Protein 8XHQ (pdb70)

Foldseek 3Di:
DAFDDFWEWEDDPLAIGTPDDCPPVVNLLVQKHKYFDPPPQDCVLLVLLLQAADDCLPDDDPVSNLSYDNVPPPVFWADFPFAQKTKGKAWLVRCVVRHDVSVNVNLVSQLSVQLSSQVNVCVVQVADPVCVCVQQLNLNVPDATKMKMKIFGHQVDQHFHFFWAFAAFAKKWKAWDQWFKWWQDPNDTHTHGHDPRITMMGTGPLQQQQQVAEPRRGDRITMGGGRDHDDPPDDTTMMMMIGRHGAQQAFHWHQHHVNDIDGDGGNVVVVQVRCCVGRVDPPSCVPHD/DFAFDDFWEWEADPRAIGTPDDVPPLRCQLVQKHWYFDPPVQDCVLLVLLLQAADDCLPPDDPVSNLSYDNVPPPVFWADFDFAQKTKGKDWLVRCVVRHDVSVNVNLVSQLSVQLNVLVVVCVVLPADPVCVCPQQQNLNVPDATKMKMKIFGHQVDPHFRFFWAFAAFFKKWKAFDQWFKWWQDPNDTHTHGHDPRITMMGTGPLQQQAQVLEPRGGDRTGMTGGRDHDDVVDDTTMMMMIGRHHAQQGFRWYQDHVGDTDGDGHSVVVLLVRCCVTRVDDPSCVPHD/DDDFWEWEADPLATGTPDDCPPLVRLLVQKHWYFDPPPADCVLQVLLLVAADDCLDDDDPVSNLSYDNVPPPFFWADFDFAQKTKGKDWLVRCVVRHDVSVNVNLVSQLSVQLSNQVVVCVVLVADPVCVCVQQQNLNVPDATKMKMKIFGHQPDPHFRFFWAFAAFFKKWKAFDQWFKWWQDPRDTHTDGHDPRITMMGTGPLQQQAQVPEPRGGDRITMTGGRDHDDPPDDTTMMMMIGRHGAQQGFRWYQPNVSDTDRDGHNVVVVQVRCCVTRVDPPSCPPHGD/DDDFWEWEDDPLATGTPDDCPPLVCLQVQKHWYFAPPVQDCVLLVLLLVAADACLDDDDPVSNLSYHNVPPPPFWADADQAQKTKGKDWLVRCVVRHDVSVNVNLVSQLSVQLSSQVNVCVVLVADPVCVCVQQQNLNVPDATKMKMKIFGHLVDPHFHFFWAFAAFAKKWKAFDQWFKWWQDPNDTHTDHHDPRITMMGTGPLQQQAQVQGPRGGDRITMGGGRDHDDDPDDTTMMMMIGRHGAQQAFRWYQDNVGDIDGDGGNVVVVQVRCCVGRVDDVSCVVHD

Structure (mmCIF, N/CA/C/O backbone):
data_8XHQ
#
_entry.id   8XHQ
#
_cell.length_a   51.193
_cell.length_b   142.985
_cell.length_c   85.441
_cell.angle_alpha   90.000
_cell.angle_beta   92.904
_cell.angle_gamma   90.000
#
_symmetry.space_group_name_H-M   'P 1 21 1'
#
loop_
_entity.id
_entity.type
_entity.pdbx_description
1 polymer 'Fe/2OG dependent dioxigenase'
2 non-polymer 'FE (II) ION'
3 non-polymer '2-OXOGLUTARIC ACID'
4 non-polymer (3S,6S)-3-(2-methylpropyl)-6-[(2S)-4-oxidanylbutan-2-yl]piperazine-2,5-dione
5 non-polymer 'CHLORIDE ION'
6 water water
#
loop_
_atom_site.group_PDB
_atom_site.id
_atom_site.type_symbol
_atom_site.label_atom_id
_atom_site.label_alt_id
_atom_site.label_comp_id
_atom_site.label_asym_id
_atom_site.label_entity_id
_atom_site.label_seq_id
_atom_site.pdbx_PDB_ins_code
_atom_site.Cartn_x
_atom_site.Cartn_y
_atom_site.Cartn_z
_atom_site.occupancy
_atom_site.B_iso_or_equiv
_atom_site.auth_seq_id
_atom_site.auth_comp_id
_atom_site.auth_asym_id
_atom_site.auth_atom_id
_atom_site.pdbx_PDB_model_num
ATOM 1 N N . THR A 1 4 ? 83.99567 -5.91539 23.85394 1.000 43.23176 3 THR B N 1
ATOM 2 C CA . THR A 1 4 ? 84.82890 -5.63485 22.69096 1.000 49.93624 3 THR B CA 1
ATOM 3 C C . THR A 1 4 ? 85.06138 -4.12957 22.54446 1.000 48.19691 3 THR B C 1
ATOM 4 O O . THR A 1 4 ? 84.13246 -3.32980 22.66737 1.000 52.66929 3 THR B O 1
ATOM 8 N N . LYS A 1 5 ? 86.31544 -3.75412 22.30300 1.000 40.37745 4 LYS B N 1
ATOM 9 C CA . LYS A 1 5 ? 86.68065 -2.35616 22.14461 1.000 39.82377 4 LYS B CA 1
ATOM 10 C C . LYS A 1 5 ? 86.35588 -1.88383 20.73058 1.000 32.88175 4 LYS B C 1
ATOM 11 O O . LYS A 1 5 ? 86.41782 -2.65398 19.76858 1.000 30.37062 4 LYS B O 1
ATOM 17 N N . GLU A 1 6 ? 86.02245 -0.60142 20.60772 1.000 35.58058 5 GLU B N 1
ATOM 18 C CA . GLU A 1 6 ? 85.64896 -0.06346 19.31031 1.000 30.53902 5 GLU B CA 1
ATOM 19 C C . GLU A 1 6 ? 86.88030 0.06860 18.40818 1.000 34.05261 5 GLU B C 1
ATOM 20 O O . GLU A 1 6 ? 88.02883 0.00876 18.85647 1.000 30.17698 5 GLU B O 1
ATOM 26 N N . MET A 1 7 ? 86.62292 0.23464 17.11096 1.000 34.32840 6 MET B N 1
ATOM 27 C CA . MET A 1 7 ? 87.69042 0.42066 16.13778 1.000 32.92524 6 MET B CA 1
ATOM 28 C C . MET A 1 7 ? 88.44785 1.71291 16.40012 1.000 29.47924 6 MET B C 1
ATOM 29 O O . MET A 1 7 ? 87.86865 2.72152 16.80967 1.000 29.32332 6 MET B O 1
ATOM 34 N N . THR A 1 8 ? 89.74730 1.69054 16.12125 1.000 31.48141 7 THR B N 1
ATOM 35 C CA . THR A 1 8 ? 90.58227 2.88942 16.19867 1.000 30.48623 7 THR B CA 1
ATOM 36 C C . THR A 1 8 ? 90.78473 3.38789 14.77311 1.000 29.71274 7 THR B C 1
ATOM 37 O O . THR A 1 8 ? 91.59346 2.83652 14.01977 1.000 32.72683 7 THR B O 1
ATOM 41 N N . LEU A 1 9 ? 90.04519 4.42337 14.39442 1.000 19.91072 8 LEU B N 1
ATOM 42 C CA . LEU A 1 9 ? 90.00544 4.84639 13.00065 1.000 15.42128 8 LEU B CA 1
ATOM 43 C C . LEU A 1 9 ? 90.82201 6.11336 12.78301 1.000 17.46990 8 LEU B C 1
ATOM 44 O O . LEU A 1 9 ? 91.11640 6.86405 13.71752 1.000 15.15512 8 LEU B O 1
ATOM 49 N N . GLN A 1 10 ? 91.17325 6.35690 11.52150 1.000 15.19717 9 GLN B N 1
ATOM 50 C CA . GLN A 1 10 ? 91.77643 7.63380 11.17930 1.000 14.56521 9 GLN B CA 1
ATOM 51 C C . GLN A 1 10 ? 90.76501 8.76597 11.33738 1.000 15.26965 9 GLN B C 1
ATOM 52 O O . GLN A 1 10 ? 89.54228 8.56728 11.30429 1.000 13.78386 9 GLN B O 1
ATOM 58 N N . ARG A 1 11 ? 91.29691 9.97403 11.50285 1.000 14.45667 10 ARG B N 1
ATOM 59 C CA . ARG A 1 11 ? 90.49097 11.18198 11.59988 1.000 16.25297 10 ARG B CA 1
ATOM 60 C C . ARG A 1 11 ? 90.99939 12.20449 10.59761 1.000 18.47911 10 ARG B C 1
ATOM 61 O O . ARG A 1 11 ? 92.20090 12.49367 10.55348 1.000 18.39920 10 ARG B O 1
ATOM 69 N N . ALA A 1 12 ? 90.08723 12.75389 9.80378 1.000 15.97229 11 ALA B N 1
ATOM 70 C CA . ALA A 1 12 ? 90.42534 13.78228 8.83356 1.000 18.17807 11 ALA B CA 1
ATOM 71 C C . ALA A 1 12 ? 89.55678 15.01231 9.06887 1.000 14.51836 11 ALA B C 1
ATOM 72 O O . ALA A 1 12 ? 88.55905 14.97981 9.79260 1.000 13.97271 11 ALA B O 1
ATOM 74 N N . ARG A 1 13 ? 89.97446 16.10997 8.44562 1.000 17.77881 12 ARG B N 1
ATOM 75 C CA . ARG A 1 13 ? 89.23902 17.36575 8.40280 1.000 18.85799 12 ARG B CA 1
ATOM 76 C C . ARG A 1 13 ? 89.38883 17.92940 7.00008 1.000 20.24574 12 ARG B C 1
ATOM 77 O O . ARG A 1 13 ? 90.33957 17.60196 6.29314 1.000 20.19681 12 ARG B O 1
ATOM 85 N N . THR A 1 14 ? 88.44829 18.76049 6.57802 1.000 20.67420 13 THR B N 1
ATOM 86 C CA A THR A 1 14 ? 88.56603 19.43420 5.29160 0.280 26.63806 13 THR B CA 1
ATOM 87 C CA B THR A 1 14 ? 88.57695 19.42747 5.28760 0.720 26.73976 13 THR B CA 1
ATOM 88 C C . THR A 1 14 ? 89.23857 20.78555 5.48572 1.000 26.32170 13 THR B C 1
ATOM 89 O O . THR A 1 14 ? 88.87555 21.53590 6.39226 1.000 29.75768 13 THR B O 1
ATOM 96 N N . ALA A 1 15 ? 90.22259 21.08213 4.63698 1.000 33.07031 14 ALA B N 1
ATOM 97 C CA . ALA A 1 15 ? 90.91970 22.36597 4.63414 1.000 31.17381 14 ALA B CA 1
ATOM 98 C C . ALA A 1 15 ? 91.03139 22.82462 3.18681 1.000 27.17827 14 ALA B C 1
ATOM 99 O O . ALA A 1 15 ? 91.76662 22.21769 2.40613 1.000 26.10336 14 ALA B O 1
ATOM 101 N N . SER A 1 16 ? 90.27901 23.86772 2.81989 1.000 31.77559 15 SER B N 1
ATOM 102 C CA . SER A 1 16 ? 90.27084 24.40839 1.45164 1.000 28.26131 15 SER B CA 1
ATOM 103 C C . SER A 1 16 ? 90.00848 23.30829 0.41706 1.000 37.49427 15 SER B C 1
ATOM 104 O O . SER A 1 16 ? 90.74335 23.14150 -0.56362 1.000 33.85166 15 SER B O 1
ATOM 107 N N . GLY A 1 17 ? 88.94574 22.53719 0.65354 1.000 28.06396 16 GLY B N 1
ATOM 108 C CA . GLY A 1 17 ? 88.51331 21.56765 -0.32622 1.000 26.02053 16 GLY B CA 1
ATOM 109 C C . GLY A 1 17 ? 89.46559 20.41644 -0.52614 1.000 33.86321 16 GLY B C 1
ATOM 110 O O . GLY A 1 17 ? 89.38324 19.71610 -1.53872 1.000 33.40913 16 GLY B O 1
ATOM 111 N N . GLU A 1 18 ? 90.39555 20.21567 0.39388 0.848 25.67761 17 GLU B N 1
ATOM 112 C CA . GLU A 1 18 ? 91.26764 19.06285 0.34276 0.848 32.25857 17 GLU B CA 1
ATOM 113 C C . GLU A 1 18 ? 91.08378 18.28957 1.63652 0.848 23.92611 17 GLU B C 1
ATOM 114 O O . GLU A 1 18 ? 90.78367 18.86257 2.68541 0.848 22.98322 17 GLU B O 1
ATOM 120 N N . LEU A 1 19 ? 91.24462 16.98290 1.53855 1.000 33.06837 18 LEU B N 1
ATOM 121 C CA . LEU A 1 19 ? 91.11725 16.11086 2.68931 1.000 25.68894 18 LEU B CA 1
ATOM 122 C C . LEU A 1 19 ? 92.44852 16.09164 3.42735 1.000 26.77292 18 LEU B C 1
ATOM 123 O O . LEU A 1 19 ? 93.46934 15.71660 2.84656 1.000 25.99086 18 LEU B O 1
ATOM 128 N N . VAL A 1 20 ? 92.45641 16.50343 4.69536 1.000 19.08022 19 VAL B N 1
ATOM 129 C CA . VAL A 1 20 ? 93.68339 16.54800 5.48483 1.000 21.11353 19 VAL B CA 1
ATOM 130 C C . VAL A 1 20 ? 93.50917 15.63596 6.68466 1.000 18.50379 19 VAL B C 1
ATOM 131 O O . VAL A 1 20 ? 92.51760 15.75452 7.41269 1.000 19.30213 19 VAL B O 1
ATOM 135 N N . PHE A 1 21 ? 94.47727 14.75929 6.91877 1.000 20.11078 20 PHE B N 1
ATOM 136 C CA . PHE A 1 21 ? 94.33147 13.75763 7.96857 1.000 19.40960 20 PHE B CA 1
ATOM 137 C C . PHE A 1 21 ? 95.07396 14.17867 9.22511 1.000 28.41287 20 PHE B C 1
ATOM 138 O O . PHE A 1 21 ? 96.23437 14.59556 9.16050 1.000 31.42080 20 PHE B O 1
ATOM 146 N N . GLU A 1 22 ? 94.38870 14.07165 10.36413 1.000 24.15939 21 GLU B N 1
ATOM 147 C CA . GLU A 1 22 ? 94.94611 14.49111 11.64073 1.000 31.24969 21 GLU B CA 1
ATOM 148 C C . GLU A 1 22 ? 95.76182 13.38541 12.27121 1.000 27.30286 21 GLU B C 1
ATOM 149 O O . GLU A 1 22 ? 96.68310 13.65692 13.04676 1.000 29.11992 21 GLU B O 1
ATOM 155 N N . THR A 1 23 ? 95.41771 12.14452 11.97320 1.000 21.09762 22 THR B N 1
ATOM 156 C CA . THR A 1 23 ? 96.09583 10.98344 12.51125 1.000 20.39461 22 THR B CA 1
ATOM 157 C C . THR A 1 23 ? 97.14303 10.52049 11.50821 1.000 22.86575 22 THR B C 1
ATOM 158 O O . THR A 1 23 ? 97.06989 10.83622 10.31686 1.000 20.64732 22 THR B O 1
ATOM 162 N N . GLY A 1 24 ? 98.12732 9.77168 12.01194 1.000 23.04786 23 GLY B N 1
ATOM 163 C CA . GLY A 1 24 ? 99.32497 9.49607 11.23573 1.000 26.17637 23 GLY B CA 1
ATOM 164 C C . GLY A 1 24 ? 99.14091 8.51509 10.09138 1.000 24.82646 23 GLY B C 1
ATOM 165 O O . GLY A 1 24 ? 99.89499 8.55855 9.11563 1.000 26.01164 23 GLY B O 1
ATOM 166 N N . GLY A 1 25 ? 98.15533 7.61584 10.18835 1.000 22.80312 24 GLY B N 1
ATOM 167 C CA . GLY A 1 25 ? 97.96822 6.62439 9.13415 1.000 21.78393 24 GLY B CA 1
ATOM 168 C C . GLY A 1 25 ? 97.58100 7.22289 7.79240 1.000 23.24558 24 GLY B C 1
ATOM 169 O O . GLY A 1 25 ? 97.88811 6.65180 6.74048 1.000 21.27365 24 GLY B O 1
ATOM 170 N N . GLY A 1 26 ? 96.90332 8.36944 7.80856 1.000 22.33942 25 GLY B N 1
ATOM 171 C CA . GLY A 1 26 ? 96.52915 9.10422 6.61559 1.000 22.35692 25 GLY B CA 1
ATOM 172 C C . GLY A 1 26 ? 95.52388 8.36034 5.74424 1.000 23.24159 25 GLY B C 1
ATOM 173 O O . GLY A 1 26 ? 94.89784 7.36886 6.14081 1.000 19.05906 25 GLY B O 1
ATOM 174 N N . LEU A 1 27 ? 95.38133 8.87247 4.52082 1.000 17.84869 26 LEU B N 1
ATOM 175 C CA . LEU A 1 27 ? 94.41337 8.30547 3.58424 1.000 21.73567 26 LEU B CA 1
ATOM 176 C C . LEU A 1 27 ? 94.72685 6.85238 3.26772 1.000 24.40242 26 LEU B C 1
ATOM 177 O O . LEU A 1 27 ? 93.80800 6.04869 3.09229 1.000 19.64981 26 LEU B O 1
ATOM 182 N N . SER A 1 28 ? 96.01473 6.49490 3.22640 1.000 20.76225 27 SER B N 1
ATOM 183 C CA . SER A 1 28 ? 96.41610 5.10828 3.01286 1.000 24.20922 27 SER B CA 1
ATOM 184 C C . SER A 1 28 ? 95.78902 4.16465 4.03926 1.000 23.02798 27 SER B C 1
ATOM 185 O O . SER A 1 28 ? 95.20402 3.13368 3.67958 1.000 21.03547 27 SER B O 1
ATOM 188 N N . GLN A 1 29 ? 95.92914 4.47880 5.32945 1.000 22.29231 28 GLN B N 1
ATOM 189 C CA . GLN A 1 29 ? 95.37855 3.60137 6.35535 1.000 19.65420 28 GLN B CA 1
ATOM 190 C C . GLN A 1 29 ? 93.85383 3.60701 6.32518 1.000 21.43851 28 GLN B C 1
ATOM 191 O O . GLN A 1 29 ? 93.22216 2.56114 6.52316 1.000 22.76683 28 GLN B O 1
ATOM 197 N N . ALA A 1 30 ? 93.25114 4.77757 6.08727 1.000 20.59794 29 ALA B N 1
ATOM 198 C CA . ALA A 1 30 ? 91.79227 4.87995 6.05393 1.000 21.66116 29 ALA B CA 1
ATOM 199 C C . ALA A 1 30 ? 91.19968 4.01219 4.94951 1.000 20.58176 29 ALA B C 1
ATOM 200 O O . ALA A 1 30 ? 90.17481 3.34827 5.15346 1.000 19.96003 29 ALA B O 1
ATOM 202 N N . LEU A 1 31 ? 91.83688 3.99693 3.77492 1.000 15.69562 30 LEU B N 1
ATOM 203 C CA . LEU A 1 31 ? 91.36300 3.16306 2.67763 1.000 20.38886 30 LEU B CA 1
ATOM 204 C C . LEU A 1 31 ? 91.53220 1.68681 2.99963 1.000 22.62104 30 LEU B C 1
ATOM 205 O O . LEU A 1 31 ? 90.68152 0.86608 2.63054 1.000 22.37450 30 LEU B O 1
ATOM 210 N N . GLN A 1 32 ? 92.60964 1.33035 3.69990 1.000 20.23604 31 GLN B N 1
ATOM 211 C CA . GLN A 1 32 ? 92.77114 -0.04936 4.14127 1.000 25.06063 31 GLN B CA 1
ATOM 212 C C . GLN A 1 32 ? 91.71724 -0.43481 5.17969 1.000 23.64592 31 GLN B C 1
ATOM 213 O O . GLN A 1 32 ? 91.21858 -1.56520 5.16786 1.000 21.41435 31 GLN B O 1
ATOM 219 N N . ASP A 1 33 ? 91.36075 0.49174 6.07874 1.000 17.52377 32 ASP B N 1
ATOM 220 C CA . ASP A 1 33 ? 90.31288 0.21854 7.06425 1.000 20.90268 32 ASP B CA 1
ATOM 221 C C . ASP A 1 33 ? 88.92411 0.20893 6.42991 1.000 17.49317 32 ASP B C 1
ATOM 222 O O . ASP A 1 33 ? 88.01915 -0.46659 6.93171 1.000 22.32009 32 ASP B O 1
ATOM 227 N N . GLY A 1 34 ? 88.72741 0.97742 5.36172 1.000 15.29655 33 GLY B N 1
ATOM 228 C CA . GLY A 1 34 ? 87.43662 1.12392 4.71866 1.000 17.37750 33 GLY B CA 1
ATOM 229 C C . GLY A 1 34 ? 86.50456 2.12393 5.37557 1.000 16.01391 33 GLY B C 1
ATOM 230 O O . GLY A 1 34 ? 85.32853 2.19683 4.99731 1.000 15.10275 33 GLY B O 1
ATOM 231 N N . CYS A 1 35 ? 86.98107 2.87736 6.35605 1.000 14.62896 34 CYS B N 1
ATOM 232 C CA . CYS A 1 35 ? 86.14345 3.84187 7.05249 1.000 16.03250 34 CYS B CA 1
ATOM 233 C C . CYS A 1 35 ? 87.05148 4.74667 7.86608 1.000 17.08020 34 CYS B C 1
ATOM 234 O O . CYS A 1 35 ? 88.16022 4.36486 8.25598 1.000 15.50982 34 CYS B O 1
ATOM 237 N N . PHE A 1 36 ? 86.57788 5.96465 8.09223 1.000 13.02346 35 PHE B N 1
ATOM 238 C CA . PHE A 1 36 ? 87.32675 6.91606 8.89642 1.000 13.49551 35 PHE B CA 1
ATOM 239 C C . PHE A 1 36 ? 86.35436 7.99577 9.32919 1.000 10.62455 35 PHE B C 1
ATOM 240 O O . PHE A 1 36 ? 85.21921 8.05752 8.85208 1.000 13.20124 35 PHE B O 1
ATOM 248 N N . TYR A 1 37 ? 86.80372 8.82644 10.26492 1.000 10.88770 36 TYR B N 1
ATOM 249 C CA . TYR A 1 37 ? 86.00968 9.94336 10.75477 1.000 12.26108 36 TYR B CA 1
ATOM 250 C C . TYR A 1 37 ? 86.39764 11.21838 10.02022 1.000 12.40743 36 TYR B C 1
ATOM 251 O O . TYR A 1 37 ? 87.58595 11.47879 9.80431 1.000 12.51445 36 TYR B O 1
ATOM 260 N N . LEU A 1 38 ? 85.39651 12.03343 9.68892 1.000 12.26795 37 LEU B N 1
ATOM 261 C CA . LEU A 1 38 ? 85.59420 13.30537 8.99434 1.000 12.99356 37 LEU B CA 1
ATOM 262 C C . LEU A 1 38 ? 84.96186 14.43404 9.79906 1.000 13.24398 37 LEU B C 1
ATOM 263 O O . LEU A 1 38 ? 83.74318 14.44121 10.01938 1.000 13.21132 37 LEU B O 1
ATOM 268 N N . ALA A 1 39 ? 85.78093 15.40128 10.20524 1.000 13.29863 38 ALA B N 1
ATOM 269 C CA . ALA A 1 39 ? 85.28448 16.51021 11.01262 1.000 13.77810 38 ALA B CA 1
ATOM 270 C C . ALA A 1 39 ? 84.13416 17.22644 10.31493 1.000 17.06365 38 ALA B C 1
ATOM 271 O O . ALA A 1 39 ? 84.16837 17.47011 9.10494 1.000 13.45329 38 ALA B O 1
ATOM 273 N N . ILE A 1 40 ? 83.10137 17.55644 11.08273 1.000 12.18279 39 ILE B N 1
ATOM 274 C CA . ILE A 1 40 ? 81.96355 18.25867 10.50126 1.000 12.50713 39 ILE B CA 1
ATOM 275 C C . ILE A 1 40 ? 82.36099 19.72583 10.36542 1.000 13.77463 39 ILE B C 1
ATOM 276 O O . ILE A 1 40 ? 82.72332 20.36523 11.37347 1.000 11.59534 39 ILE B O 1
ATOM 281 N N . PRO A 1 41 ? 82.36097 20.27717 9.15029 1.000 11.43981 40 PRO B N 1
ATOM 282 C CA . PRO A 1 41 ? 82.63547 21.71096 8.98216 1.000 14.86710 40 PRO B CA 1
ATOM 283 C C . PRO A 1 41 ? 81.85240 22.54765 9.97684 1.000 17.56855 40 PRO B C 1
ATOM 284 O O . PRO A 1 41 ? 80.63984 22.37053 10.16523 1.000 14.81482 40 PRO B O 1
ATOM 288 N N . GLU A 1 42 ? 82.57157 23.47427 10.61447 1.000 16.94632 41 GLU B N 1
ATOM 289 C CA . GLU A 1 42 ? 82.08637 24.15843 11.80353 1.000 18.86016 41 GLU B CA 1
ATOM 290 C C . GLU A 1 42 ? 80.82414 24.96885 11.53345 1.000 18.32050 41 GLU B C 1
ATOM 291 O O . GLU A 1 42 ? 80.03575 25.21167 12.45464 1.000 21.57082 41 GLU B O 1
ATOM 297 N N . ASP A 1 43 ? 80.59123 25.36788 10.28888 1.000 14.11253 42 ASP B N 1
ATOM 298 C CA . ASP A 1 43 ? 79.44256 26.21101 10.00912 1.000 17.35629 42 ASP B CA 1
ATOM 299 C C . ASP A 1 43 ? 78.15990 25.42942 9.75561 1.000 20.06168 42 ASP B C 1
ATOM 300 O O . ASP A 1 43 ? 77.08733 26.03544 9.69562 1.000 22.16095 42 ASP B O 1
ATOM 305 N N . ILE A 1 44 ? 78.21941 24.10107 9.65919 1.000 18.51214 43 ILE B N 1
ATOM 306 C CA . ILE A 1 44 ? 77.02149 23.33014 9.35467 1.000 15.45743 43 ILE B CA 1
ATOM 307 C C . ILE A 1 44 ? 76.09474 23.29943 10.56191 1.000 18.02192 43 ILE B C 1
ATOM 308 O O . ILE A 1 44 ? 76.52496 23.03289 11.69045 1.000 18.16626 43 ILE B O 1
ATOM 313 N N . ASP A 1 45 ? 74.81131 23.55826 10.32393 1.000 16.56272 44 ASP B N 1
ATOM 314 C CA . ASP A 1 45 ? 73.76274 23.32522 11.31065 1.000 19.57732 44 ASP B CA 1
ATOM 315 C C . ASP A 1 45 ? 73.21207 21.92157 11.08199 1.000 19.65595 44 ASP B C 1
ATOM 316 O O . ASP A 1 45 ? 72.58283 21.65714 10.05138 1.000 20.43707 44 ASP B O 1
ATOM 321 N N . LEU A 1 46 ? 73.45819 21.02258 12.03639 1.000 15.10427 45 LEU B N 1
ATOM 322 C CA . LEU A 1 46 ? 72.93662 19.66369 11.97305 1.000 15.92588 45 LEU B CA 1
ATOM 323 C C . LEU A 1 46 ? 71.50076 19.55319 12.46213 1.000 18.59219 45 LEU B C 1
ATOM 324 O O . LEU A 1 46 ? 70.85587 18.53100 12.21404 1.000 13.65041 45 LEU B O 1
ATOM 329 N N . GLU A 1 47 ? 70.99623 20.56229 13.16867 1.000 16.40994 46 GLU B N 1
ATOM 330 C CA . GLU A 1 47 ? 69.70334 20.41785 13.82819 1.000 20.97313 46 GLU B CA 1
ATOM 331 C C . GLU A 1 47 ? 68.55070 20.08967 12.88200 1.000 15.74704 46 GLU B C 1
ATOM 332 O O . GLU A 1 47 ? 67.67349 19.31563 13.29504 1.000 16.22419 46 GLU B O 1
ATOM 338 N N . PRO A 1 48 ? 68.48089 20.59340 11.64074 1.000 15.77021 47 PRO B N 1
ATOM 339 C CA . PRO A 1 48 ? 67.38451 20.13912 10.76427 1.000 17.34792 47 PRO B CA 1
ATOM 340 C C . PRO A 1 48 ? 67.38535 18.63708 10.51687 1.000 16.17211 47 PRO B C 1
ATOM 341 O O . PRO A 1 48 ? 66.31083 18.03194 10.44644 1.000 16.01424 47 PRO B O 1
ATOM 345 N N . GLY A 1 49 ? 68.55937 18.01817 10.37520 1.000 16.60806 48 GLY B N 1
ATOM 346 C CA . GLY A 1 49 ? 68.60120 16.57166 10.21808 1.000 13.60386 48 GLY B CA 1
ATOM 347 C C . GLY A 1 49 ? 68.18313 15.83201 11.47555 1.000 13.98912 48 GLY B C 1
ATOM 348 O O . GLY A 1 49 ? 67.42608 14.85642 11.41856 1.000 11.99395 48 GLY B O 1
ATOM 349 N N . LYS A 1 50 ? 68.67993 16.26983 12.63010 1.000 15.06823 49 LYS B N 1
ATOM 350 C CA . LYS A 1 50 ? 68.26361 15.64031 13.87234 1.000 12.59930 49 LYS B CA 1
ATOM 351 C C . LYS A 1 50 ? 66.77861 15.83811 14.10135 1.000 14.61331 49 LYS B C 1
ATOM 352 O O . LYS A 1 50 ? 66.09315 14.93841 14.60188 1.000 14.42221 49 LYS B O 1
ATOM 358 N N . LEU A 1 51 ? 66.26341 17.01166 13.73926 1.000 16.55110 50 LEU B N 1
ATOM 359 C CA . LEU A 1 51 ? 64.83779 17.26760 13.91129 1.000 16.35223 50 LEU B CA 1
ATOM 360 C C . LEU A 1 51 ? 64.00971 16.30895 13.06703 1.000 14.61327 50 LEU B C 1
ATOM 361 O O . LEU A 1 51 ? 63.06331 15.68738 13.56248 1.000 16.82118 50 LEU B O 1
ATOM 366 N N . LEU A 1 52 ? 64.38013 16.13746 11.79733 1.000 16.66089 51 LEU B N 1
ATOM 367 C CA . LEU A 1 52 ? 63.66375 15.18785 10.95384 1.000 15.82265 51 LEU B CA 1
ATOM 368 C C . LEU A 1 52 ? 63.75025 13.76738 11.51601 1.000 13.81908 51 LEU B C 1
ATOM 369 O O . LEU A 1 52 ? 62.74774 13.04542 11.55073 1.000 14.10972 51 LEU B O 1
ATOM 374 N N . CYS A 1 53 ? 64.92672 13.34903 11.99149 1.000 13.57829 52 CYS B N 1
ATOM 375 C CA . CYS A 1 53 ? 65.04693 12.00887 12.55913 1.000 13.59173 52 CYS B CA 1
ATOM 376 C C . CYS A 1 53 ? 64.20154 11.81647 13.80159 1.000 17.16849 52 CYS B C 1
ATOM 377 O O . CYS A 1 53 ? 63.86103 10.67570 14.12962 1.000 15.70759 52 CYS B O 1
ATOM 380 N N . ARG A 1 54 ? 63.90679 12.89451 14.52342 1.000 14.80842 53 ARG B N 1
ATOM 381 C CA . ARG A 1 54 ? 63.10349 12.81484 15.73515 1.000 16.39170 53 ARG B CA 1
ATOM 382 C C . ARG A 1 54 ? 61.60475 12.90993 15.45618 1.000 15.58898 53 ARG B C 1
ATOM 383 O O . ARG A 1 54 ? 60.80127 12.58297 16.33896 1.000 18.99681 53 ARG B O 1
ATOM 391 N N . GLN A 1 55 ? 61.21062 13.31034 14.24715 1.000 16.01388 54 GLN B N 1
ATOM 392 C CA . GLN A 1 55 ? 59.82384 13.68291 13.97262 1.000 17.47816 54 GLN B CA 1
ATOM 393 C C . GLN A 1 55 ? 59.17401 12.97345 12.78993 1.000 21.57650 54 GLN B C 1
ATOM 394 O O . GLN A 1 55 ? 57.93422 12.91297 12.74689 1.000 16.44111 54 GLN B O 1
ATOM 400 N N . PHE A 1 56 ? 59.94581 12.44230 11.82956 1.000 18.42716 55 PHE B N 1
ATOM 401 C CA . PHE A 1 56 ? 59.35617 12.04708 10.54820 1.000 17.52414 55 PHE B CA 1
ATOM 402 C C . PHE A 1 56 ? 58.30786 10.95060 10.69575 1.000 16.89123 55 PHE B C 1
ATOM 403 O O . PHE A 1 56 ? 57.38179 10.86898 9.87994 1.000 19.11213 55 PHE B O 1
ATOM 411 N N . TYR A 1 57 ? 58.41879 10.12178 11.72323 1.000 15.82685 56 TYR B N 1
ATOM 412 C CA . TYR A 1 57 ? 57.51765 8.99843 11.94004 1.000 19.14129 56 TYR B CA 1
ATOM 413 C C . TYR A 1 57 ? 56.32935 9.34597 12.82665 1.000 18.71994 56 TYR B C 1
ATOM 414 O O . TYR A 1 57 ? 55.51220 8.46624 13.11039 1.000 19.37788 56 TYR B O 1
ATOM 423 N N . ARG A 1 58 ? 56.22679 10.58269 13.27153 1.000 22.60640 57 ARG B N 1
ATOM 424 C CA . ARG A 1 58 ? 55.11529 11.05128 14.08973 1.000 25.67358 57 ARG B CA 1
ATOM 425 C C . ARG A 1 58 ? 54.01183 11.62497 13.21201 1.000 23.18899 57 ARG B C 1
ATOM 426 O O . ARG A 1 58 ? 54.27113 12.11220 12.10991 1.000 19.56054 57 ARG B O 1
ATOM 434 N N . PRO A 1 59 ? 52.76173 11.57468 13.67738 1.000 25.28356 58 PRO B N 1
ATOM 435 C CA . PRO A 1 59 ? 51.65801 12.13973 12.89532 1.000 29.25622 58 PRO B CA 1
ATOM 436 C C . PRO A 1 59 ? 51.81630 13.63710 12.72233 1.000 26.67918 58 PRO B C 1
ATOM 437 O O . PRO A 1 59 ? 52.39339 14.32596 13.56840 1.000 31.35648 58 PRO B O 1
ATOM 441 N N . ALA A 1 60 ? 51.27807 14.14637 11.61250 1.000 27.65937 59 ALA B N 1
ATOM 442 C CA . ALA A 1 60 ? 51.33516 15.58681 11.37460 1.000 34.31906 59 ALA B CA 1
ATOM 443 C C . ALA A 1 60 ? 50.57709 16.36517 12.44504 1.000 40.36337 59 ALA B C 1
ATOM 444 O O . ALA A 1 60 ? 50.95680 17.49355 12.78224 1.000 42.09002 59 ALA B O 1
ATOM 446 N N . HIS A 1 61 ? 49.51173 15.78213 12.98937 1.000 37.85293 60 HIS B N 1
ATOM 447 C CA . HIS A 1 61 ? 48.67205 16.39261 14.00700 1.000 41.37411 60 HIS B CA 1
ATOM 448 C C . HIS A 1 61 ? 48.47298 15.39869 15.14420 1.000 39.03662 60 HIS B C 1
ATOM 449 O O . HIS A 1 61 ? 48.31058 14.19680 14.89591 1.000 38.13819 60 HIS B O 1
ATOM 456 N N . PRO A 1 62 ? 48.47218 15.85952 16.40513 1.000 43.77359 61 PRO B N 1
ATOM 457 C CA . PRO A 1 62 ? 48.56190 17.26202 16.82875 1.000 45.43724 61 PRO B CA 1
ATOM 458 C C . PRO A 1 62 ? 49.99696 17.78899 16.92238 1.000 47.28548 61 PRO B C 1
ATOM 459 O O . PRO A 1 62 ? 50.92767 16.99834 17.10979 1.000 51.71933 61 PRO B O 1
ATOM 463 N N . GLY A 1 63 ? 50.17172 19.09721 16.80195 1.000 41.23849 62 GLY B N 1
ATOM 464 C CA . GLY A 1 63 ? 51.48944 19.68284 16.94972 1.000 36.28605 62 GLY B CA 1
ATOM 465 C C . GLY A 1 63 ? 51.59243 21.01377 16.24230 1.000 46.05153 62 GLY B C 1
ATOM 466 O O . GLY A 1 63 ? 50.72819 21.40760 15.45442 1.000 43.84482 62 GLY B O 1
ATOM 467 N N . SER A 1 64 ? 52.69249 21.70398 16.53113 1.000 40.79356 63 SER B N 1
ATOM 468 C CA . SER A 1 64 ? 52.86298 23.06232 16.05238 1.000 39.64878 63 SER B CA 1
ATOM 469 C C . SER A 1 64 ? 52.96310 23.07837 14.52906 1.000 38.61180 63 SER B C 1
ATOM 470 O O . SER A 1 64 ? 53.44230 22.11971 13.91796 1.000 43.63651 63 SER B O 1
ATOM 473 N N . PRO A 1 65 ? 52.49415 24.14709 13.88639 1.000 43.26915 64 PRO B N 1
ATOM 474 C CA . PRO A 1 65 ? 52.65574 24.24610 12.42830 1.000 46.21281 64 PRO B CA 1
ATOM 475 C C . PRO A 1 65 ? 54.10677 24.33238 11.99781 1.000 44.49200 64 PRO B C 1
ATOM 476 O O . PRO A 1 65 ? 54.40881 24.06542 10.82559 1.000 43.90959 64 PRO B O 1
ATOM 480 N N . GLU A 1 66 ? 55.01250 24.68745 12.91429 1.000 40.37469 65 GLU B N 1
ATOM 481 C CA . GLU A 1 66 ? 56.43416 24.73207 12.58691 1.000 46.70126 65 GLU B CA 1
ATOM 482 C C . GLU A 1 66 ? 57.00127 23.32841 12.38094 1.000 34.46557 65 GLU B C 1
ATOM 483 O O . GLU A 1 66 ? 57.77993 23.10522 11.44933 1.000 36.87908 65 GLU B O 1
ATOM 489 N N . LEU A 1 67 ? 56.62618 22.37058 13.23428 1.000 37.14206 66 LEU B N 1
ATOM 490 C CA . LEU A 1 67 ? 57.10231 20.99412 13.09768 1.000 32.81172 66 LEU B CA 1
ATOM 491 C C . LEU A 1 67 ? 56.36553 20.20324 12.02492 1.000 33.19271 66 LEU B C 1
ATOM 492 O O . LEU A 1 67 ? 56.80001 19.09128 11.69346 1.000 27.92262 66 LEU B O 1
ATOM 497 N N . ARG A 1 68 ? 55.26636 20.73759 11.49588 1.000 32.73047 67 ARG B N 1
ATOM 498 C CA . ARG A 1 68 ? 54.45733 20.03843 10.49654 1.000 31.62266 67 ARG B CA 1
ATOM 499 C C . ARG A 1 68 ? 55.26023 19.53271 9.29350 1.000 25.85226 67 ARG B C 1
ATOM 500 O O . ARG A 1 68 ? 55.10337 18.35514 8.92967 1.000 23.92252 67 ARG B O 1
ATOM 508 N N . PRO A 1 69 ? 56.12522 20.32581 8.64454 1.000 29.86642 68 PRO B N 1
ATOM 509 C CA . PRO A 1 69 ? 56.88467 19.78792 7.49911 1.000 22.86911 68 PRO B CA 1
ATOM 510 C C . PRO A 1 69 ? 57.92382 18.73961 7.87229 1.000 23.78361 68 PRO B C 1
ATOM 511 O O . PRO A 1 69 ? 58.52368 18.14691 6.96386 1.000 22.76742 68 PRO B O 1
ATOM 515 N N . TYR A 1 70 ? 58.16699 18.50533 9.16100 1.000 18.32310 69 TYR B N 1
ATOM 516 C CA . TYR A 1 70 ? 59.08863 17.47732 9.62030 1.000 23.26633 69 TYR B CA 1
ATOM 517 C C . TYR A 1 70 ? 58.38266 16.18699 10.00847 1.000 19.69715 69 TYR B C 1
ATOM 518 O O . TYR A 1 70 ? 59.04908 15.22445 10.39497 1.000 20.01637 69 TYR B O 1
ATOM 527 N N . ARG A 1 71 ? 57.06017 16.13196 9.88707 1.000 20.84999 70 ARG B N 1
ATOM 528 C CA . ARG A 1 71 ? 56.26927 15.01171 10.37798 1.000 19.68328 70 ARG B CA 1
ATOM 529 C C . ARG A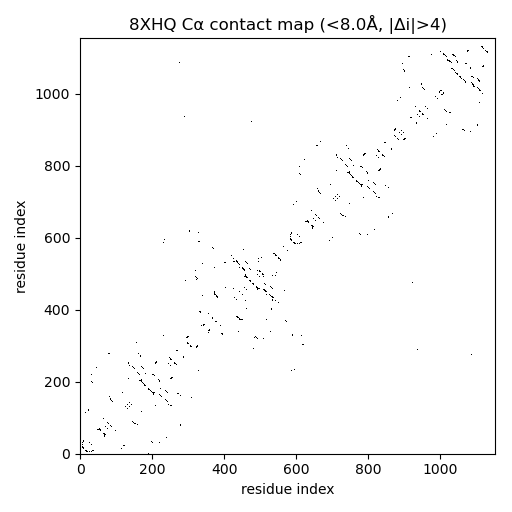 1 71 ? 55.40148 14.45086 9.26149 1.000 19.96028 70 ARG B C 1
ATOM 530 O O . ARG A 1 71 ? 55.28611 15.03407 8.18091 1.000 20.96883 70 ARG B O 1
ATOM 538 N N . GLY A 1 72 ? 54.77095 13.31277 9.55540 1.000 19.39332 71 GLY B N 1
ATOM 539 C CA . GLY A 1 72 ? 53.76777 12.73507 8.68463 1.000 21.11126 71 GLY B CA 1
ATOM 540 C C . GLY A 1 72 ? 54.30509 11.87937 7.56295 1.000 24.52723 71 GLY B C 1
ATOM 541 O O . GLY A 1 72 ? 53.54630 11.51018 6.65888 1.000 20.71524 71 GLY B O 1
ATOM 542 N N . PHE A 1 73 ? 55.59133 11.53970 7.59405 1.000 18.60736 72 PHE B N 1
ATOM 543 C CA . PHE A 1 73 ? 56.20563 10.86826 6.46002 1.000 19.96019 72 PHE B CA 1
ATOM 544 C C . PHE A 1 73 ? 55.85547 9.39285 6.36083 1.000 20.02855 72 PHE B C 1
ATOM 545 O O . PHE A 1 73 ? 56.07586 8.80904 5.29616 1.000 22.98191 72 PHE B O 1
ATOM 553 N N . ARG A 1 74 ? 55.28807 8.78236 7.40839 1.000 17.77273 73 ARG B N 1
ATOM 554 C CA . ARG A 1 74 ? 54.83570 7.40340 7.25907 1.000 20.81454 73 ARG B CA 1
ATOM 555 C C . ARG A 1 74 ? 53.75698 7.27626 6.17744 1.000 24.10006 73 ARG B C 1
ATOM 556 O O . ARG A 1 74 ? 53.49218 6.16202 5.72621 1.000 25.09525 73 ARG B O 1
ATOM 564 N N . ARG A 1 75 ? 53.16604 8.39307 5.74478 1.000 22.47256 74 ARG B N 1
ATOM 565 C CA . ARG A 1 75 ? 52.19683 8.39898 4.65843 1.000 26.55182 74 ARG B CA 1
ATOM 566 C C . ARG A 1 75 ? 52.80706 8.41808 3.25941 1.000 28.51738 74 ARG B C 1
ATOM 567 O O . ARG A 1 75 ? 52.05911 8.26489 2.29327 1.000 28.91952 74 ARG B O 1
ATOM 575 N N . ASN A 1 76 ? 54.09542 8.70767 3.12416 1.000 23.25557 75 ASN B N 1
ATOM 576 C CA . ASN A 1 76 ? 54.69637 8.90390 1.80800 1.000 25.58579 75 ASN B CA 1
ATOM 577 C C . ASN A 1 76 ? 55.24070 7.56129 1.33184 1.000 27.20833 75 ASN B C 1
ATOM 578 O O . ASN A 1 76 ? 56.35271 7.16709 1.69484 1.000 21.99389 75 ASN B O 1
ATOM 583 N N . ASP A 1 77 ? 54.46063 6.86186 0.50543 1.000 25.91797 76 ASP B N 1
ATOM 584 C CA . ASP A 1 77 ? 54.89113 5.55967 0.00521 1.000 25.04257 76 ASP B CA 1
ATOM 585 C C . ASP A 1 77 ? 56.15079 5.64581 -0.85255 1.000 24.89960 76 ASP B C 1
ATOM 586 O O . ASP A 1 77 ? 56.86043 4.64011 -0.98596 1.000 27.20220 76 ASP B O 1
ATOM 591 N N . GLY A 1 78 ? 56.46014 6.82171 -1.40780 1.000 22.41790 77 GLY B N 1
ATOM 592 C CA . GLY A 1 78 ? 57.62218 6.94926 -2.27974 1.000 20.33300 77 GLY B CA 1
ATOM 593 C C . GLY A 1 78 ? 58.96600 6.94292 -1.57338 1.000 21.38642 77 GLY B C 1
ATOM 594 O O . GLY A 1 78 ? 59.96552 6.48587 -2.15072 1.000 17.79451 77 GLY B O 1
ATOM 595 N N . ILE A 1 79 ? 59.02345 7.43933 -0.33049 1.000 15.10538 78 ILE B N 1
ATOM 596 C CA . ILE A 1 79 ? 60.29143 7.65059 0.36313 1.000 15.07183 78 ILE B CA 1
ATOM 597 C C . ILE A 1 79 ? 60.32498 7.09049 1.77985 1.000 17.44779 78 ILE B C 1
ATOM 598 O O . ILE A 1 79 ? 61.38261 7.12295 2.41069 1.000 15.27235 78 ILE B O 1
ATOM 603 N N . TYR A 1 80 ? 59.21767 6.57406 2.31826 1.000 13.44087 79 TYR B N 1
ATOM 604 C CA . TYR A 1 80 ? 59.22603 6.01460 3.66570 1.000 15.77073 79 TYR B CA 1
ATOM 605 C C . TYR A 1 80 ? 59.16756 4.49047 3.60968 1.000 20.97802 79 TYR B C 1
ATOM 606 O O . TYR A 1 80 ? 58.39524 3.91361 2.83414 1.000 19.43568 79 TYR B O 1
ATOM 615 N N . PHE A 1 81 ? 59.97081 3.83765 4.44633 1.000 14.53528 80 PHE B N 1
ATOM 616 C CA . PHE A 1 81 ? 60.11518 2.38657 4.39863 1.000 16.82991 80 PHE B CA 1
ATOM 617 C C . PHE A 1 81 ? 60.03092 1.80000 5.80305 1.000 17.44169 80 PHE B C 1
ATOM 618 O O . PHE A 1 81 ? 60.97594 1.89698 6.59131 1.000 15.15356 80 PHE B O 1
ATOM 626 N N . ASP A 1 82 ? 58.88876 1.19569 6.10993 1.000 14.60596 81 ASP B N 1
ATOM 627 C CA . ASP A 1 82 ? 58.69154 0.46328 7.35475 1.000 16.01168 81 ASP B CA 1
ATOM 628 C C . ASP A 1 82 ? 59.24706 -0.94882 7.17395 1.000 19.12373 81 ASP B C 1
ATOM 629 O O . ASP A 1 82 ? 58.65613 -1.76000 6.45692 1.000 18.88650 81 ASP B O 1
ATOM 634 N N . ARG A 1 83 ? 60.36881 -1.26000 7.83088 1.000 18.39509 82 ARG B N 1
ATOM 635 C CA . ARG A 1 83 ? 61.01040 -2.55965 7.63223 1.000 17.30481 82 ARG B CA 1
ATOM 636 C C . ARG A 1 83 ? 60.35695 -3.64135 8.48947 1.000 20.91675 82 ARG B C 1
ATOM 637 O O . ARG A 1 83 ? 60.25038 -3.50317 9.70794 1.000 18.10515 82 ARG B O 1
ATOM 645 N N . GLU A 1 84 ? 59.93191 -4.73155 7.84644 1.000 23.43648 83 GLU B N 1
ATOM 646 C CA . GLU A 1 84 ? 59.17397 -5.75270 8.56493 1.000 25.03140 83 GLU B CA 1
ATOM 647 C C . GLU A 1 84 ? 60.03341 -6.47172 9.59910 1.000 18.31088 83 GLU B C 1
ATOM 648 O O . GLU A 1 84 ? 59.55004 -6.78913 10.69140 1.000 23.66666 83 GLU B O 1
ATOM 654 N N . TYR A 1 85 ? 61.31833 -6.69336 9.29976 1.000 20.98967 84 TYR B N 1
ATOM 655 C CA . TYR A 1 85 ? 62.16989 -7.56442 10.10663 1.000 21.02803 84 TYR B CA 1
ATOM 656 C C . TYR A 1 85 ? 63.16436 -6.83641 11.00610 1.000 21.30048 84 TYR B C 1
ATOM 657 O O . TYR A 1 85 ? 63.95633 -7.50340 11.68472 1.000 15.50395 84 TYR B O 1
ATOM 666 N N . TYR A 1 86 ? 63.16080 -5.50344 11.04180 1.000 17.75034 85 TYR B N 1
ATOM 667 C CA . TYR A 1 86 ? 64.17817 -4.78144 11.79364 1.000 16.84000 85 TYR B CA 1
ATOM 668 C C . TYR A 1 86 ? 63.55717 -3.60812 12.53348 1.000 14.17521 85 TYR B C 1
ATOM 669 O O . TYR A 1 86 ? 62.46432 -3.14905 12.20429 1.000 17.02883 85 TYR B O 1
ATOM 678 N N . GLN A 1 87 ? 64.26139 -3.13853 13.56376 1.000 14.81872 86 GLN B N 1
ATOM 679 C CA . GLN A 1 87 ? 63.76864 -1.97831 14.29678 1.000 14.96910 86 GLN B CA 1
ATOM 680 C C . GLN A 1 87 ? 63.71907 -0.73407 13.41425 1.000 14.32546 86 GLN B C 1
ATOM 681 O O . GLN A 1 87 ? 62.89905 0.16524 13.65468 1.000 13.32863 86 GLN B O 1
ATOM 687 N N . THR A 1 88 ? 64.57889 -0.65910 12.39934 1.000 13.24403 87 THR B N 1
ATOM 688 C CA . THR A 1 88 ? 64.69986 0.57717 11.63675 1.000 11.24630 87 THR B CA 1
ATOM 689 C C . THR A 1 88 ? 63.45493 0.81518 10.78252 1.000 15.49322 87 THR B C 1
ATOM 690 O O . THR A 1 88 ? 62.91095 -0.10869 10.15791 1.000 12.05729 87 THR B O 1
ATOM 694 N N . GLU A 1 89 ? 62.98398 2.05958 10.79866 1.000 14.05754 88 GLU B N 1
ATOM 695 C CA . GLU A 1 89 ? 62.14804 2.62749 9.75105 1.000 11.60818 88 GLU B CA 1
ATOM 696 C C . GLU A 1 89 ? 62.91714 3.82982 9.21766 1.000 14.11620 88 GLU B C 1
ATOM 697 O O . GLU A 1 89 ? 63.66261 4.46863 9.96805 1.000 14.85539 88 GLU B O 1
ATOM 703 N N . HIS A 1 90 ? 62.80434 4.10881 7.92131 1.000 12.11015 89 HIS B N 1
ATOM 704 C CA . HIS A 1 90 ? 63.66896 5.14791 7.39096 1.000 13.16112 89 HIS B CA 1
ATOM 705 C C . HIS A 1 90 ? 63.07078 5.80630 6.15988 1.000 13.70705 89 HIS B C 1
ATOM 706 O O . HIS A 1 90 ? 62.37569 5.17615 5.35759 1.000 13.44644 89 HIS B O 1
ATOM 713 N N . ILE A 1 91 ? 63.35254 7.09002 6.04006 1.000 9.96493 90 ILE B N 1
ATOM 714 C CA . ILE A 1 91 ? 63.24101 7.80477 4.77783 1.000 11.29363 90 ILE B CA 1
ATOM 715 C C . ILE A 1 91 ? 64.44464 7.46339 3.91803 1.000 13.19022 90 ILE B C 1
ATOM 716 O O . ILE A 1 91 ? 65.57469 7.40725 4.41062 1.000 13.59994 90 ILE B O 1
ATOM 721 N N . LEU A 1 92 ? 64.20638 7.23821 2.62978 1.000 11.61417 91 LEU B N 1
ATOM 722 C CA . LEU A 1 92 ? 65.26387 7.18890 1.63297 1.000 11.19172 91 LEU B CA 1
ATOM 723 C C . LEU A 1 92 ? 64.78409 8.00851 0.45286 1.000 12.63728 91 LEU B C 1
ATOM 724 O O . LEU A 1 92 ? 63.75726 7.68324 -0.15201 1.000 14.18269 91 LEU B O 1
ATOM 729 N N . ALA A 1 93 ? 65.50727 9.07686 0.14474 1.000 10.88476 92 ALA B N 1
ATOM 730 C CA . ALA A 1 93 ? 65.05604 10.05146 -0.84071 1.000 13.89707 92 ALA B CA 1
ATOM 731 C C . ALA A 1 93 ? 66.23060 10.48197 -1.68699 1.000 12.38596 92 ALA B C 1
ATOM 732 O O . ALA A 1 93 ? 67.28911 10.80735 -1.14152 1.000 12.31585 92 ALA B O 1
ATOM 734 N N . ASP A 1 94 ? 66.04731 10.47222 -3.00938 1.000 14.43963 93 ASP B N 1
ATOM 735 C CA . ASP A 1 94 ? 67.07261 11.01014 -3.88617 1.000 12.40910 93 ASP B CA 1
ATOM 736 C C . ASP A 1 94 ? 66.95129 12.53547 -3.95182 1.000 16.21923 93 ASP B C 1
ATOM 737 O O . ASP A 1 94 ? 66.14746 13.15375 -3.24609 1.000 16.03054 93 ASP B O 1
ATOM 742 N N . GLY A 1 95 ? 67.78184 13.14381 -4.79263 1.000 13.96464 94 GLY B N 1
ATOM 743 C CA . GLY A 1 95 ? 67.84909 14.58542 -4.90865 1.000 19.79666 94 GLY B CA 1
ATOM 744 C C . GLY A 1 95 ? 66.49718 15.22385 -5.16720 1.000 17.37373 94 GLY B C 1
ATOM 745 O O . GLY A 1 95 ? 66.02783 16.05855 -4.39157 1.000 21.63034 94 GLY B O 1
ATOM 746 N N . PRO A 1 96 ? 65.84020 14.83000 -6.26671 1.000 17.03215 95 PRO B N 1
ATOM 747 C CA . PRO A 1 96 ? 64.50147 15.37983 -6.55586 1.000 21.43867 95 PRO B CA 1
ATOM 748 C C . PRO A 1 96 ? 63.48831 15.15358 -5.44818 1.000 22.79677 95 PRO B C 1
ATOM 749 O O . PRO A 1 96 ? 62.66690 16.04017 -5.17072 1.000 23.63904 95 PRO B O 1
ATOM 753 N N . ALA A 1 97 ? 63.49714 13.96753 -4.83624 1.000 22.58592 96 ALA B N 1
ATOM 754 C CA . ALA A 1 97 ? 62.54102 13.67039 -3.78054 1.000 18.63926 96 ALA B CA 1
ATOM 755 C C . ALA A 1 97 ? 62.77935 14.54512 -2.55780 1.000 18.16698 96 ALA B C 1
ATOM 756 O O . ALA A 1 97 ? 61.81996 14.96830 -1.89631 1.000 22.25111 96 ALA B O 1
ATOM 758 N N . ARG A 1 98 ? 64.04680 14.80792 -2.22203 1.000 15.63723 97 ARG B N 1
ATOM 759 C CA . ARG A 1 98 ? 64.33611 15.71832 -1.11357 1.000 16.80429 97 ARG B CA 1
ATOM 760 C C . ARG A 1 98 ? 63.76757 17.10478 -1.38340 1.000 20.35428 97 ARG B C 1
ATOM 761 O O . ARG A 1 98 ? 63.13058 17.71186 -0.51434 1.000 17.49186 97 ARG B O 1
ATOM 769 N N . GLU A 1 99 ? 64.01694 17.63560 -2.57984 1.000 20.21265 98 GLU B N 1
ATOM 770 C CA . GLU A 1 99 ? 63.52361 18.97093 -2.89228 1.000 22.43452 98 GLU B CA 1
ATOM 771 C C . GLU A 1 99 ? 61.99833 19.00881 -2.95566 1.000 26.19585 98 GLU B C 1
ATOM 772 O O . GLU A 1 99 ? 61.39115 20.02540 -2.60913 1.000 28.22232 98 GLU B O 1
ATOM 778 N N . LYS A 1 100 ? 61.36357 17.90471 -3.33883 1.000 22.62181 99 LYS B N 1
ATOM 779 C CA . LYS A 1 100 ? 59.91118 17.87919 -3.41935 1.000 22.81204 99 LYS B CA 1
ATOM 780 C C . LYS A 1 100 ? 59.24536 17.69232 -2.06198 1.000 27.12017 99 LYS B C 1
ATOM 781 O O . LYS A 1 100 ? 58.15431 18.23143 -1.84013 1.000 25.19745 99 LYS B O 1
ATOM 787 N N . TYR A 1 101 ? 59.86375 16.93589 -1.14715 1.000 22.41526 100 TYR B N 1
ATOM 788 C CA . TYR A 1 101 ? 59.18440 16.49267 0.06208 1.000 22.39957 100 TYR B CA 1
ATOM 789 C C . TYR A 1 101 ? 59.81739 16.95251 1.36612 1.000 18.56024 100 TYR B C 1
ATOM 790 O O . TYR A 1 101 ? 59.10813 17.00872 2.37226 1.000 19.21982 100 TYR B O 1
ATOM 799 N N . LEU A 1 102 ? 61.11404 17.29349 1.38901 1.000 21.42308 101 LEU B N 1
ATOM 800 C CA . LEU A 1 102 ? 61.72783 17.61030 2.67410 1.000 20.03140 101 LEU B CA 1
ATOM 801 C C . LEU A 1 102 ? 61.87532 19.11807 2.87403 1.000 21.80551 101 LEU B C 1
ATOM 802 O O . LEU A 1 102 ? 61.95347 19.88778 1.91309 1.000 19.06349 101 LEU B O 1
ATOM 807 N N . PRO A 1 103 ? 61.92861 19.56638 4.12613 1.000 22.83983 102 PRO B N 1
ATOM 808 C CA . PRO A 1 103 ? 62.05954 21.00121 4.38642 1.000 24.08104 102 PRO B CA 1
ATOM 809 C C . PRO A 1 103 ? 63.33972 21.54394 3.77714 1.000 24.05992 102 PRO B C 1
ATOM 810 O O . PRO A 1 103 ? 64.35581 20.83120 3.69382 1.000 19.72100 102 PRO B O 1
ATOM 814 N N . PRO A 1 104 ? 63.32403 22.79849 3.31769 1.000 21.91359 103 PRO B N 1
ATOM 815 C CA . PRO A 1 104 ? 64.51582 23.34077 2.64882 1.000 22.14482 103 PRO B CA 1
ATOM 816 C C . PRO A 1 104 ? 65.74925 23.37743 3.52926 1.000 19.28434 103 PRO B C 1
ATOM 817 O O . PRO A 1 104 ? 66.86112 23.27612 2.99559 1.000 19.78418 103 PRO B O 1
ATOM 821 N N . ASP A 1 105 ? 65.61469 23.51437 4.85592 1.000 19.37012 104 ASP B N 1
ATOM 822 C CA A ASP A 1 105 ? 66.83399 23.49276 5.65091 0.439 20.81110 104 ASP B CA 1
ATOM 823 C CA B ASP A 1 105 ? 66.79543 23.48310 5.71618 0.561 20.80988 104 ASP B CA 1
ATOM 824 C C . ASP A 1 105 ? 67.39991 22.08454 5.77568 1.000 19.55701 104 ASP B C 1
ATOM 825 O O . ASP A 1 105 ? 68.61218 21.93672 5.95891 1.000 17.94792 104 ASP B O 1
ATOM 834 N N . VAL A 1 106 ? 66.57148 21.05015 5.62712 1.000 16.90480 105 VAL B N 1
ATOM 835 C CA . VAL A 1 106 ? 67.11286 19.69662 5.49853 1.000 17.11499 105 VAL B CA 1
ATOM 836 C C . VAL A 1 106 ? 67.79678 19.52214 4.14610 1.000 17.54307 105 VAL B C 1
ATOM 837 O O . VAL A 1 106 ? 68.90007 18.96637 4.05682 1.000 17.34103 105 VAL B O 1
ATOM 841 N N . VAL A 1 107 ? 67.16632 20.00489 3.07350 1.000 16.80201 106 VAL B N 1
ATOM 842 C CA . VAL A 1 107 ? 67.80201 19.93196 1.76375 1.000 16.63890 106 VAL B CA 1
ATOM 843 C C . VAL A 1 107 ? 69.15777 20.62388 1.80486 1.000 22.60155 106 VAL B C 1
ATOM 844 O O . VAL A 1 107 ? 70.14111 20.12597 1.24197 1.000 16.63257 106 VAL B O 1
ATOM 848 N N . ALA A 1 108 ? 69.24490 21.76324 2.51054 1.000 20.39018 107 ALA B N 1
ATOM 849 C CA . ALA A 1 108 ? 70.51682 22.47911 2.58159 1.000 20.05322 107 ALA B CA 1
ATOM 850 C C . ALA A 1 108 ? 71.57646 21.64843 3.29464 1.000 15.93084 107 ALA B C 1
ATOM 851 O O . ALA A 1 108 ? 72.74164 21.61110 2.87673 1.000 17.08552 107 ALA B O 1
ATOM 853 N N . LEU A 1 109 ? 71.19019 20.98116 4.38195 1.000 15.65602 108 LEU B N 1
ATOM 854 C CA . LEU A 1 109 ? 72.13669 20.14207 5.09901 1.000 17.98237 108 LEU B CA 1
ATOM 855 C C . LEU A 1 109 ? 72.61560 18.98434 4.22636 1.000 14.80506 108 LEU B C 1
ATOM 856 O O . LEU A 1 109 ? 73.80991 18.66457 4.21267 1.000 12.10613 108 LEU B O 1
ATOM 861 N N . CYS A 1 110 ? 71.70185 18.36024 3.47361 1.000 15.14973 109 CYS B N 1
ATOM 862 C CA . CYS A 1 110 ? 72.09817 17.25925 2.59338 1.000 15.58367 109 CYS B CA 1
ATOM 863 C C . CYS A 1 110 ? 73.09269 17.71918 1.53386 1.000 15.53911 109 CYS B C 1
ATOM 864 O O . CYS A 1 110 ? 74.05907 17.00809 1.22378 1.000 10.91305 109 CYS B O 1
ATOM 867 N N . GLU A 1 111 ? 72.88371 18.91381 0.97171 1.000 12.32786 110 GLU B N 1
ATOM 868 C CA . GLU A 1 111 ? 73.80117 19.38246 -0.05367 1.000 17.32517 110 GLU B CA 1
ATOM 869 C C . GLU A 1 111 ? 75.21621 19.52603 0.49039 1.000 14.21360 110 GLU B C 1
ATOM 870 O O . GLU A 1 111 ? 76.17570 19.21508 -0.21221 1.000 13.00275 110 GLU B O 1
ATOM 876 N N . ARG A 1 112 ? 75.36425 19.98430 1.74443 1.000 15.38492 111 ARG B N 1
ATOM 877 C CA . ARG A 1 112 ? 76.69404 20.10499 2.34543 1.000 15.27319 111 ARG B CA 1
ATOM 878 C C . ARG A 1 112 ? 77.32168 18.73319 2.57121 1.000 13.82694 111 ARG B C 1
ATOM 879 O O . ARG A 1 112 ? 78.52548 18.53910 2.34768 1.000 11.45377 111 ARG B O 1
ATOM 887 N N . MET A 1 113 ? 76.52717 17.78237 3.05837 1.000 11.00234 112 MET B N 1
ATOM 888 C CA . MET A 1 113 ? 77.04723 16.43903 3.27742 1.000 11.43755 112 MET B CA 1
ATOM 889 C C . MET A 1 113 ? 77.43503 15.78378 1.96013 1.000 10.65365 112 MET B C 1
ATOM 890 O O . MET A 1 113 ? 78.47948 15.12915 1.86942 1.000 13.60481 112 MET B O 1
ATOM 895 N N . THR A 1 114 ? 76.63010 15.99472 0.91942 1.000 12.83097 113 THR B N 1
ATOM 896 C CA . THR A 1 114 ? 76.95352 15.45945 -0.39498 1.000 12.85581 113 THR B CA 1
ATOM 897 C C . THR A 1 114 ? 78.28404 16.00375 -0.91380 1.000 14.49785 113 THR B C 1
ATOM 898 O O . THR A 1 114 ? 79.09621 15.24977 -1.46032 1.000 12.36084 113 THR B O 1
ATOM 902 N N . SER A 1 115 ? 78.54593 17.30417 -0.72858 1.000 16.19904 114 SER B N 1
ATOM 903 C CA . SER A 1 115 ? 79.82967 17.83932 -1.17652 1.000 15.25410 114 SER B CA 1
ATOM 904 C C . SER A 1 115 ? 80.98911 17.16695 -0.46398 1.000 14.12880 114 SER B C 1
ATOM 905 O O . SER A 1 115 ? 82.03034 16.91366 -1.07514 1.000 12.67455 114 SER B O 1
ATOM 908 N N . LEU A 1 116 ? 80.82338 16.83974 0.82548 1.000 13.14276 115 LEU B N 1
ATOM 909 C CA . LEU A 1 116 ? 81.87752 16.11240 1.52047 1.000 12.70111 115 LEU B CA 1
ATOM 910 C C . LEU A 1 116 ? 82.04715 14.70150 0.96142 1.000 14.85465 115 LEU B C 1
ATOM 911 O O . LEU A 1 116 ? 83.17584 14.20816 0.82691 1.000 13.42213 115 LEU B O 1
ATOM 916 N N . ALA A 1 117 ? 80.94567 14.02879 0.62870 1.000 11.59952 116 ALA B N 1
ATOM 917 C CA . ALA A 1 117 ? 81.07123 12.70258 0.03220 1.000 10.89043 116 ALA B CA 1
ATOM 918 C C . ALA A 1 117 ? 81.79566 12.76276 -1.30631 1.000 13.45605 116 ALA B C 1
ATOM 919 O O . ALA A 1 117 ? 82.61037 11.89322 -1.61999 1.000 14.20840 116 ALA B O 1
ATOM 921 N N . LEU A 1 118 ? 81.51988 13.78908 -2.10816 1.000 15.16703 117 LEU B N 1
ATOM 922 C CA . LEU A 1 118 ? 82.21400 13.88907 -3.38346 1.000 10.81077 117 LEU B CA 1
ATOM 923 C C . LEU A 1 118 ? 83.69084 14.19213 -3.17105 1.000 17.80902 117 LEU B C 1
ATOM 924 O O . LEU A 1 118 ? 84.54171 13.63788 -3.87194 1.000 18.47138 117 LEU B O 1
ATOM 929 N N . LEU A 1 119 ? 84.01324 15.02897 -2.17466 1.000 22.54108 118 LEU B N 1
ATOM 930 C CA . LEU A 1 119 ? 85.41528 15.30212 -1.85849 1.000 22.17475 118 LEU B CA 1
ATOM 931 C C . LEU A 1 119 ? 86.16559 14.02730 -1.49511 1.000 21.06493 118 LEU B C 1
ATOM 932 O O . LEU A 1 119 ? 87.30130 13.81748 -1.94547 1.000 19.97606 118 LEU B O 1
ATOM 937 N N . VAL A 1 120 ? 85.54319 13.15433 -0.68735 1.000 15.78926 119 VAL B N 1
ATOM 938 C CA . VAL A 1 120 ? 86.17521 11.88766 -0.33738 1.000 16.75595 119 VAL B CA 1
ATOM 939 C C . VAL A 1 120 ? 86.34948 11.02605 -1.58040 1.000 17.28931 119 VAL B C 1
ATOM 940 O O . VAL A 1 120 ? 87.37859 10.36668 -1.75846 1.000 18.46545 119 VAL B O 1
ATOM 944 N N . LEU A 1 121 ? 85.34242 11.01647 -2.45685 1.000 17.82904 120 LEU B N 1
ATOM 945 C CA . LEU A 1 121 ? 85.40688 10.20634 -3.67303 1.000 17.53909 120 LEU B CA 1
ATOM 946 C C . LEU A 1 121 ? 86.58381 10.61452 -4.56663 1.000 15.20329 120 LEU B C 1
ATOM 947 O O . LEU A 1 121 ? 87.36518 9.76088 -5.00280 1.000 17.83495 120 LEU B O 1
ATOM 952 N N . THR A 1 122 ? 86.70810 11.91191 -4.86691 1.000 19.33751 121 THR B N 1
ATOM 953 C CA . THR A 1 122 ? 87.79619 12.36931 -5.73235 1.000 20.17884 121 THR B CA 1
ATOM 954 C C . THR A 1 122 ? 89.15132 12.17351 -5.06810 1.000 19.09897 121 THR B C 1
ATOM 955 O O . THR A 1 122 ? 90.13128 11.83161 -5.74285 1.000 21.42360 121 THR B O 1
ATOM 959 N N . SER A 1 123 ? 89.23063 12.38638 -3.74693 1.000 19.77633 122 SER B N 1
ATOM 960 C CA . SER A 1 123 ? 90.48122 12.13367 -3.03642 1.000 19.96251 122 SER B CA 1
ATOM 961 C C . SER A 1 123 ? 90.89680 10.67613 -3.16730 1.000 21.15151 122 SER B C 1
ATOM 962 O O . SER A 1 123 ? 92.07530 10.37716 -3.38843 1.000 21.22637 122 SER B O 1
ATOM 965 N N . THR A 1 124 ? 89.93150 9.75356 -3.05777 1.000 19.97274 123 THR B N 1
ATOM 966 C CA . THR A 1 124 ? 90.22687 8.32407 -3.10520 1.000 18.42375 123 THR B CA 1
ATOM 967 C C . THR A 1 124 ? 90.63907 7.88992 -4.50642 1.000 22.00944 123 THR B C 1
ATOM 968 O O . THR A 1 124 ? 91.58092 7.10088 -4.66581 1.000 21.18866 123 THR B O 1
ATOM 972 N N . LEU A 1 125 ? 89.92577 8.37362 -5.52874 1.000 19.58283 124 LEU B N 1
ATOM 973 C CA . LEU A 1 125 ? 90.27673 8.03570 -6.90763 1.000 20.91673 124 LEU B CA 1
ATOM 974 C C . LEU A 1 125 ? 91.67882 8.52894 -7.24048 1.000 23.30154 124 LEU B C 1
ATOM 975 O O . LEU A 1 125 ? 92.46468 7.81888 -7.88544 1.000 23.79607 124 LEU B O 1
ATOM 980 N N . THR A 1 126 ? 91.99794 9.75295 -6.81652 1.000 21.57050 125 THR B N 1
ATOM 981 C CA . THR A 1 126 ? 93.35036 10.27831 -6.97216 1.000 26.56880 125 THR B CA 1
ATOM 982 C C . THR A 1 126 ? 94.35856 9.44697 -6.20028 1.000 26.58442 125 THR B C 1
ATOM 983 O O . THR A 1 126 ? 95.44265 9.13225 -6.70903 1.000 25.54517 125 THR B O 1
ATOM 987 N N . GLY A 1 127 ? 94.02253 9.08755 -4.96317 1.000 22.35524 126 GLY B N 1
ATOM 988 C CA . GLY A 1 127 ? 94.93191 8.28772 -4.16556 1.000 26.70239 126 GLY B CA 1
ATOM 989 C C . GLY A 1 127 ? 95.20851 6.92897 -4.77072 1.000 27.60041 126 GLY B C 1
ATOM 990 O O . GLY A 1 127 ? 96.28684 6.36903 -4.57189 1.000 31.81538 126 GLY B O 1
ATOM 991 N N . LEU A 1 128 ? 94.24286 6.37719 -5.50457 1.000 22.23528 127 LEU B N 1
ATOM 992 C CA . LEU A 1 128 ? 94.40416 5.09442 -6.17264 1.000 24.80321 127 LEU B CA 1
ATOM 993 C C . LEU A 1 128 ? 95.02260 5.21977 -7.55926 1.000 27.30537 127 LEU B C 1
ATOM 994 O O . LEU A 1 128 ? 95.19592 4.20038 -8.23464 1.000 29.35108 127 LEU B O 1
ATOM 999 N N . GLY A 1 129 ? 95.35045 6.43130 -7.99497 1.000 25.89450 128 GLY B N 1
ATOM 1000 C CA . GLY A 1 129 ? 95.96990 6.61433 -9.29251 1.000 24.95595 128 GLY B CA 1
ATOM 1001 C C . GLY A 1 129 ? 95.06313 6.33386 -10.46646 1.000 32.05165 128 GLY B C 1
ATOM 1002 O O . GLY A 1 129 ? 95.54590 5.93012 -11.53024 1.000 32.04604 128 GLY B O 1
ATOM 1003 N N . ILE A 1 130 ? 93.75691 6.52295 -10.30481 1.000 27.88033 129 ILE B N 1
ATOM 1004 C CA . ILE A 1 130 ? 92.81605 6.30065 -11.39869 1.000 25.66679 129 ILE B CA 1
ATOM 1005 C C . ILE A 1 130 ? 92.73052 7.57272 -12.23563 1.000 26.38864 129 ILE B C 1
ATOM 1006 O O . ILE A 1 130 ? 92.54999 8.67291 -11.70133 1.000 26.82151 129 ILE B O 1
ATOM 1011 N N . ASP A 1 131 ? 92.87534 7.42458 -13.55192 1.000 27.95819 130 ASP B N 1
ATOM 1012 C CA . ASP A 1 131 ? 92.90197 8.56952 -14.45854 1.000 26.03826 130 ASP B CA 1
ATOM 1013 C C . ASP A 1 131 ? 91.61279 9.37337 -14.36795 1.000 30.35342 130 ASP B C 1
ATOM 1014 O O . ASP A 1 131 ? 90.51149 8.81752 -14.42962 1.000 32.68240 130 ASP B O 1
ATOM 1019 N N . GLU A 1 132 ? 91.75764 10.69285 -14.21649 1.000 23.55879 131 GLU B N 1
ATOM 1020 C CA . GLU A 1 132 ? 90.59533 11.56916 -14.12649 1.000 26.58860 131 GLU B CA 1
ATOM 1021 C C . GLU A 1 132 ? 89.69160 11.44555 -15.33756 1.000 33.20266 131 GLU B C 1
ATOM 1022 O O . GLU A 1 132 ? 88.48441 11.69356 -15.23196 1.000 31.61549 131 GLU B O 1
ATOM 1028 N N . ALA A 1 133 ? 90.25070 11.07729 -16.49616 1.000 28.86995 132 ALA B N 1
ATOM 1029 C CA . ALA A 1 133 ? 89.45698 11.03849 -17.71368 1.000 31.63513 132 ALA B CA 1
ATOM 1030 C C . ALA A 1 133 ? 88.33941 10.00953 -17.64275 1.000 29.27864 132 ALA B C 1
ATOM 1031 O O . ALA A 1 133 ? 87.36447 10.12663 -18.38850 1.000 35.52440 132 ALA B O 1
ATOM 1033 N N . VAL A 1 134 ? 88.44290 9.02060 -16.75662 1.000 29.42618 133 VAL B N 1
ATOM 1034 C CA . VAL A 1 134 ? 87.44379 7.96680 -16.65656 1.000 27.62210 133 VAL B CA 1
ATOM 1035 C C . VAL A 1 134 ? 86.55221 8.11698 -15.42798 1.000 26.83465 133 VAL B C 1
ATOM 1036 O O . VAL A 1 134 ? 85.65312 7.28843 -15.23213 1.000 19.99456 133 VAL B O 1
ATOM 1040 N N . TRP A 1 135 ? 86.74435 9.16669 -14.61814 1.000 27.88206 134 TRP B N 1
ATOM 1041 C CA . TRP A 1 135 ? 85.98334 9.31246 -13.37347 1.000 24.98895 134 TRP B CA 1
ATOM 1042 C C . TRP A 1 135 ? 84.48246 9.37800 -13.63203 1.000 24.59530 134 TRP B C 1
ATOM 1043 O O . TRP A 1 135 ? 83.70064 8.69440 -12.95983 1.000 23.58453 134 TRP B O 1
ATOM 1054 N N . GLU A 1 136 ? 84.05237 10.20392 -14.59473 1.000 25.52023 135 GLU B N 1
ATOM 1055 C CA . GLU A 1 136 ? 82.61619 10.34226 -14.82796 1.000 27.15148 135 GLU B CA 1
ATOM 1056 C C . GLU A 1 136 ? 82.01628 9.02229 -15.29066 1.000 23.88837 135 GLU B C 1
ATOM 1057 O O . GLU A 1 136 ? 80.92164 8.64213 -14.85488 1.000 25.65829 135 GLU B O 1
ATOM 1063 N N . LYS A 1 137 ? 82.74250 8.28746 -16.13792 1.000 26.05328 136 LYS B N 1
ATOM 1064 C CA . LYS A 1 137 ? 82.23384 7.02210 -16.65624 1.000 19.82547 136 LYS B CA 1
ATOM 1065 C C . LYS A 1 137 ? 82.14302 5.96199 -15.56433 1.000 20.79471 136 LYS B C 1
ATOM 1066 O O . LYS A 1 137 ? 81.12294 5.28177 -15.44036 1.000 22.60116 136 LYS B O 1
ATOM 1072 N N . VAL A 1 138 ? 83.20956 5.77550 -14.78525 1.000 20.87650 137 VAL B N 1
ATOM 1073 C CA . VAL A 1 138 ? 83.20193 4.66594 -13.83454 1.000 19.54935 137 VAL B CA 1
ATOM 1074 C C . VAL A 1 138 ? 82.33311 4.94803 -12.61797 1.000 18.24619 137 VAL B C 1
ATOM 1075 O O . VAL A 1 138 ? 82.00461 4.01186 -11.88177 1.000 21.68227 137 VAL B O 1
ATOM 1079 N N . THR A 1 139 ? 81.95033 6.20481 -12.37920 1.000 18.09423 138 THR B N 1
ATOM 1080 C CA . THR A 1 139 ? 81.01898 6.53520 -11.30686 1.000 19.60381 138 THR B CA 1
ATOM 1081 C C . THR A 1 139 ? 79.60412 6.79002 -11.82913 1.000 17.73420 138 THR B C 1
ATOM 1082 O O . THR A 1 139 ? 78.71739 7.15255 -11.04856 1.000 15.42994 138 THR B O 1
ATOM 1086 N N . GLY A 1 140 ? 79.35968 6.55537 -13.11869 1.000 17.64056 139 GLY B N 1
ATOM 1087 C CA . GLY A 1 140 ? 78.05518 6.85162 -13.68527 1.000 18.50547 139 GLY B CA 1
ATOM 1088 C C . GLY A 1 140 ? 77.62567 8.28266 -13.45632 1.000 20.90056 139 GLY B C 1
ATOM 1089 O O . GLY A 1 140 ? 76.43123 8.55717 -13.29792 1.000 19.38069 139 GLY B O 1
ATOM 1090 N N . GLY A 1 141 ? 78.58249 9.20157 -13.40263 1.000 21.41713 140 GLY B N 1
ATOM 1091 C CA . GLY A 1 141 ? 78.31104 10.60024 -13.16971 1.000 20.62052 140 GLY B CA 1
ATOM 1092 C C . GLY A 1 141 ? 78.25805 11.01725 -11.71770 1.000 21.51367 140 GLY B C 1
ATOM 1093 O O . GLY A 1 141 ? 78.06961 12.21105 -11.44012 1.000 23.29592 140 GLY B O 1
ATOM 1094 N N . ALA A 1 142 ? 78.41237 10.08492 -10.77526 1.000 17.06783 141 ALA B N 1
ATOM 1095 C CA . ALA A 1 142 ? 78.22099 10.46348 -9.37840 1.000 17.38986 141 ALA B CA 1
ATOM 1096 C C . ALA A 1 142 ? 79.33492 11.37830 -8.89590 1.000 18.91913 141 ALA B C 1
ATOM 1097 O O . ALA A 1 142 ? 79.10243 12.23191 -8.03079 1.000 20.11267 141 ALA B O 1
ATOM 1099 N N . VAL A 1 143 ? 80.53410 11.23673 -9.47077 1.000 20.31888 142 VAL B N 1
ATOM 1100 C CA . VAL A 1 143 ? 81.70449 11.96873 -8.99630 1.000 20.74199 142 VAL B CA 1
ATOM 1101 C C . VAL A 1 143 ? 81.48571 13.47516 -9.08433 1.000 24.75829 142 VAL B C 1
ATOM 1102 O O . VAL A 1 143 ? 81.95238 14.23015 -8.22210 1.000 22.66768 142 VAL B O 1
ATOM 1106 N N . GLY A 1 144 ? 80.73817 13.93835 -10.08192 1.000 25.31290 143 GLY B N 1
ATOM 1107 C CA . GLY A 1 144 ? 80.54463 15.36410 -10.23237 1.000 24.75290 143 GLY B CA 1
ATOM 1108 C C . GLY A 1 144 ? 79.21827 15.87974 -9.72155 1.000 27.57140 143 GLY B C 1
ATOM 1109 O O . GLY A 1 144 ? 78.78212 16.96984 -10.09719 1.000 25.02943 143 GLY B O 1
ATOM 1110 N N . GLY A 1 145 ? 78.55385 15.11317 -8.87243 1.000 25.09252 144 GLY B N 1
ATOM 1111 C CA . GLY A 1 145 ? 77.26257 15.52230 -8.36560 1.000 24.35316 144 GLY B CA 1
ATOM 1112 C C . GLY A 1 145 ? 76.08217 14.96219 -9.12135 1.000 23.31676 144 GLY B C 1
ATOM 1113 O O . GLY A 1 145 ? 74.93914 15.27615 -8.76643 1.000 26.78942 144 GLY B O 1
ATOM 1114 N N . GLY A 1 146 ? 76.31765 14.15756 -10.15301 1.000 22.72110 145 GLY B N 1
ATOM 1115 C CA . GLY A 1 146 ? 75.23735 13.48594 -10.84849 1.000 22.14636 145 GLY B CA 1
ATOM 1116 C C . GLY A 1 146 ? 75.01204 12.09373 -10.29531 1.000 24.60358 145 GLY B C 1
ATOM 1117 O O . GLY A 1 146 ? 75.11008 11.88420 -9.08189 1.000 22.97626 145 GLY B O 1
ATOM 1118 N N . GLY A 1 147 ? 74.74435 11.12400 -11.16688 1.000 21.26453 146 GLY B N 1
ATOM 1119 C CA . GLY A 1 147 ? 74.35216 9.82472 -10.65361 1.000 22.65045 146 GLY B CA 1
ATOM 1120 C C . GLY A 1 147 ? 73.14432 9.97565 -9.75321 1.000 19.17301 146 GLY B C 1
ATOM 1121 O O . GLY A 1 147 ? 72.24539 10.77253 -10.02208 1.000 18.51189 146 GLY B O 1
ATOM 1122 N N . THR A 1 148 ? 73.12393 9.21952 -8.65723 1.000 15.50019 147 THR B N 1
ATOM 1123 C CA . THR A 1 148 ? 72.06239 9.31284 -7.65830 1.000 13.46382 147 THR B CA 1
ATOM 1124 C C . THR A 1 148 ? 72.67597 9.64651 -6.31163 1.000 15.40526 147 THR B C 1
ATOM 1125 O O . THR A 1 148 ? 73.50662 8.89137 -5.80245 1.000 12.80030 147 THR B O 1
ATOM 1129 N N . GLN A 1 149 ? 72.24936 10.75702 -5.73151 1.000 12.00379 148 GLN B N 1
ATOM 1130 C CA . GLN A 1 149 ? 72.76002 11.21925 -4.44680 1.000 9.18176 148 GLN B CA 1
ATOM 1131 C C . GLN A 1 149 ? 71.65521 10.95861 -3.43650 1.000 11.47125 148 GLN B C 1
ATOM 1132 O O . GLN A 1 149 ? 70.66492 11.69313 -3.38080 1.000 13.77198 148 GLN B O 1
ATOM 1138 N N . TRP A 1 150 ? 71.78882 9.85607 -2.69664 1.000 8.67084 149 TRP B N 1
ATOM 1139 C CA . TRP A 1 150 ? 70.77403 9.40042 -1.75905 1.000 12.09882 149 TRP B CA 1
ATOM 1140 C C . TRP A 1 150 ? 70.90745 10.08084 -0.39932 1.000 11.58822 149 TRP B C 1
ATOM 1141 O O . TRP A 1 150 ? 71.99814 10.43032 0.04913 1.000 10.67592 149 TRP B O 1
ATOM 1152 N N . PHE A 1 151 ? 69.78573 10.20799 0.27341 1.000 9.45138 150 PHE B N 1
ATOM 1153 C CA . PHE A 1 151 ? 69.74007 10.60996 1.67189 1.000 11.16887 150 PHE B CA 1
ATOM 1154 C C . PHE A 1 151 ? 68.90153 9.60376 2.43332 1.000 12.32694 150 PHE B C 1
ATOM 1155 O O . PHE A 1 151 ? 67.84569 9.18812 1.94216 1.000 11.67945 150 PHE B O 1
ATOM 1163 N N . ALA A 1 152 ? 69.35595 9.22612 3.63533 1.000 10.36819 151 ALA B N 1
ATOM 1164 C CA . ALA A 1 152 ? 68.57565 8.36381 4.51315 1.000 10.44779 151 ALA B CA 1
ATOM 1165 C C . ALA A 1 152 ? 68.41900 9.01847 5.87921 1.000 12.00086 151 ALA B C 1
ATOM 1166 O O . ALA A 1 152 ? 69.36902 9.59974 6.41986 1.000 12.22993 151 ALA B O 1
ATOM 1168 N N . ALA A 1 153 ? 67.21912 8.91146 6.43956 1.000 10.52757 152 ALA B N 1
ATOM 1169 C CA . ALA A 1 153 ? 66.96600 9.27607 7.82868 1.000 9.10216 152 ALA B CA 1
ATOM 1170 C C . ALA A 1 153 ? 66.36733 8.06854 8.54206 1.000 10.84859 152 ALA B C 1
ATOM 1171 O O . ALA A 1 153 ? 65.27188 7.62942 8.19110 1.000 12.21367 152 ALA B O 1
ATOM 1173 N N . SER A 1 154 ? 67.06193 7.54862 9.55124 1.000 8.59607 153 SER B N 1
ATOM 1174 C CA . SER A 1 154 ? 66.65039 6.31389 10.20743 1.000 12.18554 153 SER B CA 1
ATOM 1175 C C . SER A 1 154 ? 66.20414 6.55410 11.64307 1.000 13.35935 153 SER B C 1
ATOM 1176 O O . SER A 1 154 ? 66.87922 7.25515 12.39697 1.000 12.09350 153 SER B O 1
ATOM 1179 N N . HIS A 1 155 ? 65.09008 5.92169 12.02268 1.000 12.47196 154 HIS B N 1
ATOM 1180 C CA . HIS A 1 155 ? 64.62319 5.85086 13.40654 1.000 12.32793 154 HIS B CA 1
ATOM 1181 C C . HIS A 1 155 ? 64.58634 4.38492 13.82894 1.000 13.50437 154 HIS B C 1
ATOM 1182 O O . HIS A 1 155 ? 63.92525 3.56546 13.18287 1.000 12.90485 154 HIS B O 1
ATOM 1189 N N . TYR A 1 156 ? 65.29016 4.05537 14.90952 1.000 14.10579 155 TYR B N 1
ATOM 1190 C CA . TYR A 1 156 ? 65.31251 2.69524 15.44585 1.000 10.23701 155 TYR B CA 1
ATOM 1191 C C . TYR A 1 156 ? 64.21575 2.54438 16.49211 1.000 16.88384 155 TYR B C 1
ATOM 1192 O O . TYR A 1 156 ? 64.34461 3.05491 17.61100 1.000 17.41489 155 TYR B O 1
ATOM 1201 N N . ARG A 1 157 ? 63.14434 1.82252 16.13237 1.000 16.25353 156 ARG B N 1
ATOM 1202 C CA . ARG A 1 157 ? 61.97300 1.57384 16.98022 1.000 18.03795 156 ARG B CA 1
ATOM 1203 C C . ARG A 1 157 ? 62.29566 0.59122 18.10473 1.000 15.84775 156 ARG B C 1
ATOM 1204 O O . ARG A 1 157 ? 62.49184 -0.60386 17.85232 1.000 15.97056 156 ARG B O 1
ATOM 1212 N N . PRO A 1 158 ? 62.36809 1.05641 19.36064 1.000 21.05135 157 PRO B N 1
ATOM 1213 C CA . PRO A 1 158 ? 62.80821 0.16993 20.44705 1.000 19.49519 157 PRO B CA 1
ATOM 1214 C C . PRO A 1 158 ? 61.75057 -0.81483 20.90107 1.000 24.14213 157 PRO B C 1
ATOM 1215 O O . PRO A 1 158 ? 62.09574 -1.77998 21.59340 1.000 23.71463 157 PRO B O 1
ATOM 1219 N N . GLU A 1 159 ? 60.48222 -0.59745 20.54658 1.000 23.86264 158 GLU B N 1
ATOM 1220 C CA . GLU A 1 159 ? 59.39950 -1.45514 21.00584 1.000 20.79605 158 GLU B CA 1
ATOM 1221 C C . GLU A 1 159 ? 59.38731 -2.80295 20.30724 1.000 19.69731 158 GLU B C 1
ATOM 1222 O O . GLU A 1 159 ? 58.57985 -3.65779 20.67105 1.000 23.51416 158 GLU B O 1
ATOM 1228 N N . ARG A 1 160 ? 60.23948 -3.00398 19.30685 1.000 20.85224 159 ARG B N 1
ATOM 1229 C CA . ARG A 1 160 ? 60.31683 -4.25695 18.57136 1.000 18.67395 159 ARG B CA 1
ATOM 1230 C C . ARG A 1 160 ? 61.56965 -4.99751 19.00800 1.000 20.20485 159 ARG B C 1
ATOM 1231 O O . ARG A 1 160 ? 62.66666 -4.42968 18.99203 1.000 17.81250 159 ARG B O 1
ATOM 1239 N N . HIS A 1 161 ? 61.41247 -6.25741 19.40615 1.000 19.76669 160 HIS B N 1
ATOM 1240 C CA . HIS A 1 161 ? 62.56970 -7.05681 19.78692 1.000 20.22123 160 HIS B CA 1
ATOM 1241 C C . HIS A 1 161 ? 63.15326 -7.66654 18.51053 1.000 24.50920 160 HIS B C 1
ATOM 1242 O O . HIS A 1 161 ? 62.88722 -8.81197 18.14558 1.000 18.60407 160 HIS B O 1
ATOM 1249 N N . GLN A 1 162 ? 63.95689 -6.85949 17.81154 1.000 18.34841 161 GLN B N 1
ATOM 1250 C CA . GLN A 1 162 ? 64.62079 -7.26815 16.57123 1.000 20.80220 161 GLN B CA 1
ATOM 1251 C C . GLN A 1 162 ? 65.98449 -6.58890 16.49919 1.000 21.44966 161 GLN B C 1
ATOM 1252 O O . GLN A 1 162 ? 66.25072 -5.63298 17.22798 1.000 18.36360 161 GLN B O 1
ATOM 1258 N N . LEU A 1 163 ? 66.84097 -7.07362 15.59737 1.000 15.63829 162 LEU B N 1
ATOM 1259 C CA . LEU A 1 163 ? 68.04802 -6.33623 15.22758 1.000 19.51660 162 LEU B CA 1
ATOM 1260 C C . LEU A 1 163 ? 67.69437 -4.92250 14.79382 1.000 13.82249 162 LEU B C 1
ATOM 1261 O O . LEU A 1 163 ? 66.63496 -4.67932 14.21256 1.000 13.04295 162 LEU B O 1
ATOM 1266 N N . GLY A 1 164 ? 68.60478 -3.98380 15.06739 1.000 14.48283 163 GLY B N 1
ATOM 1267 C CA . GLY A 1 164 ? 68.39894 -2.59561 14.66669 1.000 13.27310 163 GLY B CA 1
ATOM 1268 C C . GLY A 1 164 ? 68.34496 -2.37705 13.16066 1.000 13.34101 163 GLY B C 1
ATOM 1269 O O . GLY A 1 164 ? 67.35480 -1.84444 12.63826 1.000 12.45204 163 GLY B O 1
ATOM 1270 N N . CYS A 1 165 ? 69.40313 -2.78674 12.45344 1.000 13.41218 164 CYS B N 1
ATOM 1271 C CA . CYS A 1 165 ? 69.52996 -2.63008 11.00364 1.000 12.16534 164 CYS B CA 1
ATOM 1272 C C . CYS A 1 165 ? 70.09040 -3.91697 10.42306 1.000 14.31019 164 CYS B C 1
ATOM 1273 O O . CYS A 1 165 ? 71.03335 -4.47872 10.98301 1.000 15.25552 164 CYS B O 1
ATOM 1276 N N . ALA A 1 166 ? 69.53602 -4.36830 9.29416 1.000 12.41766 165 ALA B N 1
ATOM 1277 C CA . ALA A 1 166 ? 70.09464 -5.53695 8.61983 1.000 12.84210 165 ALA B CA 1
ATOM 1278 C C . ALA A 1 166 ? 71.59430 -5.36266 8.41110 1.000 13.95594 165 ALA B C 1
ATOM 1279 O O . ALA A 1 166 ? 72.05894 -4.25455 8.09408 1.000 14.13935 165 ALA B O 1
ATOM 1281 N N . PRO A 1 167 ? 72.37947 -6.41930 8.58338 1.000 13.72899 166 PRO B N 1
ATOM 1282 C CA . PRO A 1 167 ? 73.78774 -6.35087 8.17863 1.000 14.40375 166 PRO B CA 1
ATOM 1283 C C . PRO A 1 167 ? 73.87594 -6.10523 6.67906 1.000 16.11440 166 PRO B C 1
ATOM 1284 O O . PRO A 1 167 ? 73.17052 -6.73368 5.89163 1.000 14.21203 166 PRO B O 1
ATOM 1288 N N . HIS A 1 168 ? 74.70766 -5.14141 6.28510 1.000 10.64631 167 HIS B N 1
ATOM 1289 C CA . HIS A 1 168 ? 74.81556 -4.84402 4.86434 1.000 11.44371 167 HIS B CA 1
ATOM 1290 C C . HIS A 1 168 ? 76.14578 -4.17671 4.56653 1.000 14.09368 167 HIS B C 1
ATOM 1291 O O . HIS A 1 168 ? 76.82629 -3.65556 5.45828 1.000 12.17768 167 HIS B O 1
ATOM 1298 N N . LYS A 1 169 ? 76.49848 -4.20473 3.28691 1.000 11.55102 168 LYS B N 1
ATOM 1299 C CA . LYS A 1 169 ? 77.44163 -3.26481 2.70808 1.000 10.47479 168 LYS B CA 1
ATOM 1300 C C . LYS A 1 169 ? 76.65751 -2.17752 1.99229 1.000 9.32088 168 LYS B C 1
ATOM 1301 O O . LYS A 1 169 ? 75.71536 -2.47423 1.25533 1.000 15.26606 168 LYS B O 1
ATOM 1307 N N . ASP A 1 170 ? 77.03206 -0.91514 2.21890 1.000 8.66274 169 ASP B N 1
ATOM 1308 C CA . ASP A 1 170 ? 76.41991 0.16427 1.44994 1.000 8.57827 169 ASP B CA 1
ATOM 1309 C C . ASP A 1 170 ? 76.62716 -0.11987 -0.03942 1.000 11.23311 169 ASP B C 1
ATOM 1310 O O . ASP A 1 170 ? 77.54882 -0.84455 -0.41904 1.000 14.86814 169 ASP B O 1
ATOM 1315 N N . THR A 1 171 ? 75.72938 0.39520 -0.88985 1.000 10.73026 170 THR B N 1
ATOM 1316 C CA . THR A 1 171 ? 75.73337 -0.05029 -2.28369 1.000 11.82937 170 THR B CA 1
ATOM 1317 C C . THR A 1 171 ? 76.51180 0.85886 -3.21485 1.000 15.53806 170 THR B C 1
ATOM 1318 O O . THR A 1 171 ? 76.82275 0.43752 -4.33437 1.000 15.82875 170 THR B O 1
ATOM 1322 N N . GLY A 1 172 ? 76.80354 2.08646 -2.80655 1.000 10.86350 171 GLY B N 1
ATOM 1323 C CA . GLY A 1 172 ? 77.34222 3.11611 -3.68585 1.000 13.09467 171 GLY B CA 1
ATOM 1324 C C . GLY A 1 172 ? 78.84454 3.25106 -3.59391 1.000 11.97909 171 GLY B C 1
ATOM 1325 O O . GLY A 1 172 ? 79.56169 2.27140 -3.37107 1.000 11.45514 171 GLY B O 1
ATOM 1326 N N . PHE A 1 173 ? 79.33224 4.48476 -3.77308 1.000 12.11856 172 PHE B N 1
ATOM 1327 C CA . PHE A 1 173 ? 80.76860 4.76031 -3.74450 1.000 12.20676 172 PHE B CA 1
ATOM 1328 C C . PHE A 1 173 ? 81.24415 5.22192 -2.37395 1.000 9.51812 172 PHE B C 1
ATOM 1329 O O . PHE A 1 173 ? 82.15090 4.60595 -1.80581 1.000 12.85586 172 PHE B O 1
ATOM 1337 N N . VAL A 1 174 ? 80.64003 6.28182 -1.83742 1.000 10.37072 173 VAL B N 1
ATOM 1338 C CA . VAL A 1 174 ? 81.02265 6.86331 -0.55068 1.000 9.20295 173 VAL B CA 1
ATOM 1339 C C . VAL A 1 174 ? 79.76025 7.15583 0.25375 1.000 8.58987 173 VAL B C 1
ATOM 1340 O O . VAL A 1 174 ? 78.74532 7.60249 -0.29766 1.000 12.69251 173 VAL B O 1
ATOM 1344 N N . THR A 1 175 ? 79.83077 6.89971 1.56293 1.000 10.86686 174 THR B N 1
ATOM 1345 C CA . THR A 1 175 ? 78.78963 7.23099 2.53072 1.000 11.34352 174 THR B CA 1
ATOM 1346 C C . THR A 1 175 ? 79.32777 8.26084 3.52026 1.000 9.03953 174 THR B C 1
ATOM 1347 O O . THR A 1 175 ? 80.45772 8.13401 3.99107 1.000 10.00107 174 THR B O 1
ATOM 1351 N N . VAL A 1 176 ? 78.51363 9.25708 3.85820 1.000 8.31970 175 VAL B N 1
ATOM 1352 C CA . VAL A 1 176 ? 78.81936 10.21354 4.92747 1.000 8.72456 175 VAL B CA 1
ATOM 1353 C C . VAL A 1 176 ? 77.68443 10.09249 5.93529 1.000 8.74201 175 VAL B C 1
ATOM 1354 O O . VAL A 1 176 ? 76.54865 10.45640 5.62215 1.000 9.66767 175 VAL B O 1
ATOM 1358 N N . LEU A 1 177 ? 77.97710 9.57907 7.12840 1.000 8.48640 176 LEU B N 1
ATOM 1359 C CA . LEU A 1 177 ? 76.94994 9.19492 8.08968 1.000 8.10058 176 LEU B CA 1
ATOM 1360 C C . LEU A 1 177 ? 77.05881 10.01370 9.36574 1.000 10.99220 176 LEU B C 1
ATOM 1361 O O . LEU A 1 177 ? 78.15738 10.18332 9.90548 1.000 9.71965 176 LEU B O 1
ATOM 1366 N N . TYR A 1 178 ? 75.90927 10.47064 9.87401 1.000 9.01451 177 TYR B N 1
ATOM 1367 C CA . TYR A 1 178 ? 75.83079 11.10237 11.18653 1.000 12.95645 177 TYR B CA 1
ATOM 1368 C C . TYR A 1 178 ? 75.22155 10.14095 12.21506 1.000 11.87527 177 TYR B C 1
ATOM 1369 O O . TYR A 1 178 ? 74.06585 9.72560 12.07177 1.000 11.38846 177 TYR B O 1
ATOM 1378 N N . ILE A 1 179 ? 75.97659 9.84241 13.27815 1.000 8.81286 178 ILE B N 1
ATOM 1379 C CA . ILE A 1 179 ? 75.47123 9.08957 14.42386 1.000 11.27436 178 ILE B CA 1
ATOM 1380 C C . ILE A 1 179 ? 75.84613 9.81340 15.71353 1.000 15.47204 178 ILE B C 1
ATOM 1381 O O . ILE A 1 179 ? 76.85948 10.51817 15.78468 1.000 9.94745 178 ILE B O 1
ATOM 1386 N N . GLU A 1 180 ? 75.02900 9.59412 16.75119 1.000 11.71208 179 GLU B N 1
ATOM 1387 C CA . GLU A 1 180 ? 75.26070 10.09949 18.09908 1.000 14.99337 179 GLU B CA 1
ATOM 1388 C C . GLU A 1 180 ? 75.30110 9.01780 19.16175 1.000 14.56650 179 GLU B C 1
ATOM 1389 O O . GLU A 1 180 ? 75.76904 9.29167 20.26755 1.000 15.88439 179 GLU B O 1
ATOM 1395 N N . GLN A 1 181 ? 74.81244 7.81675 18.87851 1.000 12.77925 180 GLN B N 1
ATOM 1396 C CA . GLN A 1 181 ? 74.70206 6.77380 19.88396 1.000 15.91189 180 GLN B CA 1
ATOM 1397 C C . GLN A 1 181 ? 75.44871 5.52214 19.44978 1.000 19.55859 180 GLN B C 1
ATOM 1398 O O . GLN A 1 181 ? 75.65165 5.27033 18.25705 1.000 15.21040 180 GLN B O 1
ATOM 1404 N N . ASP A 1 182 ? 75.83311 4.73033 20.44553 1.000 16.55196 181 ASP B N 1
ATOM 1405 C CA . ASP A 1 182 ? 76.35833 3.39691 20.19872 1.000 14.74048 181 ASP B CA 1
ATOM 1406 C C . ASP A 1 182 ? 75.34108 2.54825 19.43711 1.000 16.26028 181 ASP B C 1
ATOM 1407 O O . ASP A 1 182 ? 74.14043 2.82994 19.40924 1.000 13.37258 181 ASP B O 1
ATOM 1412 N N . GLY A 1 183 ? 75.83135 1.47709 18.83428 1.000 15.31501 182 GLY B N 1
ATOM 1413 C CA . GLY A 1 183 ? 74.91600 0.54074 18.20977 1.000 14.75082 182 GLY B CA 1
ATOM 1414 C C . GLY A 1 183 ? 75.44552 0.07000 16.87380 1.000 16.68743 182 GLY B C 1
ATOM 1415 O O . GLY A 1 183 ? 75.23489 -1.07620 16.48145 1.000 13.64110 182 GLY B O 1
ATOM 1416 N N . LEU A 1 184 ? 76.14840 0.94408 16.16794 1.000 11.29439 183 LEU B N 1
ATOM 1417 C CA . LEU A 1 184 ? 76.75936 0.54032 14.90161 1.000 12.33522 183 LEU B CA 1
ATOM 1418 C C . LEU A 1 184 ? 77.94134 -0.39171 15.15805 1.000 11.23745 183 LEU B C 1
ATOM 1419 O O . LEU A 1 184 ? 78.73259 -0.17099 16.07950 1.000 13.76716 183 LEU B O 1
ATOM 1424 N N . GLU A 1 185 ? 78.04788 -1.45406 14.35015 1.000 11.57054 184 GLU B N 1
ATOM 1425 C CA . GLU A 1 185 ? 79.14097 -2.41127 14.46047 1.000 11.45277 184 GLU B CA 1
ATOM 1426 C C . GLU A 1 185 ? 79.62256 -2.77566 13.06636 1.000 12.42377 184 GLU B C 1
ATOM 1427 O O . GLU A 1 185 ? 78.83998 -2.78385 12.11558 1.000 11.35940 184 GLU B O 1
ATOM 1433 N N . SER A 1 186 ? 80.90693 -3.11280 12.95806 1.000 11.28242 185 SER B N 1
ATOM 1434 C CA . SER A 1 186 ? 81.50481 -3.49851 11.68766 1.000 15.41250 185 SER B CA 1
ATOM 1435 C C . SER A 1 186 ? 82.14865 -4.87734 11.79575 1.000 15.56504 185 SER B C 1
ATOM 1436 O O . SER A 1 186 ? 82.69370 -5.24395 12.84069 1.000 16.38342 185 SER B O 1
ATOM 1439 N N . SER A 1 187 ? 82.11179 -5.63948 10.70069 1.000 16.70504 186 SER B N 1
ATOM 1440 C CA . SER A 1 187 ? 82.69895 -6.98204 10.69351 1.000 19.75532 186 SER B CA 1
ATOM 1441 C C . SER A 1 187 ? 84.17405 -6.86042 10.31443 1.000 22.94464 186 SER B C 1
ATOM 1442 O O . SER A 1 187 ? 84.51534 -6.61950 9.15446 1.000 26.22195 186 SER B O 1
ATOM 1445 N N . VAL A 1 188 ? 85.05532 -7.02905 11.29278 1.000 20.49594 187 VAL B N 1
ATOM 1446 C CA . VAL A 1 188 ? 86.49514 -6.88392 11.10071 1.000 25.11722 187 VAL B CA 1
ATOM 1447 C C . VAL A 1 188 ? 87.14240 -8.22647 11.40256 1.000 30.13397 187 VAL B C 1
ATOM 1448 O O . VAL A 1 188 ? 87.08570 -8.70007 12.54499 1.000 28.55852 187 VAL B O 1
ATOM 1452 N N . GLY A 1 189 ? 87.76210 -8.83291 10.39013 1.000 28.94341 188 GLY B N 1
ATOM 1453 C CA . GLY A 1 189 ? 88.36277 -10.13937 10.59695 1.000 32.57462 188 GLY B CA 1
ATOM 1454 C C . GLY A 1 189 ? 87.39226 -11.20266 11.05918 1.000 36.38961 188 GLY B C 1
ATOM 1455 O O . GLY A 1 189 ? 87.80712 -12.18458 11.68539 1.000 43.27468 188 GLY B O 1
ATOM 1456 N N . GLY A 1 190 ? 86.10132 -11.03331 10.77726 1.000 33.08377 189 GLY B N 1
ATOM 1457 C CA . GLY A 1 190 ? 85.10075 -12.00210 11.16327 1.000 29.83168 189 GLY B CA 1
ATOM 1458 C C . GLY A 1 190 ? 84.39584 -11.72050 12.46851 1.000 32.26209 189 GLY B C 1
ATOM 1459 O O . GLY A 1 190 ? 83.49839 -12.48196 12.83329 1.000 30.03744 189 GLY B O 1
ATOM 1460 N N . GLU A 1 191 ? 84.75758 -10.65268 13.18071 1.000 27.54250 190 GLU B N 1
ATOM 1461 C CA . GLU A 1 191 ? 84.16342 -10.33822 14.47402 1.000 28.57285 190 GLU B CA 1
ATOM 1462 C C . GLU A 1 191 ? 83.47411 -8.97977 14.41733 1.000 20.57282 190 GLU B C 1
ATOM 1463 O O . GLU A 1 191 ? 83.98563 -8.04426 13.79364 1.000 24.19951 190 GLU B O 1
ATOM 1469 N N . TRP A 1 192 ? 82.32063 -8.86767 15.07686 1.000 21.91338 191 TRP B N 1
ATOM 1470 C CA . TRP A 1 192 ? 81.62480 -7.58627 15.14505 1.000 23.02304 191 TRP B CA 1
ATOM 1471 C C . TRP A 1 192 ? 82.36725 -6.63971 16.08924 1.000 20.11953 191 TRP B C 1
ATOM 1472 O O . TRP A 1 192 ? 82.47574 -6.91221 17.29041 1.000 19.73958 191 TRP B O 1
ATOM 1483 N N . ILE A 1 193 ? 82.84258 -5.52043 15.56215 1.000 16.32005 192 ILE B N 1
ATOM 1484 C CA . ILE A 1 193 ? 83.54117 -4.49545 16.34000 1.000 15.41653 192 ILE B CA 1
ATOM 1485 C C . ILE A 1 193 ? 82.66296 -3.24965 16.37794 1.000 14.87246 192 ILE B C 1
ATOM 1486 O O . ILE A 1 193 ? 82.24978 -2.76849 15.31857 1.000 13.73873 192 ILE B O 1
ATOM 1491 N N . PRO A 1 194 ? 82.37459 -2.68434 17.54397 1.000 16.40589 193 PRO B N 1
ATOM 1492 C CA . PRO A 1 194 ? 81.57532 -1.45590 17.56861 1.000 12.60605 193 PRO B CA 1
ATOM 1493 C C . PRO A 1 194 ? 82.31811 -0.30370 16.91542 1.000 14.33169 193 PRO B C 1
ATOM 1494 O O . PRO A 1 194 ? 83.54252 -0.20095 16.97944 1.000 16.45467 193 PRO B O 1
ATOM 1498 N N . ILE A 1 195 ? 81.55924 0.53770 16.23258 1.000 12.31047 194 ILE B N 1
ATOM 1499 C CA . ILE A 1 195 ? 82.03417 1.82389 15.74764 1.000 12.24431 194 ILE B CA 1
ATOM 1500 C C . ILE A 1 195 ? 81.35821 2.88827 16.60057 1.000 15.26234 194 ILE B C 1
ATOM 1501 O O . ILE A 1 195 ? 80.13041 3.04343 16.56117 1.000 12.88633 194 ILE B O 1
ATOM 1506 N N . ALA A 1 196 ? 82.16240 3.62144 17.37915 1.000 12.88214 195 ALA B N 1
ATOM 1507 C CA . ALA A 1 196 ? 81.63260 4.57783 18.33792 1.000 17.51932 195 ALA B CA 1
ATOM 1508 C C . ALA A 1 196 ? 81.28658 5.90046 17.65772 1.000 17.39691 195 ALA B C 1
ATOM 1509 O O . ALA A 1 196 ? 81.95946 6.31601 16.71502 1.000 13.51638 195 ALA B O 1
ATOM 1511 N N . PRO A 1 197 ? 80.24871 6.58265 18.13291 1.000 18.42993 196 PRO B N 1
ATOM 1512 C CA . PRO A 1 197 ? 80.03571 7.97226 17.71678 1.000 14.93792 196 PRO B CA 1
ATOM 1513 C C . PRO A 1 197 ? 81.16118 8.86321 18.22839 1.000 18.69424 196 PRO B C 1
ATOM 1514 O O . PRO A 1 197 ? 81.61786 8.73037 19.36140 1.000 17.11512 196 PRO B O 1
ATOM 1518 N N . LEU A 1 198 ? 81.62856 9.75410 17.37171 1.000 14.52094 197 LEU B N 1
ATOM 1519 C CA . LEU A 1 198 ? 82.65499 10.72330 17.75214 1.000 14.18041 197 LEU B CA 1
ATOM 1520 C C . LEU A 1 198 ? 82.03026 12.09476 17.60397 1.000 15.32581 197 LEU B C 1
ATOM 1521 O O . LEU A 1 198 ? 81.71845 12.50750 16.47117 1.000 12.66887 197 LEU B O 1
ATOM 1526 N N . PRO A 1 199 ? 81.79798 12.81776 18.69745 1.000 14.16927 198 PRO B N 1
ATOM 1527 C CA . PRO A 1 199 ? 81.10288 14.10770 18.59407 1.000 16.80179 198 PRO B CA 1
ATOM 1528 C C . PRO A 1 199 ? 81.85718 15.05174 17.67708 1.000 14.76749 198 PRO B C 1
ATOM 1529 O O . PRO A 1 199 ? 83.09132 15.09100 17.67480 1.000 15.83488 198 PRO B O 1
ATOM 1533 N N . GLY A 1 200 ? 81.10578 15.76399 16.84039 1.000 12.09199 199 GLY B N 1
ATOM 1534 C CA . GLY A 1 200 ? 81.71619 16.67883 15.89034 1.000 13.22836 199 GLY B CA 1
ATOM 1535 C C . GLY A 1 200 ? 82.28545 16.04033 14.63963 1.000 17.62746 199 GLY B C 1
ATOM 1536 O O . GLY A 1 200 ? 82.94871 16.73302 13.86144 1.000 12.63471 199 GLY B O 1
ATOM 1537 N N . TYR A 1 201 ? 82.07175 14.74077 14.42199 1.000 13.16930 200 TYR B N 1
ATOM 1538 C CA . TYR A 1 201 ? 82.58961 14.05459 13.24092 1.000 12.74593 200 TYR B CA 1
ATOM 1539 C C . TYR A 1 201 ? 81.49987 13.25508 12.54478 1.000 12.17286 200 TYR B C 1
ATOM 1540 O O . TYR A 1 201 ? 80.64599 12.64446 13.20538 1.000 11.69964 200 TYR B O 1
ATOM 1549 N N . PHE A 1 202 ? 81.55603 13.22596 11.20865 1.000 11.59001 201 PHE B N 1
ATOM 1550 C CA . PHE A 1 202 ? 80.84306 12.20395 10.44708 1.000 10.92485 201 PHE B CA 1
ATOM 1551 C C . PHE A 1 202 ? 81.66386 10.90745 10.41457 1.000 12.38807 201 PHE B C 1
ATOM 1552 O O . PHE A 1 202 ? 82.89112 10.91355 10.57269 1.000 12.82100 201 PHE B O 1
ATOM 1560 N N . LEU A 1 203 ? 80.98027 9.78421 10.19900 1.000 11.10469 202 LEU B N 1
ATOM 1561 C CA . LEU A 1 203 ? 81.65074 8.54763 9.82151 1.000 11.44563 202 LEU B CA 1
ATOM 1562 C C . LEU A 1 203 ? 81.59390 8.42565 8.30485 1.000 10.26757 202 LEU B C 1
ATOM 1563 O O . LEU A 1 203 ? 80.53289 8.62601 7.70450 1.000 11.95159 202 LEU B O 1
ATOM 1568 N N . VAL A 1 204 ? 82.72113 8.09085 7.68631 1.000 9.49388 203 VAL B N 1
ATOM 1569 C CA . VAL A 1 204 ? 82.77918 7.90602 6.24105 1.000 12.46165 203 VAL B CA 1
ATOM 1570 C C . VAL A 1 204 ? 83.10558 6.44988 5.96553 1.000 12.04657 203 VAL B C 1
ATOM 1571 O O . VAL A 1 204 ? 83.99695 5.88898 6.60305 1.000 14.44747 203 VAL B O 1
ATOM 1575 N N . ASN A 1 205 ? 82.38041 5.82534 5.03796 1.000 10.70727 204 ASN B N 1
ATOM 1576 C CA . ASN A 1 205 ? 82.83696 4.53661 4.53450 1.000 12.92392 204 ASN B CA 1
ATOM 1577 C C . ASN A 1 205 ? 82.53994 4.45588 3.04781 1.000 10.85799 204 ASN B C 1
ATOM 1578 O O . ASN A 1 205 ? 82.00326 5.39431 2.44414 1.000 11.64080 204 ASN B O 1
ATOM 1583 N N . PHE A 1 206 ? 82.91390 3.32772 2.45203 1.000 10.01134 205 PHE B N 1
ATOM 1584 C CA . PHE A 1 206 ? 82.73896 3.09302 1.02714 1.000 12.74386 205 PHE B CA 1
ATOM 1585 C C . PHE A 1 206 ? 81.69688 2.00675 0.81147 1.000 11.36410 205 PHE B C 1
ATOM 1586 O O . PHE A 1 206 ? 81.37721 1.23919 1.72254 1.000 12.92050 205 PHE B O 1
ATOM 1594 N N . GLY A 1 207 ? 81.15578 1.96756 -0.40439 1.000 11.24671 206 GLY B N 1
ATOM 1595 C CA . GLY A 1 207 ? 80.10342 1.04485 -0.76322 1.000 11.94799 206 GLY B CA 1
ATOM 1596 C C . GLY A 1 207 ? 80.54120 -0.01482 -1.77018 1.000 14.82820 206 GLY B C 1
ATOM 1597 O O . GLY A 1 207 ? 81.68695 -0.08790 -2.20027 1.000 14.60814 206 GLY B O 1
ATOM 1598 N N . GLY A 1 208 ? 79.56832 -0.84705 -2.14956 1.000 16.79334 207 GLY B N 1
ATOM 1599 C CA . GLY A 1 208 ? 79.86024 -1.96983 -3.02921 1.000 16.79672 207 GLY B CA 1
ATOM 1600 C C . GLY A 1 208 ? 80.35993 -1.55655 -4.39949 1.000 16.32655 207 GLY B C 1
ATOM 1601 O O . GLY A 1 208 ? 81.05757 -2.32773 -5.06859 1.000 17.27575 207 GLY B O 1
ATOM 1602 N N . ALA A 1 209 ? 79.99558 -0.35668 -4.84699 1.000 14.62736 208 ALA B N 1
ATOM 1603 C CA . ALA A 1 209 ? 80.45629 0.11744 -6.14619 1.000 15.60678 208 ALA B CA 1
ATOM 1604 C C . ALA A 1 209 ? 81.94017 0.47138 -6.11382 1.000 17.12678 208 ALA B C 1
ATOM 1605 O O . ALA A 1 209 ? 82.66399 0.22934 -7.08577 1.000 14.56155 208 ALA B O 1
ATOM 1607 N N . THR A 1 210 ? 82.41143 1.02874 -5.00447 1.000 15.34934 209 THR B N 1
ATOM 1608 C CA . THR A 1 210 ? 83.84435 1.26127 -4.83478 1.000 15.91912 209 THR B CA 1
ATOM 1609 C C . THR A 1 210 ? 84.59933 -0.05155 -4.66334 1.000 17.06256 209 THR B C 1
ATOM 1610 O O . THR A 1 210 ? 85.72704 -0.20323 -5.15638 1.000 17.12514 209 THR B O 1
ATOM 1614 N N . GLU A 1 211 ? 84.00941 -0.99986 -3.93346 1.000 15.67351 210 GLU B N 1
ATOM 1615 C CA . GLU A 1 211 ? 84.64818 -2.29656 -3.76818 1.000 18.36246 210 GLU B CA 1
ATOM 1616 C C . GLU A 1 211 ? 84.83355 -2.96885 -5.12439 1.000 19.64326 210 GLU B C 1
ATOM 1617 O O . GLU A 1 211 ? 85.94098 -3.40408 -5.46388 1.000 18.32943 210 GLU B O 1
ATOM 1623 N N . LEU A 1 212 ? 83.76181 -3.02671 -5.93183 1.000 18.96616 211 LEU B N 1
ATOM 1624 C CA . LEU A 1 212 ? 83.85838 -3.68830 -7.23556 1.000 20.77031 211 LEU B CA 1
ATOM 1625 C C . LEU A 1 212 ? 84.80589 -2.94337 -8.16910 1.000 18.51874 211 LEU B C 1
ATOM 1626 O O . LEU A 1 212 ? 85.55931 -3.56652 -8.93204 1.000 21.15164 211 LEU B O 1
ATOM 1631 N N . LEU A 1 213 ? 84.76763 -1.61222 -8.13209 1.000 20.55110 212 LEU B N 1
ATOM 1632 C CA . LEU A 1 213 ? 85.62726 -0.80698 -8.98995 1.000 17.58216 212 LEU B CA 1
ATOM 1633 C C . LEU A 1 213 ? 87.10021 -1.10603 -8.74519 1.000 23.14732 212 LEU B C 1
ATOM 1634 O O . LEU A 1 213 ? 87.89117 -1.15087 -9.69339 1.000 21.15563 212 LEU B O 1
ATOM 1639 N N . THR A 1 214 ? 87.48662 -1.34001 -7.48948 1.000 17.89853 213 THR B N 1
ATOM 1640 C CA . THR A 1 214 ? 88.89840 -1.42330 -7.13015 1.000 19.24552 213 THR B CA 1
ATOM 1641 C C . THR A 1 214 ? 89.36342 -2.83867 -6.82357 1.000 21.00714 213 THR B C 1
ATOM 1642 O O . THR A 1 214 ? 90.51441 -3.01694 -6.41016 1.000 22.65527 213 THR B O 1
ATOM 1646 N N . ALA A 1 215 ? 88.52094 -3.85129 -7.05832 1.000 18.21083 214 ALA B N 1
ATOM 1647 C CA . ALA A 1 215 ? 88.79387 -5.18656 -6.53976 1.000 20.60016 214 ALA B CA 1
ATOM 1648 C C . ALA A 1 215 ? 90.01157 -5.83806 -7.19153 1.000 24.47918 214 ALA B C 1
ATOM 1649 O O . ALA A 1 215 ? 90.61212 -6.74255 -6.59727 1.000 26.98404 214 ALA B O 1
ATOM 1651 N N . ARG A 1 216 ? 90.40160 -5.38289 -8.37713 1.000 22.75881 215 ARG B N 1
ATOM 1652 C CA . ARG A 1 216 ? 91.53051 -5.94443 -9.10605 1.000 28.09753 215 ARG B CA 1
ATOM 1653 C C . ARG A 1 216 ? 92.78178 -5.07082 -9.03416 1.000 31.06411 215 ARG B C 1
ATOM 1654 O O . ARG A 1 216 ? 93.76354 -5.35847 -9.72667 1.000 37.64061 215 ARG B O 1
ATOM 1662 N N . MET A 1 217 ? 92.77481 -4.00451 -8.23344 1.000 29.01164 216 MET B N 1
ATOM 1663 C CA . MET A 1 217 ? 93.92674 -3.12335 -8.16519 1.000 29.42836 216 MET B CA 1
ATOM 1664 C C . MET A 1 217 ? 94.88772 -3.59659 -7.07273 1.000 28.81040 216 MET B C 1
ATOM 1665 O O . MET A 1 217 ? 94.64563 -4.59141 -6.38060 1.000 28.48657 216 MET B O 1
ATOM 1670 N N . GLY A 1 218 ? 96.00362 -2.87796 -6.92909 1.000 31.13460 217 GLY B N 1
ATOM 1671 C CA . GLY A 1 218 ? 97.02851 -3.29489 -5.98739 1.000 32.76662 217 GLY B CA 1
ATOM 1672 C C . GLY A 1 218 ? 96.60124 -3.12284 -4.54480 1.000 29.59326 217 GLY B C 1
ATOM 1673 O O . GLY A 1 218 ? 96.91171 -3.95847 -3.69429 1.000 34.68860 217 GLY B O 1
ATOM 1674 N N . ARG A 1 219 ? 95.86998 -2.05004 -4.25160 1.000 36.18533 218 ARG B N 1
ATOM 1675 C CA . ARG A 1 219 ? 95.33177 -1.79585 -2.91771 1.000 32.86105 218 ARG B CA 1
ATOM 1676 C C . ARG A 1 219 ? 93.82132 -1.63058 -3.05966 1.000 28.75566 218 ARG B C 1
ATOM 1677 O O . ARG A 1 219 ? 93.30903 -0.50090 -3.13504 1.000 24.29125 218 ARG B O 1
ATOM 1685 N N . PRO A 1 220 ? 93.08178 -2.73264 -3.11909 1.000 24.77261 219 PRO B N 1
ATOM 1686 C CA . PRO A 1 220 ? 91.62818 -2.63777 -3.23210 1.000 20.34908 219 PRO B CA 1
ATOM 1687 C C . PRO A 1 220 ? 91.02464 -1.97114 -1.99812 1.000 23.47933 219 PRO B C 1
ATOM 1688 O O . PRO A 1 220 ? 91.54489 -2.09265 -0.88721 1.000 19.72907 219 PRO B O 1
ATOM 1692 N N . VAL A 1 221 ? 89.91613 -1.26573 -2.20468 1.000 18.13425 220 VAL B N 1
ATOM 1693 C CA . VAL A 1 221 ? 89.16275 -0.63784 -1.12266 1.000 19.42228 220 VAL B CA 1
ATOM 1694 C C . VAL A 1 221 ? 87.92531 -1.48584 -0.83771 1.000 19.67050 220 VAL B C 1
ATOM 1695 O O . VAL A 1 221 ? 87.15507 -1.79031 -1.75621 1.000 22.40388 220 VAL B O 1
ATOM 1699 N N . GLN A 1 222 ? 87.72479 -1.85630 0.43094 1.000 17.35665 221 GLN B N 1
ATOM 1700 C CA . GLN A 1 222 ? 86.59722 -2.68835 0.83485 1.000 20.77787 221 GLN B CA 1
ATOM 1701 C C . GLN A 1 222 ? 85.39441 -1.82702 1.20690 1.000 19.05649 221 GLN B C 1
ATOM 1702 O O . GLN A 1 222 ? 85.53639 -0.68404 1.66253 1.000 18.35067 221 GLN B O 1
ATOM 1708 N N . ALA A 1 223 ? 84.20819 -2.39254 0.98748 1.000 17.14278 222 ALA B N 1
ATOM 1709 C CA . ALA A 1 223 ? 82.95391 -1.88979 1.54137 1.000 14.54156 222 ALA B CA 1
ATOM 1710 C C . ALA A 1 223 ? 82.70890 -2.60558 2.86240 1.000 14.70330 222 ALA B C 1
ATOM 1711 O O . ALA A 1 223 ? 82.42379 -3.81355 2.87389 1.000 15.54537 222 ALA B O 1
ATOM 1713 N N . ILE A 1 224 ? 82.82264 -1.87424 3.97988 1.000 14.55175 223 ILE B N 1
ATOM 1714 C CA . ILE A 1 224 ? 82.71078 -2.52076 5.28284 1.000 12.19750 223 ILE B CA 1
ATOM 1715 C C . ILE A 1 224 ? 81.31769 -3.09844 5.45774 1.000 14.60835 223 ILE B C 1
ATOM 1716 O O . ILE A 1 224 ? 80.30178 -2.48984 5.07825 1.000 12.35204 223 ILE B O 1
ATOM 1721 N N . LEU A 1 225 ? 81.27972 -4.29249 6.04274 1.000 13.02923 224 LEU B N 1
ATOM 1722 C CA . LEU A 1 225 ? 80.04876 -4.96598 6.41360 1.000 10.55771 224 LEU B CA 1
ATOM 1723 C C . LEU A 1 225 ? 79.65844 -4.47485 7.79320 1.000 11.44363 224 LEU B C 1
ATOM 1724 O O . LEU A 1 225 ? 80.46060 -4.56100 8.72846 1.000 13.20754 224 LEU B O 1
ATOM 1729 N N . HIS A 1 226 ? 78.45403 -3.92930 7.92534 1.000 11.13229 225 HIS B N 1
ATOM 1730 C CA . HIS A 1 226 ? 78.09094 -3.29443 9.17874 1.000 9.11911 225 HIS B CA 1
ATOM 1731 C C . HIS A 1 226 ? 76.61671 -3.51260 9.46372 1.000 12.84205 225 HIS B C 1
ATOM 1732 O O . HIS A 1 226 ? 75.81284 -3.75773 8.56067 1.000 13.52831 225 HIS B O 1
ATOM 1739 N N . ARG A 1 227 ? 76.27534 -3.43472 10.74737 1.000 13.69499 226 ARG B N 1
ATOM 1740 C CA . ARG A 1 227 ? 74.89595 -3.56028 11.18570 1.000 12.40249 226 ARG B CA 1
ATOM 1741 C C . ARG A 1 227 ? 74.67841 -2.60419 12.34921 1.000 11.37098 226 ARG B C 1
ATOM 1742 O O . ARG A 1 227 ? 75.62379 -2.03089 12.88884 1.000 11.22936 226 ARG B O 1
ATOM 1750 N N . VAL A 1 228 ? 73.41893 -2.47014 12.75930 1.000 10.82026 227 VAL B N 1
ATOM 1751 C CA . VAL A 1 228 ? 73.07938 -1.85871 14.04133 1.000 11.66995 227 VAL B CA 1
ATOM 1752 C C . VAL A 1 228 ? 72.44776 -2.93296 14.92319 1.000 14.65171 227 VAL B C 1
ATOM 1753 O O . VAL A 1 228 ? 71.42367 -3.51914 14.55945 1.000 14.29587 227 VAL B O 1
ATOM 1757 N N . ARG A 1 229 ? 73.05762 -3.19023 16.07574 1.000 14.97951 228 ARG B N 1
ATOM 1758 C CA . ARG A 1 229 ? 72.53505 -4.20232 16.98164 1.000 19.12653 228 ARG B CA 1
ATOM 1759 C C . ARG A 1 229 ? 71.19064 -3.75732 17.54777 1.000 17.96340 228 ARG B C 1
ATOM 1760 O O . ARG A 1 229 ? 70.78367 -2.60165 17.42510 1.000 13.33172 228 ARG B O 1
ATOM 1768 N N . SER A 1 230 ? 70.48156 -4.69922 18.16911 1.000 17.71611 229 SER B N 1
ATOM 1769 C CA . SER A 1 230 ? 69.16842 -4.37602 18.71114 1.000 16.67178 229 SER B CA 1
ATOM 1770 C C . SER A 1 230 ? 69.28656 -3.23767 19.72695 1.000 21.59278 229 SER B C 1
ATOM 1771 O O . SER A 1 230 ? 70.14168 -3.27145 20.61563 1.000 19.42829 229 SER B O 1
ATOM 1774 N N . CYS A 1 231 ? 68.46299 -2.19961 19.55032 1.000 17.47321 230 CYS B N 1
ATOM 1775 C CA . CYS A 1 231 ? 68.51048 -1.00707 20.38383 1.000 18.52542 230 CYS B CA 1
ATOM 1776 C C . CYS A 1 231 ? 67.56777 -1.18477 21.56423 1.000 20.25003 230 CYS B C 1
ATOM 1777 O O . CYS A 1 231 ? 66.38752 -1.48720 21.37011 1.000 21.68875 230 CYS B O 1
ATOM 1780 N N . VAL A 1 232 ? 68.07093 -0.94741 22.77521 1.000 23.91506 231 VAL B N 1
ATOM 1781 C CA . VAL A 1 232 ? 67.26929 -1.05670 23.99321 1.000 20.32355 231 VAL B CA 1
ATOM 1782 C C . VAL A 1 232 ? 67.17393 0.31896 24.64215 1.000 23.30130 231 VAL B C 1
ATOM 1783 O O . VAL A 1 232 ? 68.16703 1.05075 24.74719 1.000 27.23145 231 VAL B O 1
ATOM 1787 N N . THR A 1 233 ? 65.97193 0.68021 25.05714 1.000 27.25695 232 THR B N 1
ATOM 1788 C CA . THR A 1 233 ? 65.76979 2.00361 25.62108 1.000 34.71972 232 THR B CA 1
ATOM 1789 C C . THR A 1 233 ? 66.51389 2.12619 26.94578 1.000 30.50056 232 THR B C 1
ATOM 1790 O O . THR A 1 233 ? 66.49546 1.21555 27.77556 1.000 29.98159 232 THR B O 1
ATOM 1794 N N . GLU A 1 234 ? 67.22186 3.23931 27.11146 1.000 31.32436 233 GLU B N 1
ATOM 1795 C CA . GLU A 1 234 ? 67.74183 3.64421 28.40902 1.000 35.07368 233 GLU B CA 1
ATOM 1796 C C . GLU A 1 234 ? 66.92250 4.83751 28.89406 1.000 32.85538 233 GLU B C 1
ATOM 1797 O O . GLU A 1 234 ? 66.79053 5.83292 28.15306 1.000 24.77907 233 GLU B O 1
ATOM 1803 N N . PRO A 1 235 ? 66.35595 4.78745 30.10138 1.000 31.91854 234 PRO B N 1
ATOM 1804 C CA . PRO A 1 235 ? 65.45749 5.85645 30.55890 1.000 23.52999 234 PRO B CA 1
ATOM 1805 C C . PRO A 1 235 ? 66.06174 7.24579 30.41867 1.000 22.55910 234 PRO B C 1
ATOM 1806 O O . PRO A 1 235 ? 67.21272 7.48778 30.79362 1.000 23.54886 234 PRO B O 1
ATOM 1810 N N . ALA A 1 236 ? 65.26714 8.15651 29.85920 1.000 17.05648 235 ALA B N 1
ATOM 1811 C CA . ALA A 1 236 ? 65.59782 9.54399 29.53687 1.000 24.49609 235 ALA B CA 1
ATOM 1812 C C . ALA A 1 236 ? 66.61896 9.67362 28.41071 1.000 27.31752 235 ALA B C 1
ATOM 1813 O O . ALA A 1 236 ? 67.09330 10.79618 28.14976 1.000 23.58884 235 ALA B O 1
ATOM 1815 N N . ARG A 1 237 ? 66.96657 8.58282 27.72367 1.000 25.19209 236 ARG B N 1
ATOM 1816 C CA . ARG A 1 237 ? 67.75927 8.65698 26.49911 1.000 24.25736 236 ARG B CA 1
ATOM 1817 C C . ARG A 1 237 ? 66.85178 8.44528 25.29004 1.000 20.35206 236 ARG B C 1
ATOM 1818 O O . ARG A 1 237 ? 66.07611 7.48274 25.25207 1.000 16.87744 236 ARG B O 1
ATOM 1826 N N . GLU A 1 238 ? 66.94863 9.34089 24.30851 1.000 19.32600 237 GLU B N 1
ATOM 1827 C CA . GLU A 1 238 ? 66.05374 9.27752 23.16019 1.000 20.13206 237 GLU B CA 1
ATOM 1828 C C . GLU A 1 238 ? 66.33178 8.03037 22.31632 1.000 20.34558 237 GLU B C 1
ATOM 1829 O O . GLU A 1 238 ? 67.39113 7.41030 22.42147 1.000 18.47676 237 GLU B O 1
ATOM 1835 N N . ASP A 1 239 ? 65.34018 7.64793 21.50032 1.000 16.09964 238 ASP B N 1
ATOM 1836 C CA . ASP A 1 239 ? 65.50466 6.55682 20.53805 1.000 14.69134 238 ASP B CA 1
ATOM 1837 C C . ASP A 1 239 ? 66.71392 6.82231 19.64269 1.000 13.64315 238 ASP B C 1
ATOM 1838 O O . ASP A 1 239 ? 67.02855 7.97102 19.31908 1.000 15.91362 238 ASP B O 1
ATOM 1843 N N . ARG A 1 240 ? 67.38621 5.75063 19.23189 1.000 18.02543 239 ARG B N 1
ATOM 1844 C CA . ARG A 1 240 ? 68.51480 5.90685 18.32214 1.000 13.88131 239 ARG B CA 1
ATOM 1845 C C . ARG A 1 240 ? 68.03963 6.37271 16.95528 1.000 12.76727 239 ARG B C 1
ATOM 1846 O O . ARG A 1 240 ? 66.99188 5.94844 16.46038 1.000 11.85915 239 ARG B O 1
ATOM 1854 N N . PHE A 1 241 ? 68.81409 7.26674 16.34868 1.000 10.82492 240 PHE B N 1
ATOM 1855 C CA . PHE A 1 241 ? 68.57302 7.68197 14.97815 1.000 11.99469 240 PHE B CA 1
ATOM 1856 C C . PHE A 1 241 ? 69.91111 7.80342 14.27147 1.000 11.38667 240 PHE B C 1
ATOM 1857 O O . PHE A 1 241 ? 70.96525 7.79637 14.90323 1.000 13.26078 240 PHE B O 1
ATOM 1865 N N . SER A 1 242 ? 69.85691 7.92192 12.94602 1.000 11.66012 241 SER B N 1
ATOM 1866 C CA . SER A 1 242 ? 71.03268 8.26802 12.15783 1.000 10.67477 241 SER B CA 1
ATOM 1867 C C . SER A 1 242 ? 70.54922 8.91068 10.87071 1.000 8.22383 241 SER B C 1
ATOM 1868 O O . SER A 1 242 ? 69.40163 8.72251 10.45847 1.000 8.62352 241 SER B O 1
ATOM 1871 N N . PHE A 1 243 ? 71.42825 9.68219 10.23519 1.000 11.32861 242 PHE B N 1
ATOM 1872 C CA . PHE A 1 243 ? 71.14417 10.14686 8.88671 1.000 10.57413 242 PHE B CA 1
ATOM 1873 C C . PHE A 1 243 ? 72.43482 10.19265 8.08849 1.000 10.72391 242 PHE B C 1
ATOM 1874 O O . PHE A 1 243 ? 73.53683 10.28073 8.64264 1.000 11.49385 242 PHE B O 1
ATOM 1882 N N . ALA A 1 244 ? 72.28885 10.08064 6.77925 1.000 10.82396 243 ALA B N 1
ATOM 1883 C CA . ALA A 1 244 ? 73.45265 9.85569 5.94275 1.000 9.85925 243 ALA B CA 1
ATOM 1884 C C . ALA A 1 244 ? 73.12882 10.27167 4.52139 1.000 10.60741 243 ALA B C 1
ATOM 1885 O O . ALA A 1 244 ? 71.96598 10.27142 4.10893 1.000 10.25094 243 ALA B O 1
ATOM 1887 N N . VAL A 1 245 ? 74.17781 10.62521 3.77258 1.000 8.78229 244 VAL B N 1
ATOM 1888 C CA . VAL A 1 245 ? 74.07016 10.78156 2.33284 1.000 8.22092 244 VAL B CA 1
ATOM 1889 C C . VAL A 1 245 ? 75.00425 9.76295 1.70084 1.000 10.57833 244 VAL B C 1
ATOM 1890 O O . VAL A 1 245 ? 75.96395 9.28726 2.31789 1.000 9.37408 244 VAL B O 1
ATOM 1894 N N . PHE A 1 246 ? 74.69291 9.41448 0.45604 1.000 10.82829 245 PHE B N 1
ATOM 1895 C CA . PHE A 1 246 ? 75.42049 8.38113 -0.27247 1.000 11.20851 245 PHE B CA 1
ATOM 1896 C C . PHE A 1 246 ? 75.55295 8.82867 -1.71532 1.000 9.92096 245 PHE B C 1
ATOM 1897 O O . PHE A 1 246 ? 74.56730 9.25634 -2.32524 1.000 11.41167 245 PHE B O 1
ATOM 1905 N N . ALA A 1 247 ? 76.75899 8.70971 -2.26434 1.000 9.07461 246 ALA B N 1
ATOM 1906 C CA . ALA A 1 247 ? 76.99043 8.99506 -3.67275 1.000 12.74208 246 ALA B CA 1
ATOM 1907 C C . ALA A 1 247 ? 76.99022 7.66098 -4.41137 1.000 11.75968 246 ALA B C 1
ATOM 1908 O O . ALA A 1 247 ? 77.92193 6.87463 -4.26178 1.000 12.08928 246 ALA B O 1
ATOM 1910 N N . ASN A 1 248 ? 75.94503 7.41460 -5.21446 1.000 11.98814 247 ASN B N 1
ATOM 1911 C CA . ASN A 1 248 ? 75.70740 6.13519 -5.88138 1.000 10.03493 247 ASN B CA 1
ATOM 1912 C C . ASN A 1 248 ? 75.75315 6.28259 -7.39915 1.000 12.47125 247 ASN B C 1
ATOM 1913 O O . ASN A 1 248 ? 75.41067 7.33876 -7.93614 1.000 13.64180 247 ASN B O 1
ATOM 1918 N N . PRO A 1 249 ? 76.10727 5.21767 -8.11717 1.000 15.00895 248 PRO B N 1
ATOM 1919 C CA . PRO A 1 249 ? 75.85577 5.19909 -9.55237 1.000 14.64948 248 PRO B CA 1
ATOM 1920 C C . PRO A 1 249 ? 74.37047 5.02846 -9.82216 1.000 14.36248 248 PRO B C 1
ATOM 1921 O O . PRO A 1 249 ? 73.64893 4.40342 -9.02649 1.000 17.29063 248 PRO B O 1
ATOM 1925 N N . PRO A 1 250 ? 73.86379 5.57954 -10.92071 1.000 19.18890 249 PRO B N 1
ATOM 1926 C CA . PRO A 1 250 ? 72.42949 5.44650 -11.20995 1.000 14.11251 249 PRO B CA 1
ATOM 1927 C C . PRO A 1 250 ? 72.03686 4.00637 -11.52447 1.000 17.50588 249 PRO B C 1
ATOM 1928 O O . PRO A 1 250 ? 72.76856 3.26517 -12.19403 1.000 14.46032 249 PRO B O 1
ATOM 1932 N N . ALA A 1 251 ? 70.84949 3.63006 -11.04490 1.000 15.60192 250 ALA B N 1
ATOM 1933 C CA . ALA A 1 251 ? 70.32864 2.27301 -11.20016 1.000 18.27483 250 ALA B CA 1
ATOM 1934 C C . ALA A 1 251 ? 70.13565 1.86698 -12.65300 1.000 20.66373 250 ALA B C 1
ATOM 1935 O O . ALA A 1 251 ? 70.12593 0.66537 -12.95621 1.000 21.04402 250 ALA B O 1
ATOM 1937 N N . THR A 1 252 ? 69.98534 2.83104 -13.55843 1.000 17.84384 251 THR B N 1
ATOM 1938 C CA . THR A 1 252 ? 69.79318 2.50326 -14.96158 1.000 20.52599 251 THR B CA 1
ATOM 1939 C C . THR A 1 252 ? 71.08301 2.15147 -15.69030 1.000 22.86389 251 THR B C 1
ATOM 1940 O O . THR A 1 252 ? 71.00987 1.66486 -16.82275 1.000 21.66235 251 THR B O 1
ATOM 1944 N N . GLY A 1 253 ? 72.24872 2.37361 -15.08536 1.000 20.29014 252 GLY B N 1
ATOM 1945 C CA . GLY A 1 253 ? 73.52459 2.22390 -15.75683 1.000 16.70792 252 GLY B CA 1
ATOM 1946 C C . GLY A 1 253 ? 74.23439 0.92689 -15.41791 1.000 19.06471 252 GLY B C 1
ATOM 1947 O O . GLY A 1 253 ? 73.61608 -0.08820 -15.08199 1.000 17.91181 252 GLY B O 1
ATOM 1948 N N . ASP A 1 254 ? 75.56352 0.96707 -15.51210 1.000 18.53263 253 ASP B N 1
ATOM 1949 C CA . ASP A 1 254 ? 76.42725 -0.18088 -15.28920 1.000 17.96191 253 ASP B CA 1
ATOM 1950 C C . ASP A 1 254 ? 77.43074 0.12244 -14.18410 1.000 19.31634 253 ASP B C 1
ATOM 1951 O O . ASP A 1 254 ? 77.81556 1.27602 -13.97601 1.000 21.77301 253 ASP B O 1
ATOM 1956 N N . LEU A 1 255 ? 77.88437 -0.93270 -13.51593 1.000 16.29558 254 LEU B N 1
ATOM 1957 C CA . LEU A 1 255 ? 79.02390 -0.86936 -12.61080 1.000 18.44338 254 LEU B CA 1
ATOM 1958 C C . LEU A 1 255 ? 80.30161 -1.20477 -13.37117 1.000 23.22248 254 LEU B C 1
ATOM 1959 O O . LEU A 1 255 ? 80.32175 -2.12175 -14.20102 1.000 19.06692 254 LEU B O 1
ATOM 1964 N N . TYR A 1 256 ? 81.36546 -0.46189 -13.08126 1.000 20.56450 255 TYR B N 1
ATOM 1965 C CA . TYR A 1 256 ? 82.65609 -0.64883 -13.72894 1.000 22.64892 255 TYR B CA 1
ATOM 1966 C C . TYR A 1 256 ? 83.66481 -1.24946 -12.75950 1.000 29.39600 255 TYR B C 1
ATOM 1967 O O . TYR A 1 256 ? 83.49583 -1.20924 -11.52916 1.000 18.16139 255 TYR B O 1
ATOM 1976 N N . GLN A 1 257 ? 84.72152 -1.81670 -13.34378 1.000 22.12692 256 GLN B N 1
ATOM 1977 C CA . GLN A 1 257 ? 85.85112 -2.35418 -12.60008 1.000 27.08878 256 GLN B CA 1
ATOM 1978 C C . GLN A 1 257 ? 87.13987 -2.06059 -13.35774 1.000 28.09388 256 GLN B C 1
ATOM 1979 O O . GLN A 1 257 ? 87.22056 -2.29882 -14.56810 1.000 28.37233 256 GLN B O 1
ATOM 1985 N N . MET A 1 258 ? 88.13971 -1.53316 -12.65281 1.000 23.93948 257 MET B N 1
ATOM 1986 C CA . MET A 1 258 ? 89.43369 -1.26969 -13.27227 1.000 27.47350 257 MET B CA 1
ATOM 1987 C C . MET A 1 258 ? 90.17019 -2.58691 -13.49000 1.000 28.69135 257 MET B C 1
ATOM 1988 O O . MET A 1 258 ? 90.36051 -3.36128 -12.54660 1.000 28.26763 257 MET B O 1
ATOM 1993 N N . SER A 1 259 ? 90.56061 -2.86052 -14.73822 1.000 30.72266 258 SER B N 1
ATOM 1994 C CA . SER A 1 259 ? 91.40399 -4.01840 -14.99976 1.000 29.79962 258 SER B CA 1
ATOM 1995 C C . SER A 1 259 ? 92.80535 -3.76178 -14.46313 1.000 37.76034 258 SER B C 1
ATOM 1996 O O . SER A 1 259 ? 93.19716 -2.61942 -14.21232 1.000 36.17097 258 SER B O 1
ATOM 1999 N N . GLU A 1 260 ? 93.57504 -4.84278 -14.29979 1.000 43.29873 259 GLU B N 1
ATOM 2000 C CA . GLU A 1 260 ? 94.93056 -4.68440 -13.77973 1.000 49.67357 259 GLU B CA 1
ATOM 2001 C C . GLU A 1 260 ? 95.82652 -3.89725 -14.73084 1.000 47.12312 259 GLU B C 1
ATOM 2002 O O . GLU A 1 260 ? 96.84375 -3.34816 -14.29337 1.000 51.02735 259 GLU B O 1
ATOM 2008 N N . SER A 1 261 ? 95.46246 -3.81198 -16.00884 1.000 46.64602 260 SER B N 1
ATOM 2009 C CA . SER A 1 261 ? 96.15505 -2.96457 -16.96962 1.000 42.53912 260 SER B CA 1
ATOM 2010 C C . SER A 1 261 ? 95.66097 -1.52014 -16.94003 1.000 46.53208 260 SER B C 1
ATOM 2011 O O . SER A 1 261 ? 96.11211 -0.70669 -17.75162 1.000 50.49817 260 SER B O 1
ATOM 2014 N N . GLY A 1 262 ? 94.74750 -1.18620 -16.02955 1.000 43.47687 261 GLY B N 1
ATOM 2015 C CA . GLY A 1 262 ? 94.32654 0.18758 -15.85848 1.000 35.80100 261 GLY B CA 1
ATOM 2016 C C . GLY A 1 262 ? 93.19653 0.63976 -16.74832 1.000 34.61775 261 GLY B C 1
ATOM 2017 O O . GLY A 1 262 ? 93.01862 1.84901 -16.93213 1.000 41.55907 261 GLY B O 1
ATOM 2018 N N . GLU A 1 263 ? 92.41479 -0.28218 -17.29622 1.000 33.29490 262 GLU B N 1
ATOM 2019 C CA . GLU A 1 263 ? 91.35242 0.09416 -18.21116 1.000 37.27191 262 GLU B CA 1
ATOM 2020 C C . GLU A 1 263 ? 89.99060 -0.16742 -17.58626 1.000 35.64197 262 GLU B C 1
ATOM 2021 O O . GLU A 1 263 ? 89.77923 -1.23205 -16.99287 1.000 31.29432 262 GLU B O 1
ATOM 2027 N N . PRO A 1 264 ? 89.04985 0.76954 -17.70223 1.000 30.94138 263 PRO B N 1
ATOM 2028 C CA . PRO A 1 264 ? 87.71388 0.55781 -17.12564 1.000 34.71403 263 PRO B CA 1
ATOM 2029 C C . PRO A 1 264 ? 86.90319 -0.42682 -17.95648 1.000 31.76770 263 PRO B C 1
ATOM 2030 O O . PRO A 1 264 ? 86.82518 -0.30639 -19.18079 1.000 36.80292 263 PRO B O 1
ATOM 2034 N N . VAL A 1 265 ? 86.29388 -1.39927 -17.28188 1.000 30.54207 264 VAL B N 1
ATOM 2035 C CA . VAL A 1 265 ? 85.46335 -2.41565 -17.91964 1.000 26.50181 264 VAL B CA 1
ATOM 2036 C C . VAL A 1 265 ? 84.08120 -2.39757 -17.27488 1.000 30.07785 264 VAL B C 1
ATOM 2037 O O . VAL A 1 265 ? 83.96243 -2.48992 -16.04497 1.000 25.58409 264 VAL B O 1
ATOM 2041 N N . ALA A 1 266 ? 83.03921 -2.27828 -18.09885 1.000 30.56449 265 ALA B N 1
ATOM 2042 C CA . ALA A 1 266 ? 81.67014 -2.41397 -17.59818 1.000 26.05717 265 ALA B CA 1
ATOM 2043 C C . ALA A 1 266 ? 81.37265 -3.88147 -17.31999 1.000 25.78175 265 ALA B C 1
ATOM 2044 O O . ALA A 1 266 ? 81.37455 -4.69998 -18.24418 1.000 21.52882 265 ALA B O 1
ATOM 2046 N N . VAL A 1 267 ? 81.11700 -4.23083 -16.05602 1.000 19.77073 266 VAL B N 1
ATOM 2047 C CA . VAL A 1 267 ? 81.04180 -5.63222 -15.67994 1.000 22.57755 266 VAL B CA 1
ATOM 2048 C C . VAL A 1 267 ? 79.62402 -6.10352 -15.38123 1.000 22.08905 266 VAL B C 1
ATOM 2049 O O . VAL A 1 267 ? 79.34128 -7.28990 -15.56724 1.000 22.24687 266 VAL B O 1
ATOM 2053 N N . ARG A 1 268 ? 78.72245 -5.23277 -14.92486 1.000 21.57171 267 ARG B N 1
ATOM 2054 C CA . ARG A 1 268 ? 77.37440 -5.70216 -14.63879 1.000 18.62212 267 ARG B CA 1
ATOM 2055 C C . ARG A 1 268 ? 76.44541 -4.50689 -14.47553 1.000 18.57036 267 ARG B C 1
ATOM 2056 O O . ARG A 1 268 ? 76.89439 -3.37531 -14.28288 1.000 21.88309 267 ARG B O 1
ATOM 2064 N N . GLY A 1 269 ? 75.14222 -4.76740 -14.57072 1.000 15.24172 268 GLY B N 1
ATOM 2065 C CA . GLY A 1 269 ? 74.16793 -3.68276 -14.45794 1.000 15.07469 268 GLY B CA 1
ATOM 2066 C C . GLY A 1 269 ? 73.91790 -3.30244 -13.00032 1.000 15.29744 268 GLY B C 1
ATOM 2067 O O . GLY A 1 269 ? 73.88109 -4.15377 -12.11372 1.000 13.81427 268 GLY B O 1
ATOM 2068 N N . VAL A 1 270 ? 73.73465 -1.99664 -12.76554 1.000 18.31113 269 VAL B N 1
ATOM 2069 C CA . VAL A 1 270 ? 73.49209 -1.50359 -11.40652 1.000 13.67744 269 VAL B CA 1
ATOM 2070 C C . VAL A 1 270 ? 72.16989 -2.03918 -10.86707 1.000 13.57163 269 VAL B C 1
ATOM 2071 O O . VAL A 1 270 ? 72.09358 -2.50521 -9.72214 1.000 14.23877 269 VAL B O 1
ATOM 2075 N N . GLU A 1 271 ? 71.10966 -1.99905 -11.67952 1.000 13.63772 270 GLU B N 1
ATOM 2076 C CA . GLU A 1 271 ? 69.78890 -2.35357 -11.16129 1.000 17.17132 270 GLU B CA 1
ATOM 2077 C C . GLU A 1 271 ? 69.74859 -3.79299 -10.65028 1.000 15.06134 270 GLU B C 1
ATOM 2078 O O . GLU A 1 271 ? 69.21116 -4.06939 -9.56800 1.000 15.57568 270 GLU B O 1
ATOM 2084 N N . GLU A 1 272 ? 70.30705 -4.73139 -11.41682 1.000 16.01335 271 GLU B N 1
ATOM 2085 C CA . GLU A 1 272 ? 70.29614 -6.12052 -10.96692 1.000 15.39415 271 GLU B CA 1
ATOM 2086 C C . GLU A 1 272 ? 71.14627 -6.29965 -9.71099 1.000 16.77841 271 GLU B C 1
ATOM 2087 O O . GLU A 1 272 ? 70.79757 -7.08867 -8.82571 1.000 13.98821 271 GLU B O 1
ATOM 2093 N N . PHE A 1 273 ? 72.25201 -5.55492 -9.61034 1.000 16.45035 272 PHE B N 1
ATOM 2094 C CA . PHE A 1 273 ? 73.05570 -5.53926 -8.38786 1.000 16.22628 272 PHE B CA 1
ATOM 2095 C C . PHE A 1 273 ? 72.23359 -5.07814 -7.18468 1.000 14.35085 272 PHE B C 1
ATOM 2096 O O . PHE A 1 273 ? 72.31164 -5.66696 -6.10074 1.000 16.31120 272 PHE B O 1
ATOM 2104 N N . LEU A 1 274 ? 71.45722 -4.00535 -7.35484 1.000 13.88139 273 LEU B N 1
ATOM 2105 C CA . LEU A 1 274 ? 70.63652 -3.48684 -6.25850 1.000 13.94211 273 LEU B CA 1
ATOM 2106 C C . LEU A 1 274 ? 69.51740 -4.45872 -5.88607 1.000 14.67762 273 LEU B C 1
ATOM 2107 O O . LEU A 1 274 ? 69.16662 -4.60759 -4.70184 1.000 12.73135 273 LEU B O 1
ATOM 2112 N N . ARG A 1 275 ? 68.94667 -5.13824 -6.87758 1.000 14.72565 274 ARG B N 1
ATOM 2113 C CA . ARG A 1 275 ? 67.87717 -6.08498 -6.58572 1.000 14.77161 274 ARG B CA 1
ATOM 2114 C C . ARG A 1 275 ? 68.40006 -7.28121 -5.80118 1.000 14.40438 274 ARG B C 1
ATOM 2115 O O . ARG A 1 275 ? 67.75753 -7.72894 -4.84756 1.000 14.09638 274 ARG B O 1
ATOM 2123 N N . ASP A 1 276 ? 69.55614 -7.82469 -6.20018 1.000 17.95516 275 ASP B N 1
ATOM 2124 C CA . ASP A 1 276 ? 70.21302 -8.84956 -5.39159 1.000 15.97840 275 ASP B CA 1
ATOM 2125 C C . ASP A 1 276 ? 70.50489 -8.32743 -3.99063 1.000 15.75161 275 ASP B C 1
ATOM 2126 O O . ASP A 1 276 ? 70.29764 -9.03364 -2.99697 1.000 15.69030 275 ASP B O 1
ATOM 2131 N N . PHE A 1 277 ? 71.01118 -7.09507 -3.89465 1.000 16.02025 276 PHE B N 1
ATOM 2132 C CA . PHE A 1 277 ? 71.21952 -6.48322 -2.58404 1.000 14.43178 276 PHE B CA 1
ATOM 2133 C C . PHE A 1 277 ? 69.92864 -6.46588 -1.76121 1.000 13.82031 276 PHE B C 1
ATOM 2134 O O . PHE A 1 277 ? 69.91803 -6.88338 -0.59591 1.000 13.85778 276 PHE B O 1
ATOM 2142 N N . ASN A 1 278 ? 68.83478 -5.94446 -2.32984 1.000 10.62283 277 ASN B N 1
ATOM 2143 C CA . ASN A 1 278 ? 67.59244 -5.86785 -1.55790 1.000 11.36679 277 ASN B CA 1
ATOM 2144 C C . ASN A 1 278 ? 67.12382 -7.25688 -1.13455 1.000 14.71754 277 ASN B C 1
ATOM 2145 O O . ASN A 1 278 ? 66.64366 -7.44158 -0.01256 1.000 15.53533 277 ASN B O 1
ATOM 2150 N N . ASN A 1 279 ? 67.26031 -8.24067 -2.02656 1.000 16.69294 278 ASN B N 1
ATOM 2151 C CA . ASN A 1 279 ? 66.81602 -9.60282 -1.72886 1.000 17.36578 278 ASN B CA 1
ATOM 2152 C C . ASN A 1 279 ? 67.62783 -10.22956 -0.59982 1.000 13.35114 278 ASN B C 1
ATOM 2153 O O . ASN A 1 279 ? 67.07283 -10.92176 0.25971 1.000 16.48646 278 ASN B O 1
ATOM 2158 N N . GLU A 1 280 ? 68.94082 -10.02732 -0.57780 1.000 13.61963 279 GLU B N 1
ATOM 2159 C CA . GLU A 1 280 ? 69.69143 -10.67937 0.48645 1.000 17.34076 279 GLU B CA 1
ATOM 2160 C C . GLU A 1 280 ? 69.74472 -9.86633 1.77645 1.000 17.41734 279 GLU B C 1
ATOM 2161 O O . GLU A 1 280 ? 69.99003 -10.44042 2.83691 1.000 18.87718 279 GLU B O 1
ATOM 2167 N N . THR A 1 281 ? 69.50200 -8.56046 1.71817 1.000 15.90973 280 THR B N 1
ATOM 2168 C CA . THR A 1 281 ? 69.65784 -7.69269 2.88164 1.000 12.23248 280 THR B CA 1
ATOM 2169 C C . THR A 1 281 ? 68.33887 -7.52451 3.62480 1.000 13.55960 280 THR B C 1
ATOM 2170 O O . THR A 1 281 ? 68.25064 -7.77098 4.83468 1.000 13.85015 280 THR B O 1
ATOM 2174 N N . TRP A 1 282 ? 67.31673 -7.05239 2.91869 1.000 14.63273 281 TRP B N 1
ATOM 2175 C CA . TRP A 1 282 ? 66.04025 -6.73837 3.53593 1.000 14.00568 281 TRP B CA 1
ATOM 2176 C C . TRP A 1 282 ? 65.02832 -7.85414 3.33808 1.000 16.98613 281 TRP B C 1
ATOM 2177 O O . TRP A 1 282 ? 64.36224 -8.25118 4.29677 1.000 16.15419 281 TRP B O 1
ATOM 2188 N N . SER A 1 283 ? 64.90729 -8.35642 2.10605 1.000 19.13246 282 SER B N 1
ATOM 2189 C CA . SER A 1 283 ? 64.05166 -9.50467 1.79073 1.000 20.61187 282 SER B CA 1
ATOM 2190 C C . SER A 1 283 ? 62.58888 -9.23340 2.12801 1.000 24.71559 282 SER B C 1
ATOM 2191 O O . SER A 1 283 ? 61.85298 -10.13755 2.53912 1.000 20.00088 282 SER B O 1
ATOM 2194 N N . ASP A 1 284 ? 62.14709 -7.99370 1.95388 1.000 24.11601 283 ASP B N 1
ATOM 2195 C CA . ASP A 1 284 ? 60.77992 -7.65286 2.30297 1.000 21.17161 283 ASP B CA 1
ATOM 2196 C C . ASP A 1 284 ? 60.04878 -7.10188 1.08264 1.000 20.48399 283 ASP B C 1
ATOM 2197 O O . ASP A 1 284 ? 60.51734 -7.19279 -0.05431 1.000 21.64075 283 ASP B O 1
ATOM 2202 N N . ARG A 1 285 ? 58.87561 -6.52603 1.33050 1.000 26.89334 284 ARG B N 1
ATOM 2203 C CA . ARG A 1 285 ? 58.02188 -6.12059 0.22435 1.000 23.39329 284 ARG B CA 1
ATOM 2204 C C . ARG A 1 285 ? 58.56905 -4.92237 -0.53433 1.000 22.33937 284 ARG B C 1
ATOM 2205 O O . ARG A 1 285 ? 58.10068 -4.65250 -1.64262 1.000 16.59823 284 ARG B O 1
ATOM 2213 N N . HIS A 1 286 ? 59.53085 -4.18350 0.03073 1.000 18.20547 285 HIS B N 1
ATOM 2214 C CA . HIS A 1 286 ? 60.00657 -2.95526 -0.60545 1.000 19.97747 285 HIS B CA 1
ATOM 2215 C C . HIS A 1 286 ? 61.03815 -3.27473 -1.68400 1.000 20.86127 285 HIS B C 1
ATOM 2216 O O . HIS A 1 286 ? 62.19914 -2.87989 -1.60568 1.000 17.11261 285 HIS B O 1
ATOM 2223 N N . THR A 1 287 ? 60.58459 -3.97923 -2.72430 1.000 21.80146 286 THR B N 1
ATOM 2224 C CA . THR A 1 287 ? 61.53041 -4.52843 -3.68521 1.000 19.63575 286 THR B CA 1
ATOM 2225 C C . THR A 1 287 ? 62.12755 -3.47648 -4.61412 1.000 18.57852 286 THR B C 1
ATOM 2226 O O . THR A 1 287 ? 63.12451 -3.76899 -5.27889 1.000 20.65761 286 THR B O 1
ATOM 2230 N N . ASP A 1 288 ? 61.56773 -2.27303 -4.67807 1.000 19.80613 287 ASP B N 1
ATOM 2231 C CA . ASP A 1 288 ? 62.12627 -1.21187 -5.50192 1.000 19.58994 287 ASP B CA 1
ATOM 2232 C C . ASP A 1 288 ? 62.97959 -0.23577 -4.70507 1.000 16.09593 287 ASP B C 1
ATOM 2233 O O . ASP A 1 288 ? 63.35770 0.81352 -5.23942 1.000 17.11014 287 ASP B O 1
ATOM 2238 N N . PHE A 1 289 ? 63.29396 -0.57172 -3.45092 1.000 16.00645 288 PHE B N 1
ATOM 2239 C CA . PHE A 1 289 ? 63.99242 0.32569 -2.53419 1.000 15.22750 288 PHE B CA 1
ATOM 2240 C C . PHE A 1 289 ? 65.34803 0.71625 -3.10360 1.000 14.12163 288 PHE B C 1
ATOM 2241 O O . PHE A 1 289 ? 66.17779 -0.14800 -3.39503 1.000 12.60792 288 PHE B O 1
ATOM 2249 N N . GLY A 1 290 ? 65.58080 2.02234 -3.24307 1.000 11.85207 289 GLY B N 1
ATOM 2250 C CA . GLY A 1 290 ? 66.86315 2.46340 -3.77140 1.000 13.25635 289 GLY B CA 1
ATOM 2251 C C . GLY A 1 290 ? 67.02679 2.29419 -5.26229 1.000 14.19050 289 GLY B C 1
ATOM 2252 O O . GLY A 1 290 ? 68.14081 2.44143 -5.77082 1.000 15.63913 289 GLY B O 1
ATOM 2253 N N . ILE A 1 291 ? 65.94581 1.99842 -5.98431 1.000 15.90619 290 ILE B N 1
ATOM 2254 C CA . ILE A 1 291 ? 66.00902 1.79523 -7.42792 1.000 18.81234 290 ILE B CA 1
ATOM 2255 C C . ILE A 1 291 ? 65.03881 2.74978 -8.11755 1.000 20.72823 290 ILE B C 1
ATOM 2256 O O . ILE A 1 291 ? 65.43032 3.53481 -8.98627 1.000 22.96685 290 ILE B O 1
ATOM 2261 N N . THR A 1 292 ? 63.76697 2.66591 -7.74552 1.000 21.74177 291 THR B N 1
ATOM 2262 C CA . THR A 1 292 ? 62.69402 3.38287 -8.42814 1.000 30.86670 291 THR B CA 1
ATOM 2263 C C . THR A 1 292 ? 61.44436 3.47902 -7.56336 1.000 37.77142 291 THR B C 1
ATOM 2264 O O . THR A 1 292 ? 60.57726 4.30746 -7.82621 1.000 45.00364 291 THR B O 1
ATOM 2268 N N . THR B 1 3 ? 73.25216 -29.06343 26.88097 1.000 41.11400 2 THR A N 1
ATOM 2269 C CA . THR B 1 3 ? 72.71251 -28.21231 27.93751 1.000 50.07728 2 THR A CA 1
ATOM 2270 C C . THR B 1 3 ? 71.21842 -28.00531 27.70137 1.000 45.75340 2 THR A C 1
ATOM 2271 O O . THR B 1 3 ? 70.76727 -27.95341 26.55068 1.000 39.83077 2 THR A O 1
ATOM 2275 N N . THR B 1 4 ? 70.44146 -27.91707 28.78006 1.000 43.61848 3 THR A N 1
ATOM 2276 C CA . THR B 1 4 ? 69.02210 -27.62170 28.63652 1.000 39.78379 3 THR A CA 1
ATOM 2277 C C . THR B 1 4 ? 68.84580 -26.11653 28.51169 1.000 32.63723 3 THR A C 1
ATOM 2278 O O . THR B 1 4 ? 69.15770 -25.36180 29.44128 1.000 34.67203 3 THR A O 1
ATOM 2282 N N . LYS B 1 5 ? 68.34820 -25.69553 27.35887 1.000 30.33073 4 LYS A N 1
ATOM 2283 C CA . LYS B 1 5 ? 68.19159 -24.28947 27.03831 1.000 34.67913 4 LYS A CA 1
ATOM 2284 C C . LYS B 1 5 ? 66.97759 -23.71574 27.75774 1.000 23.12463 4 LYS A C 1
ATOM 2285 O O . LYS B 1 5 ? 65.94843 -24.38109 27.88956 1.000 24.00114 4 LYS A O 1
ATOM 2291 N N . GLU B 1 6 ? 67.10248 -22.47090 28.20847 1.000 22.73556 5 GLU A N 1
ATOM 2292 C CA . GLU B 1 6 ? 65.98033 -21.78105 28.82617 1.000 25.59814 5 GLU A CA 1
ATOM 2293 C C . GLU B 1 6 ? 64.83332 -21.65307 27.83098 1.000 23.31610 5 GLU A C 1
ATOM 2294 O O . GLU B 1 6 ? 65.02441 -21.69229 26.61444 1.000 27.37480 5 GLU A O 1
ATOM 2300 N N . MET B 1 7 ? 63.62509 -21.50756 28.35720 1.000 27.40857 6 MET A N 1
ATOM 2301 C CA . MET B 1 7 ? 62.47962 -21.26502 27.49430 1.000 26.95332 6 MET A CA 1
ATOM 2302 C C . MET B 1 7 ? 62.64223 -19.95552 26.73755 1.000 24.14585 6 MET A C 1
ATOM 2303 O O . MET B 1 7 ? 63.19338 -18.97820 27.25429 1.000 19.86658 6 MET A O 1
ATOM 2308 N N . THR B 1 8 ? 62.14740 -19.94680 25.50608 1.000 21.86128 7 THR A N 1
ATOM 2309 C CA A THR B 1 8 ? 62.05995 -18.73662 24.69903 0.363 22.49002 7 THR A CA 1
ATOM 2310 C CA B THR B 1 8 ? 62.05729 -18.73938 24.69539 0.637 22.50122 7 THR A CA 1
ATOM 2311 C C . THR B 1 8 ? 60.64149 -18.19646 24.84328 1.000 22.38753 7 THR A C 1
ATOM 2312 O O . THR B 1 8 ? 59.68360 -18.79508 24.34574 1.000 22.39794 7 THR A O 1
ATOM 2319 N N . LEU B 1 9 ? 60.51012 -17.07949 25.53112 1.000 16.96094 8 LEU A N 1
ATOM 2320 C CA . LEU B 1 9 ? 59.20762 -16.55286 25.88258 1.000 15.13401 8 LEU A CA 1
ATOM 2321 C C . LEU B 1 9 ? 58.94701 -15.22689 25.17325 1.000 13.58575 8 LEU A C 1
ATOM 2322 O O . LEU B 1 9 ? 59.87184 -14.50660 24.78185 1.000 14.12966 8 LEU A O 1
ATOM 2327 N N . GLN B 1 10 ? 57.66076 -14.95060 24.98152 1.000 14.22352 9 GLN A N 1
ATOM 2328 C CA . GLN B 1 10 ? 57.19173 -13.65927 24.51142 1.000 15.67557 9 GLN A CA 1
ATOM 2329 C C . GLN B 1 10 ? 57.55722 -12.56076 25.49891 1.000 12.05322 9 GLN A C 1
ATOM 2330 O O . GLN B 1 10 ? 57.68752 -12.79322 26.70536 1.000 13.91490 9 GLN A O 1
ATOM 2336 N N . ARG B 1 11 ? 57.68021 -11.34224 24.97553 1.000 14.85817 10 ARG A N 1
ATOM 2337 C CA . ARG B 1 11 ? 57.97225 -10.15780 25.76972 1.000 12.13332 10 ARG A CA 1
ATOM 2338 C C . ARG B 1 11 ? 56.90311 -9.11307 25.50674 1.000 15.43589 10 ARG A C 1
ATOM 2339 O O . ARG B 1 11 ? 56.53671 -8.86502 24.35348 1.000 15.46873 10 ARG A O 1
ATOM 2347 N N . ALA B 1 12 ? 56.44014 -8.46999 26.57306 1.000 16.18532 11 ALA A N 1
ATOM 2348 C CA . ALA B 1 12 ? 55.44705 -7.41941 26.45793 1.000 14.30969 11 ALA A CA 1
ATOM 2349 C C . ALA B 1 12 ? 55.89622 -6.22370 27.27448 1.000 17.52274 11 ALA A C 1
ATOM 2350 O O . ALA B 1 12 ? 56.76969 -6.32485 28.13649 1.000 13.91050 11 ALA A O 1
ATOM 2352 N N . ARG B 1 13 ? 55.30786 -5.07315 26.96141 1.000 15.36971 12 ARG A N 1
ATOM 2353 C CA . ARG B 1 13 ? 55.53018 -3.85349 27.71921 1.000 14.90951 12 ARG A CA 1
ATOM 2354 C C . ARG B 1 13 ? 54.17868 -3.19185 27.92539 1.000 21.65919 12 ARG A C 1
ATOM 2355 O O . ARG B 1 13 ? 53.18532 -3.57752 27.31014 1.000 21.00792 12 ARG A O 1
ATOM 2363 N N . THR B 1 14 ? 54.13730 -2.19915 28.81066 1.000 23.08817 13 THR A N 1
ATOM 2364 C CA . THR B 1 14 ? 52.97076 -1.33764 28.93496 1.000 29.10087 13 THR A CA 1
ATOM 2365 C C . THR B 1 14 ? 53.15971 -0.09702 28.07655 1.000 26.75761 13 THR A C 1
ATOM 2366 O O . THR B 1 14 ? 54.26052 0.45906 27.99561 1.000 28.43279 13 THR A O 1
ATOM 2370 N N . ALA B 1 15 ? 52.08277 0.31025 27.40869 1.000 35.85865 14 ALA A N 1
ATOM 2371 C CA . ALA B 1 15 ? 52.09730 1.46943 26.52092 1.000 33.37401 14 ALA A CA 1
ATOM 2372 C C . ALA B 1 15 ? 50.78647 2.21153 26.73517 1.000 34.71773 14 ALA A C 1
ATOM 2373 O O . ALA B 1 15 ? 49.71148 1.64436 26.51040 1.000 28.87697 14 ALA A O 1
ATOM 2375 N N . SER B 1 16 ? 50.88346 3.46362 27.19434 1.000 43.48694 15 SER A N 1
ATOM 2376 C CA . SER B 1 16 ? 49.71904 4.28413 27.54119 1.000 36.12291 15 SER A CA 1
ATOM 2377 C C . SER B 1 16 ? 48.73919 3.49350 28.38836 1.000 30.01343 15 SER A C 1
ATOM 2378 O O . SER B 1 16 ? 47.52275 3.57011 28.21343 1.000 36.37653 15 SER A O 1
ATOM 2381 N N . GLY B 1 17 ? 49.28088 2.70999 29.30823 1.000 29.10785 16 GLY A N 1
ATOM 2382 C CA . GLY B 1 17 ? 48.43092 1.95143 30.19782 1.000 34.95766 16 GLY A CA 1
ATOM 2383 C C . GLY B 1 17 ? 47.85638 0.67756 29.63079 1.000 30.66290 16 GLY A C 1
ATOM 2384 O O . GLY B 1 17 ? 46.91622 0.14246 30.21196 1.000 34.44085 16 GLY A O 1
ATOM 2385 N N . GLU B 1 18 ? 48.38455 0.16641 28.51159 1.000 31.73180 17 GLU A N 1
ATOM 2386 C CA . GLU B 1 18 ? 47.87219 -1.06871 27.92353 1.000 34.01023 17 GLU A CA 1
ATOM 2387 C C . GLU B 1 18 ? 49.02547 -2.02035 27.60653 1.000 24.09514 17 GLU A C 1
ATOM 2388 O O . GLU B 1 18 ? 50.17870 -1.59699 27.49471 1.000 29.32513 17 GLU A O 1
ATOM 2394 N N . LEU B 1 19 ? 48.69589 -3.31323 27.48724 1.000 27.40969 18 LEU A N 1
ATOM 2395 C CA . LEU B 1 19 ? 49.66838 -4.38612 27.28363 1.000 27.99332 18 LEU A CA 1
ATOM 2396 C C . LEU B 1 19 ? 50.00382 -4.53221 25.80034 1.000 26.36179 18 LEU A C 1
ATOM 2397 O O . LEU B 1 19 ? 49.12287 -4.83943 24.99488 1.000 33.19577 18 LEU A O 1
ATOM 2402 N N . VAL B 1 20 ? 51.27201 -4.34166 25.43717 1.000 23.17473 19 VAL A N 1
ATOM 2403 C CA . VAL B 1 20 ? 51.71878 -4.37709 24.04495 1.000 24.21162 19 VAL A CA 1
ATOM 2404 C C . VAL B 1 20 ? 52.92142 -5.31233 23.92994 1.000 21.35473 19 VAL A C 1
ATOM 2405 O O . VAL B 1 20 ? 53.85619 -5.22251 24.73037 1.000 19.79449 19 VAL A O 1
ATOM 2409 N N . PHE B 1 21 ? 52.93200 -6.16099 22.90592 1.000 19.65947 20 PHE A N 1
ATOM 2410 C CA . PHE B 1 21 ? 53.95465 -7.19551 22.80783 1.000 16.75335 20 PHE A CA 1
ATOM 2411 C C . PHE B 1 21 ? 55.09404 -6.77488 21.88727 1.000 22.31973 20 PHE A C 1
ATOM 2412 O O . PHE B 1 21 ? 54.86695 -6.20870 20.81138 1.000 20.18392 20 PHE A O 1
ATOM 2420 N N . GLU B 1 22 ? 56.32721 -7.01262 22.34945 1.000 18.48293 21 GLU A N 1
ATOM 2421 C CA . GLU B 1 22 ? 57.52844 -6.66056 21.60429 1.000 17.30006 21 GLU A CA 1
ATOM 2422 C C . GLU B 1 22 ? 57.96918 -7.77989 20.67878 1.000 21.40904 21 GLU A C 1
ATOM 2423 O O . GLU B 1 22 ? 58.78093 -7.54133 19.77584 1.000 22.79801 21 GLU A O 1
ATOM 2429 N N . THR B 1 23 ? 57.46255 -8.98755 20.89707 1.000 19.74676 22 THR A N 1
ATOM 2430 C CA . THR B 1 23 ? 57.78374 -10.15744 20.09896 1.000 16.79125 22 THR A CA 1
ATOM 2431 C C . THR B 1 23 ? 56.57446 -10.55310 19.26396 1.000 18.78663 22 THR A C 1
ATOM 2432 O O . THR B 1 23 ? 55.44466 -10.14867 19.53999 1.000 19.61342 22 THR A O 1
ATOM 2436 N N . GLY B 1 24 ? 56.82992 -11.37011 18.23698 1.000 21.55061 23 GLY A N 1
ATOM 2437 C CA . GLY B 1 24 ? 55.83390 -11.60226 17.20860 1.000 21.35862 23 GLY A CA 1
ATOM 2438 C C . GLY B 1 24 ? 54.73975 -12.58488 17.55621 1.000 21.11939 23 GLY A C 1
ATOM 2439 O O . GLY B 1 24 ? 53.66887 -12.54549 16.94637 1.000 28.05849 23 GLY A O 1
ATOM 2440 N N . GLY B 1 25 ? 54.97856 -13.48346 18.51637 1.000 20.83549 24 GLY A N 1
ATOM 2441 C CA . GLY B 1 25 ? 53.93848 -14.42633 18.91000 1.000 18.67036 24 GLY A CA 1
ATOM 2442 C C . GLY B 1 25 ? 52.75307 -13.78434 19.61836 1.000 22.00172 24 GLY A C 1
ATOM 2443 O O . GLY B 1 25 ? 51.64233 -14.33020 19.60210 1.000 15.78746 24 GLY A O 1
ATOM 2444 N N . GLY B 1 26 ? 52.96792 -12.63788 20.25905 1.000 23.01280 25 GLY A N 1
ATOM 2445 C CA . GLY B 1 26 ? 51.86671 -11.90232 20.87133 1.000 18.46785 25 GLY A CA 1
ATOM 2446 C C . GLY B 1 26 ? 51.23000 -12.60021 22.06973 1.000 18.58973 25 GLY A C 1
ATOM 2447 O O . GLY B 1 26 ? 51.75306 -13.55854 22.65005 1.000 18.08889 25 GLY A O 1
ATOM 2448 N N . LEU B 1 27 ? 50.06635 -12.07164 22.44931 1.000 20.05700 26 LEU A N 1
ATOM 2449 C CA . LEU B 1 27 ? 49.35923 -12.61260 23.60373 1.000 23.69329 26 LEU A CA 1
ATOM 2450 C C . LEU B 1 27 ? 48.95712 -14.06484 23.37661 1.000 21.52715 26 LEU A C 1
ATOM 2451 O O . LEU B 1 27 ? 48.99913 -14.88503 24.30231 1.000 19.39921 26 LEU A O 1
ATOM 2456 N N . SER B 1 28 ? 48.56264 -14.40867 22.15182 1.000 19.79840 27 SER A N 1
ATOM 2457 C CA . SER B 1 28 ? 48.13510 -15.78223 21.88967 1.000 22.71749 27 SER A CA 1
ATOM 2458 C C . SER B 1 28 ? 49.24720 -16.78841 22.20063 1.000 20.71076 27 SER A C 1
ATOM 2459 O O . SER B 1 28 ? 49.00252 -17.84053 22.80393 1.000 19.10323 27 SER A O 1
ATOM 2462 N N . GLN B 1 29 ? 50.48101 -16.48175 21.80766 1.000 22.33063 28 GLN A N 1
ATOM 2463 C CA . GLN B 1 29 ? 51.58182 -17.37933 22.14937 1.000 18.75467 28 GLN A CA 1
ATOM 2464 C C . GLN B 1 29 ? 51.84798 -17.37078 23.65012 1.000 19.34880 28 GLN A C 1
ATOM 2465 O O . GLN B 1 29 ? 52.07719 -18.42942 24.25291 1.000 18.29506 28 GLN A O 1
ATOM 2471 N N . ALA B 1 30 ? 51.80768 -16.18343 24.26918 1.000 19.75415 29 ALA A N 1
ATOM 2472 C CA . ALA B 1 30 ? 52.04283 -16.08585 25.70544 1.000 16.32895 29 ALA A CA 1
ATOM 2473 C C . ALA B 1 30 ? 51.05950 -16.94850 26.48543 1.000 18.05976 29 ALA A C 1
ATOM 2474 O O . ALA B 1 30 ? 51.43951 -17.61248 27.45543 1.000 17.95140 29 ALA A O 1
ATOM 2476 N N . LEU B 1 31 ? 49.79035 -16.96473 26.07488 1.000 19.62139 30 LEU A N 1
ATOM 2477 C CA . LEU B 1 31 ? 48.80819 -17.72934 26.83111 1.000 15.41850 30 LEU A CA 1
ATOM 2478 C C . LEU B 1 31 ? 49.04138 -19.21751 26.66632 1.000 22.01106 30 LEU A C 1
ATOM 2479 O O . LEU B 1 31 ? 48.84998 -19.99065 27.61316 1.000 22.19182 30 LEU A O 1
ATOM 2484 N N . GLN B 1 32 ? 49.46921 -19.64159 25.47504 1.000 20.19386 31 GLN A N 1
ATOM 2485 C CA . GLN B 1 32 ? 49.75902 -21.05345 25.28084 1.000 18.60881 31 GLN A CA 1
ATOM 2486 C C . GLN B 1 32 ? 51.00017 -21.46884 26.06248 1.000 21.75181 31 GLN A C 1
ATOM 2487 O O . GLN B 1 32 ? 51.03317 -22.55864 26.63778 1.000 22.47870 31 GLN A O 1
ATOM 2493 N N . ASP B 1 33 ? 52.02788 -20.60785 26.10639 1.000 16.52057 32 ASP A N 1
ATOM 2494 C CA . ASP B 1 33 ? 53.20872 -20.91174 26.91049 1.000 20.05238 32 ASP A CA 1
ATOM 2495 C C . ASP B 1 33 ? 52.89771 -20.92160 28.40802 1.000 17.75896 32 ASP A C 1
ATOM 2496 O O . ASP B 1 33 ? 53.61560 -21.56493 29.18399 1.000 18.84334 32 ASP A O 1
ATOM 2501 N N . GLY B 1 34 ? 51.87765 -20.18449 28.83872 1.000 19.00471 33 GLY A N 1
ATOM 2502 C CA . GLY B 1 34 ? 51.57136 -20.07310 30.25749 1.000 21.41436 33 GLY A CA 1
ATOM 2503 C C . GLY B 1 34 ? 52.41610 -19.07844 31.02504 1.000 18.98765 33 GLY A C 1
ATOM 2504 O O . GLY B 1 34 ? 52.23874 -18.94681 32.24518 1.000 20.72098 33 GLY A O 1
ATOM 2505 N N . CYS B 1 35 ? 53.32746 -18.37482 30.35785 1.000 18.04311 34 CYS A N 1
ATOM 2506 C CA . CYS B 1 35 ? 54.14404 -17.36034 31.00482 1.000 15.38874 34 CYS A CA 1
ATOM 2507 C C . CYS B 1 35 ? 54.77261 -16.48581 29.93216 1.000 18.80242 34 CYS A C 1
ATOM 2508 O O . CYS B 1 35 ? 54.85862 -16.87272 28.76319 1.000 15.74567 34 CYS A O 1
ATOM 2511 N N . PHE B 1 36 ? 55.21027 -15.30230 30.34918 1.000 13.79195 35 PHE A N 1
ATOM 2512 C CA . PHE B 1 36 ? 55.88988 -14.37330 29.45112 1.000 13.09146 35 PHE A CA 1
ATOM 2513 C C . PHE B 1 36 ? 56.62664 -13.34206 30.29420 1.000 12.68927 35 PHE A C 1
ATOM 2514 O O . PHE B 1 36 ? 56.45955 -13.27580 31.51957 1.000 14.78039 35 PHE A O 1
ATOM 2522 N N . TYR B 1 37 ? 57.44123 -12.51988 29.62449 1.000 12.05387 36 TYR A N 1
ATOM 2523 C CA . TYR B 1 37 ? 58.18193 -11.44516 30.27252 1.000 12.27265 36 TYR A CA 1
ATOM 2524 C C . TYR B 1 37 ? 57.43690 -10.13386 30.07758 1.000 12.69410 36 TYR A C 1
ATOM 2525 O O . TYR B 1 37 ? 56.95901 -9.84494 28.97502 1.000 12.49955 36 TYR A O 1
ATOM 2534 N N . LEU B 1 38 ? 57.34033 -9.34242 31.15098 1.000 11.25285 37 LEU A N 1
ATOM 2535 C CA . LEU B 1 38 ? 56.62575 -8.06886 31.13141 1.000 12.76634 37 LEU A CA 1
ATOM 2536 C C . LEU B 1 38 ? 57.57451 -6.96318 31.56321 1.000 11.84997 37 LEU A C 1
ATOM 2537 O O . LEU B 1 38 ? 58.09229 -6.99001 32.68276 1.000 13.61621 37 LEU A O 1
ATOM 2542 N N . ALA B 1 39 ? 57.82119 -6.00898 30.66303 1.000 11.54942 38 ALA A N 1
ATOM 2543 C CA . ALA B 1 39 ? 58.77814 -4.95329 30.93180 1.000 11.73087 38 ALA A CA 1
ATOM 2544 C C . ALA B 1 39 ? 58.36458 -4.18362 32.17763 1.000 16.60637 38 ALA A C 1
ATOM 2545 O O . ALA B 1 39 ? 57.19279 -3.84807 32.35514 1.000 14.21508 38 ALA A O 1
ATOM 2547 N N . ILE B 1 40 ? 59.32735 -3.96185 33.06111 1.000 13.16212 39 ILE A N 1
ATOM 2548 C CA . ILE B 1 40 ? 59.13252 -3.19628 34.29026 1.000 13.78116 39 ILE A CA 1
ATOM 2549 C C . ILE B 1 40 ? 59.02932 -1.71877 33.93821 1.000 15.92580 39 ILE A C 1
ATOM 2550 O O . ILE B 1 40 ? 59.97202 -1.14652 33.36519 1.000 13.54120 39 ILE A O 1
ATOM 2555 N N . PRO B 1 41 ? 57.91141 -1.07003 34.22971 1.000 14.86788 40 PRO A N 1
ATOM 2556 C CA . PRO B 1 41 ? 57.79712 0.36061 33.92993 1.000 16.39895 40 PRO A CA 1
ATOM 2557 C C . PRO B 1 41 ? 58.96827 1.14574 34.50637 1.000 17.79967 40 PRO A C 1
ATOM 2558 O O . PRO B 1 41 ? 59.40556 0.91257 35.63965 1.000 14.91544 40 PRO A O 1
ATOM 2562 N N . GLU B 1 42 ? 59.47503 2.08224 33.69113 1.000 17.04250 41 GLU A N 1
ATOM 2563 C CA . GLU B 1 42 ? 60.75117 2.74101 33.96051 1.000 17.97107 41 GLU A CA 1
ATOM 2564 C C . GLU B 1 42 ? 60.76265 3.49349 35.28016 1.000 18.46657 41 GLU A C 1
ATOM 2565 O O . GLU B 1 42 ? 61.83627 3.69807 35.86594 1.000 17.68914 41 GLU A O 1
ATOM 2571 N N . ASP B 1 43 ? 59.60664 3.95822 35.74587 1.000 13.33498 42 ASP A N 1
ATOM 2572 C CA . ASP B 1 43 ? 59.62445 4.79196 36.94243 1.000 14.19521 42 ASP A CA 1
ATOM 2573 C C . ASP B 1 43 ? 59.71393 3.97903 38.23115 1.000 15.54533 42 ASP A C 1
ATOM 2574 O O . ASP B 1 43 ? 60.04567 4.55204 39.27715 1.000 16.77009 42 ASP A O 1
ATOM 2579 N N . ILE B 1 44 ? 59.47899 2.66494 38.17044 1.000 15.06436 43 ILE A N 1
ATOM 2580 C CA . ILE B 1 44 ? 59.43338 1.83818 39.37643 1.000 14.86115 43 ILE A CA 1
ATOM 2581 C C . ILE B 1 44 ? 60.81964 1.72896 39.98910 1.000 18.42296 43 ILE A C 1
ATOM 2582 O O . ILE B 1 44 ? 61.81638 1.54373 39.28063 1.000 17.81324 43 ILE A O 1
ATOM 2587 N N . ASP B 1 45 ? 60.88531 1.85458 41.31505 1.000 17.78289 44 ASP A N 1
ATOM 2588 C CA . ASP B 1 45 ? 62.10350 1.63419 42.08466 1.000 20.13529 44 ASP A CA 1
ATOM 2589 C C . ASP B 1 45 ? 62.00561 0.23875 42.69830 1.000 20.65025 44 ASP A C 1
ATOM 2590 O O . ASP B 1 45 ? 61.18606 -0.00220 43.59289 1.000 17.61839 44 ASP A O 1
ATOM 2595 N N . LEU B 1 46 ? 62.83094 -0.68274 42.20120 1.000 16.14987 45 LEU A N 1
ATOM 2596 C CA . LEU B 1 46 ? 62.83549 -2.05791 42.68477 1.000 14.51540 45 LEU A CA 1
ATOM 2597 C C . LEU B 1 46 ? 63.63410 -2.23102 43.96348 1.000 14.54176 45 LEU A C 1
ATOM 2598 O O . LEU B 1 46 ? 63.53959 -3.29706 44.58701 1.000 14.04009 45 LEU A O 1
ATOM 2603 N N . GLU B 1 47 ? 64.44897 -1.24404 44.33490 1.000 13.95546 46 GLU A N 1
ATOM 2604 C CA . GLU B 1 47 ? 65.39531 -1.46147 45.42596 1.000 18.19427 46 GLU A CA 1
ATOM 2605 C C . GLU B 1 47 ? 64.71823 -1.71832 46.76724 1.000 16.03035 46 GLU A C 1
ATOM 2606 O O . GLU B 1 47 ? 65.28620 -2.47858 47.56751 1.000 15.69322 46 GLU A O 1
ATOM 2612 N N . PRO B 1 48 ? 63.55741 -1.14046 47.09207 1.000 15.17626 47 PRO A N 1
ATOM 2613 C CA . PRO B 1 48 ? 62.91645 -1.54554 48.35817 1.000 17.08999 47 PRO A CA 1
ATOM 2614 C C . PRO B 1 48 ? 62.58901 -3.03463 48.40117 1.000 13.04658 47 PRO A C 1
ATOM 2615 O O . PRO B 1 48 ? 62.70291 -3.66632 49.46515 1.000 13.80083 47 PRO A O 1
ATOM 2619 N N . GLY B 1 49 ? 62.19834 -3.61713 47.26437 1.000 13.25344 48 GLY A N 1
ATOM 2620 C CA . GLY B 1 49 ? 61.89801 -5.04110 47.24839 1.000 9.92270 48 GLY A CA 1
ATOM 2621 C C . GLY B 1 49 ? 63.14651 -5.88552 47.37919 1.000 11.99160 48 GLY A C 1
ATOM 2622 O O . GLY B 1 49 ? 63.17806 -6.85808 48.13789 1.000 10.20670 48 GLY A O 1
ATOM 2623 N N . LYS B 1 50 ? 64.19300 -5.53068 46.63882 1.000 10.26132 49 LYS A N 1
ATOM 2624 C CA . LYS B 1 50 ? 65.45786 -6.22888 46.79825 1.000 17.04287 49 LYS A CA 1
ATOM 2625 C C . LYS B 1 50 ? 65.97587 -6.09443 48.22546 1.000 13.28545 49 LYS A C 1
ATOM 2626 O O . LYS B 1 50 ? 66.46094 -7.06847 48.80929 1.000 10.96549 49 LYS A O 1
ATOM 2632 N N . LEU B 1 51 ? 65.85140 -4.90071 48.81145 1.000 13.69122 50 LEU A N 1
ATOM 2633 C CA . LEU B 1 51 ? 66.34191 -4.68715 50.16838 1.000 14.01445 50 LEU A CA 1
ATOM 2634 C C . LEU B 1 51 ? 65.63020 -5.59897 51.16680 1.000 15.26012 50 LEU A C 1
ATOM 2635 O O . LEU B 1 51 ? 66.27491 -6.22760 52.00970 1.000 12.72195 50 LEU A O 1
ATOM 2640 N N . LEU B 1 52 ? 64.29509 -5.66947 51.10096 1.000 10.60704 51 LEU A N 1
ATOM 2641 C CA . LEU B 1 52 ? 63.56935 -6.56885 51.99429 1.000 13.51206 51 LEU A CA 1
ATOM 2642 C C . LEU B 1 52 ? 64.01913 -8.01744 51.81488 1.000 10.78654 51 LEU A C 1
ATOM 2643 O O . LEU B 1 52 ? 64.23026 -8.73020 52.79743 1.000 11.03417 51 LEU A O 1
ATOM 2648 N N . CYS B 1 53 ? 64.22154 -8.46065 50.56802 1.000 11.60099 52 CYS A N 1
ATOM 2649 C CA . CYS B 1 53 ? 64.61893 -9.84345 50.33212 1.000 9.74474 52 CYS A CA 1
ATOM 2650 C C . CYS B 1 53 ? 66.01241 -10.15150 50.87174 1.000 11.48417 52 CYS A C 1
ATOM 2651 O O . CYS B 1 53 ? 66.32249 -11.31421 51.15720 1.000 13.78154 52 CYS A O 1
ATOM 2654 N N . ARG B 1 54 ? 66.85825 -9.14004 50.99032 1.000 12.09299 53 ARG A N 1
ATOM 2655 C CA . ARG B 1 54 ? 68.20704 -9.28997 51.50592 1.000 16.42688 53 ARG A CA 1
ATOM 2656 C C . ARG B 1 54 ? 68.28505 -9.12313 53.01326 1.000 13.42392 53 ARG A C 1
ATOM 2657 O O . ARG B 1 54 ? 69.31286 -9.46977 53.60749 1.000 13.99881 53 ARG A O 1
ATOM 2665 N N . GLN B 1 55 ? 67.24542 -8.58088 53.63487 1.000 14.06415 54 GLN A N 1
ATOM 2666 C CA . GLN B 1 55 ? 67.32129 -8.20554 55.03835 1.000 12.87764 54 GLN A CA 1
ATOM 2667 C C . GLN B 1 55 ? 66.28162 -8.86000 55.94669 1.000 14.31600 54 GLN A C 1
ATOM 2668 O O . GLN B 1 55 ? 66.52014 -8.91112 57.15367 1.000 12.91182 54 GLN A O 1
ATOM 2674 N N . PHE B 1 56 ? 65.16182 -9.37452 55.42558 1.000 14.57912 55 PHE A N 1
ATOM 2675 C CA . PHE B 1 56 ? 64.00914 -9.60990 56.29731 1.000 14.59380 55 PHE A CA 1
ATOM 2676 C C . PHE B 1 56 ? 64.28008 -10.69213 57.32466 1.000 15.97373 55 PHE A C 1
ATOM 2677 O O . PHE B 1 56 ? 63.72555 -10.64592 58.43252 1.000 16.36859 55 PHE A O 1
ATOM 2685 N N . TYR B 1 57 ? 65.14367 -11.64387 56.99182 1.000 13.09417 56 TYR A N 1
ATOM 2686 C CA . TYR B 1 57 ? 65.46240 -12.76959 57.85088 1.000 20.54962 56 TYR A CA 1
ATOM 2687 C C . TYR B 1 57 ? 66.57358 -12.44990 58.84728 1.000 18.49938 56 TYR A C 1
ATOM 2688 O O . TYR B 1 57 ? 67.00342 -13.34509 59.58644 1.000 18.64889 56 TYR A O 1
ATOM 2697 N N . ARG B 1 58 ? 67.05055 -11.16616 58.88935 1.000 17.85506 57 ARG A N 1
ATOM 2698 C CA . ARG B 1 58 ? 68.11206 -10.73062 59.78293 1.000 18.75550 57 ARG A CA 1
ATOM 2699 C C . ARG B 1 58 ? 67.53361 -10.00900 60.99523 1.000 18.57981 57 ARG A C 1
ATOM 2700 O O . ARG B 1 58 ? 66.44404 -9.43749 60.92275 1.000 18.92186 57 ARG A O 1
ATOM 2708 N N . PRO B 1 59 ? 68.23442 -10.02392 62.12864 1.000 20.10085 58 PRO A N 1
ATOM 2709 C CA . PRO B 1 59 ? 67.70687 -9.35276 63.32274 1.000 20.37072 58 PRO A CA 1
ATOM 2710 C C . PRO B 1 59 ? 67.69324 -7.84447 63.13679 1.000 17.38548 58 PRO A C 1
ATOM 2711 O O . PRO B 1 59 ? 68.58331 -7.27164 62.50703 1.000 18.04608 58 PRO A O 1
ATOM 2715 N N . ALA B 1 60 ? 66.67450 -7.19931 63.71766 1.000 21.56928 59 ALA A N 1
ATOM 2716 C CA . ALA B 1 60 ? 66.57831 -5.74265 63.63017 1.000 18.45620 59 ALA A CA 1
ATOM 2717 C C . ALA B 1 60 ? 67.75589 -5.06974 64.32869 1.000 23.82264 59 ALA A C 1
ATOM 2718 O O . ALA B 1 60 ? 68.23383 -4.01592 63.88393 1.000 23.22256 59 ALA A O 1
ATOM 2720 N N . HIS B 1 61 ? 68.22643 -5.65680 65.43340 1.000 18.73506 60 HIS A N 1
ATOM 2721 C CA . HIS B 1 61 ? 69.35742 -5.15952 66.20113 1.000 20.50642 60 HIS A CA 1
ATOM 2722 C C . HIS B 1 61 ? 70.41191 -6.24707 66.35303 1.000 19.69523 60 HIS A C 1
ATOM 2723 O O . HIS B 1 61 ? 70.07230 -7.42073 66.56505 1.000 23.47325 60 HIS A O 1
ATOM 2730 N N . PRO B 1 62 ? 71.70587 -5.88727 66.27839 1.000 19.79978 61 PRO A N 1
ATOM 2731 C CA . PRO B 1 62 ? 72.19452 -4.51713 66.07187 1.000 21.01845 61 PRO A CA 1
ATOM 2732 C C . PRO B 1 62 ? 72.15482 -4.08544 64.61127 1.000 24.62874 61 PRO A C 1
ATOM 2733 O O . PRO B 1 62 ? 72.12899 -4.95130 63.73851 1.000 23.95804 61 PRO A O 1
ATOM 2737 N N . GLY B 1 63 ? 72.16591 -2.78896 64.34031 1.000 21.56876 62 GLY A N 1
ATOM 2738 C CA . GLY B 1 63 ? 72.17260 -2.33747 62.96116 1.000 25.04068 62 GLY A CA 1
ATOM 2739 C C . GLY B 1 63 ? 71.57286 -0.96045 62.82356 1.000 25.27669 62 GLY A C 1
ATOM 2740 O O . GLY B 1 63 ? 70.98291 -0.41197 63.75082 1.000 25.17835 62 GLY A O 1
ATOM 2741 N N . SER B 1 64 ? 71.71752 -0.41313 61.61581 1.000 28.59018 63 SER A N 1
ATOM 2742 C CA . SER B 1 64 ? 71.35821 0.97241 61.37656 1.000 22.33995 63 SER A CA 1
ATOM 2743 C C . SER B 1 64 ? 69.84726 1.16175 61.49447 1.000 26.22388 63 SER A C 1
ATOM 2744 O O . SER B 1 64 ? 69.07190 0.22596 61.26726 1.000 24.59863 63 SER A O 1
ATOM 2747 N N . PRO B 1 65 ? 69.39426 2.36065 61.86526 1.000 26.31564 64 PRO A N 1
ATOM 2748 C CA . PRO B 1 65 ? 67.94682 2.58715 61.95381 1.000 26.80182 64 PRO A CA 1
ATOM 2749 C C . PRO B 1 65 ? 67.26347 2.55972 60.59834 1.000 24.73892 64 PRO A C 1
ATOM 2750 O O . PRO B 1 65 ? 66.06262 2.26703 60.53416 1.000 24.77986 64 PRO A O 1
ATOM 2754 N N . GLU B 1 66 ? 67.99937 2.82571 59.51539 1.000 22.87809 65 GLU A N 1
ATOM 2755 C CA . GLU B 1 66 ? 67.41081 2.77853 58.17975 1.000 28.30924 65 GLU A CA 1
ATOM 2756 C C . GLU B 1 66 ? 67.06054 1.35008 57.76968 1.000 22.98052 65 GLU A C 1
ATOM 2757 O O . GLU B 1 66 ? 66.03385 1.12141 57.12162 1.000 25.83319 65 GLU A O 1
ATOM 2763 N N . LEU B 1 67 ? 67.89234 0.37484 58.13442 1.000 22.23987 66 LEU A N 1
ATOM 2764 C CA . LEU B 1 67 ? 67.60435 -1.01717 57.79785 1.000 22.31446 66 LEU A CA 1
ATOM 2765 C C . LEU B 1 67 ? 66.59800 -1.66467 58.74142 1.000 20.97284 66 LEU A C 1
ATOM 2766 O O . LEU B 1 67 ? 65.95191 -2.65338 58.36379 1.000 15.61429 66 LEU A O 1
ATOM 2771 N N . ARG B 1 68 ? 66.44902 -1.12725 59.95019 1.000 22.84535 67 ARG A N 1
ATOM 2772 C CA . ARG B 1 68 ? 65.55640 -1.69323 60.96176 1.000 19.43651 67 ARG A CA 1
ATOM 2773 C C . ARG B 1 68 ? 64.17626 -2.09324 60.44118 1.000 18.01435 67 ARG A C 1
ATOM 2774 O O . ARG B 1 68 ? 63.73657 -3.21939 60.73771 1.000 19.67021 67 ARG A O 1
ATOM 2782 N N . PRO B 1 69 ? 63.43965 -1.25365 59.69971 1.000 16.62836 68 PRO A N 1
ATOM 2783 C CA . PRO B 1 69 ? 62.09976 -1.66714 59.23204 1.000 16.53522 68 PRO A CA 1
ATOM 2784 C C . PRO B 1 69 ? 62.12332 -2.74905 58.15823 1.000 14.77285 68 PRO A C 1
ATOM 2785 O O . PRO B 1 69 ? 61.04863 -3.25680 57.80953 1.000 16.08677 68 PRO A O 1
ATOM 2789 N N . TYR B 1 70 ? 63.29425 -3.10425 57.62940 1.000 14.60371 69 TYR A N 1
ATOM 2790 C CA . TYR B 1 70 ? 63.42813 -4.18764 56.66156 1.000 16.52574 69 TYR A CA 1
ATOM 2791 C C . TYR B 1 70 ? 63.84849 -5.50145 57.30307 1.000 17.63063 69 TYR A C 1
ATOM 2792 O O . TYR B 1 70 ? 64.02128 -6.49752 56.59115 1.000 14.17638 69 TYR A O 1
ATOM 2801 N N . ARG B 1 71 ? 63.99382 -5.53423 58.62778 1.000 15.91892 70 ARG A N 1
ATOM 2802 C CA . ARG B 1 71 ? 64.59520 -6.65752 59.33451 1.000 12.03909 70 ARG A CA 1
ATOM 2803 C C . ARG B 1 71 ? 63.66704 -7.15869 60.43928 1.000 12.95795 70 ARG A C 1
ATOM 2804 O O . ARG B 1 71 ? 62.62614 -6.56967 60.71837 1.000 15.37257 70 ARG A O 1
ATOM 2812 N N . GLY B 1 72 ? 64.04210 -8.27850 61.05779 1.000 17.25188 71 GLY A N 1
ATOM 2813 C CA . GLY B 1 72 ? 63.30517 -8.79845 62.19834 1.000 18.75358 71 GLY A CA 1
ATOM 2814 C C . GLY B 1 72 ? 62.08185 -9.62559 61.87698 1.000 19.37191 71 GLY A C 1
ATOM 2815 O O . GLY B 1 72 ? 61.32896 -9.97663 62.79568 1.000 16.16774 71 GLY A O 1
ATOM 2816 N N . PHE B 1 73 ? 61.86415 -9.98576 60.61342 1.000 16.66852 72 PHE A N 1
ATOM 2817 C CA . PHE B 1 73 ? 60.59351 -10.61587 60.27989 1.000 17.41932 72 PHE A CA 1
ATOM 2818 C C . PHE B 1 73 ? 60.48554 -12.06788 60.72435 1.000 14.09065 72 PHE A C 1
ATOM 2819 O O . PHE B 1 73 ? 59.36714 -12.57278 60.79314 1.000 17.98167 72 PHE A O 1
ATOM 2827 N N . ARG B 1 74 ? 61.58712 -12.73573 61.09181 1.000 17.77357 73 ARG A N 1
ATOM 2828 C CA . ARG B 1 74 ? 61.44686 -14.09547 61.62408 1.000 15.23545 73 ARG A CA 1
ATOM 2829 C C . ARG B 1 74 ? 60.62264 -14.11912 62.90729 1.000 21.21556 73 ARG A C 1
ATOM 2830 O O . ARG B 1 74 ? 60.15107 -15.18771 63.30819 1.000 22.89840 73 ARG A O 1
ATOM 2838 N N . ARG B 1 75 ? 60.42835 -12.96900 63.55299 1.000 21.06504 74 ARG A N 1
ATOM 2839 C CA . ARG B 1 75 ? 59.61763 -12.86905 64.76094 1.000 23.68819 74 ARG A CA 1
ATOM 2840 C C . ARG B 1 75 ? 58.14186 -12.60140 64.48711 1.000 26.85109 74 ARG A C 1
ATOM 2841 O O . ARG B 1 75 ? 57.34967 -12.57692 65.43622 1.000 25.78932 74 ARG A O 1
ATOM 2849 N N . ASN B 1 76 ? 57.74362 -12.39163 63.23394 1.000 18.37919 75 ASN A N 1
ATOM 2850 C CA . ASN B 1 76 ? 56.34085 -12.12340 62.91663 1.000 20.80867 75 ASN A CA 1
ATOM 2851 C C . ASN B 1 76 ? 55.68810 -13.43373 62.48732 1.000 28.07686 75 ASN A C 1
ATOM 2852 O O . ASN B 1 76 ? 55.87382 -13.89334 61.35442 1.000 21.56605 75 ASN A O 1
ATOM 2857 N N . ASP B 1 77 ? 54.87990 -14.01196 63.38437 1.000 25.59167 76 ASP A N 1
ATOM 2858 C CA . ASP B 1 77 ? 54.24503 -15.30129 63.12323 1.000 30.47979 76 ASP A CA 1
ATOM 2859 C C . ASP B 1 77 ? 53.09728 -15.21083 62.12036 1.000 21.32823 76 ASP A C 1
ATOM 2860 O O . ASP B 1 77 ? 52.71668 -16.23378 61.53861 1.000 28.26821 76 ASP A O 1
ATOM 2865 N N . GLY B 1 78 ? 52.54403 -14.02155 61.88875 1.000 22.99326 77 GLY A N 1
ATOM 2866 C CA . GLY B 1 78 ? 51.45832 -13.90222 60.93221 1.000 21.81345 77 GLY A CA 1
ATOM 2867 C C . GLY B 1 78 ? 51.87670 -13.96784 59.47246 1.000 21.23334 77 GLY A C 1
ATOM 2868 O O . GLY B 1 78 ? 51.07515 -14.37390 58.61486 1.000 19.63730 77 GLY A O 1
ATOM 2869 N N . ILE B 1 79 ? 53.10952 -13.56177 59.15379 1.000 19.78346 78 ILE A N 1
ATOM 2870 C CA . ILE B 1 79 ? 53.51571 -13.39660 57.76194 1.000 17.16473 78 ILE A CA 1
ATOM 2871 C C . ILE B 1 79 ? 54.85739 -14.03734 57.42721 1.000 14.30417 78 ILE A C 1
ATOM 2872 O O . ILE B 1 79 ? 55.27992 -13.97410 56.26601 1.000 14.42984 78 ILE A O 1
ATOM 2877 N N . TYR B 1 80 ? 55.57463 -14.61391 58.39135 1.000 12.81639 79 TYR A N 1
ATOM 2878 C CA . TYR B 1 80 ? 56.87606 -15.22327 58.11719 1.000 15.64357 79 TYR A CA 1
ATOM 2879 C C . TYR B 1 80 ? 56.75672 -16.74042 58.19116 1.000 14.04783 79 TYR A C 1
ATOM 2880 O O . TYR B 1 80 ? 56.17216 -17.27002 59.14509 1.000 12.77529 79 TYR A O 1
ATOM 2889 N N . PHE B 1 81 ? 57.32014 -17.43829 57.19519 1.000 11.23870 80 PHE A N 1
ATOM 2890 C CA . PHE B 1 81 ? 57.18815 -18.89286 57.08491 1.000 13.23415 80 PHE A CA 1
ATOM 2891 C C . PHE B 1 81 ? 58.55121 -19.53406 56.85808 1.000 19.02579 80 PHE A C 1
ATOM 2892 O O . PHE B 1 81 ? 59.14934 -19.40103 55.78231 1.000 14.50258 80 PHE A O 1
ATOM 2900 N N . ASP B 1 82 ? 59.03878 -20.20899 57.89298 1.000 13.42837 81 ASP A N 1
ATOM 2901 C CA . ASP B 1 82 ? 60.21495 -21.06158 57.83164 1.000 17.68996 81 ASP A CA 1
ATOM 2902 C C . ASP B 1 82 ? 59.77095 -22.43602 57.33219 1.000 20.40051 81 ASP A C 1
ATOM 2903 O O . ASP B 1 82 ? 59.14890 -23.19826 58.07521 1.000 17.16402 81 ASP A O 1
ATOM 2908 N N . ARG B 1 83 ? 60.05963 -22.75982 56.07394 1.000 16.84781 82 ARG A N 1
ATOM 2909 C CA . ARG B 1 83 ? 59.58702 -24.03073 55.53349 1.000 14.65631 82 ARG A CA 1
ATOM 2910 C C . ARG B 1 83 ? 60.48619 -25.16288 56.00860 1.000 17.54501 82 ARG A C 1
ATOM 2911 O O . ARG B 1 83 ? 61.71173 -25.03675 56.03440 1.000 18.27091 82 ARG A O 1
ATOM 2919 N N . GLU B 1 84 ? 59.85941 -26.26883 56.41792 1.000 17.30869 83 GLU A N 1
ATOM 2920 C CA . GLU B 1 84 ? 60.60243 -27.37863 57.01043 1.000 17.46872 83 GLU A CA 1
ATOM 2921 C C . GLU B 1 84 ? 61.41779 -28.15983 55.98408 1.000 14.76773 83 GLU A C 1
ATOM 2922 O O . GLU B 1 84 ? 62.53609 -28.59298 56.27591 1.000 15.67757 83 GLU A O 1
ATOM 2928 N N . TYR B 1 85 ? 60.89551 -28.35676 54.77909 1.000 15.02984 84 TYR A N 1
ATOM 2929 C CA . TYR B 1 85 ? 61.51367 -29.30620 53.86221 1.000 11.92129 84 TYR A CA 1
ATOM 2930 C C . TYR B 1 85 ? 62.17075 -28.64435 52.66124 1.000 15.58947 84 TYR A C 1
ATOM 2931 O O . TYR B 1 85 ? 62.63330 -29.35568 51.76378 1.000 13.85801 84 TYR A O 1
ATOM 2940 N N . TYR B 1 86 ? 62.23179 -27.30913 52.62455 1.000 15.87017 85 TYR A N 1
ATOM 2941 C CA . TYR B 1 86 ? 62.78220 -26.59799 51.47692 1.000 16.95237 85 TYR A CA 1
ATOM 2942 C C . TYR B 1 86 ? 63.66138 -25.45448 51.94530 1.000 16.86342 85 TYR A C 1
ATOM 2943 O O . TYR B 1 86 ? 63.49869 -24.92803 53.05338 1.000 16.51453 85 TYR A O 1
ATOM 2952 N N . GLN B 1 87 ? 64.59707 -25.07201 51.07200 1.000 14.31385 86 GLN A N 1
ATOM 2953 C CA . GLN B 1 87 ? 65.53223 -24.00754 51.39756 1.000 18.29273 86 GLN A CA 1
ATOM 2954 C C . GLN B 1 87 ? 64.83182 -22.67538 51.61080 1.000 13.55232 86 GLN A C 1
ATOM 2955 O O . GLN B 1 87 ? 65.36818 -21.79769 52.30696 1.000 12.35869 86 GLN A O 1
ATOM 2961 N N . THR B 1 88 ? 63.66044 -22.48678 51.00234 1.000 11.80522 87 THR A N 1
ATOM 2962 C CA . THR B 1 88 ? 63.03412 -21.17397 51.01115 1.000 10.10237 87 THR A CA 1
ATOM 2963 C C . THR B 1 88 ? 62.46471 -20.85435 52.39182 1.000 14.60142 87 THR A C 1
ATOM 2964 O O . THR B 1 88 ? 61.86602 -21.70551 53.05067 1.000 13.94334 87 THR A O 1
ATOM 2968 N N . GLU B 1 89 ? 62.66687 -19.62189 52.81860 1.000 11.18095 88 GLU A N 1
ATOM 2969 C CA . GLU B 1 89 ? 61.89491 -19.01161 53.88243 1.000 16.11982 88 GLU A CA 1
ATOM 2970 C C . GLU B 1 89 ? 61.29751 -17.76208 53.26801 1.000 13.68826 88 GLU A C 1
ATOM 2971 O O . GLU B 1 89 ? 61.96469 -17.07006 52.48519 1.000 12.55323 88 GLU A O 1
ATOM 2977 N N . HIS B 1 90 ? 60.03191 -17.49758 53.56099 1.000 11.40489 89 HIS A N 1
ATOM 2978 C CA . HIS B 1 90 ? 59.41204 -16.40629 52.83612 1.000 14.37323 89 HIS A CA 1
ATOM 2979 C C . HIS B 1 90 ? 58.45119 -15.63600 53.72021 1.000 12.80587 89 HIS A C 1
ATOM 2980 O O . HIS B 1 90 ? 57.86414 -16.17594 54.65616 1.000 13.73002 89 HIS A O 1
ATOM 2987 N N . ILE B 1 91 ? 58.35305 -14.34787 53.43426 1.000 11.67812 90 ILE A N 1
ATOM 2988 C CA . ILE B 1 91 ? 57.21884 -13.54733 53.86022 1.000 10.78388 90 ILE A CA 1
ATOM 2989 C C . ILE B 1 91 ? 56.08173 -13.81347 52.89354 1.000 13.30950 90 ILE A C 1
ATOM 2990 O O . ILE B 1 91 ? 56.28414 -13.79663 51.67143 1.000 12.56251 90 ILE A O 1
ATOM 2995 N N . LEU B 1 92 ? 54.88708 -14.05994 53.42425 1.000 11.22904 91 LEU A N 1
ATOM 2996 C CA . LEU B 1 92 ? 53.66747 -14.05573 52.62948 1.000 8.52975 91 LEU A CA 1
ATOM 2997 C C . LEU B 1 92 ? 52.67539 -13.15336 53.33267 1.000 13.48274 91 LEU A C 1
ATOM 2998 O O . LEU B 1 92 ? 52.25772 -13.45804 54.45350 1.000 16.31444 91 LEU A O 1
ATOM 3003 N N . ALA B 1 93 ? 52.28540 -12.06151 52.68780 1.000 13.08902 92 ALA A N 1
ATOM 3004 C CA . ALA B 1 93 ? 51.45634 -11.06690 53.35801 1.000 14.82915 92 ALA A CA 1
ATOM 3005 C C . ALA B 1 93 ? 50.37921 -10.55872 52.41799 1.000 16.56733 92 ALA A C 1
ATOM 3006 O O . ALA B 1 93 ? 50.68735 -10.17207 51.28408 1.000 17.45877 92 ALA A O 1
ATOM 3008 N N . ASP B 1 94 ? 49.12466 -10.51995 52.88972 1.000 13.79227 93 ASP A N 1
ATOM 3009 C CA . ASP B 1 94 ? 48.06110 -9.93951 52.07905 1.000 17.76124 93 ASP A CA 1
ATOM 3010 C C . ASP B 1 94 ? 48.10705 -8.40956 52.17754 1.000 16.15638 93 ASP A C 1
ATOM 3011 O O . ASP B 1 94 ? 48.99498 -7.83256 52.80385 1.000 17.42105 93 ASP A O 1
ATOM 3016 N N . GLY B 1 95 ? 47.17260 -7.74287 51.49707 1.000 16.63951 94 GLY A N 1
ATOM 3017 C CA . GLY B 1 95 ? 47.13311 -6.29466 51.44161 1.000 15.41197 94 GLY A CA 1
ATOM 3018 C C . GLY B 1 95 ? 47.19250 -5.61235 52.80004 1.000 19.11224 94 GLY A C 1
ATOM 3019 O O . GLY B 1 95 ? 48.04974 -4.75678 53.04908 1.000 17.04488 94 GLY A O 1
ATOM 3020 N N . PRO B 1 96 ? 46.25131 -5.94626 53.69369 1.000 18.57315 95 PRO A N 1
ATOM 3021 C CA . PRO B 1 96 ? 46.27128 -5.32607 55.03207 1.000 20.00612 95 PRO A CA 1
ATOM 3022 C C . PRO B 1 96 ? 47.55160 -5.59561 55.80154 1.000 19.82670 95 PRO A C 1
ATOM 3023 O O . PRO B 1 96 ? 48.07214 -4.68473 56.46071 1.000 20.16994 95 PRO A O 1
ATOM 3027 N N . ALA B 1 97 ? 48.07363 -6.82864 55.73745 1.000 20.26422 96 ALA A N 1
ATOM 3028 C CA . ALA B 1 97 ? 49.29870 -7.16066 56.45948 1.000 17.17428 96 ALA A CA 1
ATOM 3029 C C . ALA B 1 97 ? 50.49062 -6.37043 55.91921 1.000 19.97733 96 ALA A C 1
ATOM 3030 O O . ALA B 1 97 ? 51.37346 -5.96339 56.68440 1.000 17.78288 96 ALA A O 1
ATOM 3032 N N . ARG B 1 98 ? 50.51851 -6.11990 54.60444 1.000 17.73217 97 ARG A N 1
ATOM 3033 C CA . ARG B 1 98 ? 51.56409 -5.27888 54.02298 1.000 14.10385 97 ARG A CA 1
ATOM 3034 C C . ARG B 1 98 ? 51.52768 -3.86922 54.59738 1.000 20.44669 97 ARG A C 1
ATOM 3035 O O . ARG B 1 98 ? 52.55617 -3.33593 55.02848 1.000 16.02830 97 ARG A O 1
ATOM 3043 N N . GLU B 1 99 ? 50.35069 -3.24121 54.59464 1.000 19.91730 98 GLU A N 1
ATOM 3044 C CA A GLU B 1 99 ? 50.23940 -1.89820 55.15461 0.511 22.82142 98 GLU A CA 1
ATOM 3045 C CA B GLU B 1 99 ? 50.23970 -1.89685 55.15383 0.489 22.82092 98 GLU A CA 1
ATOM 3046 C C . GLU B 1 99 ? 50.63296 -1.88463 56.62663 1.000 24.04572 98 GLU A C 1
ATOM 3047 O O . GLU B 1 99 ? 51.26384 -0.93375 57.10278 1.000 23.40301 98 GLU A O 1
ATOM 3058 N N . LYS B 1 100 ? 50.29283 -2.94375 57.35881 1.000 21.68486 99 LYS A N 1
ATOM 3059 C CA . LYS B 1 100 ? 50.58650 -2.97082 58.78548 1.000 21.69659 99 LYS A CA 1
ATOM 3060 C C . LYS B 1 100 ? 52.06204 -3.22962 59.07993 1.000 23.44846 99 LYS A C 1
ATOM 3061 O O . LYS B 1 100 ? 52.60587 -2.65683 60.03041 1.000 25.25433 99 LYS A O 1
ATOM 3067 N N . TYR B 1 101 ? 52.73427 -4.08447 58.29833 1.000 18.69156 100 TYR A N 1
ATOM 3068 C CA . TYR B 1 101 ? 54.04709 -4.58394 58.69181 1.000 20.20375 100 TYR A CA 1
ATOM 3069 C C . TYR B 1 101 ? 55.20879 -4.21269 57.77361 1.000 18.26902 100 TYR A C 1
ATOM 3070 O O . TYR B 1 101 ? 56.35969 -4.29779 58.21695 1.000 20.40223 100 TYR A O 1
ATOM 3079 N N . LEU B 1 102 ? 54.96486 -3.81482 56.52875 1.000 21.25993 101 LEU A N 1
ATOM 3080 C CA . LEU B 1 102 ? 56.12392 -3.60044 55.66538 1.000 17.62337 101 LEU A CA 1
ATOM 3081 C C . LEU B 1 102 ? 56.42661 -2.12092 55.49364 1.000 19.78355 101 LEU A C 1
ATOM 3082 O O . LEU B 1 102 ? 55.54362 -1.27276 55.64313 1.000 20.87783 101 LEU A O 1
ATOM 3087 N N . PRO B 1 103 ? 57.67391 -1.77253 55.17355 1.000 19.81962 102 PRO A N 1
ATOM 3088 C CA . PRO B 1 103 ? 58.00377 -0.36693 54.97809 1.000 19.59395 102 PRO A CA 1
ATOM 3089 C C . PRO B 1 103 ? 57.16917 0.22594 53.85734 1.000 20.74574 102 PRO A C 1
ATOM 3090 O O . PRO B 1 103 ? 56.78007 -0.47932 52.90911 1.000 18.85667 102 PRO A O 1
ATOM 3094 N N . PRO B 1 104 ? 56.83145 1.50941 53.95791 1.000 17.24530 103 PRO A N 1
ATOM 3095 C CA . PRO B 1 104 ? 55.94728 2.11076 52.94465 1.000 16.53859 103 PRO A CA 1
ATOM 3096 C C . PRO B 1 104 ? 56.47383 2.03908 51.52569 1.000 15.82623 103 PRO A C 1
ATOM 3097 O O . PRO B 1 104 ? 55.67617 1.87589 50.59527 1.000 16.60368 103 PRO A O 1
ATOM 3101 N N . ASP B 1 105 ? 57.78406 2.15797 51.30993 1.000 18.08206 104 ASP A N 1
ATOM 3102 C CA . ASP B 1 105 ? 58.23271 2.13078 49.92219 1.000 17.76360 104 ASP A CA 1
ATOM 3103 C C . ASP B 1 105 ? 58.20696 0.71294 49.35913 1.000 19.20952 104 ASP A C 1
ATOM 3104 O O . ASP B 1 105 ? 58.21822 0.54265 48.13492 1.000 15.69304 104 ASP A O 1
ATOM 3109 N N . VAL B 1 106 ? 58.12839 -0.29980 50.22744 1.000 13.36358 105 VAL A N 1
ATOM 3110 C CA . VAL B 1 106 ? 57.85478 -1.66005 49.76975 1.000 14.20154 105 VAL A CA 1
ATOM 3111 C C . VAL B 1 106 ? 56.38620 -1.79751 49.41181 1.000 15.94389 105 VAL A C 1
ATOM 3112 O O . VAL B 1 106 ? 56.03678 -2.36796 48.37287 1.000 15.00341 105 VAL A O 1
ATOM 3116 N N . VAL B 1 107 ? 55.49903 -1.27859 50.26990 1.000 16.09564 106 VAL A N 1
ATOM 3117 C CA . VAL B 1 107 ? 54.07267 -1.24698 49.94999 1.000 15.34995 106 VAL A CA 1
ATOM 3118 C C . VAL B 1 107 ? 53.83936 -0.57577 48.59973 1.000 14.55375 106 VAL A C 1
ATOM 3119 O O . VAL B 1 107 ? 53.02187 -1.03254 47.79417 1.000 18.01740 106 VAL A O 1
ATOM 3123 N N . ALA B 1 108 ? 54.56385 0.51334 48.32433 1.000 14.32057 107 ALA A N 1
ATOM 3124 C CA . ALA B 1 108 ? 54.36538 1.22452 47.06719 1.000 17.40354 107 ALA A CA 1
ATOM 3125 C C . ALA B 1 108 ? 54.75773 0.35735 45.88047 1.000 16.44344 107 ALA A C 1
ATOM 3126 O O . ALA B 1 108 ? 54.04944 0.32059 44.86910 1.000 15.59230 107 ALA A O 1
ATOM 3128 N N . LEU B 1 109 ? 55.89175 -0.33312 45.98275 1.000 16.60092 108 LEU A N 1
ATOM 3129 C CA . LEU B 1 109 ? 56.29527 -1.26549 44.93663 1.000 15.10936 108 LEU A CA 1
ATOM 3130 C C . LEU B 1 109 ? 55.24514 -2.35062 44.71015 1.000 14.10784 108 LEU A C 1
ATOM 3131 O O . LEU B 1 109 ? 54.89223 -2.64826 43.56309 1.000 12.42998 108 LEU A O 1
ATOM 3136 N N . CYS B 1 110 ? 54.74423 -2.96609 45.79380 1.000 13.06050 109 CYS A N 1
ATOM 3137 C CA . CYS B 1 110 ? 53.72128 -4.00317 45.66166 1.000 14.02241 109 CYS A CA 1
ATOM 3138 C C . CYS B 1 110 ? 52.48197 -3.49099 44.93452 1.000 15.21525 109 CYS A C 1
ATOM 3139 O O . CYS B 1 110 ? 51.92988 -4.18650 44.07254 1.000 14.25729 109 CYS A O 1
ATOM 3142 N N . GLU B 1 111 ? 52.02300 -2.27918 45.26082 1.000 16.24517 110 GLU A N 1
ATOM 3143 C CA . GLU B 1 111 ? 50.83092 -1.76966 44.59280 1.000 15.47848 110 GLU A CA 1
ATOM 3144 C C . GLU B 1 111 ? 51.07177 -1.60533 43.09420 1.000 15.61385 110 GLU A C 1
ATOM 3145 O O . GLU B 1 111 ? 50.18240 -1.88826 42.29179 1.000 15.26915 110 GLU A O 1
ATOM 3151 N N . ARG B 1 112 ? 52.28331 -1.19935 42.69685 1.000 13.06588 111 ARG A N 1
ATOM 3152 C CA . ARG B 1 112 ? 52.58186 -1.08671 41.26654 1.000 15.81069 111 ARG A CA 1
ATOM 3153 C C . ARG B 1 112 ? 52.59851 -2.45295 40.58697 1.000 15.20371 111 ARG A C 1
ATOM 3154 O O . ARG B 1 112 ? 52.12752 -2.59729 39.44840 1.000 15.71662 111 ARG A O 1
ATOM 3162 N N . MET B 1 113 ? 53.15531 -3.45890 41.26216 1.000 12.19434 112 MET A N 1
ATOM 3163 C CA . MET B 1 113 ? 53.15415 -4.80954 40.71524 1.000 13.06905 112 MET A CA 1
ATOM 3164 C C . MET B 1 113 ? 51.74206 -5.37731 40.65881 1.000 12.73385 112 MET A C 1
ATOM 3165 O O . MET B 1 113 ? 51.36257 -6.02482 39.67936 1.000 11.67152 112 MET A O 1
ATOM 3170 N N . THR B 1 114 ? 50.95333 -5.16897 41.70556 1.000 13.31556 113 THR A N 1
ATOM 3171 C CA . THR B 1 114 ? 49.57565 -5.65168 41.66315 1.000 16.44820 113 THR A CA 1
ATOM 3172 C C . THR B 1 114 ? 48.80963 -5.06963 40.48010 1.000 12.59825 113 THR A C 1
ATOM 3173 O O . THR B 1 114 ? 48.05189 -5.78297 39.81394 1.000 17.35661 113 THR A O 1
ATOM 3177 N N . SER B 1 115 ? 48.98247 -3.77927 40.21124 1.000 12.59452 114 SER A N 1
ATOM 3178 C CA . SER B 1 115 ? 48.27672 -3.17613 39.08585 1.000 18.95059 114 SER A CA 1
ATOM 3179 C C . SER B 1 115 ? 48.64901 -3.84888 37.77709 1.000 16.18438 114 SER A C 1
ATOM 3180 O O . SER B 1 115 ? 47.79967 -4.01064 36.89260 1.000 14.49867 114 SER A O 1
ATOM 3183 N N . LEU B 1 116 ? 49.91872 -4.23816 37.62779 1.000 15.85123 115 LEU A N 1
ATOM 3184 C CA . LEU B 1 116 ? 50.32034 -4.95023 36.41654 1.000 15.78194 115 LEU A CA 1
ATOM 3185 C C . LEU B 1 116 ? 49.68682 -6.33249 36.36474 1.000 12.25863 115 LEU A C 1
ATOM 3186 O O . LEU B 1 116 ? 49.26864 -6.79367 35.29553 1.000 15.82624 115 LEU A O 1
ATOM 3191 N N . ALA B 1 117 ? 49.58059 -7.00262 37.51598 1.000 10.47030 116 ALA A N 1
ATOM 3192 C CA . ALA B 1 117 ? 48.92225 -8.30142 37.55422 1.000 11.43003 116 ALA A CA 1
ATOM 3193 C C . ALA B 1 117 ? 47.46858 -8.19479 37.10639 1.000 13.08136 116 ALA A C 1
ATOM 3194 O O . ALA B 1 117 ? 46.98723 -9.02524 36.32806 1.000 14.79679 116 ALA A O 1
ATOM 3196 N N . LEU B 1 118 ? 46.76513 -7.15585 37.56634 1.000 16.03581 117 LEU A N 1
ATOM 3197 C CA . LEU B 1 118 ? 45.37342 -6.95404 37.16301 1.000 17.92928 117 LEU A CA 1
ATOM 3198 C C . LEU B 1 118 ? 45.26129 -6.57260 35.68648 1.000 17.29841 117 LEU A C 1
ATOM 3199 O O . LEU B 1 118 ? 44.31166 -6.98841 35.00989 1.000 20.70962 117 LEU A O 1
ATOM 3204 N N . LEU B 1 119 ? 46.20526 -5.77286 35.17283 1.000 16.53643 118 LEU A N 1
ATOM 3205 C CA . LEU B 1 119 ? 46.21633 -5.46753 33.73604 1.000 17.26879 118 LEU A CA 1
ATOM 3206 C C . LEU B 1 119 ? 46.36273 -6.73501 32.89579 1.000 19.45048 118 LEU A C 1
ATOM 3207 O O . LEU B 1 119 ? 45.67260 -6.89972 31.88311 1.000 22.06435 118 LEU A O 1
ATOM 3212 N N . VAL B 1 120 ? 47.27778 -7.63329 33.28241 1.000 19.19714 119 VAL A N 1
ATOM 3213 C CA . VAL B 1 120 ? 47.39459 -8.91455 32.59044 1.000 14.87388 119 VAL A CA 1
ATOM 3214 C C . VAL B 1 120 ? 46.09522 -9.70510 32.70847 1.000 16.88948 119 VAL A C 1
ATOM 3215 O O . VAL B 1 120 ? 45.62266 -10.30587 31.73357 1.000 18.48539 119 VAL A O 1
ATOM 3219 N N . LEU B 1 121 ? 45.49442 -9.71982 33.89979 1.000 17.40307 120 LEU A N 1
ATOM 3220 C CA . LEU B 1 121 ? 44.28573 -10.51296 34.09735 1.000 19.78771 120 LEU A CA 1
ATOM 3221 C C . LEU B 1 121 ? 43.16295 -10.03693 33.17912 1.000 21.44728 120 LEU A C 1
ATOM 3222 O O . LEU B 1 121 ? 42.47327 -10.85022 32.55828 1.000 23.09553 120 LEU A O 1
ATOM 3227 N N . THR B 1 122 ? 42.95237 -8.71948 33.09754 1.000 21.13305 121 THR A N 1
ATOM 3228 C CA . THR B 1 122 ? 41.87803 -8.21615 32.24330 1.000 28.29504 121 THR A CA 1
ATOM 3229 C C . THR B 1 122 ? 42.22467 -8.40790 30.77180 1.000 28.31030 121 THR A C 1
ATOM 3230 O O . THR B 1 122 ? 41.36298 -8.77425 29.96411 1.000 25.37450 121 THR A O 1
ATOM 3234 N N . SER B 1 123 ? 43.48805 -8.18254 30.40976 1.000 27.43431 122 SER A N 1
ATOM 3235 C CA . SER B 1 123 ? 43.92448 -8.46606 29.04776 1.000 23.68681 122 SER A CA 1
ATOM 3236 C C . SER B 1 123 ? 43.65046 -9.91681 28.67233 1.000 25.41249 122 SER A C 1
ATOM 3237 O O . SER B 1 123 ? 43.25532 -10.20106 27.53537 1.000 25.31007 122 SER A O 1
ATOM 3240 N N . THR B 1 124 ? 43.82502 -10.84310 29.62723 1.000 20.60925 123 THR A N 1
ATOM 3241 C CA . THR B 1 124 ? 43.66117 -12.26911 29.35681 1.000 22.96616 123 THR A CA 1
ATOM 3242 C C . THR B 1 124 ? 42.19098 -12.66720 29.29990 1.000 28.69106 123 THR A C 1
ATOM 3243 O O . THR B 1 124 ? 41.79393 -13.48635 28.46279 1.000 24.88279 123 THR A O 1
ATOM 3247 N N . LEU B 1 125 ? 41.37807 -12.12762 30.21058 1.000 24.00980 124 LEU A N 1
ATOM 3248 C CA . LEU B 1 125 ? 39.94466 -12.37914 30.16180 1.000 28.73143 124 LEU A CA 1
ATOM 3249 C C . LEU B 1 125 ? 39.35170 -11.86570 28.85617 1.000 29.09976 124 LEU A C 1
ATOM 3250 O O . LEU B 1 125 ? 38.54352 -12.55292 28.22155 1.000 31.61163 124 LEU A O 1
ATOM 3255 N N . THR B 1 126 ? 39.76389 -10.67115 28.42455 1.000 29.53501 125 THR A N 1
ATOM 3256 C CA . THR B 1 126 ? 39.25852 -10.13125 27.16567 1.000 30.69631 125 THR A CA 1
ATOM 3257 C C . THR B 1 126 ? 39.68702 -10.99429 25.98761 1.000 36.16951 125 THR A C 1
ATOM 3258 O O . THR B 1 126 ? 38.87202 -11.32792 25.11960 1.000 39.47943 125 THR A O 1
ATOM 3262 N N . GLY B 1 127 ? 40.96600 -11.37346 25.94584 1.000 32.53434 126 GLY A N 1
ATOM 3263 C CA . GLY B 1 127 ? 41.45846 -12.17259 24.83759 1.000 27.15201 126 GLY A CA 1
ATOM 3264 C C . GLY B 1 127 ? 40.77495 -13.52047 24.71273 1.000 37.21796 126 GLY A C 1
ATOM 3265 O O . GLY B 1 127 ? 40.64348 -14.05339 23.60728 1.000 36.58816 126 GLY A O 1
ATOM 3266 N N . LEU B 1 128 ? 40.33970 -14.09599 25.83056 1.000 32.34317 127 LEU A N 1
ATOM 3267 C CA . LEU B 1 128 ? 39.59664 -15.34670 25.79822 1.000 33.16317 127 LEU A CA 1
ATOM 3268 C C . LEU B 1 128 ? 38.10856 -15.13367 25.56494 1.000 33.34280 127 LEU A C 1
ATOM 3269 O O . LEU B 1 128 ? 37.35740 -16.11491 25.51788 1.000 32.94150 127 LEU A O 1
ATOM 3274 N N . GLY B 1 129 ? 37.67224 -13.88170 25.43857 1.000 32.41841 128 GLY A N 1
ATOM 3275 C CA . GLY B 1 129 ? 36.28708 -13.58795 25.13982 1.000 36.95993 128 GLY A CA 1
ATOM 3276 C C . GLY B 1 129 ? 35.32234 -13.82044 26.28015 1.000 44.75737 128 GLY A C 1
ATOM 3277 O O . GLY B 1 129 ? 34.13717 -14.07469 26.03600 1.000 42.46228 128 GLY A O 1
ATOM 3278 N N . ILE B 1 130 ? 35.78847 -13.74504 27.52236 1.000 34.68428 129 ILE A N 1
ATOM 3279 C CA . ILE B 1 130 ? 34.89982 -13.92956 28.66506 1.000 34.17638 129 ILE A CA 1
ATOM 3280 C C . ILE B 1 130 ? 34.17069 -12.62219 28.94822 1.000 32.70097 129 ILE A C 1
ATOM 3281 O O . ILE B 1 130 ? 34.79632 -11.57004 29.11548 1.000 29.57459 129 ILE A O 1
ATOM 3286 N N . ASP B 1 131 ? 32.84117 -12.69195 28.99905 1.000 36.14783 130 ASP A N 1
ATOM 3287 C CA . ASP B 1 131 ? 32.00555 -11.50843 29.18255 1.000 37.63263 130 ASP A CA 1
ATOM 3288 C C . ASP B 1 131 ? 32.37395 -10.75999 30.46273 1.000 35.34801 130 ASP A C 1
ATOM 3289 O O . ASP B 1 131 ? 32.46254 -11.35780 31.53908 1.000 40.50218 130 ASP A O 1
ATOM 3294 N N . GLU B 1 132 ? 32.58080 -9.44170 30.33903 1.000 31.04218 131 GLU A N 1
ATOM 3295 C CA . GLU B 1 132 ? 32.90734 -8.60538 31.49306 1.000 35.18811 131 GLU A CA 1
ATOM 3296 C C . GLU B 1 132 ? 31.87889 -8.71380 32.61573 1.000 38.38610 131 GLU A C 1
ATOM 3297 O O . GLU B 1 132 ? 32.21171 -8.45342 33.77915 1.000 36.57835 131 GLU A O 1
ATOM 3303 N N . ALA B 1 133 ? 30.63592 -9.07609 32.30000 1.000 40.17731 132 ALA A N 1
ATOM 3304 C CA . ALA B 1 133 ? 29.60105 -9.12568 33.32535 1.000 39.34962 132 ALA A CA 1
ATOM 3305 C C . ALA B 1 133 ? 29.85345 -10.21414 34.35968 1.000 40.65110 132 ALA A C 1
ATOM 3306 O O . ALA B 1 133 ? 29.25775 -10.16633 35.44160 1.000 41.64146 132 ALA A O 1
ATOM 3308 N N . VAL B 1 134 ? 30.71058 -11.19265 34.06066 1.000 36.06982 133 VAL A N 1
ATOM 3309 C CA . VAL B 1 134 ? 31.00721 -12.26706 35.00117 1.000 36.83302 133 VAL A CA 1
ATOM 3310 C C . VAL B 1 134 ? 32.39758 -12.15964 35.59876 1.000 32.31049 133 VAL A C 1
ATOM 3311 O O . VAL B 1 134 ? 32.78079 -13.03496 36.38533 1.000 33.00783 133 VAL A O 1
ATOM 3315 N N . TRP B 1 135 ? 33.15735 -11.10673 35.27467 1.000 34.50939 134 TRP A N 1
ATOM 3316 C CA . TRP B 1 135 ? 34.53634 -11.00616 35.75168 1.000 31.98902 134 TRP A CA 1
ATOM 3317 C C . TRP B 1 135 ? 34.60244 -10.99821 37.27569 1.000 32.23629 134 TRP A C 1
ATOM 3318 O O . TRP B 1 135 ? 35.35946 -11.76906 37.87971 1.000 28.39622 134 TRP A O 1
ATOM 3329 N N . GLU B 1 136 ? 33.80727 -10.14009 37.91910 1.000 29.81852 135 GLU A N 1
ATOM 3330 C CA . GLU B 1 136 ? 33.89632 -10.02062 39.37068 1.000 29.71920 135 GLU A CA 1
ATOM 3331 C C . GLU B 1 136 ? 33.52495 -11.32555 40.05612 1.000 27.54984 135 GLU A C 1
ATOM 3332 O O . GLU B 1 136 ? 34.12256 -11.68831 41.07448 1.000 28.32098 135 GLU A O 1
ATOM 3338 N N . LYS B 1 137 ? 32.56383 -12.06457 39.49625 1.000 30.62025 136 LYS A N 1
ATOM 3339 C CA . LYS B 1 137 ? 32.15777 -13.32180 40.10867 1.000 28.23491 136 LYS A CA 1
ATOM 3340 C C . LYS B 1 137 ? 33.22151 -14.39845 39.92046 1.000 28.02860 136 LYS A C 1
ATOM 3341 O O . LYS B 1 137 ? 33.63178 -15.05172 40.88307 1.000 27.45158 136 LYS A O 1
ATOM 3347 N N . VAL B 1 138 ? 33.67953 -14.60496 38.68432 1.000 28.35211 137 VAL A N 1
ATOM 3348 C CA . VAL B 1 138 ? 34.58262 -15.72510 38.44007 1.000 31.50352 137 VAL A CA 1
ATOM 3349 C C . VAL B 1 138 ? 35.95803 -15.50833 39.06379 1.000 27.36593 137 VAL A C 1
ATOM 3350 O O . VAL B 1 138 ? 36.70158 -16.48379 39.24501 1.000 30.74204 137 VAL A O 1
ATOM 3354 N N . THR B 1 139 ? 36.32589 -14.26675 39.39262 1.000 25.59103 138 THR A N 1
ATOM 3355 C CA . THR B 1 139 ? 37.60296 -13.98854 40.04370 1.000 25.20858 138 THR A CA 1
ATOM 3356 C C . THR B 1 139 ? 37.45411 -13.67101 41.52430 1.000 28.03538 138 THR A C 1
ATOM 3357 O O . THR B 1 139 ? 38.43811 -13.28985 42.16303 1.000 24.90876 138 THR A O 1
ATOM 3361 N N . GLY B 1 140 ? 36.26116 -13.83859 42.08884 1.000 24.66195 139 GLY A N 1
ATOM 3362 C CA . GLY B 1 140 ? 36.06301 -13.51617 43.48752 1.000 22.73983 139 GLY A CA 1
ATOM 3363 C C . GLY B 1 140 ? 36.40601 -12.08564 43.82537 1.000 22.93625 139 GLY A C 1
ATOM 3364 O O . GLY B 1 140 ? 36.87065 -11.81075 44.93766 1.000 25.24016 139 GLY A O 1
ATOM 3365 N N . GLY B 1 141 ? 36.19983 -11.16757 42.88411 1.000 24.79568 140 GLY A N 1
ATOM 3366 C CA . GLY B 1 141 ? 36.54551 -9.77431 43.04700 1.000 29.54285 140 GLY A CA 1
ATOM 3367 C C . GLY B 1 141 ? 37.99666 -9.43453 42.77150 1.000 24.14137 140 GLY A C 1
ATOM 3368 O O . GLY B 1 141 ? 38.35093 -8.25106 42.78986 1.000 25.61850 140 GLY A O 1
ATOM 3369 N N . ALA B 1 142 ? 38.84967 -10.43209 42.52946 1.000 25.36014 141 ALA A N 1
ATOM 3370 C CA . ALA B 1 142 ? 40.26754 -10.15893 42.31772 1.000 24.74473 141 ALA A CA 1
ATOM 3371 C C . ALA B 1 142 ? 40.49616 -9.23935 41.12826 1.000 24.58921 141 ALA A C 1
ATOM 3372 O O . ALA B 1 142 ? 41.43622 -8.43686 41.13761 1.000 26.70994 141 ALA A O 1
ATOM 3374 N N . VAL B 1 143 ? 39.63644 -9.31922 40.11070 1.000 21.89841 142 VAL A N 1
ATOM 3375 C CA . VAL B 1 143 ? 39.87635 -8.58968 38.86665 1.000 25.10486 142 VAL A CA 1
ATOM 3376 C C . VAL B 1 143 ? 39.92675 -7.08784 39.11632 1.000 29.85364 142 VAL A C 1
ATOM 3377 O O . VAL B 1 143 ? 40.69712 -6.36221 38.46863 1.000 25.34459 142 VAL A O 1
ATOM 3381 N N . GLY B 1 144 ? 39.15616 -6.59779 40.07648 1.000 27.65200 143 GLY A N 1
ATOM 3382 C CA . GLY B 1 144 ? 39.16413 -5.17468 40.33668 1.000 27.94415 143 GLY A CA 1
ATOM 3383 C C . GLY B 1 144 ? 39.98827 -4.75411 41.53683 1.000 31.00036 143 GLY A C 1
ATOM 3384 O O . GLY B 1 144 ? 39.80542 -3.64932 42.04979 1.000 29.99469 143 GLY A O 1
ATOM 3385 N N . GLY B 1 145 ? 40.89358 -5.61123 42.00370 1.000 25.83367 144 GLY A N 1
ATOM 3386 C CA . GLY B 1 145 ? 41.70547 -5.28786 43.15858 1.000 28.54167 144 GLY A CA 1
ATOM 3387 C C . GLY B 1 145 ? 41.18114 -5.81521 44.47697 1.000 27.70097 144 GLY A C 1
ATOM 3388 O O . GLY B 1 145 ? 41.81067 -5.57262 45.51484 1.000 26.42857 144 GLY A O 1
ATOM 3389 N N . GLY B 1 146 ? 40.04822 -6.51249 44.47217 1.000 25.83752 145 GLY A N 1
ATOM 3390 C CA . GLY B 1 146 ? 39.58742 -7.21401 45.65231 1.000 24.35866 145 GLY A CA 1
ATOM 3391 C C . GLY B 1 146 ? 40.11572 -8.63309 45.71380 1.000 28.47237 145 GLY A C 1
ATOM 3392 O O . GLY B 1 146 ? 41.26015 -8.89628 45.31800 1.000 20.46907 145 GLY A O 1
ATOM 3393 N N . GLY B 1 147 ? 39.29201 -9.56357 46.18890 1.000 18.79028 146 GLY A N 1
ATOM 3394 C CA . GLY B 1 147 ? 39.81087 -10.89224 46.40438 1.000 23.40700 146 GLY A CA 1
ATOM 3395 C C . GLY B 1 147 ? 40.94367 -10.83433 47.40410 1.000 26.14848 146 GLY A C 1
ATOM 3396 O O . GLY B 1 147 ? 40.88425 -10.11856 48.40603 1.000 22.02309 146 GLY A O 1
ATOM 3397 N N . THR B 1 148 ? 42.00818 -11.57777 47.13599 1.000 17.77530 147 THR A N 1
ATOM 3398 C CA . THR B 1 148 ? 43.18958 -11.50678 47.98210 1.000 17.73993 147 THR A CA 1
ATOM 3399 C C . THR B 1 148 ? 44.38107 -11.22470 47.08445 1.000 18.01202 147 THR A C 1
ATOM 3400 O O . THR B 1 148 ? 44.63937 -11.97807 46.13523 1.000 16.73589 147 THR A O 1
ATOM 3404 N N . GLN B 1 149 ? 45.07439 -10.13174 47.36853 1.000 18.67070 148 GLN A N 1
ATOM 3405 C CA . GLN B 1 149 ? 46.25976 -9.71639 46.62254 1.000 18.88293 148 GLN A CA 1
ATOM 3406 C C . GLN B 1 149 ? 47.46188 -10.04983 47.50095 1.000 15.65727 148 GLN A C 1
ATOM 3407 O O . GLN B 1 149 ? 47.75591 -9.33075 48.45925 1.000 17.50439 148 GLN A O 1
ATOM 3413 N N . TRP B 1 150 ? 48.12129 -11.17105 47.21009 1.000 16.72249 149 TRP A N 1
ATOM 3414 C CA . TRP B 1 150 ? 49.24599 -11.66070 48.00096 1.000 12.93238 149 TRP A CA 1
ATOM 3415 C C . TRP B 1 150 ? 50.56401 -11.03730 47.56264 1.000 14.60415 149 TRP A C 1
ATOM 3416 O O . TRP B 1 150 ? 50.75149 -10.67410 46.39830 1.000 14.15949 149 TRP A O 1
ATOM 3427 N N . PHE B 1 151 ? 51.49745 -10.96382 48.50585 1.000 15.03148 150 PHE A N 1
ATOM 3428 C CA . PHE B 1 151 ? 52.88603 -10.59837 48.24444 1.000 14.90592 150 PHE A CA 1
ATOM 3429 C C . PHE B 1 151 ? 53.77115 -11.64112 48.89646 1.000 15.72369 150 PHE A C 1
ATOM 3430 O O . PHE B 1 151 ? 53.51719 -12.05105 50.03632 1.000 13.39997 150 PHE A O 1
ATOM 3438 N N . ALA B 1 152 ? 54.80997 -12.06441 48.17908 1.000 12.74196 151 ALA A N 1
ATOM 3439 C CA . ALA B 1 152 ? 55.77898 -12.98806 48.72912 1.000 11.89679 151 ALA A CA 1
ATOM 3440 C C . ALA B 1 152 ? 57.16907 -12.41560 48.53647 1.000 13.29294 151 ALA A C 1
ATOM 3441 O O . ALA B 1 152 ? 57.48399 -11.83745 47.48642 1.000 13.12523 151 ALA A O 1
ATOM 3443 N N . ALA B 1 153 ? 57.98433 -12.56109 49.57034 1.000 10.51969 152 ALA A N 1
ATOM 3444 C CA . ALA B 1 153 ? 59.40900 -12.28010 49.51230 1.000 11.35246 152 ALA A CA 1
ATOM 3445 C C . ALA B 1 153 ? 60.12691 -13.54276 49.96555 1.000 13.93625 152 ALA A C 1
ATOM 3446 O O . ALA B 1 153 ? 59.92608 -13.99638 51.09509 1.000 13.62381 152 ALA A O 1
ATOM 3448 N N . SER B 1 154 ? 60.93105 -14.13567 49.08327 1.000 10.34096 153 SER A N 1
ATOM 3449 C CA . SER B 1 154 ? 61.55121 -15.42515 49.36053 1.000 12.20045 153 SER A CA 1
ATOM 3450 C C . SER B 1 154 ? 63.06070 -15.26959 49.48702 1.000 11.25805 153 SER A C 1
ATOM 3451 O O . SER B 1 154 ? 63.68105 -14.55191 48.70179 1.000 13.79339 153 SER A O 1
ATOM 3454 N N . HIS B 1 155 ? 63.64835 -15.95602 50.45957 1.000 11.38647 154 HIS A N 1
ATOM 3455 C CA . HIS B 1 155 ? 65.09576 -16.05782 50.58526 1.000 12.06055 154 HIS A CA 1
ATOM 3456 C C . HIS B 1 155 ? 65.48731 -17.53183 50.57439 1.000 12.57650 154 HIS A C 1
ATOM 3457 O O . HIS B 1 155 ? 64.97172 -18.31892 51.37574 1.000 12.57093 154 HIS A O 1
ATOM 3464 N N . TYR B 1 156 ? 66.41302 -17.90936 49.68791 1.000 11.23520 155 TYR A N 1
ATOM 3465 C CA . TYR B 1 156 ? 66.78124 -19.31547 49.52510 1.000 14.03024 155 TYR A CA 1
ATOM 3466 C C . TYR B 1 156 ? 68.02473 -19.62271 50.35881 1.000 13.39467 155 TYR A C 1
ATOM 3467 O O . TYR B 1 156 ? 69.12095 -19.13087 50.07339 1.000 15.64652 155 TYR A O 1
ATOM 3476 N N . ARG B 1 157 ? 67.83748 -20.42433 51.41103 1.000 14.07443 156 ARG A N 1
ATOM 3477 C CA . ARG B 1 157 ? 68.87252 -20.71525 52.39891 1.000 17.95248 156 ARG A CA 1
ATOM 3478 C C . ARG B 1 157 ? 69.76182 -21.84423 51.89101 1.000 19.57947 156 ARG A C 1
ATOM 3479 O O . ARG B 1 157 ? 69.34916 -23.00603 51.88583 1.000 20.48407 156 ARG A O 1
ATOM 3487 N N . PRO B 1 158 ? 70.99251 -21.54932 51.46907 1.000 23.49124 157 PRO A N 1
ATOM 3488 C CA . PRO B 1 158 ? 71.79578 -22.57165 50.77856 1.000 28.54053 157 PRO A CA 1
ATOM 3489 C C . PRO B 1 158 ? 72.32564 -23.67207 51.68277 1.000 30.23173 157 PRO A C 1
ATOM 3490 O O . PRO B 1 158 ? 72.66913 -24.74857 51.17772 1.000 27.79744 157 PRO A O 1
ATOM 3494 N N . GLU B 1 159 ? 72.41423 -23.43998 52.99047 1.000 32.51134 158 GLU A N 1
ATOM 3495 C CA . GLU B 1 159 ? 72.96363 -24.44098 53.89380 1.000 33.09148 158 GLU A CA 1
ATOM 3496 C C . GLU B 1 159 ? 72.11650 -25.70461 53.97044 1.000 35.60571 158 GLU A C 1
ATOM 3497 O O . GLU B 1 159 ? 72.59290 -26.71473 54.49879 1.000 36.66358 158 GLU A O 1
ATOM 3503 N N . ARG B 1 160 ? 70.89424 -25.68442 53.44566 1.000 32.57749 159 ARG A N 1
ATOM 3504 C CA . ARG B 1 160 ? 69.96022 -26.79858 53.55762 1.000 28.29293 159 ARG A CA 1
ATOM 3505 C C . ARG B 1 160 ? 70.03667 -27.68928 52.32171 1.000 28.77559 159 ARG A C 1
ATOM 3506 O O . ARG B 1 160 ? 69.92775 -27.19833 51.19723 1.000 25.77292 159 ARG A O 1
ATOM 3514 N N . HIS B 1 161 ? 70.18034 -28.99785 52.52509 1.000 28.27835 160 HIS A N 1
ATOM 3515 C CA . HIS B 1 161 ? 70.26404 -29.92797 51.39537 1.000 23.59161 160 HIS A CA 1
ATOM 3516 C C . HIS B 1 161 ? 68.85904 -30.35879 50.97777 1.000 24.24118 160 HIS A C 1
ATOM 3517 O O . HIS B 1 161 ? 68.41019 -31.48890 51.19127 1.000 27.04445 160 HIS A O 1
ATOM 3524 N N . GLN B 1 162 ? 68.17021 -29.41339 50.34487 1.000 16.72242 161 GLN A N 1
ATOM 3525 C CA . GLN B 1 162 ? 66.77548 -29.53947 49.96762 1.000 18.88965 161 GLN A CA 1
ATOM 3526 C C . GLN B 1 162 ? 66.57261 -28.83027 48.64085 1.000 18.94668 161 GLN A C 1
ATOM 3527 O O . GLN B 1 162 ? 67.39045 -27.99725 48.23186 1.000 15.15790 161 GLN A O 1
ATOM 3533 N N . LEU B 1 163 ? 65.45545 -29.12907 47.98104 1.000 19.46623 162 LEU A N 1
ATOM 3534 C CA . LEU B 1 163 ? 65.05727 -28.29208 46.85667 1.000 23.59234 162 LEU A CA 1
ATOM 3535 C C . LEU B 1 163 ? 64.91968 -26.84719 47.31652 1.000 18.09739 162 LEU A C 1
ATOM 3536 O O . LEU B 1 163 ? 64.57125 -26.56412 48.47093 1.000 13.64356 162 LEU A O 1
ATOM 3541 N N . GLY B 1 164 ? 65.20059 -25.93248 46.39236 1.000 15.18581 163 GLY A N 1
ATOM 3542 C CA . GLY B 1 164 ? 65.05774 -24.52036 46.65764 1.000 12.97747 163 GLY A CA 1
ATOM 3543 C C . GLY B 1 164 ? 63.63395 -24.19385 47.03954 1.000 11.35266 163 GLY A C 1
ATOM 3544 O O . GLY B 1 164 ? 63.37023 -23.65138 48.11771 1.000 11.82366 163 GLY A O 1
ATOM 3545 N N . CYS B 1 165 ? 62.70709 -24.53670 46.15543 1.000 13.31706 164 CYS A N 1
ATOM 3546 C CA . CYS B 1 165 ? 61.28358 -24.30165 46.33866 1.000 14.51194 164 CYS A CA 1
ATOM 3547 C C . CYS B 1 165 ? 60.53294 -25.54382 45.90246 1.000 17.87372 164 CYS A C 1
ATOM 3548 O O . CYS B 1 165 ? 60.90137 -26.15990 44.89962 1.000 13.54664 164 CYS A O 1
ATOM 3551 N N . ALA B 1 166 ? 59.47053 -25.88510 46.63100 1.000 19.87079 165 ALA A N 1
ATOM 3552 C CA . ALA B 1 166 ? 58.67700 -27.04925 46.26111 1.000 17.15164 165 ALA A CA 1
ATOM 3553 C C . ALA B 1 166 ? 58.09857 -26.87710 44.85842 1.000 14.63195 165 ALA A C 1
ATOM 3554 O O . ALA B 1 166 ? 57.66068 -25.77409 44.48918 1.000 16.29056 165 ALA A O 1
ATOM 3556 N N . PRO B 1 167 ? 58.06400 -27.94011 44.05729 1.000 15.37604 166 PRO A N 1
ATOM 3557 C CA . PRO B 1 167 ? 57.31052 -27.87506 42.79863 1.000 14.89284 166 PRO A CA 1
ATOM 3558 C C . PRO B 1 167 ? 55.85594 -27.53486 43.07095 1.000 13.09867 166 PRO A C 1
ATOM 3559 O O . PRO B 1 167 ? 55.22187 -28.10602 43.96187 1.000 12.76271 166 PRO A O 1
ATOM 3563 N N . HIS B 1 168 ? 55.33093 -26.58315 42.31268 1.000 11.40069 167 HIS A N 1
ATOM 3564 C CA . HIS B 1 168 ? 53.95726 -26.15607 42.53705 1.000 13.19474 167 HIS A CA 1
ATOM 3565 C C . HIS B 1 168 ? 53.44555 -25.40321 41.32426 1.000 14.42585 167 HIS A C 1
ATOM 3566 O O . HIS B 1 168 ? 54.21592 -24.90163 40.49882 1.000 13.97171 167 HIS A O 1
ATOM 3573 N N . LYS B 1 169 ? 52.12668 -25.34054 41.22381 1.000 13.53977 168 LYS A N 1
ATOM 3574 C CA . LYS B 1 169 ? 51.45984 -24.34294 40.40909 1.000 14.24027 168 LYS A CA 1
ATOM 3575 C C . LYS B 1 169 ? 51.02196 -23.21883 41.34018 1.000 15.32841 168 LYS A C 1
ATOM 3576 O O . LYS B 1 169 ? 50.58203 -23.48720 42.46027 1.000 15.05402 168 LYS A O 1
ATOM 3582 N N . ASP B 1 170 ? 51.17825 -21.96086 40.91136 1.000 11.63573 169 ASP A N 1
ATOM 3583 C CA . ASP B 1 170 ? 50.64164 -20.88635 41.74106 1.000 13.80918 169 ASP A CA 1
ATOM 3584 C C . ASP B 1 170 ? 49.12764 -21.08001 41.87406 1.000 15.87933 169 ASP A C 1
ATOM 3585 O O . ASP B 1 170 ? 48.48539 -21.69189 41.01446 1.000 19.85092 169 ASP A O 1
ATOM 3590 N N . THR B 1 171 ? 48.55553 -20.62033 42.98865 1.000 15.44206 170 THR A N 1
ATOM 3591 C CA . THR B 1 171 ? 47.16625 -20.99282 43.26440 1.000 12.85268 170 THR A CA 1
ATOM 3592 C C . THR B 1 171 ? 46.14808 -20.01725 42.71353 1.000 14.88730 170 THR A C 1
ATOM 3593 O O . THR B 1 171 ? 44.95623 -20.36242 42.66003 1.000 17.19767 170 THR A O 1
ATOM 3597 N N . GLY B 1 172 ? 46.57011 -18.82348 42.31636 1.000 13.72425 171 GLY A N 1
ATOM 3598 C CA . GLY B 1 172 ? 45.66466 -17.73696 41.98103 1.000 13.71448 171 GLY A CA 1
ATOM 3599 C C . GLY B 1 172 ? 45.41381 -17.61152 40.49339 1.000 16.36818 171 GLY A C 1
ATOM 3600 O O . GLY B 1 172 ? 45.43730 -18.59571 39.74481 1.000 16.43494 171 GLY A O 1
ATOM 3601 N N . PHE B 1 173 ? 45.17714 -16.38111 40.04938 1.000 15.08250 172 PHE A N 1
ATOM 3602 C CA . PHE B 1 173 ? 44.92264 -16.12219 38.63632 1.000 18.59035 172 PHE A CA 1
ATOM 3603 C C . PHE B 1 173 ? 46.16011 -15.67123 37.87621 1.000 16.04318 172 PHE A C 1
ATOM 3604 O O . PHE B 1 173 ? 46.46374 -16.22445 36.81646 1.000 16.80062 172 PHE A O 1
ATOM 3612 N N . VAL B 1 174 ? 46.85822 -14.66028 38.38800 1.000 14.85284 173 VAL A N 1
ATOM 3613 C CA . VAL B 1 174 ? 48.04275 -14.10367 37.74155 1.000 13.92022 173 VAL A CA 1
ATOM 3614 C C . VAL B 1 174 ? 49.11439 -13.86810 38.79573 1.000 14.39247 173 VAL A C 1
ATOM 3615 O O . VAL B 1 174 ? 48.82032 -13.38744 39.89778 1.000 13.56343 173 VAL A O 1
ATOM 3619 N N . THR B 1 175 ? 50.36313 -14.18194 38.43431 1.000 12.43280 174 THR A N 1
ATOM 3620 C CA . THR B 1 175 ? 51.56452 -13.91339 39.21702 1.000 11.90553 174 THR A CA 1
ATOM 3621 C C . THR B 1 175 ? 52.44195 -12.90040 38.49606 1.000 13.53726 174 THR A C 1
ATOM 3622 O O . THR B 1 175 ? 52.65689 -13.02010 37.28689 1.000 12.43858 174 THR A O 1
ATOM 3626 N N . VAL B 1 176 ? 52.99249 -11.92964 39.22493 1.000 13.48751 175 VAL A N 1
ATOM 3627 C CA . VAL B 1 176 ? 54.04075 -11.06003 38.68708 1.000 10.11099 175 VAL A CA 1
ATOM 3628 C C . VAL B 1 176 ? 55.27242 -11.27932 39.55959 1.000 13.41579 175 VAL A C 1
ATOM 3629 O O . VAL B 1 176 ? 55.24253 -10.99094 40.76326 1.000 11.59493 175 VAL A O 1
ATOM 3633 N N . LEU B 1 177 ? 56.35248 -11.79605 38.96916 1.000 9.67689 176 LEU A N 1
ATOM 3634 C CA . LEU B 1 177 ? 57.50945 -12.26868 39.72932 1.000 8.62941 176 LEU A CA 1
ATOM 3635 C C . LEU B 1 177 ? 58.77316 -11.50829 39.34944 1.000 11.57200 176 LEU A C 1
ATOM 3636 O O . LEU B 1 177 ? 59.05670 -11.31355 38.15762 1.000 9.65675 176 LEU A O 1
ATOM 3641 N N . TYR B 1 178 ? 59.54937 -11.10482 40.36131 1.000 9.86535 177 TYR A N 1
ATOM 3642 C CA . TYR B 1 178 ? 60.86159 -10.51431 40.13902 1.000 14.31788 177 TYR A CA 1
ATOM 3643 C C . TYR B 1 178 ? 61.93327 -11.53379 40.50781 1.000 11.96666 177 TYR A C 1
ATOM 3644 O O . TYR B 1 178 ? 62.01575 -11.96529 41.66594 1.000 8.79965 177 TYR A O 1
ATOM 3653 N N . ILE B 1 179 ? 62.75753 -11.90259 39.52889 1.000 11.08728 178 ILE A N 1
ATOM 3654 C CA . ILE B 1 179 ? 63.92284 -12.74594 39.75911 1.000 11.14624 178 ILE A CA 1
ATOM 3655 C C . ILE B 1 179 ? 65.13297 -12.09826 39.10642 1.000 12.88708 178 ILE A C 1
ATOM 3656 O O . ILE B 1 179 ? 65.01743 -11.36778 38.11509 1.000 11.48890 178 ILE A O 1
ATOM 3661 N N . GLU B 1 180 ? 66.30104 -12.38566 39.67853 1.000 11.53886 179 GLU A N 1
ATOM 3662 C CA . GLU B 1 180 ? 67.59247 -11.92197 39.19382 1.000 19.42097 179 GLU A CA 1
ATOM 3663 C C . GLU B 1 180 ? 68.58135 -13.04139 38.92698 1.000 16.10827 179 GLU A C 1
ATOM 3664 O O . GLU B 1 180 ? 69.59264 -12.79570 38.26532 1.000 16.08987 179 GLU A O 1
ATOM 3670 N N . GLN B 1 181 ? 68.33765 -14.24477 39.43661 1.000 13.80063 180 GLN A N 1
ATOM 3671 C CA . GLN B 1 181 ? 69.27430 -15.35096 39.34401 1.000 15.41501 180 GLN A CA 1
ATOM 3672 C C . GLN B 1 181 ? 68.61179 -16.54519 38.67634 1.000 15.45039 180 GLN A C 1
ATOM 3673 O O . GLN B 1 181 ? 67.38552 -16.68793 38.67831 1.000 12.42771 180 GLN A O 1
ATOM 3679 N N . ASP B 1 182 ? 69.44637 -17.41504 38.11789 1.000 16.11047 181 ASP A N 1
ATOM 3680 C CA . ASP B 1 182 ? 68.97692 -18.71179 37.65430 1.000 16.70603 181 ASP A CA 1
ATOM 3681 C C . ASP B 1 182 ? 68.44942 -19.53778 38.83284 1.000 14.06276 181 ASP A C 1
ATOM 3682 O O . ASP B 1 182 ? 68.72841 -19.25207 40.00371 1.000 17.26328 181 ASP A O 1
ATOM 3687 N N . GLY B 1 183 ? 67.69790 -20.58783 38.50801 1.000 14.80647 182 GLY A N 1
ATOM 3688 C CA . GLY B 1 183 ? 67.23418 -21.54224 39.50405 1.000 14.42521 182 GLY A CA 1
ATOM 3689 C C . GLY B 1 183 ? 65.77883 -21.94346 39.32227 1.000 11.01446 182 GLY A C 1
ATOM 3690 O O . GLY B 1 183 ? 65.37928 -23.05351 39.68658 1.000 12.34930 182 GLY A O 1
ATOM 3691 N N . LEU B 1 184 ? 64.97575 -21.02378 38.79790 1.000 9.34477 183 LEU A N 1
ATOM 3692 C CA . LEU B 1 184 ? 63.58553 -21.31544 38.45840 1.000 9.59041 183 LEU A CA 1
ATOM 3693 C C . LEU B 1 184 ? 63.49442 -22.25258 37.26677 1.000 14.09698 183 LEU A C 1
ATOM 3694 O O . LEU B 1 184 ? 64.17008 -22.05660 36.24580 1.000 14.03378 183 LEU A O 1
ATOM 3699 N N . GLU B 1 185 ? 62.62856 -23.26039 37.38021 1.000 11.87421 184 GLU A N 1
ATOM 3700 C CA . GLU B 1 185 ? 62.42457 -24.20261 36.29098 1.000 14.81453 184 GLU A CA 1
ATOM 3701 C C . GLU B 1 185 ? 60.94063 -24.47435 36.13987 1.000 15.72502 184 GLU A C 1
ATOM 3702 O O . GLU B 1 185 ? 60.18295 -24.42765 37.11508 1.000 11.96638 184 GLU A O 1
ATOM 3708 N N . SER B 1 186 ? 60.53795 -24.77657 34.90938 1.000 13.02033 185 SER A N 1
ATOM 3709 C CA . SER B 1 186 ? 59.15420 -25.08305 34.58841 1.000 12.15899 185 SER A CA 1
ATOM 3710 C C . SER B 1 186 ? 59.07130 -26.46308 33.95550 1.000 17.38034 185 SER A C 1
ATOM 3711 O O . SER B 1 186 ? 59.96309 -26.87474 33.20831 1.000 16.68966 185 SER A O 1
ATOM 3714 N N . SER B 1 187 ? 58.00629 -27.19017 34.26803 1.000 15.36948 186 SER A N 1
ATOM 3715 C CA . SER B 1 187 ? 57.84250 -28.54209 33.73097 1.000 19.51871 186 SER A CA 1
ATOM 3716 C C . SER B 1 187 ? 57.08454 -28.40357 32.41470 1.000 21.59090 186 SER A C 1
ATOM 3717 O O . SER B 1 187 ? 55.88053 -28.14025 32.40416 1.000 27.60014 186 SER A O 1
ATOM 3720 N N . VAL B 1 188 ? 57.80589 -28.53256 31.29840 1.000 20.94293 187 VAL A N 1
ATOM 3721 C CA . VAL B 1 188 ? 57.25711 -28.34208 29.95757 1.000 20.26432 187 VAL A CA 1
ATOM 3722 C C . VAL B 1 188 ? 57.37725 -29.66551 29.21244 1.000 21.25078 187 VAL A C 1
ATOM 3723 O O . VAL B 1 188 ? 58.48677 -30.18923 29.04727 1.000 23.06240 187 VAL A O 1
ATOM 3727 N N . GLY B 1 189 ? 56.24470 -30.20424 28.77075 1.000 24.62010 188 GLY A N 1
ATOM 3728 C CA . GLY B 1 189 ? 56.24696 -31.51747 28.15500 1.000 28.54341 188 GLY A CA 1
ATOM 3729 C C . GLY B 1 189 ? 56.87382 -32.61532 28.98980 1.000 29.04659 188 GLY A C 1
ATOM 3730 O O . GLY B 1 189 ? 57.41878 -33.56913 28.43488 1.000 30.80886 188 GLY A O 1
ATOM 3731 N N . GLY B 1 190 ? 56.82959 -32.50499 30.31237 1.000 23.03445 189 GLY A N 1
ATOM 3732 C CA . GLY B 1 190 ? 57.37819 -33.53516 31.17295 1.000 26.44046 189 GLY A CA 1
ATOM 3733 C C . GLY B 1 190 ? 58.84158 -33.38022 31.52713 1.000 29.80161 189 GLY A C 1
ATOM 3734 O O . GLY B 1 190 ? 59.39811 -34.26905 32.18721 1.000 19.77331 189 GLY A O 1
ATOM 3735 N N . GLU B 1 191 ? 59.48044 -32.28506 31.11505 1.000 22.90832 190 GLU A N 1
ATOM 3736 C CA . GLU B 1 191 ? 60.89216 -32.04133 31.36534 1.000 25.42239 190 GLU A CA 1
ATOM 3737 C C . GLU B 1 191 ? 61.05205 -30.71333 32.09923 1.000 20.69989 190 GLU A C 1
ATOM 3738 O O . GLU B 1 191 ? 60.32860 -29.75358 31.81367 1.000 21.73447 190 GLU A O 1
ATOM 3744 N N . TRP B 1 192 ? 62.00270 -30.65142 33.03389 1.000 21.33250 191 TRP A N 1
ATOM 3745 C CA . TRP B 1 192 ? 62.30942 -29.40120 33.73018 1.000 18.26265 191 TRP A CA 1
ATOM 3746 C C . TRP B 1 192 ? 63.13307 -28.48416 32.82642 1.000 19.97059 191 TRP A C 1
ATOM 3747 O O . TRP B 1 192 ? 64.26830 -28.81269 32.46534 1.000 18.85824 191 TRP A O 1
ATOM 3758 N N . ILE B 1 193 ? 62.57655 -27.32521 32.49080 1.000 15.22716 192 ILE A N 1
ATOM 3759 C CA . ILE B 1 193 ? 63.20487 -26.36411 31.59065 1.000 17.73803 192 ILE A CA 1
ATOM 3760 C C . ILE B 1 193 ? 63.49717 -25.09855 32.38599 1.000 13.93267 192 ILE A C 1
ATOM 3761 O O . ILE B 1 193 ? 62.60551 -24.59349 33.06974 1.000 15.13926 192 ILE A O 1
ATOM 3766 N N . PRO B 1 194 ? 64.71000 -24.55315 32.33177 1.000 13.93716 193 PRO A N 1
ATOM 3767 C CA . PRO B 1 194 ? 64.99092 -23.32907 33.08836 1.000 14.78054 193 PRO A CA 1
ATOM 3768 C C . PRO B 1 194 ? 64.24221 -22.13177 32.53895 1.000 15.56048 193 PRO A C 1
ATOM 3769 O O . PRO B 1 194 ? 63.98413 -22.00589 31.33836 1.000 14.92526 193 PRO A O 1
ATOM 3773 N N . ILE B 1 195 ? 63.86988 -21.25763 33.45867 1.000 11.83340 194 ILE A N 1
ATOM 3774 C CA . ILE B 1 195 ? 63.32702 -19.94631 33.14667 1.000 14.14766 194 ILE A CA 1
ATOM 3775 C C . ILE B 1 195 ? 64.37627 -18.93131 33.59343 1.000 14.21868 194 ILE A C 1
ATOM 3776 O O . ILE B 1 195 ? 64.67069 -18.81327 34.78710 1.000 13.20923 194 ILE A O 1
ATOM 3781 N N . ALA B 1 196 ? 64.94869 -18.20610 32.64558 1.000 12.34461 195 ALA A N 1
ATOM 3782 C CA . ALA B 1 196 ? 66.05008 -17.32313 32.98625 1.000 10.51689 195 ALA A CA 1
ATOM 3783 C C . ALA B 1 196 ? 65.52981 -15.97047 33.46012 1.000 11.61060 195 ALA A C 1
ATOM 3784 O O . ALA B 1 196 ? 64.48041 -15.50050 33.00558 1.000 14.40216 195 ALA A O 1
ATOM 3786 N N . PRO B 1 197 ? 66.25592 -15.31999 34.35552 1.000 10.55392 196 PRO A N 1
ATOM 3787 C CA . PRO B 1 197 ? 65.96425 -13.91609 34.63618 1.000 15.27195 196 PRO A CA 1
ATOM 3788 C C . PRO B 1 197 ? 66.27164 -13.08556 33.39767 1.000 17.77417 196 PRO A C 1
ATOM 3789 O O . PRO B 1 197 ? 67.23289 -13.35125 32.67183 1.000 14.35088 196 PRO A O 1
ATOM 3793 N N . LEU B 1 198 ? 65.41087 -12.12318 33.11838 1.000 11.57780 197 LEU A N 1
ATOM 3794 C CA . LEU B 1 198 ? 65.66661 -11.18995 32.01933 1.000 14.48754 197 LEU A CA 1
ATOM 3795 C C . LEU B 1 198 ? 65.71744 -9.77742 32.58415 1.000 15.69604 197 LEU A C 1
ATOM 3796 O O . LEU B 1 198 ? 64.68915 -9.27791 33.08138 1.000 14.11056 197 LEU A O 1
ATOM 3801 N N . PRO B 1 199 ? 66.87853 -9.11423 32.57932 1.000 16.12718 198 PRO A N 1
ATOM 3802 C CA . PRO B 1 199 ? 66.97519 -7.79393 33.21450 1.000 19.23670 198 PRO A CA 1
ATOM 3803 C C . PRO B 1 199 ? 65.96742 -6.80802 32.63602 1.000 16.86018 198 PRO A C 1
ATOM 3804 O O . PRO B 1 199 ? 65.75016 -6.73876 31.42342 1.000 14.29534 198 PRO A O 1
ATOM 3808 N N . GLY B 1 200 ? 65.31713 -6.07049 33.52476 1.000 16.01883 199 GLY A N 1
ATOM 3809 C CA . GLY B 1 200 ? 64.31293 -5.11536 33.09557 1.000 14.12641 199 GLY A CA 1
ATOM 3810 C C . GLY B 1 200 ? 62.91309 -5.66869 32.92142 1.000 13.13391 199 GLY A C 1
ATOM 3811 O O . GLY B 1 200 ? 62.01651 -4.91902 32.51471 1.000 17.69724 199 GLY A O 1
ATOM 3812 N N . TYR B 1 201 ? 62.68655 -6.94967 33.20783 1.000 13.44128 200 TYR A N 1
ATOM 3813 C CA . TYR B 1 201 ? 61.38184 -7.57102 33.02565 1.000 12.27575 200 TYR A CA 1
ATOM 3814 C C . TYR B 1 201 ? 60.96807 -8.32195 34.28437 1.000 10.42599 200 TYR A C 1
ATOM 3815 O O . TYR B 1 201 ? 61.81272 -8.91646 34.96176 1.000 10.57620 200 TYR A O 1
ATOM 3824 N N . PHE B 1 202 ? 59.66674 -8.29055 34.58775 1.000 10.25365 201 PHE A N 1
ATOM 3825 C CA . PHE B 1 202 ? 59.07022 -9.30280 35.45837 1.000 12.71561 201 PHE A CA 1
ATOM 3826 C C . PHE B 1 202 ? 58.76789 -10.56316 34.66022 1.000 10.57958 201 PHE A C 1
ATOM 3827 O O . PHE B 1 202 ? 58.57198 -10.51840 33.44042 1.000 12.77081 201 PHE A O 1
ATOM 3835 N N . LEU B 1 203 ? 58.69805 -11.69730 35.36827 1.000 11.50163 202 LEU A N 1
ATOM 3836 C CA . LEU B 1 203 ? 58.08216 -12.90157 34.83211 1.000 10.47147 202 LEU A CA 1
ATOM 3837 C C . LEU B 1 203 ? 56.61342 -12.92840 35.22366 1.000 15.65085 202 LEU A C 1
ATOM 3838 O O . LEU B 1 203 ? 56.27103 -12.72920 36.39624 1.000 13.71731 202 LEU A O 1
ATOM 3843 N N . VAL B 1 204 ? 55.74837 -13.17140 34.24589 1.000 12.43819 203 VAL A N 1
ATOM 3844 C CA . VAL B 1 204 ? 54.31286 -13.26922 34.48028 1.000 13.81296 203 VAL A CA 1
ATOM 3845 C C . VAL B 1 204 ? 53.89602 -14.69706 34.19028 1.000 15.20473 203 VAL A C 1
ATOM 3846 O O . VAL B 1 204 ? 54.26880 -15.24998 33.15145 1.000 15.98826 203 VAL A O 1
ATOM 3850 N N . ASN B 1 205 ? 53.14817 -15.30750 35.10590 1.000 15.51211 204 ASN A N 1
ATOM 3851 C CA . ASN B 1 205 ? 52.53426 -16.58598 34.78993 1.000 16.43508 204 ASN A CA 1
ATOM 3852 C C . ASN B 1 205 ? 51.14534 -16.62518 35.41195 1.000 17.60177 204 ASN A C 1
ATOM 3853 O O . ASN B 1 205 ? 50.69444 -15.65781 36.04047 1.000 14.00859 204 ASN A O 1
ATOM 3858 N N . PHE B 1 206 ? 50.45297 -17.74524 35.20169 1.000 18.73416 205 PHE A N 1
ATOM 3859 C CA . PHE B 1 206 ? 49.07593 -17.91212 35.64047 1.000 17.65593 205 PHE A CA 1
ATOM 3860 C C . PHE B 1 206 ? 48.99754 -19.02449 36.67535 1.000 18.24105 205 PHE A C 1
ATOM 3861 O O . PHE B 1 206 ? 49.87116 -19.89004 36.74559 1.000 23.12797 205 PHE A O 1
ATOM 3869 N N . GLY B 1 207 ? 47.93603 -18.99835 37.48391 1.000 17.92731 206 GLY A N 1
ATOM 3870 C CA . GLY B 1 207 ? 47.77708 -19.92943 38.57539 1.000 15.09573 206 GLY A CA 1
ATOM 3871 C C . GLY B 1 207 ? 46.63771 -20.92303 38.37104 1.000 17.22278 206 GLY A C 1
ATOM 3872 O O . GLY B 1 207 ? 45.91388 -20.90256 37.37932 1.000 18.78504 206 GLY A O 1
ATOM 3873 N N . GLY B 1 208 ? 46.48507 -21.79721 39.37139 1.000 19.23298 207 GLY A N 1
ATOM 3874 C CA . GLY B 1 208 ? 45.51874 -22.87909 39.26979 1.000 19.64208 207 GLY A CA 1
ATOM 3875 C C . GLY B 1 208 ? 44.09628 -22.39617 39.07802 1.000 21.20711 207 GLY A C 1
ATOM 3876 O O . GLY B 1 208 ? 43.26800 -23.10534 38.50567 1.000 20.60987 207 GLY A O 1
ATOM 3877 N N . ALA B 1 209 ? 43.79329 -21.19058 39.55183 1.000 18.23789 208 ALA A N 1
ATOM 3878 C CA . ALA B 1 209 ? 42.45042 -20.64628 39.39396 1.000 18.82201 208 ALA A CA 1
ATOM 3879 C C . ALA B 1 209 ? 42.19642 -20.23752 37.95132 1.000 21.76435 208 ALA A C 1
ATOM 3880 O O . ALA B 1 209 ? 41.08579 -20.40806 37.43559 1.000 19.83544 208 ALA A O 1
ATOM 3882 N N . THR B 1 210 ? 43.21692 -19.69653 37.28000 1.000 19.47604 209 THR A N 1
ATOM 3883 C CA . THR B 1 210 ? 43.09271 -19.42707 35.85310 1.000 19.21172 209 THR A CA 1
ATOM 3884 C C . THR B 1 210 ? 43.01688 -20.72920 35.06346 1.000 19.90447 209 THR A C 1
ATOM 3885 O O . THR B 1 210 ? 42.26982 -20.82333 34.08052 1.000 25.75231 209 THR A O 1
ATOM 3889 N N . GLU B 1 211 ? 43.75730 -21.75368 35.49916 1.000 23.12681 210 GLU A N 1
ATOM 3890 C CA . GLU B 1 211 ? 43.76009 -23.02762 34.78418 1.000 25.46574 210 GLU A CA 1
ATOM 3891 C C . GLU B 1 211 ? 42.40945 -23.71809 34.91259 1.000 26.59119 210 GLU A C 1
ATOM 3892 O O . GLU B 1 211 ? 41.84379 -24.19739 33.92329 1.000 24.97584 210 GLU A O 1
ATOM 3898 N N . LEU B 1 212 ? 41.86560 -23.76030 36.12949 1.000 23.70478 211 LEU A N 1
ATOM 3899 C CA . LEU B 1 212 ? 40.54829 -24.35147 36.31731 1.000 27.94584 211 LEU A CA 1
ATOM 3900 C C . LEU B 1 212 ? 39.48147 -23.56358 35.56507 1.000 23.73891 211 LEU A C 1
ATOM 3901 O O . LEU B 1 212 ? 38.55948 -24.15584 34.99570 1.000 29.63737 211 LEU A O 1
ATOM 3906 N N . LEU B 1 213 ? 39.60005 -22.23407 35.53695 1.000 26.12160 212 LEU A N 1
ATOM 3907 C CA . LEU B 1 213 ? 38.57798 -21.40260 34.90393 1.000 26.47255 212 LEU A CA 1
ATOM 3908 C C . LEU B 1 213 ? 38.46841 -21.67854 33.40772 1.000 34.49120 212 LEU A C 1
ATOM 3909 O O . LEU B 1 213 ? 37.36354 -21.69087 32.85010 1.000 31.93386 212 LEU A O 1
ATOM 3914 N N . THR B 1 214 ? 39.59723 -21.88729 32.73613 1.000 26.39627 213 THR A N 1
ATOM 3915 C CA . THR B 1 214 ? 39.61162 -21.99560 31.28206 1.000 30.10258 213 THR A CA 1
ATOM 3916 C C . THR B 1 214 ? 39.80445 -23.42380 30.78610 1.000 28.22370 213 THR A C 1
ATOM 3917 O O . THR B 1 214 ? 40.02501 -23.62279 29.58673 1.000 32.10546 213 THR A O 1
ATOM 3921 N N . ALA B 1 215 ? 39.69205 -24.42479 31.66598 1.000 28.47440 214 ALA A N 1
ATOM 3922 C CA . ALA B 1 215 ? 40.08349 -25.77939 31.29358 1.000 29.43186 214 ALA A CA 1
ATOM 3923 C C . ALA B 1 215 ? 39.19242 -26.36648 30.19909 1.000 34.35076 214 ALA A C 1
ATOM 3924 O O . ALA B 1 215 ? 39.63581 -27.24957 29.46020 1.000 29.07458 214 ALA A O 1
ATOM 3926 N N . ARG B 1 216 ? 37.94982 -25.89445 30.06067 1.000 36.78341 215 ARG A N 1
ATOM 3927 C CA . ARG B 1 216 ? 37.03534 -26.43592 29.05777 1.000 38.49708 215 ARG A CA 1
ATOM 3928 C C . ARG B 1 216 ? 36.84318 -25.52049 27.85179 1.000 40.30145 215 ARG A C 1
ATOM 3929 O O . ARG B 1 216 ? 35.95194 -25.77722 27.03845 1.000 44.46649 215 ARG A O 1
ATOM 3937 N N . MET B 1 217 ? 37.63023 -24.45642 27.71750 1.000 29.89114 216 MET A N 1
ATOM 3938 C CA . MET B 1 217 ? 37.46747 -23.53985 26.60246 1.000 35.20972 216 MET A CA 1
ATOM 3939 C C . MET B 1 217 ? 38.32894 -23.98982 25.42615 1.000 30.75345 216 MET A C 1
ATOM 3940 O O . MET B 1 217 ? 39.07064 -24.96896 25.50510 1.000 32.22473 216 MET A O 1
ATOM 3945 N N . GLY B 1 218 ? 38.22555 -23.26287 24.31322 1.000 35.36244 217 GLY A N 1
ATOM 3946 C CA . GLY B 1 218 ? 38.92428 -23.66763 23.10498 1.000 35.71528 217 GLY A CA 1
ATOM 3947 C C . GLY B 1 218 ? 40.43131 -23.54977 23.20863 1.000 41.72089 217 GLY A C 1
ATOM 3948 O O . GLY B 1 218 ? 41.16098 -24.36170 22.63186 1.000 37.85320 217 GLY A O 1
ATOM 3949 N N . ARG B 1 219 ? 40.91860 -22.54427 23.93422 1.000 41.09433 218 ARG A N 1
ATOM 3950 C CA . ARG B 1 219 ? 42.34809 -22.33086 24.15291 1.000 37.78962 218 ARG A CA 1
ATOM 3951 C C . ARG B 1 219 ? 42.57162 -22.22847 25.65295 1.000 35.24813 218 ARG A C 1
ATOM 3952 O O . ARG B 1 219 ? 42.68471 -21.12323 26.19835 1.000 33.42951 218 ARG A O 1
ATOM 3960 N N . PRO B 1 220 ? 42.62957 -23.36038 26.35418 1.000 31.96177 219 PRO A N 1
ATOM 3961 C CA . PRO B 1 220 ? 42.81812 -23.31464 27.80834 1.000 29.31366 219 PRO A CA 1
ATOM 3962 C C . PRO B 1 220 ? 44.15940 -22.68668 28.16096 1.000 31.44211 219 PRO A C 1
ATOM 3963 O O . PRO B 1 220 ? 45.12264 -22.75043 27.39189 1.000 26.99858 219 PRO A O 1
ATOM 3967 N N . VAL B 1 221 ? 44.20588 -22.05031 29.32683 1.000 24.73879 220 VAL A N 1
ATOM 3968 C CA . VAL B 1 221 ? 45.42856 -21.45850 29.85224 1.000 25.14320 220 VAL A CA 1
ATOM 3969 C C . VAL B 1 221 ? 45.93641 -22.34796 30.98292 1.000 27.10251 220 VAL A C 1
ATOM 3970 O O . VAL B 1 221 ? 45.18363 -22.69809 31.90110 1.000 24.71641 220 VAL A O 1
ATOM 3974 N N . GLN B 1 222 ? 47.19885 -22.75150 30.89755 1.000 21.16913 221 GLN A N 1
ATOM 3975 C CA . GLN B 1 222 ? 47.78164 -23.63854 31.89149 1.000 22.45490 221 GLN A CA 1
ATOM 3976 C C . GLN B 1 222 ? 48.41693 -22.82835 33.01362 1.000 17.37150 221 GLN A C 1
ATOM 3977 O O . GLN B 1 222 ? 48.88450 -21.70268 32.80866 1.000 21.92970 221 GLN A O 1
ATOM 3983 N N . ALA B 1 223 ? 48.43848 -23.41923 34.20044 1.000 23.39977 222 ALA A N 1
ATOM 3984 C CA . ALA B 1 223 ? 49.29687 -22.95789 35.28475 1.000 20.28082 222 ALA A CA 1
ATOM 3985 C C . ALA B 1 223 ? 50.59406 -23.75516 35.20998 1.000 20.02410 222 ALA A C 1
ATOM 3986 O O . ALA B 1 223 ? 50.59394 -24.96674 35.45089 1.000 19.21013 222 ALA A O 1
ATOM 3988 N N . ILE B 1 224 ? 51.69778 -23.08281 34.86509 1.000 18.51419 223 ILE A N 1
ATOM 3989 C CA . ILE B 1 224 ? 52.97473 -23.77958 34.74193 1.000 17.99602 223 ILE A CA 1
ATOM 3990 C C . ILE B 1 224 ? 53.36336 -24.38922 36.07950 1.000 16.28647 223 ILE A C 1
ATOM 3991 O O . ILE B 1 224 ? 53.29791 -23.73469 37.12865 1.000 13.85082 223 ILE A O 1
ATOM 3996 N N . LEU B 1 225 ? 53.75271 -25.65643 36.05402 1.000 19.18773 224 LEU A N 1
ATOM 3997 C CA . LEU B 1 225 ? 54.33280 -26.29660 37.22825 1.000 16.93068 224 LEU A CA 1
ATOM 3998 C C . LEU B 1 225 ? 55.79851 -25.89323 37.32037 1.000 18.18019 224 LEU A C 1
ATOM 3999 O O . LEU B 1 225 ? 56.56576 -26.10815 36.37226 1.000 14.97672 224 LEU A O 1
ATOM 4004 N N . HIS B 1 226 ? 56.19201 -25.28012 38.43481 1.000 11.76917 225 HIS A N 1
ATOM 4005 C CA . HIS B 1 226 ? 57.54547 -24.74987 38.51700 1.000 11.27129 225 HIS A CA 1
ATOM 4006 C C . HIS B 1 226 ? 58.16192 -25.06079 39.86717 1.000 14.70919 225 HIS A C 1
ATOM 4007 O O . HIS B 1 226 ? 57.46831 -25.29955 40.85546 1.000 12.48114 225 HIS A O 1
ATOM 4014 N N . ARG B 1 227 ? 59.48897 -25.06736 39.88982 1.000 12.81114 226 ARG A N 1
ATOM 4015 C CA . ARG B 1 227 ? 60.23923 -25.26296 41.11682 1.000 13.80537 226 ARG A CA 1
ATOM 4016 C C . ARG B 1 227 ? 61.46408 -24.36102 41.06801 1.000 14.57403 226 ARG A C 1
ATOM 4017 O O . ARG B 1 227 ? 61.79464 -23.77025 40.03224 1.000 10.35038 226 ARG A O 1
ATOM 4025 N N . VAL B 1 228 ? 62.14968 -24.25436 42.19803 1.000 10.68619 227 VAL A N 1
ATOM 4026 C CA . VAL B 1 228 ? 63.49098 -23.68578 42.22620 1.000 12.40075 227 VAL A CA 1
ATOM 4027 C C . VAL B 1 228 ? 64.44010 -24.79516 42.63383 1.000 14.21069 227 VAL A C 1
ATOM 4028 O O . VAL B 1 228 ? 64.21738 -25.46786 43.64968 1.000 12.14422 227 VAL A O 1
ATOM 4032 N N . ARG B 1 229 ? 65.49215 -24.99029 41.84777 1.000 11.60542 228 ARG A N 1
ATOM 4033 C CA . ARG B 1 229 ? 66.41490 -26.06110 42.17314 1.000 16.65025 228 ARG A CA 1
ATOM 4034 C C . ARG B 1 229 ? 67.22036 -25.70683 43.41714 1.000 18.51402 228 ARG A C 1
ATOM 4035 O O . ARG B 1 229 ? 67.23946 -24.55981 43.87384 1.000 16.79516 228 ARG A O 1
ATOM 4043 N N . SER B 1 230 ? 67.85857 -26.72939 43.99202 1.000 18.60937 229 SER A N 1
ATOM 4044 C CA . SER B 1 230 ? 68.61869 -26.53163 45.21654 1.000 18.51826 229 SER A CA 1
ATOM 4045 C C . SER B 1 230 ? 69.73292 -25.52651 44.95935 1.000 21.78496 229 SER A C 1
ATOM 4046 O O . SER B 1 230 ? 70.49124 -25.66336 43.99421 1.000 20.95342 229 SER A O 1
ATOM 4049 N N . CYS B 1 231 ? 69.79606 -24.48591 45.78884 1.000 16.72990 230 CYS A N 1
ATOM 4050 C CA . CYS B 1 231 ? 70.80343 -23.44114 45.64384 1.000 22.33354 230 CYS A CA 1
ATOM 4051 C C . CYS B 1 231 ? 72.02768 -23.85216 46.45273 1.000 25.04413 230 CYS A C 1
ATOM 4052 O O . CYS B 1 231 ? 71.89389 -24.32110 47.58822 1.000 25.58557 230 CYS A O 1
ATOM 4055 N N . VAL B 1 232 ? 73.20919 -23.70678 45.86317 1.000 24.57888 231 VAL A N 1
ATOM 4056 C CA . VAL B 1 232 ? 74.43966 -24.16926 46.50075 1.000 25.37951 231 VAL A CA 1
ATOM 4057 C C . VAL B 1 232 ? 75.12990 -22.98672 47.17293 1.000 29.90409 231 VAL A C 1
ATOM 4058 O O . VAL B 1 232 ? 74.98742 -21.83503 46.74978 1.000 25.50805 231 VAL A O 1
ATOM 4062 N N . THR B 1 233 ? 75.87806 -23.26183 48.24416 1.000 29.54268 232 THR A N 1
ATOM 4063 C CA . THR B 1 233 ? 76.71869 -22.23113 48.84315 1.000 32.39966 232 THR A CA 1
ATOM 4064 C C . THR B 1 233 ? 77.77524 -21.78475 47.83656 1.000 28.99116 232 THR A C 1
ATOM 4065 O O . THR B 1 233 ? 78.41949 -22.61335 47.18934 1.000 26.50704 232 THR A O 1
ATOM 4069 N N . GLU B 1 234 ? 77.94364 -20.46723 47.69977 1.000 28.37926 233 GLU A N 1
ATOM 4070 C CA . GLU B 1 234 ? 78.83093 -19.89173 46.69014 1.000 30.45635 233 GLU A CA 1
ATOM 4071 C C . GLU B 1 234 ? 79.20375 -18.48584 47.14493 1.000 32.06830 233 GLU A C 1
ATOM 4072 O O . GLU B 1 234 ? 78.44219 -17.52805 46.93468 1.000 29.61043 233 GLU A O 1
ATOM 4078 N N . PRO B 1 235 ? 80.37747 -18.32298 47.76476 1.000 28.63458 234 PRO A N 1
ATOM 4079 C CA . PRO B 1 235 ? 80.71725 -17.05025 48.42997 1.000 29.74452 234 PRO A CA 1
ATOM 4080 C C . PRO B 1 235 ? 80.68083 -15.83222 47.53198 1.000 28.32948 234 PRO A C 1
ATOM 4081 O O . PRO B 1 235 ? 80.39547 -14.72787 48.01068 1.000 24.84577 234 PRO A O 1
ATOM 4085 N N . ALA B 1 236 ? 80.97702 -15.98592 46.24731 1.000 25.11021 235 ALA A N 1
ATOM 4086 C CA . ALA B 1 236 ? 81.01590 -14.82651 45.36737 1.000 26.23988 235 ALA A CA 1
ATOM 4087 C C . ALA B 1 236 ? 79.64888 -14.46321 44.79592 1.000 30.30338 235 ALA A C 1
ATOM 4088 O O . ALA B 1 236 ? 79.56642 -13.53746 43.98165 1.000 28.33649 235 ALA A O 1
ATOM 4090 N N . ARG B 1 237 ? 78.58470 -15.16285 45.19106 1.000 25.57697 236 ARG A N 1
ATOM 4091 C CA . ARG B 1 237 ? 77.22605 -14.87417 44.74728 1.000 27.76303 236 ARG A CA 1
ATOM 4092 C C . ARG B 1 237 ? 76.32876 -14.76944 45.97324 1.000 26.26093 236 ARG A C 1
ATOM 4093 O O . ARG B 1 237 ? 76.34739 -15.65698 46.83612 1.000 23.57962 236 ARG A O 1
ATOM 4101 N N . GLU B 1 238 ? 75.55808 -13.68634 46.05857 1.000 23.30304 237 GLU A N 1
ATOM 4102 C CA . GLU B 1 238 ? 74.63473 -13.52364 47.17449 1.000 20.72713 237 GLU A CA 1
ATOM 4103 C C . GLU B 1 238 ? 73.57898 -14.63242 47.13816 1.000 19.12567 237 GLU A C 1
ATOM 4104 O O . GLU B 1 238 ? 73.33411 -15.24329 46.09748 1.000 16.94670 237 GLU A O 1
ATOM 4110 N N . ASP B 1 239 ? 72.95927 -14.90393 48.29617 1.000 17.20539 238 ASP A N 1
ATOM 4111 C CA . ASP B 1 239 ? 71.88685 -15.89015 48.34496 1.000 13.68314 238 ASP A CA 1
ATOM 4112 C C . ASP B 1 239 ? 70.79103 -15.51310 47.35585 1.000 14.08322 238 ASP A C 1
ATOM 4113 O O . ASP B 1 239 ? 70.45390 -14.33246 47.20471 1.000 13.68135 238 ASP A O 1
ATOM 4118 N N . ARG B 1 240 ? 70.21002 -16.52397 46.70390 1.000 11.99828 239 ARG A N 1
ATOM 4119 C CA . ARG B 1 240 ? 69.10055 -16.28230 45.78734 1.000 12.42687 239 ARG A CA 1
ATOM 4120 C C . ARG B 1 240 ? 67.89484 -15.71875 46.53121 1.000 12.24837 239 ARG A C 1
ATOM 4121 O O . ARG B 1 240 ? 67.62960 -16.08331 47.67942 1.000 14.57849 239 ARG A O 1
ATOM 4129 N N . PHE B 1 241 ? 67.15420 -14.83032 45.87007 1.000 11.37563 240 PHE A N 1
ATOM 4130 C CA . PHE B 1 241 ? 65.89367 -14.33719 46.41550 1.000 11.96469 240 PHE A CA 1
ATOM 4131 C C . PHE B 1 241 ? 64.91115 -14.10838 45.27960 1.000 10.93071 240 PHE A C 1
ATOM 4132 O O . PHE B 1 241 ? 65.27967 -14.07328 44.10795 1.000 12.96203 240 PHE A O 1
ATOM 4140 N N . SER B 1 242 ? 63.65348 -13.88447 45.64164 1.000 9.54680 241 SER A N 1
ATOM 4141 C CA . SER B 1 242 ? 62.66542 -13.45825 44.66679 1.000 8.96860 241 SER A CA 1
ATOM 4142 C C . SER B 1 242 ? 61.54876 -12.76059 45.42692 1.000 13.13640 241 SER A C 1
ATOM 4143 O O . SER B 1 242 ? 61.42686 -12.91299 46.64676 1.000 12.10860 241 SER A O 1
ATOM 4146 N N . PHE B 1 243 ? 60.75253 -11.96358 44.70401 1.000 11.66349 242 PHE A N 1
ATOM 4147 C CA . PHE B 1 243 ? 59.54032 -11.40159 45.28709 1.000 10.11553 242 PHE A CA 1
ATOM 4148 C C . PHE B 1 243 ? 58.47607 -11.30757 44.20916 1.000 11.76997 242 PHE A C 1
ATOM 4149 O O . PHE B 1 243 ? 58.77885 -11.21648 43.01652 1.000 10.47730 242 PHE A O 1
ATOM 4157 N N . ALA B 1 244 ? 57.22420 -11.37186 44.63404 1.000 11.11740 243 ALA A N 1
ATOM 4158 C CA . ALA B 1 244 ? 56.15449 -11.53058 43.66636 1.000 8.77697 243 ALA A CA 1
ATOM 4159 C C . ALA B 1 244 ? 54.85815 -11.02767 44.26209 1.000 13.44490 243 ALA A C 1
ATOM 4160 O O . ALA B 1 244 ? 54.66305 -11.05611 45.48320 1.000 11.39053 243 ALA A O 1
ATOM 4162 N N . VAL B 1 245 ? 53.94609 -10.62075 43.38160 1.000 11.18963 244 VAL A N 1
ATOM 4163 C CA . VAL B 1 245 ? 52.56431 -10.42390 43.80754 1.000 15.08421 244 VAL A CA 1
ATOM 4164 C C . VAL B 1 245 ? 51.68937 -11.42793 43.07084 1.000 15.50759 244 VAL A C 1
ATOM 4165 O O . VAL B 1 245 ? 52.02861 -11.92876 41.98829 1.000 13.00415 244 VAL A O 1
ATOM 4169 N N . PHE B 1 246 ? 50.54448 -11.72468 43.67840 1.000 9.74888 245 PHE A N 1
ATOM 4170 C CA . PHE B 1 246 ? 49.61890 -12.70241 43.13775 1.000 12.11181 245 PHE A CA 1
ATOM 4171 C C . PHE B 1 246 ? 48.21245 -12.14969 43.29380 1.000 15.84865 245 PHE A C 1
ATOM 4172 O O . PHE B 1 246 ? 47.85770 -11.65642 44.36958 1.000 14.29643 245 PHE A O 1
ATOM 4180 N N . ALA B 1 247 ? 47.41691 -12.23445 42.23822 1.000 16.88751 246 ALA A N 1
ATOM 4181 C CA . ALA B 1 247 ? 46.00523 -11.86661 42.29194 1.000 14.91283 246 ALA A CA 1
ATOM 4182 C C . ALA B 1 247 ? 45.19034 -13.14002 42.48882 1.000 17.10589 246 ALA A C 1
ATOM 4183 O O . ALA B 1 247 ? 45.05944 -13.94889 41.56534 1.000 14.36990 246 ALA A O 1
ATOM 4185 N N . ASN B 1 248 ? 44.63169 -13.30542 43.68818 1.000 15.72422 247 ASN A N 1
ATOM 4186 C CA . ASN B 1 248 ? 44.01351 -14.55344 44.11406 1.000 16.57056 247 ASN A CA 1
ATOM 4187 C C . ASN B 1 248 ? 42.53106 -14.37787 44.42394 1.000 17.66897 247 ASN A C 1
ATOM 4188 O O . ASN B 1 248 ? 42.09727 -13.29702 44.83379 1.000 21.83479 247 ASN A O 1
ATOM 4193 N N . PRO B 1 249 ? 41.73442 -15.43770 44.26908 1.000 22.72170 248 PRO A N 1
ATOM 4194 C CA . PRO B 1 249 ? 40.38067 -15.41001 44.81012 1.000 22.93214 248 PRO A CA 1
ATOM 4195 C C . PRO B 1 249 ? 40.42660 -15.57708 46.32459 1.000 20.31613 248 PRO A C 1
ATOM 4196 O O . PRO B 1 249 ? 41.35897 -16.19699 46.85462 1.000 21.00559 248 PRO A O 1
ATOM 4200 N N . PRO B 1 250 ? 39.43287 -15.05513 47.04237 1.000 24.85719 249 PRO A N 1
ATOM 4201 C CA . PRO B 1 250 ? 39.43448 -15.19055 48.51153 1.000 23.21667 249 PRO A CA 1
ATOM 4202 C C . PRO B 1 250 ? 39.22465 -16.62648 48.97132 1.000 21.48651 249 PRO A C 1
ATOM 4203 O O . PRO B 1 250 ? 38.46286 -17.39102 48.37570 1.000 20.23144 249 PRO A O 1
ATOM 4207 N N . ALA B 1 251 ? 39.88910 -16.97712 50.07355 1.000 18.62930 250 ALA A N 1
ATOM 4208 C CA . ALA B 1 251 ? 39.83085 -18.34153 50.57633 1.000 22.54718 250 ALA A CA 1
ATOM 4209 C C . ALA B 1 251 ? 38.42721 -18.72864 51.01781 1.000 25.48350 250 ALA A C 1
ATOM 4210 O O . ALA B 1 251 ? 38.11128 -19.91938 51.07842 1.000 25.04590 250 ALA A O 1
ATOM 4212 N N . THR B 1 252 ? 37.57913 -17.75218 51.31740 1.000 24.16591 251 THR A N 1
ATOM 4213 C CA . THR B 1 252 ? 36.19772 -18.03295 51.68282 1.000 30.19636 251 THR A CA 1
ATOM 4214 C C . THR B 1 252 ? 35.30794 -18.30364 50.47564 1.000 26.94092 251 THR A C 1
ATOM 4215 O O . THR B 1 252 ? 34.16007 -18.71736 50.65766 1.000 28.43672 251 THR A O 1
ATOM 4219 N N . GLY B 1 253 ? 35.80317 -18.09000 49.25704 1.000 25.67684 252 GLY A N 1
ATOM 4220 C CA . GLY B 1 253 ? 34.99690 -18.15464 48.05740 1.000 29.49563 252 GLY A CA 1
ATOM 4221 C C . GLY B 1 253 ? 35.00395 -19.51495 47.38392 1.000 24.06936 252 GLY A C 1
ATOM 4222 O O . GLY B 1 253 ? 35.44064 -20.52675 47.94560 1.000 31.12738 252 GLY A O 1
ATOM 4223 N N . ASP B 1 254 ? 34.50304 -19.53529 46.15189 1.000 24.85683 253 ASP A N 1
ATOM 4224 C CA . ASP B 1 254 ? 34.47751 -20.72632 45.31785 1.000 28.43819 253 ASP A CA 1
ATOM 4225 C C . ASP B 1 254 ? 35.33618 -20.49304 44.08614 1.000 29.25407 253 ASP A C 1
ATOM 4226 O O . ASP B 1 254 ? 35.52896 -19.34961 43.65696 1.000 28.32304 253 ASP A O 1
ATOM 4231 N N . LEU B 1 255 ? 35.83876 -21.58653 43.51594 1.000 27.05171 254 LEU A N 1
ATOM 4232 C CA . LEU B 1 255 ? 36.52376 -21.53357 42.23260 1.000 23.81323 254 LEU A CA 1
ATOM 4233 C C . LEU B 1 255 ? 35.53411 -21.86909 41.12856 1.000 27.61358 254 LEU A C 1
ATOM 4234 O O . LEU B 1 255 ? 34.75690 -22.81652 41.24876 1.000 27.92895 254 LEU A O 1
ATOM 4239 N N . TYR B 1 256 ? 35.57059 -21.09198 40.05426 1.000 28.52442 255 TYR A N 1
ATOM 4240 C CA . TYR B 1 256 ? 34.65160 -21.25598 38.94198 1.000 26.47765 255 TYR A CA 1
ATOM 4241 C C . TYR B 1 256 ? 35.35218 -21.86598 37.73762 1.000 32.83285 255 TYR A C 1
ATOM 4242 O O . TYR B 1 256 ? 36.58160 -21.81996 37.60270 1.000 26.12519 255 TYR A O 1
ATOM 4251 N N . GLN B 1 257 ? 34.53251 -22.43418 36.85648 1.000 28.04601 256 GLN A N 1
ATOM 4252 C CA . GLN B 1 257 ? 34.96824 -22.94299 35.56263 1.000 32.60398 256 GLN A CA 1
ATOM 4253 C C . GLN B 1 257 ? 33.94230 -22.55073 34.50724 1.000 34.55280 256 GLN A C 1
ATOM 4254 O O . GLN B 1 257 ? 32.74018 -22.74517 34.70803 1.000 38.69139 256 GLN A O 1
ATOM 4260 N N . MET B 1 258 ? 34.40720 -21.98091 33.39920 1.000 35.03950 257 MET A N 1
ATOM 4261 C CA . MET B 1 258 ? 33.50998 -21.66021 32.29624 1.000 34.70303 257 MET A CA 1
ATOM 4262 C C . MET B 1 258 ? 33.04130 -22.94662 31.62613 1.000 40.97755 257 MET A C 1
ATOM 4263 O O . MET B 1 258 ? 33.85793 -23.75843 31.17916 1.000 30.68893 257 MET A O 1
ATOM 4268 N N . SER B 1 259 ? 31.72700 -23.14569 31.56312 1.000 41.48779 258 SER A N 1
ATOM 4269 C CA . SER B 1 259 ? 31.21975 -24.31632 30.86703 1.000 40.46366 258 SER A CA 1
ATOM 4270 C C . SER B 1 259 ? 31.47121 -24.17759 29.36871 1.000 49.35812 258 SER A C 1
ATOM 4271 O O . SER B 1 259 ? 31.75671 -23.09244 28.85395 1.000 49.52096 258 SER A O 1
ATOM 4274 N N . GLU B 1 260 ? 31.35221 -25.30433 28.66264 1.000 53.83574 259 GLU A N 1
ATOM 4275 C CA . GLU B 1 260 ? 31.55685 -25.30609 27.21762 1.000 56.15776 259 GLU A CA 1
ATOM 4276 C C . GLU B 1 260 ? 30.57662 -24.38854 26.49256 1.000 56.93778 259 GLU A C 1
ATOM 4277 O O . GLU B 1 260 ? 30.88038 -23.92321 25.38877 1.000 51.91600 259 GLU A O 1
ATOM 4283 N N . SER B 1 261 ? 29.42618 -24.09755 27.10131 1.000 58.89813 260 SER A N 1
ATOM 4284 C CA . SER B 1 261 ? 28.45344 -23.15597 26.56537 1.000 55.92937 260 SER A CA 1
ATOM 4285 C C . SER B 1 261 ? 28.69579 -21.72453 27.03145 1.000 55.04626 260 SER A C 1
ATOM 4286 O O . SER B 1 261 ? 27.90040 -20.83658 26.70718 1.000 59.93241 260 SER A O 1
ATOM 4289 N N . GLY B 1 262 ? 29.77124 -21.47793 27.77465 1.000 54.34085 261 GLY A N 1
ATOM 4290 C CA . GLY B 1 262 ? 30.11623 -20.13184 28.18473 1.000 51.74615 261 GLY A CA 1
ATOM 4291 C C . GLY B 1 262 ? 29.46267 -19.66597 29.46377 1.000 50.92697 261 GLY A C 1
ATOM 4292 O O . GLY B 1 262 ? 29.29541 -18.45386 29.65247 1.000 45.07855 261 GLY A O 1
ATOM 4293 N N . GLU B 1 263 ? 29.07748 -20.58149 30.34363 1.000 48.69920 262 GLU A N 1
ATOM 4294 C CA . GLU B 1 263 ? 28.42062 -20.19458 31.57533 1.000 52.38063 262 GLU A CA 1
ATOM 4295 C C . GLU B 1 263 ? 29.33435 -20.47830 32.75330 1.000 46.22020 262 GLU A C 1
ATOM 4296 O O . GLU B 1 263 ? 29.92323 -21.56388 32.82093 1.000 41.77267 262 GLU A O 1
ATOM 4302 N N . PRO B 1 264 ? 29.50311 -19.53120 33.67726 1.000 43.93173 263 PRO A N 1
ATOM 4303 C CA . PRO B 1 264 ? 30.34528 -19.78434 34.85258 1.000 39.58039 263 PRO A CA 1
ATOM 4304 C C . PRO B 1 264 ? 29.62662 -20.67245 35.85563 1.000 40.06272 263 PRO A C 1
ATOM 4305 O O . PRO B 1 264 ? 28.48005 -20.41119 36.22380 1.000 45.25598 263 PRO A O 1
ATOM 4309 N N . VAL B 1 265 ? 30.30430 -21.72197 36.30668 1.000 36.45254 264 VAL A N 1
ATOM 4310 C CA . VAL B 1 265 ? 29.73326 -22.62327 37.29762 1.000 38.46242 264 VAL A CA 1
ATOM 4311 C C . VAL B 1 265 ? 30.72149 -22.78058 38.45291 1.000 40.28163 264 VAL A C 1
ATOM 4312 O O . VAL B 1 265 ? 31.92812 -22.95454 38.23600 1.000 34.49126 264 VAL A O 1
ATOM 4316 N N . ALA B 1 266 ? 30.21503 -22.66565 39.67966 1.000 37.12706 265 ALA A N 1
ATOM 4317 C CA . ALA B 1 266 ? 31.04211 -22.88087 40.85824 1.000 32.70504 265 ALA A CA 1
ATOM 4318 C C . ALA B 1 266 ? 31.34426 -24.36609 40.98402 1.000 40.39161 265 ALA A C 1
ATOM 4319 O O . ALA B 1 266 ? 30.42865 -25.18699 41.08632 1.000 38.50888 265 ALA A O 1
ATOM 4321 N N . VAL B 1 267 ? 32.62993 -24.71181 40.96975 1.000 35.83930 266 VAL A N 1
ATOM 4322 C CA . VAL B 1 267 ? 33.05050 -26.09706 40.88046 1.000 37.32741 266 VAL A CA 1
ATOM 4323 C C . VAL B 1 267 ? 33.62679 -26.63051 42.19244 1.000 35.90592 266 VAL A C 1
ATOM 4324 O O . VAL B 1 267 ? 33.46155 -27.82001 42.48954 1.000 33.94797 266 VAL A O 1
ATOM 4328 N N . ARG B 1 268 ? 34.24147 -25.78162 43.01203 1.000 32.43316 267 ARG A N 1
ATOM 4329 C CA . ARG B 1 268 ? 35.02212 -26.24908 44.14804 1.000 32.95737 267 ARG A CA 1
ATOM 4330 C C . ARG B 1 268 ? 35.19654 -25.09776 45.13526 1.000 26.95254 267 ARG A C 1
ATOM 4331 O O . ARG B 1 268 ? 35.16884 -23.93062 44.74441 1.000 30.24998 267 ARG A O 1
ATOM 4339 N N . GLY B 1 269 ? 35.35941 -25.43409 46.41612 1.000 27.53458 268 GLY A N 1
ATOM 4340 C CA . GLY B 1 269 ? 35.65790 -24.41370 47.41737 1.000 29.56908 268 GLY A CA 1
ATOM 4341 C C . GLY B 1 269 ? 37.12569 -23.99780 47.37284 1.000 26.83181 268 GLY A C 1
ATOM 4342 O O . GLY B 1 269 ? 38.02409 -24.82580 47.20203 1.000 23.80045 268 GLY A O 1
ATOM 4343 N N . VAL B 1 270 ? 37.36310 -22.68843 47.51524 1.000 24.84422 269 VAL A N 1
ATOM 4344 C CA . VAL B 1 270 ? 38.74101 -22.19300 47.49941 1.000 26.01770 269 VAL A CA 1
ATOM 4345 C C . VAL B 1 270 ? 39.52126 -22.75368 48.68545 1.000 22.68631 269 VAL A C 1
ATOM 4346 O O . VAL B 1 270 ? 40.63486 -23.26965 48.52366 1.000 19.64719 269 VAL A O 1
ATOM 4350 N N . GLU B 1 271 ? 38.93390 -22.69272 49.89065 1.000 19.83405 270 GLU A N 1
ATOM 4351 C CA . GLU B 1 271 ? 39.65973 -23.10014 51.09133 1.000 20.66172 270 GLU A CA 1
ATOM 4352 C C . GLU B 1 271 ? 40.12349 -24.54799 51.00473 1.000 21.33403 270 GLU A C 1
ATOM 4353 O O . GLU B 1 271 ? 41.27908 -24.85209 51.31419 1.000 19.58488 270 GLU A O 1
ATOM 4359 N N . GLU B 1 272 ? 39.23340 -25.46778 50.61078 1.000 22.75883 271 GLU A N 1
ATOM 4360 C CA . GLU B 1 272 ? 39.64335 -26.86979 50.56630 1.000 23.46210 271 GLU A CA 1
ATOM 4361 C C . GLU B 1 272 ? 40.69763 -27.09837 49.49075 1.000 21.14130 271 GLU A C 1
ATOM 4362 O O . GLU B 1 272 ? 41.62234 -27.90264 49.67437 1.000 23.28041 271 GLU A O 1
ATOM 4368 N N . PHE B 1 273 ? 40.56775 -26.40012 48.36671 1.000 21.00353 272 PHE A N 1
ATOM 4369 C CA . PHE B 1 273 ? 41.60595 -26.40870 47.33776 1.000 24.19071 272 PHE A CA 1
ATOM 4370 C C . PHE B 1 273 ? 42.96415 -26.01511 47.91188 1.000 18.71254 272 PHE A C 1
ATOM 4371 O O . PHE B 1 273 ? 43.97035 -26.70336 47.68931 1.000 20.63009 272 PHE A O 1
ATOM 4379 N N . LEU B 1 274 ? 43.00620 -24.90480 48.65553 1.000 20.17027 273 LEU A N 1
ATOM 4380 C CA . LEU B 1 274 ? 44.25557 -24.40999 49.22901 1.000 19.57505 273 LEU A CA 1
ATOM 4381 C C . LEU B 1 274 ? 44.80326 -25.35911 50.28170 1.000 18.82156 273 LEU A C 1
ATOM 4382 O O . LEU B 1 274 ? 46.02500 -25.52719 50.39657 1.000 17.41726 273 LEU A O 1
ATOM 4387 N N . ARG B 1 275 ? 43.92694 -25.96785 51.08733 1.000 19.22503 274 ARG A N 1
ATOM 4388 C CA . ARG B 1 275 ? 44.41666 -26.94948 52.04699 1.000 21.27058 274 ARG A CA 1
ATOM 4389 C C . ARG B 1 275 ? 45.02794 -28.15450 51.33905 1.000 20.50666 274 ARG A C 1
ATOM 4390 O O . ARG B 1 275 ? 46.10028 -28.62782 51.73526 1.000 18.67602 274 ARG A O 1
ATOM 4398 N N . ASP B 1 276 ? 44.37038 -28.65944 50.28685 1.000 17.83320 275 ASP A N 1
ATOM 4399 C CA . ASP B 1 276 ? 44.97047 -29.73116 49.48967 1.000 23.94170 275 ASP A CA 1
ATOM 4400 C C . ASP B 1 276 ? 46.30821 -29.28927 48.90724 1.000 17.33063 275 ASP A C 1
ATOM 4401 O O . ASP B 1 276 ? 47.27727 -30.06398 48.87858 1.000 21.06489 275 ASP A O 1
ATOM 4406 N N . PHE B 1 277 ? 46.36888 -28.04868 48.42537 1.000 19.78430 276 PHE A N 1
ATOM 4407 C CA . PHE B 1 277 ? 47.61298 -27.51224 47.87839 1.000 17.93849 276 PHE A CA 1
ATOM 4408 C C . PHE B 1 277 ? 48.72873 -27.53995 48.91377 1.000 15.53444 276 PHE A C 1
ATOM 4409 O O . PHE B 1 277 ? 49.82333 -28.04724 48.65414 1.000 13.15041 276 PHE A O 1
ATOM 4417 N N . ASN B 1 278 ? 48.47040 -26.98360 50.10442 1.000 18.10273 277 ASN A N 1
ATOM 4418 C CA . ASN B 1 278 ? 49.49671 -26.94568 51.14332 1.000 14.58893 277 ASN A CA 1
ATOM 4419 C C . ASN B 1 278 ? 49.95106 -28.34308 51.52720 1.000 13.02767 277 ASN A C 1
ATOM 4420 O O . ASN B 1 278 ? 51.14307 -28.58286 51.76135 1.000 14.79555 277 ASN A O 1
ATOM 4425 N N . ASN B 1 279 ? 49.00752 -29.27267 51.65027 1.000 15.08349 278 ASN A N 1
ATOM 4426 C CA . ASN B 1 279 ? 49.35409 -30.62009 52.08468 1.000 15.56187 278 ASN A CA 1
ATOM 4427 C C . ASN B 1 279 ? 50.21988 -31.33699 51.05627 1.000 15.09599 278 ASN A C 1
ATOM 4428 O O . ASN B 1 279 ? 51.14234 -32.08088 51.41025 1.000 17.54656 278 ASN A O 1
ATOM 4433 N N . GLU B 1 280 ? 49.94669 -31.13009 49.78677 1.000 16.98385 279 GLU A N 1
ATOM 4434 C CA . GLU B 1 280 ? 50.73758 -31.81685 48.78032 1.000 16.32360 279 GLU A CA 1
ATOM 4435 C C . GLU B 1 280 ? 52.00148 -31.05875 48.40895 1.000 18.12588 279 GLU A C 1
ATOM 4436 O O . GLU B 1 280 ? 52.91119 -31.65784 47.83555 1.000 19.16873 279 GLU A O 1
ATOM 4442 N N . THR B 1 281 ? 52.07858 -29.75845 48.70770 1.000 13.66020 280 THR A N 1
ATOM 4443 C CA . THR B 1 281 ? 53.20416 -28.93814 48.26561 1.000 12.57881 280 THR A CA 1
ATOM 4444 C C . THR B 1 281 ? 54.23948 -28.75425 49.36835 1.000 15.09110 280 THR A C 1
ATOM 4445 O O . THR B 1 281 ? 55.41761 -29.06559 49.17898 1.000 18.23256 280 THR A O 1
ATOM 4449 N N . TRP B 1 282 ? 53.82025 -28.23941 50.52207 1.000 16.59260 281 TRP A N 1
ATOM 4450 C CA . TRP B 1 282 ? 54.73622 -27.93847 51.61243 1.000 13.41861 281 TRP A CA 1
ATOM 4451 C C . TRP B 1 282 ? 54.73722 -29.01113 52.69085 1.000 15.70833 281 TRP A C 1
ATOM 4452 O O . TRP B 1 282 ? 55.80705 -29.40321 53.17259 1.000 16.39337 281 TRP A O 1
ATOM 4463 N N . SER B 1 283 ? 53.55622 -29.47551 53.08335 1.000 17.40626 282 SER A N 1
ATOM 4464 C CA . SER B 1 283 ? 53.39679 -30.62907 53.97228 1.000 17.31207 282 SER A CA 1
ATOM 4465 C C . SER B 1 283 ? 54.06055 -30.41230 55.32841 1.000 20.19344 282 SER A C 1
ATOM 4466 O O . SER B 1 283 ? 54.48928 -31.38060 55.97601 1.000 18.13080 282 SER A O 1
ATOM 4469 N N . ASP B 1 284 ? 54.14486 -29.14806 55.76660 1.000 17.47009 283 ASP A N 1
ATOM 4470 C CA . ASP B 1 284 ? 54.77067 -28.80499 57.03421 1.000 13.78288 283 ASP A CA 1
ATOM 4471 C C . ASP B 1 284 ? 53.73175 -28.18551 57.96869 1.000 16.05267 283 ASP A C 1
ATOM 4472 O O . ASP B 1 284 ? 52.52405 -28.19562 57.69499 1.000 19.42515 283 ASP A O 1
ATOM 4477 N N . ARG B 1 285 ? 54.21615 -27.63485 59.08358 1.000 18.71390 284 ARG A N 1
ATOM 4478 C CA . ARG B 1 285 ? 53.32203 -27.16894 60.14141 1.000 20.65675 284 ARG A CA 1
ATOM 4479 C C . ARG B 1 285 ? 52.49679 -25.94159 59.76835 1.000 22.43015 284 ARG A C 1
ATOM 4480 O O . ARG B 1 285 ? 51.54663 -25.62641 60.48977 1.000 19.27244 284 ARG A O 1
ATOM 4488 N N . HIS B 1 286 ? 52.81697 -25.23973 58.67563 1.000 17.41709 285 HIS A N 1
ATOM 4489 C CA . HIS B 1 286 ? 52.09246 -24.02037 58.31381 1.000 18.90023 285 HIS A CA 1
ATOM 4490 C C . HIS B 1 286 ? 50.83521 -24.33368 57.50426 1.000 17.63532 285 HIS A C 1
ATOM 4491 O O . HIS B 1 286 ? 50.70583 -23.96538 56.34304 1.000 15.96556 285 HIS A O 1
ATOM 4498 N N . THR B 1 287 ? 49.87015 -24.99693 58.15133 1.000 18.80669 286 THR A N 1
ATOM 4499 C CA . THR B 1 287 ? 48.73341 -25.52207 57.40271 1.000 18.07989 286 THR A CA 1
ATOM 4500 C C . THR B 1 287 ? 47.73687 -24.44504 56.98961 1.000 19.47786 286 THR A C 1
ATOM 4501 O O . THR B 1 287 ? 46.90750 -24.69153 56.11017 1.000 22.84979 286 THR A O 1
ATOM 4505 N N . ASP B 1 288 ? 47.78179 -23.26917 57.59908 1.000 20.15452 287 ASP A N 1
ATOM 4506 C CA . ASP B 1 288 ? 46.92249 -22.16129 57.20585 1.000 17.72633 287 ASP A CA 1
ATOM 4507 C C . ASP B 1 288 ? 47.63071 -21.17480 56.27128 1.000 19.73064 287 ASP A C 1
ATOM 4508 O O . ASP B 1 288 ? 47.09537 -20.08867 55.99919 1.000 20.15319 287 ASP A O 1
ATOM 4513 N N . PHE B 1 289 ? 48.82021 -21.53217 55.78620 1.000 15.77193 288 PHE A N 1
ATOM 4514 C CA . PHE B 1 289 ? 49.56020 -20.71543 54.82478 1.000 18.14342 288 PHE A CA 1
ATOM 4515 C C . PHE B 1 289 ? 48.69021 -20.32661 53.62815 1.000 16.80050 288 PHE A C 1
ATOM 4516 O O . PHE B 1 289 ? 48.11731 -21.18234 52.94866 1.000 16.81857 288 PHE A O 1
ATOM 4524 N N . GLY B 1 290 ? 48.57325 -19.01787 53.39505 1.000 15.03763 289 GLY A N 1
ATOM 4525 C CA . GLY B 1 290 ? 47.81149 -18.48675 52.27067 1.000 15.68246 289 GLY A CA 1
ATOM 4526 C C . GLY B 1 290 ? 46.31732 -18.63172 52.38746 1.000 19.50608 289 GLY A C 1
ATOM 4527 O O . GLY B 1 290 ? 45.61035 -18.47406 51.38785 1.000 17.52632 289 GLY A O 1
ATOM 4528 N N . ILE B 1 291 ? 45.82591 -18.93180 53.59025 1.000 19.57433 290 ILE A N 1
ATOM 4529 C CA . ILE B 1 291 ? 44.40812 -19.09559 53.88177 1.000 20.31054 290 ILE A CA 1
ATOM 4530 C C . ILE B 1 291 ? 43.94529 -18.09179 54.93177 1.000 19.83150 290 ILE A C 1
ATOM 4531 O O . ILE B 1 291 ? 42.99731 -17.33722 54.70999 1.000 25.50097 290 ILE A O 1
ATOM 4536 N N . THR B 1 292 ? 44.60264 -18.08243 56.09148 1.000 20.74750 291 THR A N 1
ATOM 4537 C CA . THR B 1 292 ? 44.30088 -17.14967 57.17263 1.000 25.51871 291 THR A CA 1
ATOM 4538 C C . THR B 1 292 ? 44.40364 -15.69073 56.73678 1.000 33.49367 291 THR A C 1
ATOM 4539 O O . THR B 1 292 ? 45.45459 -15.25758 56.25256 1.000 42.01553 291 THR A O 1
ATOM 4543 N N . GLU C 1 6 ? 55.01331 28.12077 22.70104 1.000 43.19356 5 GLU C N 1
ATOM 4544 C CA . GLU C 1 6 ? 56.13479 28.97555 22.32375 1.000 49.29050 5 GLU C CA 1
ATOM 4545 C C . GLU C 1 6 ? 57.24178 28.92504 23.39399 1.000 46.29247 5 GLU C C 1
ATOM 4546 O O . GLU C 1 6 ? 58.39201 29.27639 23.10378 1.000 47.19150 5 GLU C O 1
ATOM 4552 N N . MET C 1 7 ? 56.90369 28.50525 24.60798 1.000 44.87463 6 MET C N 1
ATOM 4553 C CA . MET C 1 7 ? 57.91526 28.31267 25.64723 1.000 41.56758 6 MET C CA 1
ATOM 4554 C C . MET C 1 7 ? 58.82928 27.14638 25.29489 1.000 36.27278 6 MET C C 1
ATOM 4555 O O . MET C 1 7 ? 58.36645 26.10243 24.82857 1.000 43.95414 6 MET C O 1
ATOM 4560 N N . THR C 1 8 ? 60.12429 27.32414 25.54467 1.000 36.04661 7 THR C N 1
ATOM 4561 C CA . THR C 1 8 ? 61.13905 26.29158 25.27927 1.000 39.24644 7 THR C CA 1
ATOM 4562 C C . THR C 1 8 ? 61.63750 25.70342 26.60598 1.000 33.78478 7 THR C C 1
ATOM 4563 O O . THR C 1 8 ? 62.66013 26.12844 27.15134 1.000 36.93294 7 THR C O 1
ATOM 4567 N N . LEU C 1 9 ? 60.93306 24.69600 27.09413 1.000 21.77483 8 LEU C N 1
ATOM 4568 C CA . LEU C 1 9 ? 61.12895 24.17440 28.43883 1.000 23.48714 8 LEU C CA 1
ATOM 4569 C C . LEU C 1 9 ? 62.00189 22.91973 28.45601 1.000 22.66115 8 LEU C C 1
ATOM 4570 O O . LEU C 1 9 ? 62.11665 22.18928 27.46626 1.000 20.58377 8 LEU C O 1
ATOM 4575 N N . GLN C 1 10 ? 62.60323 22.67623 29.61725 1.000 17.21364 9 GLN C N 1
ATOM 4576 C CA . GLN C 1 10 ? 63.26181 21.41555 29.90398 1.000 17.76870 9 GLN C CA 1
ATOM 4577 C C . GLN C 1 10 ? 62.25413 20.27162 29.93877 1.000 19.33652 9 GLN C C 1
ATOM 4578 O O . GLN C 1 10 ? 61.04361 20.47352 30.13420 1.000 14.96725 9 GLN C O 1
ATOM 4584 N N A ARG C 1 11 ? 62.77284 19.05305 29.77175 0.439 17.42539 10 ARG C N 1
ATOM 4585 N N B ARG C 1 11 ? 62.76771 19.05345 29.74571 0.561 17.42373 10 ARG C N 1
ATOM 4586 C CA A ARG C 1 11 ? 61.98048 17.82906 29.80468 0.439 16.33680 10 ARG C CA 1
ATOM 4587 C CA B ARG C 1 11 ? 61.97549 17.83242 29.81797 0.561 16.31710 10 ARG C CA 1
ATOM 4588 C C A ARG C 1 11 ? 62.65989 16.81659 30.71547 0.439 17.51027 10 ARG C C 1
ATOM 4589 C C B ARG C 1 11 ? 62.66488 16.83125 30.73314 0.561 17.52183 10 ARG C C 1
ATOM 4590 O O A ARG C 1 11 ? 63.87481 16.60480 30.61893 0.439 17.48258 10 ARG C O 1
ATOM 4591 O O B ARG C 1 11 ? 63.88440 16.63775 30.65747 0.561 17.49554 10 ARG C O 1
ATOM 4606 N N . ALA C 1 12 ? 61.88032 16.19657 31.59680 1.000 13.97033 11 ALA C N 1
ATOM 4607 C CA . ALA C 1 12 ? 62.39378 15.20044 32.51816 1.000 13.44511 11 ALA C CA 1
ATOM 4608 C C . ALA C 1 12 ? 61.53444 13.94960 32.45348 1.000 13.83176 11 ALA C C 1
ATOM 4609 O O . ALA C 1 12 ? 60.43483 13.94064 31.88225 1.000 11.54638 11 ALA C O 1
ATOM 4611 N N . ARG C 1 13 ? 62.05748 12.89493 33.07386 1.000 13.90089 12 ARG C N 1
ATOM 4612 C CA . ARG C 1 13 ? 61.44909 11.57904 33.07334 1.000 15.58650 12 ARG C CA 1
ATOM 4613 C C . ARG C 1 13 ? 61.81873 10.88097 34.36919 1.000 15.97274 12 ARG C C 1
ATOM 4614 O O . ARG C 1 13 ? 62.96534 10.94703 34.81650 1.000 18.55870 12 ARG C O 1
ATOM 4622 N N . THR C 1 14 ? 60.84430 10.23084 34.97871 1.000 13.65536 13 THR C N 1
ATOM 4623 C CA . THR C 1 14 ? 61.09539 9.49572 36.21122 1.000 16.43323 13 THR C CA 1
ATOM 4624 C C . THR C 1 14 ? 61.71849 8.14970 35.87480 1.000 15.86157 13 THR C C 1
ATOM 4625 O O . THR C 1 14 ? 61.19522 7.41874 35.03373 1.000 16.59696 13 THR C O 1
ATOM 4629 N N . ALA C 1 15 ? 62.83344 7.82313 36.53093 1.000 15.69630 14 ALA C N 1
ATOM 4630 C CA . ALA C 1 15 ? 63.52575 6.55504 36.29568 1.000 17.83613 14 ALA C CA 1
ATOM 4631 C C . ALA C 1 15 ? 63.94617 5.98325 37.64011 1.000 18.09191 14 ALA C C 1
ATOM 4632 O O . ALA C 1 15 ? 64.77855 6.57217 38.33467 1.000 17.29411 14 ALA C O 1
ATOM 4634 N N . SER C 1 16 ? 63.35451 4.84740 38.00420 1.000 19.37381 15 SER C N 1
ATOM 4635 C CA . SER C 1 16 ? 63.66164 4.15528 39.25677 1.000 20.27713 15 SER C CA 1
ATOM 4636 C C . SER C 1 16 ? 63.59972 5.12135 40.44023 1.000 21.73201 15 SER C C 1
ATOM 4637 O O . SER C 1 16 ? 64.50337 5.18994 41.27185 1.000 20.53054 15 SER C O 1
ATOM 4640 N N . GLY C 1 17 ? 62.51431 5.89921 40.49107 1.000 23.08753 16 GLY C N 1
ATOM 4641 C CA . GLY C 1 17 ? 62.27709 6.82168 41.58361 1.000 20.92628 16 GLY C CA 1
ATOM 4642 C C . GLY C 1 17 ? 63.11096 8.07933 41.55405 1.000 22.39153 16 GLY C C 1
ATOM 4643 O O . GLY C 1 17 ? 63.16516 8.79647 42.55321 1.000 28.36451 16 GLY C O 1
ATOM 4644 N N . GLU C 1 18 ? 63.75877 8.37509 40.43304 1.000 20.75799 17 GLU C N 1
ATOM 4645 C CA . GLU C 1 18 ? 64.62762 9.53364 40.31137 1.000 21.23230 17 GLU C CA 1
ATOM 4646 C C . GLU C 1 18 ? 64.17132 10.42422 39.17103 1.000 18.16015 17 GLU C C 1
ATOM 4647 O O . GLU C 1 18 ? 63.76904 9.93836 38.11780 1.000 16.02421 17 GLU C O 1
ATOM 4653 N N . LEU C 1 19 ? 64.27858 11.73005 39.37244 1.000 17.69945 18 LEU C N 1
ATOM 4654 C CA . LEU C 1 19 ? 63.99293 12.70215 38.32056 1.000 15.51270 18 LEU C CA 1
ATOM 4655 C C . LEU C 1 19 ? 65.23152 12.86198 37.43730 1.000 18.99438 18 LEU C C 1
ATOM 4656 O O . LEU C 1 19 ? 66.25290 13.37426 37.89661 1.000 20.55851 18 LEU C O 1
ATOM 4661 N N . VAL C 1 20 ? 65.15211 12.42497 36.17673 1.000 16.86363 19 VAL C N 1
ATOM 4662 C CA . VAL C 1 20 ? 66.26593 12.48876 35.22976 1.000 17.55530 19 VAL C CA 1
ATOM 4663 C C . VAL C 1 20 ? 65.87077 13.38036 34.06218 1.000 18.85572 19 VAL C C 1
ATOM 4664 O O . VAL C 1 20 ? 64.82303 13.16388 33.44264 1.000 19.61024 19 VAL C O 1
ATOM 4668 N N . PHE C 1 21 ? 66.70998 14.36736 33.74395 1.000 13.87522 20 PHE C N 1
ATOM 4669 C CA . PHE C 1 21 ? 66.37878 15.30849 32.68274 1.000 14.04425 20 PHE C CA 1
ATOM 4670 C C . PHE C 1 21 ? 66.84301 14.80140 31.32218 1.000 18.90518 20 PHE C C 1
ATOM 4671 O O . PHE C 1 21 ? 67.96318 14.30020 31.17408 1.000 22.08523 20 PHE C O 1
ATOM 4679 N N . GLU C 1 22 ? 65.94752 14.89654 30.34304 1.000 17.58840 21 GLU C N 1
ATOM 4680 C CA . GLU C 1 22 ? 66.24446 14.51150 28.97220 1.000 17.85149 21 GLU C CA 1
ATOM 4681 C C . GLU C 1 22 ? 66.97339 15.61062 28.22449 1.000 21.93557 21 GLU C C 1
ATOM 4682 O O . GLU C 1 22 ? 67.64700 15.33490 27.22370 1.000 23.17885 21 GLU C O 1
ATOM 4688 N N . THR C 1 23 ? 66.84805 16.84361 28.69122 1.000 18.28599 22 THR C N 1
ATOM 4689 C CA . THR C 1 23 ? 67.37949 18.01063 28.00963 1.000 18.89146 22 THR C CA 1
ATOM 4690 C C . THR C 1 23 ? 68.55560 18.57534 28.80309 1.000 23.93262 22 THR C C 1
ATOM 4691 O O . THR C 1 23 ? 68.73791 18.27971 29.99251 1.000 20.57973 22 THR C O 1
ATOM 4695 N N . GLY C 1 24 ? 69.34455 19.41667 28.12748 1.000 23.40404 23 GLY C N 1
ATOM 4696 C CA . GLY C 1 24 ? 70.65582 19.77711 28.63804 1.000 25.77391 23 GLY C CA 1
ATOM 4697 C C . GLY C 1 24 ? 70.64331 20.77818 29.77162 1.000 26.38979 23 GLY C C 1
ATOM 4698 O O . GLY C 1 24 ? 71.56886 20.79129 30.59039 1.000 29.89329 23 GLY C O 1
ATOM 4699 N N . GLY C 1 25 ? 69.60152 21.61136 29.85633 1.000 24.64169 24 GLY C N 1
ATOM 4700 C CA . GLY C 1 25 ? 69.52806 22.58295 30.93871 1.000 24.53965 24 GLY C CA 1
ATOM 4701 C C . GLY C 1 25 ? 69.39782 21.95462 32.31045 1.000 24.76947 24 GLY C C 1
ATOM 4702 O O . GLY C 1 25 ? 69.86728 22.51963 33.30483 1.000 23.58599 24 GLY C O 1
ATOM 4703 N N . GLY C 1 26 ? 68.74803 20.79536 32.39641 1.000 26.29403 25 GLY C N 1
ATOM 4704 C CA . GLY C 1 26 ? 68.65615 20.11296 33.66556 1.000 18.21516 25 GLY C CA 1
ATOM 4705 C C . GLY C 1 26 ? 67.77332 20.80451 34.70472 1.000 22.55387 25 GLY C C 1
ATOM 4706 O O . GLY C 1 26 ? 67.03652 21.76118 34.43249 1.000 21.54727 25 GLY C O 1
ATOM 4707 N N . LEU C 1 27 ? 67.87658 20.28354 35.93259 1.000 19.39954 26 LEU C N 1
ATOM 4708 C CA . LEU C 1 27 ? 67.06899 20.79761 37.03388 1.000 23.62401 26 LEU C CA 1
ATOM 4709 C C . LEU C 1 27 ? 67.35623 22.27258 37.28754 1.000 25.51010 26 LEU C C 1
ATOM 4710 O O . LEU C 1 27 ? 66.43799 23.05491 37.56582 1.000 22.16814 26 LEU C O 1
ATOM 4715 N N . SER C 1 28 ? 68.61922 22.68145 37.15106 1.000 28.42624 27 SER C N 1
ATOM 4716 C CA . SER C 1 28 ? 68.97920 24.07632 37.38184 1.000 24.16467 27 SER C CA 1
ATOM 4717 C C . SER C 1 28 ? 68.19379 25.00722 36.47497 1.000 25.82343 27 SER C C 1
ATOM 4718 O O . SER C 1 28 ? 67.64847 26.02113 36.92904 1.000 25.83453 27 SER C O 1
ATOM 4721 N N . GLN C 1 29 ? 68.13933 24.68604 35.18110 1.000 21.33231 28 GLN C N 1
ATOM 4722 C CA . GLN C 1 29 ? 67.39952 25.52157 34.24532 1.000 23.29123 28 GLN C CA 1
ATOM 4723 C C . GLN C 1 29 ? 65.89999 25.44363 34.50594 1.000 23.97077 28 GLN C C 1
ATOM 4724 O O . GLN C 1 29 ? 65.18640 26.45620 34.41224 1.000 20.90788 28 GLN C O 1
ATOM 4730 N N . ALA C 1 30 ? 65.40740 24.25261 34.84801 1.000 21.36259 29 ALA C N 1
ATOM 4731 C CA . ALA C 1 30 ? 63.97484 24.09719 35.05809 1.000 20.95016 29 ALA C CA 1
ATOM 4732 C C . ALA C 1 30 ? 63.51418 24.91294 36.25684 1.000 19.73263 29 ALA C C 1
ATOM 4733 O O . ALA C 1 30 ? 62.45296 25.54460 36.21692 1.000 19.89339 29 ALA C O 1
ATOM 4735 N N . LEU C 1 31 ? 64.29800 24.90722 37.33336 1.000 17.18774 30 LEU C N 1
ATOM 4736 C CA . LEU C 1 31 ? 63.96092 25.71948 38.49042 1.000 22.09215 30 LEU C CA 1
ATOM 4737 C C . LEU C 1 31 ? 64.04453 27.20121 38.15366 1.000 26.60114 30 LEU C C 1
ATOM 4738 O O . LEU C 1 31 ? 63.25194 28.00145 38.66393 1.000 21.67424 30 LEU C O 1
ATOM 4743 N N . GLN C 1 32 ? 64.96943 27.57589 37.26807 1.000 24.61194 31 GLN C N 1
ATOM 4744 C CA . GLN C 1 32 ? 65.04064 28.95894 36.82126 1.000 24.72680 31 GLN C CA 1
ATOM 4745 C C . GLN C 1 32 ? 63.81005 29.32294 35.99895 1.000 27.04021 31 GLN C C 1
ATOM 4746 O O . GLN C 1 32 ? 63.24932 30.41305 36.15729 1.000 25.01987 31 GLN C O 1
ATOM 4752 N N . ASP C 1 33 ? 63.35184 28.40305 35.14755 1.000 22.67549 32 ASP C N 1
ATOM 4753 C CA . ASP C 1 33 ? 62.15521 28.63974 34.34526 1.000 25.18994 32 ASP C CA 1
ATOM 4754 C C . ASP C 1 33 ? 60.89049 28.62994 35.19822 1.000 20.62348 32 ASP C C 1
ATOM 4755 O O . ASP C 1 33 ? 59.87033 29.20135 34.80011 1.000 20.18721 32 ASP C O 1
ATOM 4760 N N . GLY C 1 34 ? 60.92019 27.94326 36.33307 1.000 21.45601 33 GLY C N 1
ATOM 4761 C CA . GLY C 1 34 ? 59.73255 27.71418 37.12184 1.000 18.27773 33 GLY C CA 1
ATOM 4762 C C . GLY C 1 34 ? 58.76006 26.69191 36.56621 1.000 18.29188 33 GLY C C 1
ATOM 4763 O O . GLY C 1 34 ? 57.68251 26.51989 37.14099 1.000 14.75146 33 GLY C O 1
ATOM 4764 N N . CYS C 1 35 ? 59.09019 26.01250 35.46741 1.000 18.07623 34 CYS C N 1
ATOM 4765 C CA . CYS C 1 35 ? 58.20719 24.99644 34.91675 1.000 17.42455 34 CYS C CA 1
ATOM 4766 C C . CYS C 1 35 ? 59.01580 24.11025 33.98209 1.000 15.08662 34 CYS C C 1
ATOM 4767 O O . CYS C 1 35 ? 60.07352 24.50482 33.48062 1.000 16.64847 34 CYS C O 1
ATOM 4770 N N . PHE C 1 36 ? 58.49863 22.90990 33.76272 1.000 14.23476 35 PHE C N 1
ATOM 4771 C CA . PHE C 1 36 ? 59.12854 21.96331 32.84840 1.000 15.36870 35 PHE C CA 1
ATOM 4772 C C . PHE C 1 36 ? 58.13184 20.87536 32.50301 1.000 14.55708 35 PHE C C 1
ATOM 4773 O O . PHE C 1 36 ? 57.05682 20.77501 33.10631 1.000 13.08564 35 PHE C O 1
ATOM 4781 N N . TYR C 1 37 ? 58.48956 20.07252 31.49321 1.000 11.63631 36 TYR C N 1
ATOM 4782 C CA . TYR C 1 37 ? 57.67440 18.94042 31.07611 1.000 12.60017 36 TYR C CA 1
ATOM 4783 C C . TYR C 1 37 ? 58.16806 17.67424 31.76528 1.000 13.16348 36 TYR C C 1
ATOM 4784 O O . TYR C 1 37 ? 59.37507 17.42330 31.84595 1.000 13.21094 36 TYR C O 1
ATOM 4793 N N . LEU C 1 38 ? 57.23803 16.87282 32.26470 1.000 11.52812 37 LEU C N 1
ATOM 4794 C CA . LEU C 1 38 ? 57.57706 15.61080 32.91887 1.000 10.24121 37 LEU C CA 1
ATOM 4795 C C . LEU C 1 38 ? 56.88301 14.48465 32.18051 1.000 13.17463 37 LEU C C 1
ATOM 4796 O O . LEU C 1 38 ? 55.65408 14.50733 32.02783 1.000 10.67554 37 LEU C O 1
ATOM 4801 N N . ALA C 1 39 ? 57.66202 13.49870 31.72003 1.000 9.66521 38 ALA C N 1
ATOM 4802 C CA . ALA C 1 39 ? 57.08430 12.42745 30.93252 1.000 13.58580 38 ALA C CA 1
ATOM 4803 C C . ALA C 1 39 ? 56.02946 11.68815 31.73932 1.000 11.78681 38 ALA C C 1
ATOM 4804 O O . ALA C 1 39 ? 56.18543 11.45986 32.94237 1.000 14.32348 38 ALA C O 1
ATOM 4806 N N . ILE C 1 40 ? 54.92848 11.36131 31.07521 1.000 13.70015 39 ILE C N 1
ATOM 4807 C CA . ILE C 1 40 ? 53.88002 10.54517 31.68102 1.000 13.76887 39 ILE C CA 1
ATOM 4808 C C . ILE C 1 40 ? 54.36966 9.10742 31.67589 1.000 17.14856 39 ILE C C 1
ATOM 4809 O O . ILE C 1 40 ? 54.62279 8.57553 30.58498 1.000 14.33192 39 ILE C O 1
ATOM 4814 N N . PRO C 1 41 ? 54.53767 8.45475 32.83074 1.000 15.35387 40 PRO C N 1
ATOM 4815 C CA . PRO C 1 41 ? 54.94319 7.04122 32.82884 1.000 19.70740 40 PRO C CA 1
ATOM 4816 C C . PRO C 1 41 ? 54.09020 6.21050 31.88095 1.000 23.38883 40 PRO C C 1
ATOM 4817 O O . PRO C 1 41 ? 52.87613 6.40516 31.76641 1.000 16.71354 40 PRO C O 1
ATOM 4821 N N . GLU C 1 42 ? 54.74747 5.26462 31.20326 1.000 19.54515 41 GLU C N 1
ATOM 4822 C CA . GLU C 1 42 ? 54.14089 4.58827 30.05660 1.000 26.90458 41 GLU C CA 1
ATOM 4823 C C . GLU C 1 42 ? 52.95199 3.71207 30.44458 1.000 24.90666 41 GLU C C 1
ATOM 4824 O O . GLU C 1 42 ? 52.08388 3.44247 29.60356 1.000 31.52610 41 GLU C O 1
ATOM 4830 N N . ASP C 1 43 ? 52.91051 3.23223 31.68325 1.000 23.57380 42 ASP C N 1
ATOM 4831 C CA . ASP C 1 43 ? 51.84511 2.35429 32.14667 1.000 29.26617 42 ASP C CA 1
ATOM 4832 C C . ASP C 1 43 ? 50.64039 3.11032 32.69333 1.000 28.12094 42 ASP C C 1
ATOM 4833 O O . ASP C 1 43 ? 49.70012 2.47135 33.17516 1.000 29.12467 42 ASP C O 1
ATOM 4838 N N . ILE C 1 44 ? 50.65381 4.43368 32.67227 1.000 22.66397 43 ILE C N 1
ATOM 4839 C CA . ILE C 1 44 ? 49.51825 5.19759 33.19096 1.000 20.07219 43 ILE C CA 1
ATOM 4840 C C . ILE C 1 44 ? 48.39380 5.19889 32.16203 1.000 14.12570 43 ILE C C 1
ATOM 4841 O O . ILE C 1 44 ? 48.61640 5.46484 30.97006 1.000 21.65270 43 ILE C O 1
ATOM 4846 N N . ASP C 1 45 ? 47.17568 4.95303 32.62077 1.000 20.67674 44 ASP C N 1
ATOM 4847 C CA . ASP C 1 45 ? 45.97847 5.12567 31.79558 1.000 21.96767 44 ASP C CA 1
ATOM 4848 C C . ASP C 1 45 ? 45.35582 6.46881 32.15575 1.000 21.86600 44 ASP C C 1
ATOM 4849 O O . ASP C 1 45 ? 44.84240 6.62793 33.26947 1.000 19.72923 44 ASP C O 1
ATOM 4854 N N . LEU C 1 46 ? 45.41922 7.40997 31.22097 1.000 19.94614 45 LEU C N 1
ATOM 4855 C CA . LEU C 1 46 ? 44.89082 8.75670 31.38671 1.000 26.58984 45 LEU C CA 1
ATOM 4856 C C . LEU C 1 46 ? 43.38211 8.83832 31.15972 1.000 31.10189 45 LEU C C 1
ATOM 4857 O O . LEU C 1 46 ? 42.77348 9.85582 31.49255 1.000 26.97624 45 LEU C O 1
ATOM 4862 N N . GLU C 1 47 ? 42.77216 7.79018 30.60405 1.000 30.05810 46 GLU C N 1
ATOM 4863 C CA . GLU C 1 47 ? 41.35441 7.83886 30.23914 1.000 33.57794 46 GLU C CA 1
ATOM 4864 C C . GLU C 1 47 ? 40.40582 8.11884 31.40550 1.000 25.71545 46 GLU C C 1
ATOM 4865 O O . GLU C 1 47 ? 39.45573 8.87744 31.20397 1.000 32.46452 46 GLU C O 1
ATOM 4871 N N . PRO C 1 48 ? 40.57510 7.55449 32.60809 1.000 24.74224 47 PRO C N 1
ATOM 4872 C CA . PRO C 1 48 ? 39.68926 7.93893 33.71950 1.000 25.04021 47 PRO C CA 1
ATOM 4873 C C . PRO C 1 48 ? 39.67786 9.44156 34.01717 1.000 30.31694 47 PRO C C 1
ATOM 4874 O O . PRO C 1 48 ? 38.64498 9.96009 34.42527 1.000 28.22804 47 PRO C O 1
ATOM 4878 N N . GLY C 1 49 ? 40.80450 10.13754 33.78627 1.000 24.01633 48 GLY C N 1
ATOM 4879 C CA . GLY C 1 49 ? 40.82751 11.57342 33.98012 1.000 22.29117 48 GLY C CA 1
ATOM 4880 C C . GLY C 1 49 ? 40.20953 12.33412 32.81985 1.000 27.66143 48 GLY C C 1
ATOM 4881 O O . GLY C 1 49 ? 39.48429 13.31110 33.03106 1.000 21.44009 48 GLY C O 1
ATOM 4882 N N . LYS C 1 50 ? 40.50656 11.91567 31.59913 1.000 23.92478 49 LYS C N 1
ATOM 4883 C CA . LYS C 1 50 ? 39.83077 12.54434 30.45478 1.000 23.44116 49 LYS C CA 1
ATOM 4884 C C . LYS C 1 50 ? 38.33426 12.26645 30.48673 1.000 25.56985 49 LYS C C 1
ATOM 4885 O O . LYS C 1 50 ? 37.53356 13.13670 30.14679 1.000 30.50083 49 LYS C O 1
ATOM 4891 N N . LEU C 1 51 ? 37.93811 11.06237 30.91211 1.000 25.34231 50 LEU C N 1
ATOM 4892 C CA . LEU C 1 51 ? 36.51452 10.75736 31.01507 1.000 28.97432 50 LEU C CA 1
ATOM 4893 C C . LEU C 1 51 ? 35.83087 11.69287 32.00925 1.000 29.90126 50 LEU C C 1
ATOM 4894 O O . LEU C 1 51 ? 34.83894 12.34935 31.67966 1.000 32.54788 50 LEU C O 1
ATOM 4899 N N . LEU C 1 52 ? 36.36048 11.78236 33.23329 1.000 24.36372 51 LEU C N 1
ATOM 4900 C CA . LEU C 1 52 ? 35.74368 12.64847 34.23732 1.000 28.22797 51 LEU C CA 1
ATOM 4901 C C . LEU C 1 52 ? 35.64028 14.08811 33.74011 1.000 25.43997 51 LEU C C 1
ATOM 4902 O O . LEU C 1 52 ? 34.61485 14.75486 33.94706 1.000 27.82470 51 LEU C O 1
ATOM 4907 N N . CYS C 1 53 ? 36.67772 14.57142 33.04675 1.000 24.76853 52 CYS C N 1
ATOM 4908 C CA . CYS C 1 53 ? 36.66936 15.94526 32.55384 1.000 23.81682 52 CYS C CA 1
ATOM 4909 C C . CYS C 1 53 ? 35.57532 16.17213 31.52016 1.000 34.17323 52 CYS C C 1
ATOM 4910 O O . CYS C 1 53 ? 35.14388 17.30995 31.31866 1.000 32.57756 52 CYS C O 1
ATOM 4913 N N . ARG C 1 54 ? 35.14832 15.10328 30.85471 1.000 33.13038 53 ARG C N 1
ATOM 4914 C CA . ARG C 1 54 ? 34.12710 15.19255 29.83264 1.000 33.01215 53 ARG C CA 1
ATOM 4915 C C . ARG C 1 54 ? 32.71590 14.93670 30.36845 1.000 25.42452 53 ARG C C 1
ATOM 4916 O O . ARG C 1 54 ? 31.74919 15.27016 29.68606 1.000 31.49463 53 ARG C O 1
ATOM 4924 N N . GLN C 1 55 ? 32.59018 14.38717 31.57484 1.000 29.00506 54 GLN C N 1
ATOM 4925 C CA . GLN C 1 55 ? 31.29511 13.95084 32.09128 1.000 36.49565 54 GLN C CA 1
ATOM 4926 C C . GLN C 1 55 ? 30.84154 14.60356 33.39861 1.000 32.93152 54 GLN C C 1
ATOM 4927 O O . GLN C 1 55 ? 29.64372 14.53827 33.70462 1.000 29.36055 54 GLN C O 1
ATOM 4933 N N . PHE C 1 56 ? 31.74389 15.22597 34.17284 1.000 28.53590 55 PHE C N 1
ATOM 4934 C CA . PHE C 1 56 ? 31.38805 15.56785 35.55076 1.000 29.54455 55 PHE C CA 1
ATOM 4935 C C . PHE C 1 56 ? 30.25813 16.58946 35.62225 1.000 25.75150 55 PHE C C 1
ATOM 4936 O O . PHE C 1 56 ? 29.48097 16.58475 36.58879 1.000 30.03870 55 PHE C O 1
ATOM 4944 N N . TYR C 1 57 ? 30.14234 17.44860 34.61829 0.821 19.15812 56 TYR C N 1
ATOM 4945 C CA . TYR C 1 57 ? 29.17139 18.53037 34.61335 0.821 31.29811 56 TYR C CA 1
ATOM 4946 C C . TYR C 1 57 ? 27.86456 18.16440 33.92005 0.821 33.67968 56 TYR C C 1
ATOM 4947 O O . TYR C 1 57 ? 26.99111 19.02678 33.79014 0.821 30.80000 56 TYR C O 1
ATOM 4956 N N . ARG C 1 58 ? 27.71488 16.92482 33.46270 1.000 32.02019 57 ARG C N 1
ATOM 4957 C CA . ARG C 1 58 ? 26.50811 16.44354 32.81426 1.000 24.24737 57 ARG C CA 1
ATOM 4958 C C . ARG C 1 58 ? 25.62118 15.74983 33.83284 1.000 35.62660 57 ARG C C 1
ATOM 4959 O O . ARG C 1 58 ? 26.08337 15.36569 34.91391 1.000 33.41718 57 ARG C O 1
ATOM 4967 N N . PRO C 1 59 ? 24.32913 15.59414 33.53127 1.000 33.28306 58 PRO C N 1
ATOM 4968 C CA . PRO C 1 59 ? 23.41301 14.99428 34.50773 1.000 35.28670 58 PRO C CA 1
ATOM 4969 C C . PRO C 1 59 ? 23.68536 13.51463 34.72678 1.000 33.01226 58 PRO C C 1
ATOM 4970 O O . PRO C 1 59 ? 24.15381 12.79327 33.83875 1.000 34.58391 58 PRO C O 1
ATOM 4974 N N . ALA C 1 60 ? 23.36590 13.07051 35.94290 1.000 34.28199 59 ALA C N 1
ATOM 4975 C CA . ALA C 1 60 ? 23.59309 11.68025 36.31869 1.000 42.27444 59 ALA C CA 1
ATOM 4976 C C . ALA C 1 60 ? 22.77127 10.73068 35.45320 1.000 46.88250 59 ALA C C 1
ATOM 4977 O O . ALA C 1 60 ? 23.25075 9.65205 35.07468 1.000 44.31381 59 ALA C O 1
ATOM 4979 N N . HIS C 1 61 ? 21.53241 11.11665 35.12439 1.000 42.91640 60 HIS C N 1
ATOM 4980 C CA . HIS C 1 61 ? 20.66976 10.35771 34.23258 1.000 36.86089 60 HIS C CA 1
ATOM 4981 C C . HIS C 1 61 ? 20.15792 11.26733 33.12330 1.000 36.10244 60 HIS C C 1
ATOM 4982 O O . HIS C 1 61 ? 19.95865 12.46698 33.35218 1.000 36.90230 60 HIS C O 1
ATOM 4989 N N . PRO C 1 62 ? 19.94648 10.74017 31.90298 1.000 40.47259 61 PRO C N 1
ATOM 4990 C CA . PRO C 1 62 ? 20.13220 9.35311 31.45656 1.000 37.27979 61 PRO C CA 1
ATOM 4991 C C . PRO C 1 62 ? 21.57335 9.04888 31.02979 1.000 42.98260 61 PRO C C 1
ATOM 4992 O O . PRO C 1 62 ? 22.33832 9.96976 30.74961 1.000 50.42760 61 PRO C O 1
ATOM 4996 N N . GLY C 1 63 ? 21.91990 7.77257 30.96983 1.000 45.31933 62 GLY C N 1
ATOM 4997 C CA . GLY C 1 63 ? 23.26091 7.35197 30.61593 1.000 44.60699 62 GLY C CA 1
ATOM 4998 C C . GLY C 1 63 ? 23.55972 6.00522 31.22773 1.000 47.09989 62 GLY C C 1
ATOM 4999 O O . GLY C 1 63 ? 22.84600 5.52274 32.10992 1.000 49.78547 62 GLY C O 1
ATOM 5000 N N . SER C 1 64 ? 24.64034 5.39699 30.74259 1.000 38.57085 63 SER C N 1
ATOM 5001 C CA . SER C 1 64 ? 24.97816 4.04601 31.16135 1.000 45.83252 63 SER C CA 1
ATOM 5002 C C . SER C 1 64 ? 25.28236 4.00410 32.65998 1.000 46.48650 63 SER C C 1
ATOM 5003 O O . SER C 1 64 ? 25.80578 4.97204 33.22385 1.000 43.15504 63 SER C O 1
ATOM 5006 N N . PRO C 1 65 ? 24.97049 2.89009 33.33449 1.000 49.21706 64 PRO C N 1
ATOM 5007 C CA . PRO C 1 65 ? 25.28736 2.79702 34.77150 1.000 50.40442 64 PRO C CA 1
ATOM 5008 C C . PRO C 1 65 ? 26.79065 2.76476 35.06759 1.000 50.50504 64 PRO C C 1
ATOM 5009 O O . PRO C 1 65 ? 27.17545 3.08233 36.19683 1.000 46.30102 64 PRO C O 1
ATOM 5013 N N . GLU C 1 66 ? 27.62198 2.39533 34.10299 1.000 47.63259 65 GLU C N 1
ATOM 5014 C CA . GLU C 1 66 ? 29.05636 2.29792 34.36489 1.000 49.49481 65 GLU C CA 1
ATOM 5015 C C . GLU C 1 66 ? 29.69433 3.68413 34.36177 1.000 48.82347 65 GLU C C 1
ATOM 5016 O O . GLU C 1 66 ? 30.70379 3.91657 35.03255 1.000 44.10958 65 GLU C O 1
ATOM 5022 N N . LEU C 1 67 ? 29.04200 4.59027 33.64503 1.000 41.37445 66 LEU C N 1
ATOM 5023 C CA . LEU C 1 67 ? 29.41660 5.97729 33.47292 1.000 39.30217 66 LEU C CA 1
ATOM 5024 C C . LEU C 1 67 ? 28.73197 6.84605 34.56170 1.000 38.89818 66 LEU C C 1
ATOM 5025 O O . LEU C 1 67 ? 29.11155 8.00415 34.78308 1.000 38.22881 66 LEU C O 1
ATOM 5030 N N . ARG C 1 68 ? 27.78036 6.27311 35.30165 1.000 41.86223 67 ARG C N 1
ATOM 5031 C CA . ARG C 1 68 ? 27.10619 6.97037 36.39840 1.000 45.53713 67 ARG C CA 1
ATOM 5032 C C . ARG C 1 68 ? 28.05409 7.61681 37.40819 1.000 45.22049 67 ARG C C 1
ATOM 5033 O O . ARG C 1 68 ? 27.82039 8.78176 37.76733 1.000 40.47346 67 ARG C O 1
ATOM 5041 N N . PRO C 1 69 ? 29.09755 6.94669 37.92440 1.000 39.01092 68 PRO C N 1
ATOM 5042 C CA . PRO C 1 69 ? 29.93514 7.59316 38.95084 1.000 35.60082 68 PRO C CA 1
ATOM 5043 C C . PRO C 1 69 ? 30.78235 8.73870 38.42401 1.000 35.61913 68 PRO C C 1
ATOM 5044 O O . PRO C 1 69 ? 31.41671 9.43359 39.23090 1.000 33.78667 68 PRO C O 1
ATOM 5048 N N . TYR C 1 70 ? 30.82315 8.95059 37.11136 1.000 29.38886 69 TYR C N 1
ATOM 5049 C CA . TYR C 1 70 ? 31.60172 10.02666 36.51973 1.000 32.61860 69 TYR C CA 1
ATOM 5050 C C . TYR C 1 70 ? 30.79243 11.29050 36.32787 1.000 37.95881 69 TYR C C 1
ATOM 5051 O O . TYR C 1 70 ? 31.29545 12.25311 35.73550 1.000 30.69747 69 TYR C O 1
ATOM 5060 N N . ARG C 1 71 ? 29.55969 11.31506 36.82016 1.000 35.75277 70 ARG C N 1
ATOM 5061 C CA . ARG C 1 71 ? 28.59859 12.33472 36.44569 1.000 36.98239 70 ARG C CA 1
ATOM 5062 C C . ARG C 1 71 ? 27.87459 12.90057 37.65789 1.000 30.21713 70 ARG C C 1
ATOM 5063 O O . ARG C 1 71 ? 27.94782 12.37504 38.77773 1.000 25.76754 70 ARG C O 1
ATOM 5071 N N . GLY C 1 72 ? 27.12536 13.96845 37.39365 1.000 30.83308 71 GLY C N 1
ATOM 5072 C CA . GLY C 1 72 ? 26.24562 14.54752 38.38800 1.000 32.25453 71 GLY C CA 1
ATOM 5073 C C . GLY C 1 72 ? 26.92232 15.42344 39.41428 1.000 38.94379 71 GLY C C 1
ATOM 5074 O O . GLY C 1 72 ? 26.35013 15.65269 40.48853 1.000 32.42771 71 GLY C O 1
ATOM 5075 N N . PHE C 1 73 ? 28.12372 15.92829 39.12129 1.000 33.13069 72 PHE C N 1
ATOM 5076 C CA . PHE C 1 73 ? 28.90621 16.64483 40.12479 1.000 31.88785 72 PHE C CA 1
ATOM 5077 C C . PHE C 1 73 ? 28.49414 18.10132 40.30240 1.000 27.97553 72 PHE C C 1
ATOM 5078 O O . PHE C 1 73 ? 28.88336 18.70450 41.30667 1.000 30.55257 72 PHE C O 1
ATOM 5086 N N . ARG C 1 74 ? 27.70365 18.67134 39.38835 1.000 28.97606 73 ARG C N 1
ATOM 5087 C CA . ARG C 1 74 ? 27.15856 20.00924 39.61848 1.000 36.32506 73 ARG C CA 1
ATOM 5088 C C . ARG C 1 74 ? 26.27457 20.07834 40.86023 1.000 33.89771 73 ARG C C 1
ATOM 5089 O O . ARG C 1 74 ? 26.00733 21.17613 41.35796 1.000 38.42531 73 ARG C O 1
ATOM 5097 N N . ARG C 1 75 ? 25.83140 18.93627 41.37771 1.000 36.29031 74 ARG C N 1
ATOM 5098 C CA . ARG C 1 75 ? 25.02797 18.87635 42.58501 1.000 36.24216 74 ARG C CA 1
ATOM 5099 C C . ARG C 1 75 ? 25.86856 18.75038 43.84613 1.000 40.44339 74 ARG C C 1
ATOM 5100 O O . ARG C 1 75 ? 25.31756 18.83782 44.95143 1.000 41.02104 74 ARG C O 1
ATOM 5108 N N . ASN C 1 76 ? 27.18019 18.53860 43.71513 1.000 38.73834 75 ASN C N 1
ATOM 5109 C CA . ASN C 1 76 ? 28.05317 18.37724 44.87903 1.000 39.41632 75 ASN C CA 1
ATOM 5110 C C . ASN C 1 76 ? 28.64654 19.73739 45.20536 1.000 42.93793 75 ASN C C 1
ATOM 5111 O O . ASN C 1 76 ? 29.61417 20.17540 44.57168 1.000 37.54680 75 ASN C O 1
ATOM 5116 N N . ASP C 1 77 ? 28.06682 20.39775 46.21558 1.000 39.68446 76 ASP C N 1
ATOM 5117 C CA . ASP C 1 77 ? 28.48250 21.74273 46.59075 1.000 43.64441 76 ASP C CA 1
ATOM 5118 C C . ASP C 1 77 ? 29.85863 21.77196 47.24142 1.000 41.36477 76 ASP C C 1
ATOM 5119 O O . ASP C 1 77 ? 30.46837 22.84330 47.31273 1.000 40.94394 76 ASP C O 1
ATOM 5124 N N . GLY C 1 78 ? 30.35401 20.63289 47.73212 1.000 33.74929 77 GLY C N 1
ATOM 5125 C CA . GLY C 1 78 ? 31.62963 20.63289 48.42233 1.000 31.34034 77 GLY C CA 1
ATOM 5126 C C . GLY C 1 78 ? 32.84201 20.63666 47.51244 1.000 30.99568 77 GLY C C 1
ATOM 5127 O O . GLY C 1 78 ? 33.91394 21.09772 47.91986 1.000 26.75192 77 GLY C O 1
ATOM 5128 N N . ILE C 1 79 ? 32.70534 20.12762 46.28386 1.000 29.85737 78 ILE C N 1
ATOM 5129 C CA . ILE C 1 79 ? 33.86358 19.92446 45.41239 1.000 25.26429 78 ILE C CA 1
ATOM 5130 C C . ILE C 1 79 ? 33.65021 20.50628 44.01841 1.000 21.81873 78 ILE C C 1
ATOM 5131 O O . ILE C 1 79 ? 34.57591 20.52428 43.20143 1.000 18.77921 78 ILE C O 1
ATOM 5136 N N . TYR C 1 80 ? 32.44830 20.97843 43.70193 1.000 23.39716 79 TYR C N 1
ATOM 5137 C CA . TYR C 1 80 ? 32.19889 21.52768 42.37306 1.000 16.63379 79 TYR C CA 1
ATOM 5138 C C . TYR C 1 80 ? 32.09214 23.04926 42.44059 1.000 23.77465 79 TYR C C 1
ATOM 5139 O O . TYR C 1 80 ? 31.34877 23.58726 43.27000 1.000 21.07326 79 TYR C O 1
ATOM 5148 N N . PHE C 1 81 ? 32.81211 23.74186 41.56087 1.000 18.27569 80 PHE C N 1
ATOM 5149 C CA . PHE C 1 81 ? 32.84216 25.20395 41.58126 1.000 22.28896 80 PHE C CA 1
ATOM 5150 C C . PHE C 1 81 ? 32.50545 25.78029 40.21171 1.000 21.68867 80 PHE C C 1
ATOM 5151 O O . PHE C 1 81 ? 33.31386 25.71933 39.27569 1.000 21.84286 80 PHE C O 1
ATOM 5159 N N . ASP C 1 82 ? 31.30634 26.35759 40.10741 1.000 21.75295 81 ASP C N 1
ATOM 5160 C CA . ASP C 1 82 ? 30.88673 27.16050 38.95739 1.000 24.23163 81 ASP C CA 1
ATOM 5161 C C . ASP C 1 82 ? 31.40968 28.57806 39.17208 1.000 28.17281 81 ASP C C 1
ATOM 5162 O O . ASP C 1 82 ? 30.93174 29.29134 40.06289 1.000 27.44914 81 ASP C O 1
ATOM 5167 N N . ARG C 1 83 ? 32.40996 28.98697 38.39535 1.000 19.97741 82 ARG C N 1
ATOM 5168 C CA . ARG C 1 83 ? 33.01538 30.29007 38.62993 1.000 23.38913 82 ARG C CA 1
ATOM 5169 C C . ARG C 1 83 ? 32.18230 31.36216 37.95002 1.000 28.21456 82 ARG C C 1
ATOM 5170 O O . ARG C 1 83 ? 31.71243 31.18376 36.82420 1.000 24.04280 82 ARG C O 1
ATOM 5178 N N . GLU C 1 84 ? 32.01873 32.48741 38.64082 1.000 26.59461 83 GLU C N 1
ATOM 5179 C CA . GLU C 1 84 ? 31.11825 33.52487 38.16487 1.000 26.13248 83 GLU C CA 1
ATOM 5180 C C . GLU C 1 84 ? 31.70026 34.29835 36.98956 1.000 24.57757 83 GLU C C 1
ATOM 5181 O O . GLU C 1 84 ? 30.97807 34.59661 36.03287 1.000 24.26374 83 GLU C O 1
ATOM 5187 N N . TYR C 1 85 ? 32.99124 34.64073 37.04189 1.000 23.44175 84 TYR C N 1
ATOM 5188 C CA . TYR C 1 85 ? 33.58504 35.58172 36.10226 1.000 20.09079 84 TYR C CA 1
ATOM 5189 C C . TYR C 1 85 ? 34.52389 34.93508 35.08875 1.000 20.89415 84 TYR C C 1
ATOM 5190 O O . TYR C 1 85 ? 35.24446 35.65923 34.40400 1.000 22.34449 84 TYR C O 1
ATOM 5199 N N . TYR C 1 86 ? 34.53601 33.60209 34.97872 1.000 23.13439 85 TYR C N 1
ATOM 5200 C CA . TYR C 1 86 ? 35.47228 32.90463 34.10067 1.000 21.65487 85 TYR C CA 1
ATOM 5201 C C . TYR C 1 86 ? 34.79786 31.68773 33.47825 1.000 18.16690 85 TYR C C 1
ATOM 5202 O O . TYR C 1 86 ? 33.85353 31.12036 34.03149 1.000 19.11960 85 TYR C O 1
ATOM 5211 N N . GLN C 1 87 ? 35.30270 31.28811 32.30632 1.000 25.41032 86 GLN C N 1
ATOM 5212 C CA . GLN C 1 87 ? 34.70643 30.17334 31.57613 1.000 22.55182 86 GLN C CA 1
ATOM 5213 C C . GLN C 1 87 ? 34.81992 28.86776 32.33968 1.000 22.94088 86 GLN C C 1
ATOM 5214 O O . GLN C 1 87 ? 33.96258 27.98709 32.19695 1.000 21.35386 86 GLN C O 1
ATOM 5220 N N . THR C 1 88 ? 35.83724 28.73377 33.18308 1.000 24.85889 87 THR C N 1
ATOM 5221 C CA . THR C 1 88 ? 36.06515 27.46399 33.85486 1.000 17.77303 87 THR C CA 1
ATOM 5222 C C . THR C 1 88 ? 35.00029 27.16879 34.91324 1.000 22.48717 87 THR C C 1
ATOM 5223 O O . THR C 1 88 ? 34.58576 28.04587 35.68106 1.000 25.26345 87 THR C O 1
ATOM 5227 N N . GLU C 1 89 ? 34.51380 25.93051 34.89769 1.000 19.13808 88 GLU C N 1
ATOM 5228 C CA . GLU C 1 89 ? 33.88381 25.27427 36.03093 1.000 22.26559 88 GLU C CA 1
ATOM 5229 C C . GLU C 1 89 ? 34.78122 24.09832 36.38618 1.000 21.09345 88 GLU C C 1
ATOM 5230 O O . GLU C 1 89 ? 35.31733 23.43488 35.49085 1.000 21.71149 88 GLU C O 1
ATOM 5236 N N . HIS C 1 90 ? 34.98474 23.85312 37.67437 1.000 18.48778 89 HIS C N 1
ATOM 5237 C CA . HIS C 1 90 ? 35.96074 22.82750 38.00968 1.000 19.10229 89 HIS C CA 1
ATOM 5238 C C . HIS C 1 90 ? 35.57403 22.07845 39.27038 1.000 20.94618 89 HIS C C 1
ATOM 5239 O O . HIS C 1 90 ? 34.91515 22.60899 40.16849 1.000 21.26354 89 HIS C O 1
ATOM 5246 N N . ILE C 1 91 ? 35.96051 20.81731 39.29111 1.000 13.58688 90 ILE C N 1
ATOM 5247 C CA . ILE C 1 91 ? 36.05883 20.06466 40.51955 1.000 14.98413 90 ILE C CA 1
ATOM 5248 C C . ILE C 1 91 ? 37.38012 20.42817 41.17720 1.000 20.26134 90 ILE C C 1
ATOM 5249 O O . ILE C 1 91 ? 38.40760 20.56810 40.49637 1.000 19.21765 90 ILE C O 1
ATOM 5254 N N . LEU C 1 92 ? 37.34245 20.65416 42.48854 1.000 16.42551 91 LEU C N 1
ATOM 5255 C CA . LEU C 1 92 ? 38.54343 20.70628 43.31857 1.000 17.37141 91 LEU C CA 1
ATOM 5256 C C . LEU C 1 92 ? 38.28816 19.80829 44.51779 1.000 16.03982 91 LEU C C 1
ATOM 5257 O O . LEU C 1 92 ? 37.42179 20.11499 45.34659 1.000 21.60917 91 LEU C O 1
ATOM 5262 N N . ALA C 1 93 ? 39.01891 18.69890 44.61183 1.000 14.40314 92 ALA C N 1
ATOM 5263 C CA . ALA C 1 93 ? 38.80075 17.72588 45.67990 1.000 18.93868 92 ALA C CA 1
ATOM 5264 C C . ALA C 1 93 ? 40.11723 17.34570 46.34050 1.000 18.80726 92 ALA C C 1
ATOM 5265 O O . ALA C 1 93 ? 41.11674 17.11543 45.65030 1.000 18.18860 92 ALA C O 1
ATOM 5267 N N . ASP C 1 94 ? 40.11347 17.25121 47.66843 1.000 16.93870 93 ASP C N 1
ATOM 5268 C CA . ASP C 1 94 ? 41.28205 16.75836 48.37708 1.000 18.19617 93 ASP C CA 1
ATOM 5269 C C . ASP C 1 94 ? 41.25100 15.22564 48.43271 1.000 18.71448 93 ASP C C 1
ATOM 5270 O O . ASP C 1 94 ? 40.39454 14.57723 47.82519 1.000 17.45867 93 ASP C O 1
ATOM 5275 N N . GLY C 1 95 ? 42.23610 14.64677 49.12056 1.000 20.02849 94 GLY C N 1
ATOM 5276 C CA . GLY C 1 95 ? 42.39737 13.21044 49.21392 1.000 20.20664 94 GLY C CA 1
ATOM 5277 C C . GLY C 1 95 ? 41.13071 12.50715 49.68034 1.000 22.86013 94 GLY C C 1
ATOM 5278 O O . GLY C 1 95 ? 40.53725 11.70266 48.95924 1.000 22.71814 94 GLY C O 1
ATOM 5279 N N . PRO C 1 96 ? 40.67913 12.82385 50.89339 1.000 23.90476 95 PRO C N 1
ATOM 5280 C CA . PRO C 1 96 ? 39.40195 12.25127 51.36395 1.000 27.90743 95 PRO C CA 1
ATOM 5281 C C . PRO C 1 96 ? 38.23356 12.46093 50.41043 1.000 26.71864 95 PRO C C 1
ATOM 5282 O O . PRO C 1 96 ? 37.47383 11.51574 50.17485 1.000 30.60848 95 PRO C O 1
ATOM 5286 N N . ALA C 1 97 ? 38.07482 13.66066 49.83798 1.000 19.08923 96 ALA C N 1
ATOM 5287 C CA . ALA C 1 97 ? 36.95608 13.91718 48.92999 1.000 21.24823 96 ALA C CA 1
ATOM 5288 C C . ALA C 1 97 ? 37.04903 13.08582 47.65976 1.000 28.58947 96 ALA C C 1
ATOM 5289 O O . ALA C 1 97 ? 36.02146 12.66626 47.11172 1.000 30.53984 96 ALA C O 1
ATOM 5291 N N . ARG C 1 98 ? 38.26036 12.89253 47.13223 1.000 22.04921 97 ARG C N 1
ATOM 5292 C CA . ARG C 1 98 ? 38.41288 11.98860 45.99553 1.000 26.46736 97 ARG C CA 1
ATOM 5293 C C . ARG C 1 98 ? 37.98545 10.58350 46.37886 1.000 22.76797 97 ARG C C 1
ATOM 5294 O O . ARG C 1 98 ? 37.27195 9.91172 45.62640 1.000 28.37953 97 ARG C O 1
ATOM 5302 N N . GLU C 1 99 ? 38.42245 10.12590 47.55362 1.000 26.49779 98 GLU C N 1
ATOM 5303 C CA . GLU C 1 99 ? 38.08451 8.78411 48.00867 1.000 29.14800 98 GLU C CA 1
ATOM 5304 C C . GLU C 1 99 ? 36.58745 8.64504 48.21362 1.000 34.91605 98 GLU C C 1
ATOM 5305 O O . GLU C 1 99 ? 36.02214 7.57452 47.96797 1.000 32.76922 98 GLU C O 1
ATOM 5311 N N . LYS C 1 100 ? 35.92742 9.72354 48.62897 1.000 30.62342 99 LYS C N 1
ATOM 5312 C CA . LYS C 1 100 ? 34.50485 9.68434 48.93832 1.000 34.93103 99 LYS C CA 1
ATOM 5313 C C . LYS C 1 100 ? 33.63013 9.86294 47.70510 1.000 34.98176 99 LYS C C 1
ATOM 5314 O O . LYS C 1 100 ? 32.56265 9.24823 47.62321 1.000 41.37877 99 LYS C O 1
ATOM 5320 N N . TYR C 1 101 ? 34.05828 10.65997 46.72675 1.000 30.43306 100 TYR C N 1
ATOM 5321 C CA . TYR C 1 101 ? 33.16212 11.09838 45.66490 1.000 27.94665 100 TYR C CA 1
ATOM 5322 C C . TYR C 1 101 ? 33.58126 10.70777 44.25966 1.000 28.80855 100 TYR C C 1
ATOM 5323 O O . TYR C 1 101 ? 32.73329 10.74523 43.36071 1.000 29.37308 100 TYR C O 1
ATOM 5332 N N . LEU C 1 102 ? 34.84603 10.36073 44.02690 1.000 27.15252 101 LEU C N 1
ATOM 5333 C CA . LEU C 1 102 ? 35.25694 10.09777 42.65311 1.000 28.45911 101 LEU C CA 1
ATOM 5334 C C . LEU C 1 102 ? 35.39747 8.60155 42.39010 1.000 25.39847 101 LEU C C 1
ATOM 5335 O O . LEU C 1 102 ? 35.61643 7.80876 43.31324 1.000 33.72620 101 LEU C O 1
ATOM 5340 N N . PRO C 1 103 ? 35.28590 8.18528 41.12944 1.000 23.37258 102 PRO C N 1
ATOM 5341 C CA . PRO C 1 103 ? 35.43706 6.76432 40.81456 1.000 31.63961 102 PRO C CA 1
ATOM 5342 C C . PRO C 1 103 ? 36.83283 6.28187 41.13028 1.000 34.03555 102 PRO C C 1
ATOM 5343 O O . PRO C 1 103 ? 37.81853 7.03829 41.00775 1.000 29.04714 102 PRO C O 1
ATOM 5347 N N . PRO C 1 104 ? 36.98069 5.01355 41.54463 1.000 35.19624 103 PRO C N 1
ATOM 5348 C CA . PRO C 1 104 ? 38.30760 4.53255 41.96053 1.000 35.87380 103 PRO C CA 1
ATOM 5349 C C . PRO C 1 104 ? 39.34845 4.60950 40.86295 1.000 28.52927 103 PRO C C 1
ATOM 5350 O O . PRO C 1 104 ? 40.53665 4.73375 41.17336 1.000 33.83117 103 PRO C O 1
ATOM 5354 N N . ASP C 1 105 ? 38.94107 4.54722 39.59444 1.000 27.53649 104 ASP C N 1
ATOM 5355 C CA . ASP C 1 105 ? 39.89445 4.66575 38.49581 1.000 32.10107 104 ASP C CA 1
ATOM 5356 C C . ASP C 1 105 ? 40.47842 6.06626 38.40393 1.000 32.97700 104 ASP C C 1
ATOM 5357 O O . ASP C 1 105 ? 41.59441 6.24545 37.89947 1.000 26.65589 104 ASP C O 1
ATOM 5362 N N . VAL C 1 106 ? 39.72661 7.06951 38.84580 1.000 31.84099 105 VAL C N 1
ATOM 5363 C CA . VAL C 1 106 ? 40.25952 8.42188 38.89981 1.000 25.62441 105 VAL C CA 1
ATOM 5364 C C . VAL C 1 106 ? 41.17570 8.57215 40.09643 1.000 23.07714 105 VAL C C 1
ATOM 5365 O O . VAL C 1 106 ? 42.24550 9.18323 39.99138 1.000 25.20712 105 VAL C O 1
ATOM 5369 N N . VAL C 1 107 ? 40.77303 8.01062 41.24273 1.000 22.23421 106 VAL C N 1
ATOM 5370 C CA . VAL C 1 107 ? 41.60668 8.04501 42.44326 1.000 26.80163 106 VAL C CA 1
ATOM 5371 C C . VAL C 1 107 ? 42.96686 7.41243 42.17156 1.000 29.75148 106 VAL C C 1
ATOM 5372 O O . VAL C 1 107 ? 44.00490 7.91589 42.62367 1.000 23.66235 106 VAL C O 1
ATOM 5376 N N . ALA C 1 108 ? 42.98186 6.29575 41.43607 1.000 30.44361 107 ALA C N 1
ATOM 5377 C CA . ALA C 1 108 ? 44.24498 5.65409 41.08310 1.000 23.74827 107 ALA C CA 1
ATOM 5378 C C . ALA C 1 108 ? 45.10403 6.56891 40.22431 1.000 19.50435 107 ALA C C 1
ATOM 5379 O O . ALA C 1 108 ? 46.30933 6.69271 40.45620 1.000 22.85329 107 ALA C O 1
ATOM 5381 N N . LEU C 1 109 ? 44.50709 7.18995 39.20592 1.000 21.90847 108 LEU C N 1
ATOM 5382 C CA . LEU C 1 109 ? 45.25312 8.12338 38.36823 1.000 20.17106 108 LEU C CA 1
ATOM 5383 C C . LEU C 1 109 ? 45.78306 9.29440 39.18852 1.000 19.83149 108 LEU C C 1
ATOM 5384 O O . LEU C 1 109 ? 46.91680 9.75225 38.97226 1.000 17.55416 108 LEU C O 1
ATOM 5389 N N . CYS C 1 110 ? 44.98732 9.78260 40.15106 1.000 18.31289 109 CYS C N 1
ATOM 5390 C CA . CYS C 1 110 ? 45.44906 10.88333 40.99131 1.000 19.23246 109 CYS C CA 1
ATOM 5391 C C . CYS C 1 110 ? 46.63490 10.47101 41.84325 1.000 18.09529 109 CYS C C 1
ATOM 5392 O O . CYS C 1 110 ? 47.56793 11.25444 42.03385 1.000 15.96015 109 CYS C O 1
ATOM 5395 N N . GLU C 1 111 ? 46.61633 9.24110 42.36604 1.000 17.70252 110 GLU C N 1
ATOM 5396 C CA . GLU C 1 111 ? 47.71306 8.78676 43.20841 1.000 18.05302 110 GLU C CA 1
ATOM 5397 C C . GLU C 1 111 ? 49.02108 8.71364 42.42301 1.000 17.08473 110 GLU C C 1
ATOM 5398 O O . GLU C 1 111 ? 50.08526 9.04799 42.95473 1.000 17.57370 110 GLU C O 1
ATOM 5404 N N . ARG C 1 112 ? 48.96067 8.27809 41.16069 1.000 17.00636 111 ARG C N 1
ATOM 5405 C CA . ARG C 1 112 ? 50.16198 8.23121 40.33043 1.000 14.12175 111 ARG C CA 1
ATOM 5406 C C . ARG C 1 112 ? 50.68383 9.63253 40.06540 1.000 16.07590 111 ARG C C 1
ATOM 5407 O O . ARG C 1 112 ? 51.89338 9.86048 40.08641 1.000 14.74574 111 ARG C O 1
ATOM 5415 N N . MET C 1 113 ? 49.78073 10.58370 39.81121 1.000 16.01966 112 MET C N 1
ATOM 5416 C CA . MET C 1 113 ? 50.19895 11.95882 39.56148 1.000 14.29523 112 MET C CA 1
ATOM 5417 C C . MET C 1 113 ? 50.75604 12.60236 40.82583 1.000 11.20446 112 MET C C 1
ATOM 5418 O O . MET C 1 113 ? 51.73866 13.35401 40.77673 1.000 14.67580 112 MET C O 1
ATOM 5423 N N . THR C 1 114 ? 50.13953 12.32731 41.97052 1.000 13.99589 113 THR C N 1
ATOM 5424 C CA . THR C 1 114 ? 50.65681 12.85892 43.22304 1.000 11.77129 113 THR C CA 1
ATOM 5425 C C . THR C 1 114 ? 52.05021 12.31579 43.52722 1.000 13.00727 113 THR C C 1
ATOM 5426 O O . THR C 1 114 ? 52.91463 13.04797 44.02148 1.000 11.37683 113 THR C O 1
ATOM 5430 N N . SER C 1 115 ? 52.29498 11.03205 43.23836 1.000 12.41335 114 SER C N 1
ATOM 5431 C CA . SER C 1 115 ? 53.63187 10.49463 43.47925 1.000 14.21031 114 SER C CA 1
ATOM 5432 C C . SER C 1 115 ? 54.66541 11.24728 42.65201 1.000 9.96120 114 SER C C 1
ATOM 5433 O O . SER C 1 115 ? 55.77293 11.53471 43.12963 1.000 12.28335 114 SER C O 1
ATOM 5436 N N . LEU C 1 116 ? 54.30861 11.60838 41.42008 1.000 11.09318 115 LEU C N 1
ATOM 5437 C CA . LEU C 1 116 ? 55.20711 12.43388 40.61335 1.000 11.08833 115 LEU C CA 1
ATOM 5438 C C . LEU C 1 116 ? 55.40573 13.80534 41.24275 1.000 12.07820 115 LEU C C 1
ATOM 5439 O O . LEU C 1 116 ? 56.53983 14.29437 41.31320 1.000 10.92540 115 LEU C O 1
ATOM 5444 N N . ALA C 1 117 ? 54.32263 14.43236 41.71586 1.000 9.98372 116 ALA C N 1
ATOM 5445 C CA . ALA C 1 117 ? 54.45324 15.74650 42.35367 1.000 11.27891 116 ALA C CA 1
ATOM 5446 C C . ALA C 1 117 ? 55.42003 15.69501 43.53425 1.000 9.41683 116 ALA C C 1
ATOM 5447 O O . ALA C 1 117 ? 56.27968 16.56999 43.68350 1.000 11.94179 116 ALA C O 1
ATOM 5449 N N . LEU C 1 118 ? 55.30010 14.66035 44.36832 1.000 12.77270 117 LEU C N 1
ATOM 5450 C CA . LEU C 1 118 ? 56.13817 14.55466 45.56086 1.000 13.57235 117 LEU C CA 1
ATOM 5451 C C . LEU C 1 118 ? 57.60306 14.30710 45.20257 1.000 15.97918 117 LEU C C 1
ATOM 5452 O O . LEU C 1 118 ? 58.50989 14.79569 45.89357 1.000 15.31430 117 LEU C O 1
ATOM 5457 N N . LEU C 1 119 ? 57.84957 13.55542 44.12607 1.000 14.39899 118 LEU C N 1
ATOM 5458 C CA . LEU C 1 119 ? 59.21287 13.36443 43.63932 1.000 15.52651 118 LEU C CA 1
ATOM 5459 C C . LEU C 1 119 ? 59.81691 14.67076 43.13786 1.000 19.15900 118 LEU C C 1
ATOM 5460 O O . LEU C 1 119 ? 61.00507 14.94490 43.36927 1.000 17.73557 118 LEU C O 1
ATOM 5465 N N . VAL C 1 120 ? 59.03069 15.48713 42.42504 1.000 12.41985 119 VAL C N 1
ATOM 5466 C CA . VAL C 1 120 ? 59.55316 16.78551 42.00872 1.000 15.31990 119 VAL C CA 1
ATOM 5467 C C . VAL C 1 120 ? 59.88933 17.63155 43.23620 1.000 14.20550 119 VAL C C 1
ATOM 5468 O O . VAL C 1 120 ? 60.90064 18.34667 43.26877 1.000 16.24280 119 VAL C O 1
ATOM 5472 N N . LEU C 1 121 ? 59.06661 17.52664 44.27568 1.000 15.39607 120 LEU C N 1
ATOM 5473 C CA . LEU C 1 121 ? 59.25185 18.33916 45.47410 1.000 15.23339 120 LEU C CA 1
ATOM 5474 C C . LEU C 1 121 ? 60.52158 17.93073 46.22783 1.000 17.52074 120 LEU C C 1
ATOM 5475 O O . LEU C 1 121 ? 61.36775 18.77844 46.53887 1.000 18.93592 120 LEU C O 1
ATOM 5480 N N . THR C 1 122 ? 60.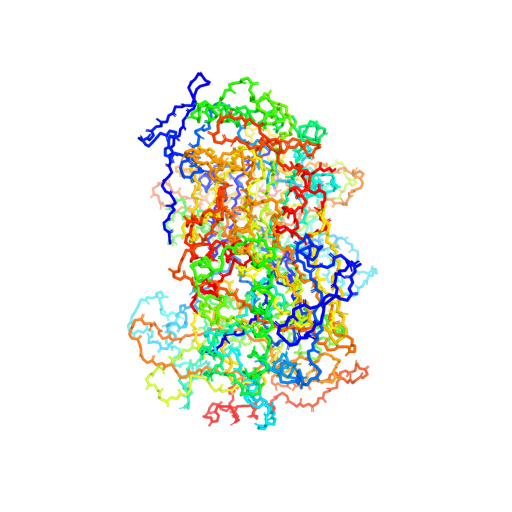67947 16.63795 46.51955 1.000 18.56422 121 THR C N 1
ATOM 5481 C CA . THR C 1 122 ? 61.90988 16.20031 47.18054 1.000 21.90852 121 THR C CA 1
ATOM 5482 C C . THR C 1 122 ? 63.13398 16.47052 46.31158 1.000 20.29893 121 THR C C 1
ATOM 5483 O O . THR C 1 122 ? 64.19559 16.83276 46.83011 1.000 23.75354 121 THR C O 1
ATOM 5487 N N . SER C 1 123 ? 63.01453 16.31348 44.98883 1.000 20.18914 122 SER C N 1
ATOM 5488 C CA . SER C 1 123 ? 64.15443 16.61369 44.12851 1.000 19.71257 122 SER C CA 1
ATOM 5489 C C . SER C 1 123 ? 64.50368 18.08982 44.19448 1.000 25.66798 122 SER C C 1
ATOM 5490 O O . SER C 1 123 ? 65.68450 18.46021 44.20271 1.000 25.58812 122 SER C O 1
ATOM 5493 N N . THR C 1 124 ? 63.48704 18.94879 44.23207 1.000 16.39922 123 THR C N 1
ATOM 5494 C CA . THR C 1 124 ? 63.73283 20.37712 44.29591 1.000 19.64377 123 THR C CA 1
ATOM 5495 C C . THR C 1 124 ? 64.36925 20.76239 45.62696 1.000 23.09177 123 THR C C 1
ATOM 5496 O O . THR C 1 124 ? 65.36974 21.48893 45.65130 1.000 21.73537 123 THR C O 1
ATOM 5500 N N . LEU C 1 125 ? 63.82203 20.25899 46.73705 1.000 19.82065 124 LEU C N 1
ATOM 5501 C CA . LEU C 1 125 ? 64.38456 20.56620 48.05025 1.000 24.49518 124 LEU C CA 1
ATOM 5502 C C . LEU C 1 125 ? 65.82734 20.08990 48.16437 1.000 27.72308 124 LEU C C 1
ATOM 5503 O O . LEU C 1 125 ? 66.67147 20.78392 48.73844 1.000 27.68060 124 LEU C O 1
ATOM 5508 N N . THR C 1 126 ? 66.12414 18.90431 47.62671 1.000 26.62907 125 THR C N 1
ATOM 5509 C CA . THR C 1 126 ? 67.50106 18.41882 47.59636 1.000 25.54826 125 THR C CA 1
ATOM 5510 C C . THR C 1 126 ? 68.37883 19.29171 46.71756 1.000 31.04045 125 THR C C 1
ATOM 5511 O O . THR C 1 126 ? 69.51482 19.61753 47.08688 1.000 30.95666 125 THR C O 1
ATOM 5515 N N . GLY C 1 127 ? 67.87889 19.66775 45.54155 1.000 26.81412 126 GLY C N 1
ATOM 5516 C CA . GLY C 1 127 ? 68.66821 20.48465 44.64383 1.000 29.13782 126 GLY C CA 1
ATOM 5517 C C . GLY C 1 127 ? 68.92202 21.87733 45.18177 1.000 29.72722 126 GLY C C 1
ATOM 5518 O O . GLY C 1 127 ? 69.91090 22.51269 44.81877 1.000 33.04573 126 GLY C O 1
ATOM 5519 N N . LEU C 1 128 ? 68.03071 22.37442 46.03647 1.000 26.20195 127 LEU C N 1
ATOM 5520 C CA . LEU C 1 128 ? 68.20566 23.66601 46.68482 1.000 32.19117 127 LEU C CA 1
ATOM 5521 C C . LEU C 1 128 ? 69.06837 23.58462 47.93782 1.000 34.12595 127 LEU C C 1
ATOM 5522 O O . LEU C 1 128 ? 69.31789 24.62024 48.56439 1.000 33.05054 127 LEU C O 1
ATOM 5527 N N . GLY C 1 129 ? 69.52158 22.38950 48.31234 1.000 33.64200 128 GLY C N 1
ATOM 5528 C CA . GLY C 1 129 ? 70.36719 22.23269 49.47407 1.000 35.25210 128 GLY C CA 1
ATOM 5529 C C . GLY C 1 129 ? 69.66743 22.43987 50.78985 1.000 38.09028 128 GLY C C 1
ATOM 5530 O O . GLY C 1 129 ? 70.33058 22.67386 51.80161 1.000 39.76934 128 GLY C O 1
ATOM 5531 N N . ILE C 1 130 ? 68.34412 22.35958 50.81357 1.000 35.50837 129 ILE C N 1
ATOM 5532 C CA . ILE C 1 130 ? 67.60579 22.52005 52.05841 1.000 38.10341 129 ILE C CA 1
ATOM 5533 C C . ILE C 1 130 ? 67.74255 21.24948 52.88486 1.000 39.08524 129 ILE C C 1
ATOM 5534 O O . ILE C 1 130 ? 67.55451 20.13833 52.37380 1.000 33.36291 129 ILE C O 1
ATOM 5539 N N . ASP C 1 131 ? 68.06704 21.41926 54.16872 1.000 38.35149 130 ASP C N 1
ATOM 5540 C CA . ASP C 1 131 ? 68.26233 20.29794 55.07921 1.000 34.43243 130 ASP C CA 1
ATOM 5541 C C . ASP C 1 131 ? 67.01577 19.42989 55.14824 1.000 36.47299 130 ASP C C 1
ATOM 5542 O O . ASP C 1 131 ? 65.91121 19.91757 55.40859 1.000 37.30380 130 ASP C O 1
ATOM 5547 N N . GLU C 1 132 ? 67.21249 18.13134 54.92449 1.000 32.50022 131 GLU C N 1
ATOM 5548 C CA . GLU C 1 132 ? 66.12981 17.15779 54.93641 1.000 32.37335 131 GLU C CA 1
ATOM 5549 C C . GLU C 1 132 ? 65.43357 17.07436 56.28779 1.000 40.33966 131 GLU C C 1
ATOM 5550 O O . GLU C 1 132 ? 64.29017 16.60705 56.36461 1.000 37.27612 131 GLU C O 1
ATOM 5556 N N . ALA C 1 133 ? 66.09275 17.51586 57.35804 1.000 44.77637 132 ALA C N 1
ATOM 5557 C CA . ALA C 1 133 ? 65.48630 17.41078 58.67362 1.000 38.84482 132 ALA C CA 1
ATOM 5558 C C . ALA C 1 133 ? 64.34123 18.39395 58.85540 1.000 42.53001 132 ALA C C 1
ATOM 5559 O O . ALA C 1 133 ? 63.49640 18.17471 59.72825 1.000 42.40230 132 ALA C O 1
ATOM 5561 N N . VAL C 1 134 ? 64.28042 19.45613 58.04657 1.000 36.97902 133 VAL C N 1
ATOM 5562 C CA . VAL C 1 134 ? 63.22475 20.46404 58.14885 1.000 35.10067 133 VAL C CA 1
ATOM 5563 C C . VAL C 1 134 ? 62.18693 20.34490 57.04141 1.000 38.41140 133 VAL C C 1
ATOM 5564 O O . VAL C 1 134 ? 61.27914 21.18649 56.97196 1.000 33.51643 133 VAL C O 1
ATOM 5568 N N . TRP C 1 135 ? 62.28279 19.32340 56.18025 1.000 36.49104 134 TRP C N 1
ATOM 5569 C CA . TRP C 1 135 ? 61.34095 19.17729 55.07009 1.000 36.39705 134 TRP C CA 1
ATOM 5570 C C . TRP C 1 135 ? 59.90724 19.06020 55.56433 1.000 30.48336 134 TRP C C 1
ATOM 5571 O O . TRP C 1 135 ? 59.00693 19.74696 55.06456 1.000 28.92851 134 TRP C O 1
ATOM 5582 N N . GLU C 1 136 ? 59.67628 18.18225 56.53992 1.000 29.62132 135 GLU C N 1
ATOM 5583 C CA . GLU C 1 136 ? 58.31865 17.92571 56.99982 1.000 33.89539 135 GLU C CA 1
ATOM 5584 C C . GLU C 1 136 ? 57.70552 19.16902 57.63243 1.000 33.41238 135 GLU C C 1
ATOM 5585 O O . GLU C 1 136 ? 56.51617 19.44999 57.43721 1.000 29.14332 135 GLU C O 1
ATOM 5591 N N . LYS C 1 137 ? 58.49758 19.91906 58.39883 1.000 32.40432 136 LYS C N 1
ATOM 5592 C CA . LYS C 1 137 ? 57.98606 21.13704 59.02084 1.000 30.36563 136 LYS C CA 1
ATOM 5593 C C . LYS C 1 137 ? 57.66266 22.18084 57.96620 1.000 30.62718 136 LYS C C 1
ATOM 5594 O O . LYS C 1 137 ? 56.58051 22.77793 57.97064 1.000 30.73735 136 LYS C O 1
ATOM 5600 N N . VAL C 1 138 ? 58.58758 22.38143 57.02925 1.000 29.22091 137 VAL C N 1
ATOM 5601 C CA . VAL C 1 138 ? 58.50590 23.47550 56.08013 1.000 28.10539 137 VAL C CA 1
ATOM 5602 C C . VAL C 1 138 ? 57.42064 23.26193 55.01865 1.000 29.19999 137 VAL C C 1
ATOM 5603 O O . VAL C 1 138 ? 56.90426 24.24097 54.46426 1.000 27.98828 137 VAL C O 1
ATOM 5607 N N . THR C 1 139 ? 57.03644 22.01769 54.73158 1.000 24.52631 138 THR C N 1
ATOM 5608 C CA . THR C 1 139 ? 55.95784 21.74320 53.78827 1.000 24.04788 138 THR C CA 1
ATOM 5609 C C . THR C 1 139 ? 54.63555 21.45593 54.47301 1.000 22.94437 138 THR C C 1
ATOM 5610 O O . THR C 1 139 ? 53.67287 21.07347 53.80042 1.000 24.15420 138 THR C O 1
ATOM 5614 N N . GLY C 1 140 ? 54.56085 21.62217 55.79040 1.000 24.19484 139 GLY C N 1
ATOM 5615 C CA . GLY C 1 140 ? 53.35054 21.26063 56.50251 1.000 20.43607 139 GLY C CA 1
ATOM 5616 C C . GLY C 1 140 ? 52.97369 19.80647 56.36822 1.000 22.83375 139 GLY C C 1
ATOM 5617 O O . GLY C 1 140 ? 51.78856 19.46524 56.46417 1.000 21.34927 139 GLY C O 1
ATOM 5618 N N . GLY C 1 141 ? 53.95362 18.92928 56.14574 1.000 21.68218 140 GLY C N 1
ATOM 5619 C CA . GLY C 1 141 ? 53.68380 17.52867 55.93676 1.000 24.91269 140 GLY C CA 1
ATOM 5620 C C . GLY C 1 141 ? 53.44988 17.14554 54.49371 1.000 29.22741 140 GLY C C 1
ATOM 5621 O O . GLY C 1 141 ? 53.39081 15.94748 54.19170 1.000 23.11944 140 GLY C O 1
ATOM 5622 N N . ALA C 1 142 ? 53.34316 18.12331 53.58585 1.000 24.32160 141 ALA C N 1
ATOM 5623 C CA . ALA C 1 142 ? 53.04989 17.79982 52.19328 1.000 26.62147 141 ALA C CA 1
ATOM 5624 C C . ALA C 1 142 ? 54.12858 16.91335 51.58343 1.000 27.46436 141 ALA C C 1
ATOM 5625 O O . ALA C 1 142 ? 53.82445 16.04058 50.76059 1.000 24.50327 141 ALA C O 1
ATOM 5627 N N . VAL C 1 143 ? 55.38436 17.09788 51.99978 1.000 23.59380 142 VAL C N 1
ATOM 5628 C CA . VAL C 1 143 ? 56.49633 16.42035 51.34234 1.000 27.56289 142 VAL C CA 1
ATOM 5629 C C . VAL C 1 143 ? 56.33420 14.90539 51.38808 1.000 29.13754 142 VAL C C 1
ATOM 5630 O O . VAL C 1 143 ? 56.71272 14.20891 50.43847 1.000 28.99052 142 VAL C O 1
ATOM 5634 N N . GLY C 1 144 ? 55.73507 14.37049 52.45292 1.000 27.92472 143 GLY C N 1
ATOM 5635 C CA . GLY C 1 144 ? 55.60460 12.92787 52.58022 1.000 29.87699 143 GLY C CA 1
ATOM 5636 C C . GLY C 1 144 ? 54.25043 12.37094 52.19501 1.000 24.55017 143 GLY C C 1
ATOM 5637 O O . GLY C 1 144 ? 53.94688 11.21565 52.49063 1.000 29.92771 143 GLY C O 1
ATOM 5638 N N . GLY C 1 145 ? 53.42104 13.16997 51.53326 1.000 22.65150 144 GLY C N 1
ATOM 5639 C CA . GLY C 1 145 ? 52.08612 12.74842 51.17875 1.000 24.11197 144 GLY C CA 1
ATOM 5640 C C . GLY C 1 145 ? 51.01324 13.22824 52.12542 1.000 26.09875 144 GLY C C 1
ATOM 5641 O O . GLY C 1 145 ? 49.83431 12.93562 51.89532 1.000 22.27410 144 GLY C O 1
ATOM 5642 N N . GLY C 1 146 ? 51.38765 13.94906 53.18346 1.000 28.58396 145 GLY C N 1
ATOM 5643 C CA . GLY C 1 146 ? 50.42812 14.57458 54.06281 1.000 23.07384 145 GLY C CA 1
ATOM 5644 C C . GLY C 1 146 ? 50.08294 15.94073 53.51939 1.000 27.23087 145 GLY C C 1
ATOM 5645 O O . GLY C 1 146 ? 50.07131 16.12949 52.29622 1.000 23.26748 145 GLY C O 1
ATOM 5646 N N . GLY C 1 147 ? 49.84062 16.90425 54.40769 1.000 24.30623 146 GLY C N 1
ATOM 5647 C CA . GLY C 1 147 ? 49.36968 18.20756 53.96769 1.000 23.24954 146 GLY C CA 1
ATOM 5648 C C . GLY C 1 147 ? 48.03119 18.07852 53.26968 1.000 22.96809 146 GLY C C 1
ATOM 5649 O O . GLY C 1 147 ? 47.16953 17.28744 53.66363 1.000 21.18664 146 GLY C O 1
ATOM 5650 N N . THR C 1 148 ? 47.84490 18.85221 52.20357 1.000 17.42861 147 THR C N 1
ATOM 5651 C CA . THR C 1 148 ? 46.65404 18.72818 51.37745 1.000 16.51413 147 THR C CA 1
ATOM 5652 C C . THR C 1 148 ? 47.10156 18.41440 49.95920 1.000 14.63118 147 THR C C 1
ATOM 5653 O O . THR C 1 148 ? 47.84703 19.19292 49.35658 1.000 13.20335 147 THR C O 1
ATOM 5657 N N . GLN C 1 149 ? 46.65277 17.28140 49.43071 1.000 15.44144 148 GLN C N 1
ATOM 5658 C CA . GLN C 1 149 ? 46.97890 16.87453 48.06283 1.000 16.41928 148 GLN C CA 1
ATOM 5659 C C . GLN C 1 149 ? 45.73707 17.12336 47.21711 1.000 14.21555 148 GLN C C 1
ATOM 5660 O O . GLN C 1 149 ? 44.78909 16.33413 47.24001 1.000 17.22151 148 GLN C O 1
ATOM 5666 N N . TRP C 1 150 ? 45.73404 18.23075 46.48745 1.000 12.37481 149 TRP C N 1
ATOM 5667 C CA . TRP C 1 150 ? 44.55215 18.66023 45.74694 1.000 13.42494 149 TRP C CA 1
ATOM 5668 C C . TRP C 1 150 ? 44.48534 18.02410 44.36813 1.000 15.66829 149 TRP C C 1
ATOM 5669 O O . TRP C 1 150 ? 45.50929 17.70346 43.76272 1.000 11.14753 149 TRP C O 1
ATOM 5680 N N . PHE C 1 151 ? 43.26335 17.88480 43.86268 1.000 13.65851 150 PHE C N 1
ATOM 5681 C CA . PHE C 1 151 ? 43.00937 17.48407 42.48830 1.000 15.72994 150 PHE C CA 1
ATOM 5682 C C . PHE C 1 151 ? 42.01858 18.45785 41.88461 1.000 16.78981 150 PHE C C 1
ATOM 5683 O O . PHE C 1 151 ? 41.00038 18.76756 42.50410 1.000 13.58243 150 PHE C O 1
ATOM 5691 N N . ALA C 1 152 ? 42.30124 18.93282 40.67656 1.000 12.19785 151 ALA C N 1
ATOM 5692 C CA . ALA C 1 152 ? 41.34177 19.74955 39.95232 1.000 17.62739 151 ALA C CA 1
ATOM 5693 C C . ALA C 1 152 ? 41.00542 19.09323 38.62312 1.000 19.54563 151 ALA C C 1
ATOM 5694 O O . ALA C 1 152 ? 41.88887 18.57065 37.93224 1.000 14.70545 151 ALA C O 1
ATOM 5696 N N . ALA C 1 153 ? 39.72365 19.13075 38.26601 1.000 17.94171 152 ALA C N 1
ATOM 5697 C CA . ALA C 1 153 ? 39.28002 18.81770 36.91513 1.000 19.26680 152 ALA C CA 1
ATOM 5698 C C . ALA C 1 153 ? 38.52335 20.02333 36.39143 1.000 18.16509 152 ALA C C 1
ATOM 5699 O O . ALA C 1 153 ? 37.50507 20.41482 36.97063 1.000 18.96692 152 ALA C O 1
ATOM 5701 N N . SER C 1 154 ? 39.01784 20.60643 35.30625 1.000 16.02493 153 SER C N 1
ATOM 5702 C CA . SER C 1 154 ? 38.49418 21.85107 34.77335 1.000 18.82340 153 SER C CA 1
ATOM 5703 C C . SER C 1 154 ? 37.83420 21.59906 33.42920 1.000 25.65687 153 SER C C 1
ATOM 5704 O O . SER C 1 154 ? 38.43062 20.97484 32.54713 1.000 25.11037 153 SER C O 1
ATOM 5707 N N . HIS C 1 155 ? 36.62081 22.11590 33.26739 1.000 25.69278 154 HIS C N 1
ATOM 5708 C CA . HIS C 1 155 ? 35.93405 22.13747 31.98186 1.000 24.83147 154 HIS C CA 1
ATOM 5709 C C . HIS C 1 155 ? 35.70503 23.59065 31.59952 1.000 27.15416 154 HIS C C 1
ATOM 5710 O O . HIS C 1 155 ? 35.10510 24.35289 32.37120 1.000 20.99132 154 HIS C O 1
ATOM 5717 N N . TYR C 1 156 ? 36.20238 23.98646 30.43177 1.000 21.73284 155 TYR C N 1
ATOM 5718 C CA . TYR C 1 156 ? 36.09133 25.37362 29.99023 1.000 23.10137 155 TYR C CA 1
ATOM 5719 C C . TYR C 1 156 ? 34.80188 25.53426 29.17987 1.000 30.00394 155 TYR C C 1
ATOM 5720 O O . TYR C 1 156 ? 34.68758 25.01931 28.05909 1.000 27.22541 155 TYR C O 1
ATOM 5729 N N . ARG C 1 157 ? 33.81329 26.22393 29.77436 1.000 27.97521 156 ARG C N 1
ATOM 5730 C CA . ARG C 1 157 ? 32.52242 26.51619 29.14694 1.000 32.85075 156 ARG C CA 1
ATOM 5731 C C . ARG C 1 157 ? 32.67653 27.64164 28.12724 1.000 27.56646 156 ARG C C 1
ATOM 5732 O O . ARG C 1 157 ? 32.91785 28.79168 28.50986 1.000 30.05872 156 ARG C O 1
ATOM 5740 N N . PRO C 1 158 ? 32.53676 27.36290 26.82484 1.000 31.40172 157 PRO C N 1
ATOM 5741 C CA . PRO C 1 158 ? 32.86591 28.37895 25.81098 1.000 30.75140 157 PRO C CA 1
ATOM 5742 C C . PRO C 1 158 ? 31.78604 29.43296 25.58004 1.000 33.68590 157 PRO C C 1
ATOM 5743 O O . PRO C 1 158 ? 32.07566 30.44964 24.93588 1.000 30.35988 157 PRO C O 1
ATOM 5747 N N . GLU C 1 159 ? 30.56740 29.22732 26.08899 1.000 37.77217 158 GLU C N 1
ATOM 5748 C CA . GLU C 1 159 ? 29.46141 30.13879 25.80114 1.000 39.37396 158 GLU C CA 1
ATOM 5749 C C . GLU C 1 159 ? 29.63847 31.52713 26.41640 1.000 44.84897 158 GLU C C 1
ATOM 5750 O O . GLU C 1 159 ? 28.96913 32.47043 25.98283 1.000 39.78980 158 GLU C O 1
ATOM 5756 N N . ARG C 1 160 ? 30.52384 31.68538 27.39509 1.000 39.91581 159 ARG C N 1
ATOM 5757 C CA . ARG C 1 160 ? 30.65753 32.93528 28.13499 1.000 40.41309 159 ARG C CA 1
ATOM 5758 C C . ARG C 1 160 ? 31.87758 33.68970 27.62100 1.000 33.14530 159 ARG C C 1
ATOM 5759 O O . ARG C 1 160 ? 32.95252 33.10082 27.49161 1.000 37.16254 159 ARG C O 1
ATOM 5767 N N . HIS C 1 161 ? 31.72948 34.98562 27.31772 1.000 32.84062 160 HIS C N 1
ATOM 5768 C CA . HIS C 1 161 ? 32.91705 35.72797 26.89542 1.000 32.42261 160 HIS C CA 1
ATOM 5769 C C . HIS C 1 161 ? 33.66095 36.26416 28.10930 1.000 36.80121 160 HIS C C 1
ATOM 5770 O O . HIS C 1 161 ? 33.59500 37.44657 28.46206 1.000 35.57420 160 HIS C O 1
ATOM 5777 N N . GLN C 1 162 ? 34.43113 35.37075 28.71888 1.000 29.91801 161 GLN C N 1
ATOM 5778 C CA . GLN C 1 162 ? 35.31979 35.70065 29.81492 1.000 30.77045 161 GLN C CA 1
ATOM 5779 C C . GLN C 1 162 ? 36.66202 35.05164 29.52292 1.000 29.38210 161 GLN C C 1
ATOM 5780 O O . GLN C 1 162 ? 36.77165 34.20437 28.63529 1.000 25.22382 161 GLN C O 1
ATOM 5786 N N . LEU C 1 163 ? 37.69344 35.45692 30.26093 1.000 28.58584 162 LEU C N 1
ATOM 5787 C CA . LEU C 1 163 ? 38.91279 34.65834 30.27688 1.000 26.86256 162 LEU C CA 1
ATOM 5788 C C . LEU C 1 163 ? 38.58264 33.21119 30.61678 1.000 22.01536 162 LEU C C 1
ATOM 5789 O O . LEU C 1 163 ? 37.62923 32.91678 31.34895 1.000 21.40549 162 LEU C O 1
ATOM 5794 N N . GLY C 1 164 ? 39.37000 32.28963 30.05236 1.000 22.95477 163 GLY C N 1
ATOM 5795 C CA . GLY C 1 164 ? 39.13837 30.88742 30.33392 1.000 18.12021 163 GLY C CA 1
ATOM 5796 C C . GLY C 1 164 ? 39.39458 30.55810 31.79251 1.000 16.74902 163 GLY C C 1
ATOM 5797 O O . GLY C 1 164 ? 38.58731 29.89833 32.44139 1.000 15.26336 163 GLY C O 1
ATOM 5798 N N . CYS C 1 165 ? 40.52444 31.02406 32.31612 1.000 18.87849 164 CYS C N 1
ATOM 5799 C CA . CYS C 1 165 ? 40.93785 30.83098 33.70206 1.000 22.19608 164 CYS C CA 1
ATOM 5800 C C . CYS C 1 165 ? 41.51270 32.14463 34.21085 1.000 16.57297 164 CYS C C 1
ATOM 5801 O O . CYS C 1 165 ? 42.26491 32.80815 33.49343 1.000 23.09028 164 CYS C O 1
ATOM 5804 N N . ALA C 1 166 ? 41.16674 32.51294 35.44447 1.000 16.50886 165 ALA C N 1
ATOM 5805 C CA . ALA C 1 166 ? 41.73266 33.70687 36.05414 1.000 16.62090 165 ALA C CA 1
ATOM 5806 C C . ALA C 1 166 ? 43.25780 33.63911 36.06632 1.000 15.41344 165 ALA C C 1
ATOM 5807 O O . ALA C 1 166 ? 43.83151 32.57056 36.29999 1.000 16.27443 165 ALA C O 1
ATOM 5809 N N . PRO C 1 167 ? 43.94365 34.74626 35.80352 1.000 17.46073 166 PRO C N 1
ATOM 5810 C CA . PRO C 1 167 ? 45.40294 34.75660 35.96975 1.000 16.06723 166 PRO C CA 1
ATOM 5811 C C . PRO C 1 167 ? 45.77204 34.46041 37.41466 1.000 18.29498 166 PRO C C 1
ATOM 5812 O O . PRO C 1 167 ? 45.21712 35.04578 38.34994 1.000 16.36950 166 PRO C O 1
ATOM 5816 N N . HIS C 1 168 ? 46.70896 33.53533 37.60636 1.000 12.85250 167 HIS C N 1
ATOM 5817 C CA . HIS C 1 168 ? 47.03449 33.18697 38.98210 1.000 15.42214 167 HIS C CA 1
ATOM 5818 C C . HIS C 1 168 ? 48.38548 32.51016 39.07170 1.000 18.14836 167 HIS C C 1
ATOM 5819 O O . HIS C 1 168 ? 48.90683 31.95538 38.09292 1.000 12.68208 167 HIS C O 1
ATOM 5826 N N . LYS C 1 169 ? 48.91632 32.53112 40.28548 1.000 12.02962 168 LYS C N 1
ATOM 5827 C CA . LYS C 1 169 ? 49.94765 31.60023 40.71116 1.000 15.93894 168 LYS C CA 1
ATOM 5828 C C . LYS C 1 169 ? 49.29531 30.47112 41.49614 1.000 16.12007 168 LYS C C 1
ATOM 5829 O O . LYS C 1 169 ? 48.39688 30.71456 42.30957 1.000 12.61680 168 LYS C O 1
ATOM 5835 N N . ASP C 1 170 ? 49.73867 29.23581 41.24353 1.000 11.87121 169 ASP C N 1
ATOM 5836 C CA . ASP C 1 170 ? 49.28870 28.12529 42.07253 1.000 9.56485 169 ASP C CA 1
ATOM 5837 C C . ASP C 1 170 ? 49.73190 28.36366 43.50748 1.000 10.23438 169 ASP C C 1
ATOM 5838 O O . ASP C 1 170 ? 50.71586 29.05610 43.75645 1.000 13.18713 169 ASP C O 1
ATOM 5843 N N . THR C 1 171 ? 48.97340 27.82506 44.46284 1.000 8.82881 170 THR C N 1
ATOM 5844 C CA . THR C 1 171 ? 49.19783 28.22129 45.85511 1.000 12.22158 170 THR C CA 1
ATOM 5845 C C . THR C 1 171 ? 50.11426 27.30165 46.65331 1.000 11.12868 170 THR C C 1
ATOM 5846 O O . THR C 1 171 ? 50.57904 27.71486 47.72528 1.000 14.61140 170 THR C O 1
ATOM 5850 N N . GLY C 1 172 ? 50.39069 26.09125 46.18391 1.000 7.89236 171 GLY C N 1
ATOM 5851 C CA . GLY C 1 172 ? 51.11641 25.11866 46.98535 1.000 13.60226 171 GLY C CA 1
ATOM 5852 C C . GLY C 1 172 ? 52.59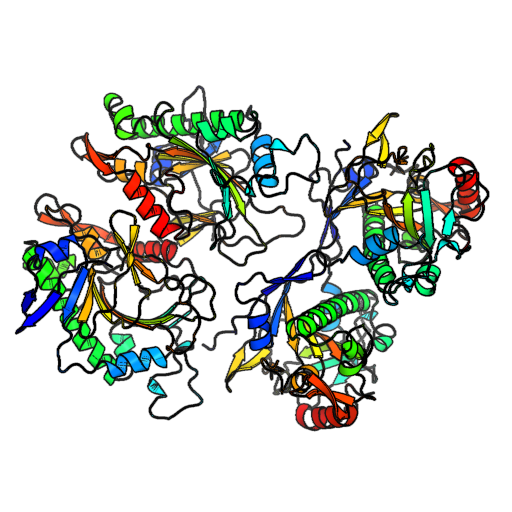078 25.04213 46.64657 1.000 12.34637 171 GLY C C 1
ATOM 5853 O O . GLY C 1 172 ? 53.24981 26.05436 46.39466 1.000 12.23931 171 GLY C O 1
ATOM 5854 N N . PHE C 1 173 ? 53.12306 23.82724 46.66105 1.000 11.13952 172 PHE C N 1
ATOM 5855 C CA . PHE C 1 173 ? 54.53800 23.60247 46.38566 1.000 9.84041 172 PHE C CA 1
ATOM 5856 C C . PHE C 1 173 ? 54.78723 23.16405 44.94987 1.000 9.67951 172 PHE C C 1
ATOM 5857 O O . PHE C 1 173 ? 55.60619 23.77763 44.25339 1.000 12.28637 172 PHE C O 1
ATOM 5865 N N . VAL C 1 174 ? 54.07371 22.13933 44.49128 1.000 10.63031 173 VAL C N 1
ATOM 5866 C CA . VAL C 1 174 ? 54.27529 21.55296 43.16267 1.000 10.76398 173 VAL C CA 1
ATOM 5867 C C . VAL C 1 174 ? 52.92424 21.22040 42.54251 1.000 9.43865 173 VAL C C 1
ATOM 5868 O O . VAL C 1 174 ? 52.03185 20.69577 43.21235 1.000 10.53646 173 VAL C O 1
ATOM 5872 N N . THR C 1 175 ? 52.80185 21.49061 41.24047 1.000 8.33100 174 THR C N 1
ATOM 5873 C CA . THR C 1 175 ? 51.63423 21.19275 40.42331 1.000 8.37978 174 THR C CA 1
ATOM 5874 C C . THR C 1 175 ? 52.05765 20.21280 39.32801 1.000 9.57682 174 THR C C 1
ATOM 5875 O O . THR C 1 175 ? 53.12578 20.36830 38.73957 1.000 11.09583 174 THR C O 1
ATOM 5879 N N . VAL C 1 176 ? 51.24598 19.19971 39.06378 1.000 8.98103 175 VAL C N 1
ATOM 5880 C CA . VAL C 1 176 ? 51.45807 18.31318 37.91624 1.000 8.36819 175 VAL C CA 1
ATOM 5881 C C . VAL C 1 176 ? 50.18501 18.39858 37.07907 1.000 10.90063 175 VAL C C 1
ATOM 5882 O O . VAL C 1 176 ? 49.12180 17.95266 37.51954 1.000 10.51148 175 VAL C O 1
ATOM 5886 N N . LEU C 1 177 ? 50.28754 18.96525 35.88153 1.000 8.49746 176 LEU C N 1
ATOM 5887 C CA . LEU C 1 177 ? 49.12452 19.32988 35.07989 1.000 10.70518 176 LEU C CA 1
ATOM 5888 C C . LEU C 1 177 ? 49.09651 18.56253 33.75999 1.000 11.76302 176 LEU C C 1
ATOM 5889 O O . LEU C 1 177 ? 50.10042 18.50629 33.03817 1.000 11.84198 176 LEU C O 1
ATOM 5894 N N . TYR C 1 178 ? 47.92895 18.03333 33.41692 1.000 14.67718 177 TYR C N 1
ATOM 5895 C CA . TYR C 1 178 ? 47.70311 17.42217 32.10782 1.000 13.16678 177 TYR C CA 1
ATOM 5896 C C . TYR C 1 178 ? 46.89434 18.36383 31.22216 1.000 16.11477 177 TYR C C 1
ATOM 5897 O O . TYR C 1 178 ? 45.76522 18.73510 31.57421 1.000 13.80252 177 TYR C O 1
ATOM 5906 N N . ILE C 1 179 ? 47.45112 18.72057 30.06532 1.000 15.71783 178 ILE C N 1
ATOM 5907 C CA . ILE C 1 179 ? 46.72748 19.46840 29.04683 1.000 14.72037 178 ILE C CA 1
ATOM 5908 C C . ILE C 1 179 ? 46.88982 18.76430 27.70511 1.000 28.21800 178 ILE C C 1
ATOM 5909 O O . ILE C 1 179 ? 47.90838 18.11817 27.44697 1.000 20.42392 178 ILE C O 1
ATOM 5914 N N . GLU C 1 180 ? 45.86798 18.90041 26.84560 1.000 27.54501 179 GLU C N 1
ATOM 5915 C CA . GLU C 1 180 ? 45.88929 18.39047 25.47911 1.000 28.35796 179 GLU C CA 1
ATOM 5916 C C . GLU C 1 180 ? 45.67201 19.44868 24.42424 1.000 32.32827 179 GLU C C 1
ATOM 5917 O O . GLU C 1 180 ? 45.95365 19.18260 23.25160 1.000 33.84702 179 GLU C O 1
ATOM 5923 N N . GLN C 1 181 ? 45.15083 20.61532 24.78537 1.000 26.49174 180 GLN C N 1
ATOM 5924 C CA . GLN C 1 181 ? 44.84006 21.65307 23.81966 1.000 29.20261 180 GLN C CA 1
ATOM 5925 C C . GLN C 1 181 ? 45.56818 22.93211 24.18703 1.000 27.79072 180 GLN C C 1
ATOM 5926 O O . GLN C 1 181 ? 46.00168 23.12302 25.32427 1.000 29.30092 180 GLN C O 1
ATOM 5932 N N . ASP C 1 182 ? 45.70519 23.80441 23.19806 1.000 26.81478 181 ASP C N 1
ATOM 5933 C CA . ASP C 1 182 ? 46.25675 25.12633 23.42232 1.000 23.27662 181 ASP C CA 1
ATOM 5934 C C . ASP C 1 182 ? 45.32423 25.93687 24.32723 1.000 20.40586 181 ASP C C 1
ATOM 5935 O O . ASP C 1 182 ? 44.18195 25.55192 24.59783 1.000 24.18373 181 ASP C O 1
ATOM 5940 N N . GLY C 1 183 ? 45.82195 27.07501 24.78841 1.000 20.70957 182 GLY C N 1
ATOM 5941 C CA . GLY C 1 183 ? 45.02622 27.94600 25.63564 1.000 22.50321 182 GLY C CA 1
ATOM 5942 C C . GLY C 1 183 ? 45.74371 28.42639 26.88249 1.000 22.74453 182 GLY C C 1
ATOM 5943 O O . GLY C 1 183 ? 45.53907 29.56641 27.31475 1.000 23.07590 182 GLY C O 1
ATOM 5944 N N . LEU C 1 184 ? 46.58457 27.57282 27.47055 1.000 17.15907 183 LEU C N 1
ATOM 5945 C CA . LEU C 1 184 ? 47.39736 27.96820 28.61987 1.000 20.84831 183 LEU C CA 1
ATOM 5946 C C . LEU C 1 184 ? 48.47147 28.95946 28.19358 1.000 18.53107 183 LEU C C 1
ATOM 5947 O O . LEU C 1 184 ? 49.08839 28.80285 27.13642 1.000 22.96801 183 LEU C O 1
ATOM 5952 N N . GLU C 1 185 ? 48.71524 29.97267 29.03322 1.000 14.72166 184 GLU C N 1
ATOM 5953 C CA . GLU C 1 185 ? 49.74156 30.98112 28.79820 1.000 18.52577 184 GLU C CA 1
ATOM 5954 C C . GLU C 1 185 ? 50.43125 31.35402 30.10574 1.000 21.99346 184 GLU C C 1
ATOM 5955 O O . GLU C 1 185 ? 49.80144 31.37882 31.16862 1.000 18.70576 184 GLU C O 1
ATOM 5961 N N . SER C 1 186 ? 51.71617 31.71259 30.01045 1.000 16.84597 185 SER C N 1
ATOM 5962 C CA . SER C 1 186 ? 52.52197 32.10057 31.16332 1.000 20.23411 185 SER C CA 1
ATOM 5963 C C . SER C 1 186 ? 53.12713 33.48904 30.97055 1.000 25.85384 185 SER C C 1
ATOM 5964 O O . SER C 1 186 ? 53.48435 33.87872 29.85395 1.000 21.94865 185 SER C O 1
ATOM 5967 N N . SER C 1 187 ? 53.26963 34.22370 32.07895 1.000 19.90041 186 SER C N 1
ATOM 5968 C CA . SER C 1 187 ? 53.79857 35.59228 32.06213 1.000 24.11379 186 SER C CA 1
ATOM 5969 C C . SER C 1 187 ? 55.31357 35.54972 32.23373 1.000 30.51779 186 SER C C 1
ATOM 5970 O O . SER C 1 187 ? 55.82102 35.28949 33.32824 1.000 27.13245 186 SER C O 1
ATOM 5973 N N . VAL C 1 188 ? 56.03891 35.81798 31.14729 1.000 27.37724 187 VAL C N 1
ATOM 5974 C CA . VAL C 1 188 ? 57.49333 35.69174 31.10344 1.000 29.04650 187 VAL C CA 1
ATOM 5975 C C . VAL C 1 188 ? 58.06385 37.03597 30.68252 1.000 25.95382 187 VAL C C 1
ATOM 5976 O O . VAL C 1 188 ? 57.76989 37.51611 29.58282 1.000 22.42469 187 VAL C O 1
ATOM 5980 N N . GLY C 1 189 ? 58.89842 37.61844 31.53697 1.000 22.87598 188 GLY C N 1
ATOM 5981 C CA . GLY C 1 189 ? 59.39034 38.96070 31.32201 1.000 30.97799 188 GLY C CA 1
ATOM 5982 C C . GLY C 1 189 ? 58.31208 40.00438 31.12693 1.000 39.89604 188 GLY C C 1
ATOM 5983 O O . GLY C 1 189 ? 58.59166 41.06650 30.57211 1.000 40.80802 188 GLY C O 1
ATOM 5984 N N . GLY C 1 190 ? 57.08069 39.73863 31.56865 1.000 36.89044 189 GLY C N 1
ATOM 5985 C CA . GLY C 1 190 ? 55.99443 40.68177 31.40074 1.000 29.35515 189 GLY C CA 1
ATOM 5986 C C . GLY C 1 190 ? 55.05599 40.40742 30.24540 1.000 30.13357 189 GLY C C 1
ATOM 5987 O O . GLY C 1 190 ? 54.08945 41.16001 30.07537 1.000 27.52345 189 GLY C O 1
ATOM 5988 N N . GLU C 1 191 ? 55.29356 39.36021 29.44994 1.000 28.22417 190 GLU C N 1
ATOM 5989 C CA . GLU C 1 191 ? 54.46888 39.05939 28.28397 1.000 25.84626 190 GLU C CA 1
ATOM 5990 C C . GLU C 1 191 ? 53.85441 37.67028 28.39554 1.000 23.66582 190 GLU C C 1
ATOM 5991 O O . GLU C 1 191 ? 54.49217 36.73780 28.89113 1.000 27.67854 190 GLU C O 1
ATOM 5997 N N . TRP C 1 192 ? 52.61987 37.53493 27.91819 1.000 23.52790 191 TRP C N 1
ATOM 5998 C CA . TRP C 1 192 ? 51.93516 36.24680 27.91544 1.000 23.17745 191 TRP C CA 1
ATOM 5999 C C . TRP C 1 192 ? 52.50952 35.34813 26.82053 1.000 26.78540 191 TRP C C 1
ATOM 6000 O O . TRP C 1 192 ? 52.38183 35.65862 25.63290 1.000 25.13482 191 TRP C O 1
ATOM 6011 N N . ILE C 1 193 ? 53.12461 34.24346 27.21869 1.000 24.71490 192 ILE C N 1
ATOM 6012 C CA . ILE C 1 193 ? 53.74940 33.27850 26.31033 1.000 23.91438 192 ILE C CA 1
ATOM 6013 C C . ILE C 1 193 ? 52.95493 31.98341 26.37728 1.000 26.23872 192 ILE C C 1
ATOM 6014 O O . ILE C 1 193 ? 52.72127 31.46930 27.47965 1.000 20.69938 192 ILE C O 1
ATOM 6019 N N . PRO C 1 194 ? 52.53599 31.42261 25.24919 1.000 25.75020 193 PRO C N 1
ATOM 6020 C CA . PRO C 1 194 ? 51.76034 30.18226 25.29953 1.000 25.98380 193 PRO C CA 1
ATOM 6021 C C . PRO C 1 194 ? 52.60740 29.01981 25.78491 1.000 26.29246 193 PRO C C 1
ATOM 6022 O O . PRO C 1 194 ? 53.82137 28.97111 25.57560 1.000 28.31387 193 PRO C O 1
ATOM 6026 N N . ILE C 1 195 ? 51.95381 28.10723 26.49223 1.000 26.15924 194 ILE C N 1
ATOM 6027 C CA . ILE C 1 195 ? 52.53391 26.83014 26.88476 1.000 21.33738 194 ILE C CA 1
ATOM 6028 C C . ILE C 1 195 ? 51.76950 25.79923 26.08642 1.000 22.04264 194 ILE C C 1
ATOM 6029 O O . ILE C 1 195 ? 50.56547 25.61258 26.29623 1.000 24.18567 194 ILE C O 1
ATOM 6034 N N . ALA C 1 196 ? 52.44406 25.15720 25.14398 1.000 21.92311 195 ALA C N 1
ATOM 6035 C CA . ALA C 1 196 ? 51.71604 24.22241 24.31405 1.000 17.06187 195 ALA C CA 1
ATOM 6036 C C . ALA C 1 196 ? 51.63246 22.85943 24.98120 1.000 19.60356 195 ALA C C 1
ATOM 6037 O O . ALA C 1 196 ? 52.50916 22.48657 25.76935 1.000 21.58341 195 ALA C O 1
ATOM 6039 N N . PRO C 1 197 ? 50.59897 22.08713 24.65387 1.000 19.80275 196 PRO C N 1
ATOM 6040 C CA . PRO C 1 197 ? 50.53736 20.70030 25.12224 1.000 18.75613 196 PRO C CA 1
ATOM 6041 C C . PRO C 1 197 ? 51.57962 19.85645 24.40522 1.000 25.13335 196 PRO C C 1
ATOM 6042 O O . PRO C 1 197 ? 51.73587 19.94272 23.18520 1.000 20.89290 196 PRO C O 1
ATOM 6046 N N . LEU C 1 198 ? 52.30910 19.06532 25.17582 1.000 23.40784 197 LEU C N 1
ATOM 6047 C CA . LEU C 1 198 ? 53.34269 18.20198 24.62643 1.000 20.14951 197 LEU C CA 1
ATOM 6048 C C . LEU C 1 198 ? 52.88230 16.77213 24.83324 1.000 21.38387 197 LEU C C 1
ATOM 6049 O O . LEU C 1 198 ? 52.75483 16.32424 25.98706 1.000 17.86772 197 LEU C O 1
ATOM 6054 N N . PRO C 1 199 ? 52.54391 16.05797 23.76151 1.000 21.15235 198 PRO C N 1
ATOM 6055 C CA . PRO C 1 199 ? 52.02592 14.69839 23.90944 1.000 23.77835 198 PRO C CA 1
ATOM 6056 C C . PRO C 1 199 ? 52.96367 13.84286 24.74768 1.000 18.39390 198 PRO C C 1
ATOM 6057 O O . PRO C 1 199 ? 54.18523 13.91755 24.61325 1.000 21.53648 198 PRO C O 1
ATOM 6061 N N . GLY C 1 200 ? 52.37656 13.07128 25.65880 1.000 15.30801 199 GLY C N 1
ATOM 6062 C CA . GLY C 1 200 ? 53.13152 12.16030 26.49808 1.000 20.00859 199 GLY C CA 1
ATOM 6063 C C . GLY C 1 200 ? 53.81173 12.78696 27.69921 1.000 20.87964 199 GLY C C 1
ATOM 6064 O O . GLY C 1 200 ? 54.52876 12.07795 28.42443 1.000 15.90276 199 GLY C O 1
ATOM 6065 N N . TYR C 1 201 ? 53.60113 14.08914 27.93877 1.000 15.29202 200 TYR C N 1
ATOM 6066 C CA . TYR C 1 201 ? 54.22585 14.81901 29.03416 1.000 12.95441 200 TYR C CA 1
ATOM 6067 C C . TYR C 1 201 ? 53.17333 15.57517 29.83594 1.000 14.12531 200 TYR C C 1
ATOM 6068 O O . TYR C 1 201 ? 52.23792 16.14033 29.26326 1.000 15.47940 200 TYR C O 1
ATOM 6077 N N . PHE C 1 202 ? 53.33307 15.57149 31.16219 1.000 12.52832 201 PHE C N 1
ATOM 6078 C CA . PHE C 1 202 ? 52.68680 16.55350 32.02775 1.000 13.27859 201 PHE C CA 1
ATOM 6079 C C . PHE C 1 202 ? 53.48271 17.85633 32.03027 1.000 14.45357 201 PHE C C 1
ATOM 6080 O O . PHE C 1 202 ? 54.69063 17.87762 31.76033 1.000 12.92482 201 PHE C O 1
ATOM 6088 N N . LEU C 1 203 ? 52.79891 18.95331 32.36999 1.000 12.12001 202 LEU C N 1
ATOM 6089 C CA . LEU C 1 203 ? 53.46299 20.20331 32.69899 1.000 10.11934 202 LEU C CA 1
ATOM 6090 C C . LEU C 1 203 ? 53.62463 20.27597 34.21143 1.000 10.88159 202 LEU C C 1
ATOM 6091 O O . LEU C 1 203 ? 52.68549 19.97598 34.94742 1.000 12.17135 202 LEU C O 1
ATOM 6096 N N . VAL C 1 204 ? 54.81438 20.64196 34.67415 1.000 10.11564 203 VAL C N 1
ATOM 6097 C CA . VAL C 1 204 ? 55.09523 20.75611 36.10375 1.000 10.82225 203 VAL C CA 1
ATOM 6098 C C . VAL C 1 204 ? 55.42320 22.21296 36.36796 1.000 14.37919 203 VAL C C 1
ATOM 6099 O O . VAL C 1 204 ? 56.17405 22.81788 35.60405 1.000 12.71983 203 VAL C O 1
ATOM 6103 N N . ASN C 1 205 ? 54.84166 22.79324 37.41570 1.000 12.74804 204 ASN C N 1
ATOM 6104 C CA . ASN C 1 205 ? 55.31191 24.10697 37.83827 1.000 13.95434 204 ASN C CA 1
ATOM 6105 C C . ASN C 1 205 ? 55.21743 24.17145 39.34885 1.000 15.49309 204 ASN C C 1
ATOM 6106 O O . ASN C 1 205 ? 54.80814 23.20491 40.00123 1.000 10.24670 204 ASN C O 1
ATOM 6111 N N . PHE C 1 206 ? 55.63995 25.30476 39.90974 1.000 11.18568 205 PHE C N 1
ATOM 6112 C CA . PHE C 1 206 ? 55.66679 25.47347 41.35353 1.000 13.28011 205 PHE C CA 1
ATOM 6113 C C . PHE C 1 206 ? 54.65638 26.52610 41.78252 1.000 13.88206 205 PHE C C 1
ATOM 6114 O O . PHE C 1 206 ? 54.22663 27.36250 40.98217 1.000 16.74180 205 PHE C O 1
ATOM 6122 N N . GLY C 1 207 ? 54.27614 26.47041 43.05898 1.000 11.17852 206 GLY C N 1
ATOM 6123 C CA . GLY C 1 207 ? 53.26677 27.34791 43.60622 1.000 15.85784 206 GLY C CA 1
ATOM 6124 C C . GLY C 1 207 ? 53.81244 28.39730 44.56718 1.000 17.40837 206 GLY C C 1
ATOM 6125 O O . GLY C 1 207 ? 55.00242 28.48787 44.85274 1.000 16.89803 206 GLY C O 1
ATOM 6126 N N . GLY C 1 208 ? 52.88339 29.20299 45.07669 1.000 16.93724 207 GLY C N 1
ATOM 6127 C CA . GLY C 1 208 ? 53.25861 30.29752 45.95850 1.000 19.97111 207 GLY C CA 1
ATOM 6128 C C . GLY C 1 208 ? 53.99944 29.86604 47.21175 1.000 20.20000 207 GLY C C 1
ATOM 6129 O O . GLY C 1 208 ? 54.81311 30.62809 47.74423 1.000 19.37658 207 GLY C O 1
ATOM 6130 N N . ALA C 1 209 ? 53.71762 28.65990 47.71917 1.000 14.46607 208 ALA C N 1
ATOM 6131 C CA . ALA C 1 209 ? 54.38904 28.21970 48.94257 1.000 14.00578 208 ALA C CA 1
ATOM 6132 C C . ALA C 1 209 ? 55.86013 27.92114 48.68030 1.000 20.88898 208 ALA C C 1
ATOM 6133 O O . ALA C 1 209 ? 56.72659 28.27277 49.49352 1.000 18.13455 208 ALA C O 1
ATOM 6135 N N . THR C 1 210 ? 56.15805 27.29493 47.53530 1.000 15.56567 209 THR C N 1
ATOM 6136 C CA . THR C 1 210 ? 57.54044 27.16706 47.07980 1.000 15.28625 209 THR C CA 1
ATOM 6137 C C . THR C 1 210 ? 58.18816 28.53226 46.88012 1.000 17.99322 209 THR C C 1
ATOM 6138 O O . THR C 1 210 ? 59.34715 28.73139 47.25847 1.000 19.52722 209 THR C O 1
ATOM 6142 N N . GLU C 1 211 ? 57.45853 29.48219 46.29192 1.000 19.04812 210 GLU C N 1
ATOM 6143 C CA . GLU C 1 211 ? 58.03319 30.79877 46.01508 1.000 25.57469 210 GLU C CA 1
ATOM 6144 C C . GLU C 1 211 ? 58.38751 31.52474 47.31061 1.000 24.61394 210 GLU C C 1
ATOM 6145 O O . GLU C 1 211 ? 59.46727 32.12190 47.43224 1.000 25.73999 210 GLU C O 1
ATOM 6151 N N . LEU C 1 212 ? 57.48235 31.48386 48.28605 1.000 22.70331 211 LEU C N 1
ATOM 6152 C CA . LEU C 1 212 ? 57.73316 32.12539 49.57093 1.000 25.43882 211 LEU C CA 1
ATOM 6153 C C . LEU C 1 212 ? 58.84410 31.41405 50.33467 1.000 28.35801 211 LEU C C 1
ATOM 6154 O O . LEU C 1 212 ? 59.66255 32.05932 51.00361 1.000 28.39276 211 LEU C O 1
ATOM 6159 N N . LEU C 1 213 ? 58.88767 30.08596 50.24036 1.000 21.89326 212 LEU C N 1
ATOM 6160 C CA . LEU C 1 213 ? 59.89647 29.31229 50.94826 1.000 23.52614 212 LEU C CA 1
ATOM 6161 C C . LEU C 1 213 ? 61.30569 29.66039 50.48269 1.000 28.50887 212 LEU C C 1
ATOM 6162 O O . LEU C 1 213 ? 62.23748 29.70116 51.29339 1.000 30.67673 212 LEU C O 1
ATOM 6167 N N . THR C 1 214 ? 61.48382 29.92748 49.18814 1.000 24.17957 213 THR C N 1
ATOM 6168 C CA . THR C 1 214 ? 62.81559 30.09692 48.61889 1.000 29.62629 213 THR C CA 1
ATOM 6169 C C . THR C 1 214 ? 63.14457 31.54528 48.27935 1.000 28.17022 213 THR C C 1
ATOM 6170 O O . THR C 1 214 ? 64.15650 31.80236 47.62386 1.000 29.49203 213 THR C O 1
ATOM 6174 N N . ALA C 1 215 ? 62.33730 32.49711 48.74429 1.000 29.68071 214 ALA C N 1
ATOM 6175 C CA . ALA C 1 215 ? 62.39183 33.85456 48.21827 1.000 33.61118 214 ALA C CA 1
ATOM 6176 C C . ALA C 1 215 ? 63.73274 34.54056 48.47583 1.000 35.43178 214 ALA C C 1
ATOM 6177 O O . ALA C 1 215 ? 64.11571 35.44233 47.71818 1.000 37.11306 214 ALA C O 1
ATOM 6179 N N . ARG C 1 216 ? 64.46130 34.14103 49.52095 1.000 35.95633 215 ARG C N 1
ATOM 6180 C CA . ARG C 1 216 ? 65.72190 34.79038 49.87484 1.000 47.82313 215 ARG C CA 1
ATOM 6181 C C . ARG C 1 216 ? 66.93203 33.88263 49.71818 1.000 50.54547 215 ARG C C 1
ATOM 6182 O O . ARG C 1 216 ? 68.00892 34.20573 50.23348 1.000 47.40717 215 ARG C O 1
ATOM 6190 N N . MET C 1 217 ? 66.78411 32.75798 49.03757 1.000 40.74149 216 MET C N 1
ATOM 6191 C CA . MET C 1 217 ? 67.91745 31.88103 48.84075 1.000 41.92468 216 MET C CA 1
ATOM 6192 C C . MET C 1 217 ? 68.69108 32.32277 47.60127 1.000 41.45308 216 MET C C 1
ATOM 6193 O O . MET C 1 217 ? 68.28292 33.22831 46.87097 1.000 37.68514 216 MET C O 1
ATOM 6198 N N . GLY C 1 218 ? 69.83293 31.67240 47.36502 1.000 46.71387 217 GLY C N 1
ATOM 6199 C CA . GLY C 1 218 ? 70.71261 32.10491 46.29480 1.000 38.24911 217 GLY C CA 1
ATOM 6200 C C . GLY C 1 218 ? 70.08415 32.01180 44.92261 1.000 42.24622 217 GLY C C 1
ATOM 6201 O O . GLY C 1 218 ? 70.35773 32.84395 44.05361 1.000 42.11134 217 GLY C O 1
ATOM 6202 N N . ARG C 1 219 ? 69.24277 31.00322 44.69968 1.000 45.19959 218 ARG C N 1
ATOM 6203 C CA . ARG C 1 219 ? 68.57643 30.80491 43.41337 1.000 44.62432 218 ARG C CA 1
ATOM 6204 C C . ARG C 1 219 ? 67.10092 30.54279 43.69344 1.000 38.54976 218 ARG C C 1
ATOM 6205 O O . ARG C 1 219 ? 66.65885 29.39130 43.78033 1.000 36.64929 218 ARG C O 1
ATOM 6213 N N . PRO C 1 220 ? 66.31079 31.60420 43.84980 1.000 39.47240 219 PRO C N 1
ATOM 6214 C CA . PRO C 1 220 ? 64.89865 31.43484 44.21826 1.000 33.36361 219 PRO C CA 1
ATOM 6215 C C . PRO C 1 220 ? 64.11553 30.73025 43.11796 1.000 30.58540 219 PRO C C 1
ATOM 6216 O O . PRO C 1 220 ? 64.45357 30.80386 41.93608 1.000 30.88313 219 PRO C O 1
ATOM 6220 N N . VAL C 1 221 ? 63.04977 30.04649 43.52247 1.000 34.48409 220 VAL C N 1
ATOM 6221 C CA . VAL C 1 221 ? 62.13305 29.39328 42.59568 1.000 28.01886 220 VAL C CA 1
ATOM 6222 C C . VAL C 1 221 ? 60.84651 30.20165 42.54992 1.000 22.87083 220 VAL C C 1
ATOM 6223 O O . VAL C 1 221 ? 60.22962 30.45518 43.58859 1.000 24.87313 220 VAL C O 1
ATOM 6227 N N . GLN C 1 222 ? 60.44255 30.60374 41.35437 1.000 26.03615 221 GLN C N 1
ATOM 6228 C CA . GLN C 1 222 ? 59.24001 31.39775 41.15666 1.000 24.46433 221 GLN C CA 1
ATOM 6229 C C . GLN C 1 222 ? 58.02003 30.50057 40.96721 1.000 23.05426 221 GLN C C 1
ATOM 6230 O O . GLN C 1 222 ? 58.12832 29.35892 40.50827 1.000 22.69429 221 GLN C O 1
ATOM 6236 N N . ALA C 1 223 ? 56.85547 31.03028 41.33564 1.000 18.90898 222 ALA C N 1
ATOM 6237 C CA . ALA C 1 223 ? 55.57083 30.46011 40.94506 1.000 19.48717 222 ALA C CA 1
ATOM 6238 C C . ALA C 1 223 ? 55.12953 31.19930 39.69262 1.000 18.65734 222 ALA C C 1
ATOM 6239 O O . ALA C 1 223 ? 54.82316 32.39274 39.75773 1.000 16.35775 222 ALA C O 1
ATOM 6241 N N . ILE C 1 224 ? 55.12495 30.51355 38.54273 1.000 13.91370 223 ILE C N 1
ATOM 6242 C CA . ILE C 1 224 ? 54.78796 31.20055 37.30213 1.000 15.80025 223 ILE C CA 1
ATOM 6243 C C . ILE C 1 224 ? 53.36667 31.72967 37.38101 1.000 17.15116 223 ILE C C 1
ATOM 6244 O O . ILE C 1 224 ? 52.45284 31.05472 37.87349 1.000 15.90129 223 ILE C O 1
ATOM 6249 N N . LEU C 1 225 ? 53.18208 32.96791 36.91887 1.000 17.01400 224 LEU C N 1
ATOM 6250 C CA . LEU C 1 225 ? 51.85063 33.53087 36.74739 1.000 14.36949 224 LEU C CA 1
ATOM 6251 C C . LEU C 1 225 ? 51.28533 33.02824 35.42130 1.000 12.93079 224 LEU C C 1
ATOM 6252 O O . LEU C 1 225 ? 51.91922 33.20367 34.37416 1.000 19.22470 224 LEU C O 1
ATOM 6257 N N . HIS C 1 226 ? 50.12095 32.38070 35.44480 1.000 11.04740 225 HIS C N 1
ATOM 6258 C CA . HIS C 1 226 ? 49.58773 31.79199 34.22146 1.000 14.13354 225 HIS C CA 1
ATOM 6259 C C . HIS C 1 226 ? 48.08471 32.00678 34.14230 1.000 18.00117 225 HIS C C 1
ATOM 6260 O O . HIS C 1 226 ? 47.42097 32.26006 35.15160 1.000 15.30183 225 HIS C O 1
ATOM 6267 N N . ARG C 1 227 ? 47.56356 31.94244 32.91347 1.000 15.72017 226 ARG C N 1
ATOM 6268 C CA . ARG C 1 227 ? 46.13624 32.07426 32.63237 1.000 17.41181 226 ARG C CA 1
ATOM 6269 C C . ARG C 1 227 ? 45.78461 31.16606 31.45721 1.000 20.10053 226 ARG C C 1
ATOM 6270 O O . ARG C 1 227 ? 46.66680 30.67210 30.75099 1.000 21.63843 226 ARG C O 1
ATOM 6278 N N . VAL C 1 228 ? 44.48365 30.92892 31.26065 1.000 16.23887 227 VAL C N 1
ATOM 6279 C CA . VAL C 1 228 ? 43.96195 30.27581 30.05488 1.000 19.30496 227 VAL C CA 1
ATOM 6280 C C . VAL C 1 228 ? 43.13114 31.30672 29.29138 1.000 24.98026 227 VAL C C 1
ATOM 6281 O O . VAL C 1 228 ? 42.19651 31.90015 29.84615 1.000 17.53601 227 VAL C O 1
ATOM 6285 N N . ARG C 1 229 ? 43.48122 31.54732 28.02903 1.000 21.71891 228 ARG C N 1
ATOM 6286 C CA . ARG C 1 229 ? 42.78498 32.59740 27.29291 1.000 22.17480 228 ARG C CA 1
ATOM 6287 C C . ARG C 1 229 ? 41.35167 32.16681 27.01147 1.000 26.97910 228 ARG C C 1
ATOM 6288 O O . ARG C 1 229 ? 40.99887 30.98956 27.13109 1.000 21.69388 228 ARG C O 1
ATOM 6296 N N A SER C 1 230 ? 40.51163 33.13683 26.65575 0.493 25.72380 229 SER C N 1
ATOM 6297 N N B SER C 1 230 ? 40.50505 33.14164 26.66288 0.507 25.72199 229 SER C N 1
ATOM 6298 C CA A SER C 1 230 ? 39.11642 32.84280 26.36056 0.493 27.82159 229 SER C CA 1
ATOM 6299 C CA B SER C 1 230 ? 39.10541 32.80389 26.41555 0.507 27.81777 229 SER C CA 1
ATOM 6300 C C A SER C 1 230 ? 38.99609 31.72101 25.33310 0.493 27.70245 229 SER C C 1
ATOM 6301 C C B SER C 1 230 ? 39.00483 31.70859 25.36332 0.507 27.70270 229 SER C C 1
ATOM 6302 O O A SER C 1 230 ? 39.59862 31.77525 24.26008 0.493 29.47991 229 SER C O 1
ATOM 6303 O O B SER C 1 230 ? 39.65467 31.76850 24.32178 0.507 29.47864 229 SER C O 1
ATOM 6308 N N . CYS C 1 231 ? 38.21945 30.69194 25.67007 1.000 28.26014 230 CYS C N 1
ATOM 6309 C CA . CYS C 1 231 ? 37.98197 29.58370 24.75850 1.000 38.89412 230 CYS C CA 1
ATOM 6310 C C . CYS C 1 231 ? 36.80936 29.91781 23.84267 1.000 43.11950 230 CYS C C 1
ATOM 6311 O O . CYS C 1 231 ? 35.68305 30.12307 24.31343 1.000 38.15524 230 CYS C O 1
ATOM 6314 N N . VAL C 1 232 ? 37.08539 29.99484 22.54345 1.000 43.12958 231 VAL C N 1
ATOM 6315 C CA . VAL C 1 232 ? 36.05815 30.07006 21.51478 1.000 47.20287 231 VAL C CA 1
ATOM 6316 C C . VAL C 1 232 ? 36.05645 28.74423 20.76997 1.000 58.19672 231 VAL C C 1
ATOM 6317 O O . VAL C 1 232 ? 37.12090 28.16133 20.52309 1.000 57.76460 231 VAL C O 1
ATOM 6321 N N . THR C 1 233 ? 34.86179 28.23617 20.46526 1.000 56.35528 232 THR C N 1
ATOM 6322 C CA . THR C 1 233 ? 34.78317 27.00017 19.70370 1.000 60.58537 232 THR C CA 1
ATOM 6323 C C . THR C 1 233 ? 35.44762 27.19398 18.34585 1.000 61.33855 232 THR C C 1
ATOM 6324 O O . THR C 1 233 ? 35.23389 28.20026 17.66147 1.000 56.18067 232 THR C O 1
ATOM 6328 N N . GLU C 1 234 ? 36.30258 26.23809 17.99130 1.000 63.28757 233 GLU C N 1
ATOM 6329 C CA . GLU C 1 234 ? 37.12781 26.25103 16.80117 1.000 60.18037 233 GLU C CA 1
ATOM 6330 C C . GLU C 1 234 ? 36.87003 24.96255 16.03330 1.000 55.96716 233 GLU C C 1
ATOM 6331 O O . GLU C 1 234 ? 36.75109 23.89496 16.65162 1.000 60.79807 233 GLU C O 1
ATOM 6337 N N . PRO C 1 235 ? 36.75695 25.02762 14.70588 1.000 54.56827 234 PRO C N 1
ATOM 6338 C CA . PRO C 1 235 ? 36.23773 23.88227 13.94208 1.000 51.45301 234 PRO C CA 1
ATOM 6339 C C . PRO C 1 235 ? 36.94625 22.56788 14.25951 1.000 50.73441 234 PRO C C 1
ATOM 6340 O O . PRO C 1 235 ? 38.17646 22.48700 14.26660 1.000 48.30067 234 PRO C O 1
ATOM 6344 N N . ALA C 1 236 ? 36.14032 21.53752 14.53847 1.000 54.29262 235 ALA C N 1
ATOM 6345 C CA . ALA C 1 236 ? 36.58940 20.17125 14.81084 1.000 54.85101 235 ALA C CA 1
ATOM 6346 C C . ALA C 1 236 ? 37.40461 20.04641 16.09746 1.000 56.73606 235 ALA C C 1
ATOM 6347 O O . ALA C 1 236 ? 38.53015 19.54433 16.06421 1.000 55.35240 235 ALA C O 1
ATOM 6349 N N . ARG C 1 237 ? 36.83576 20.46959 17.23410 1.000 60.14070 236 ARG C N 1
ATOM 6350 C CA . ARG C 1 237 ? 37.50466 20.36455 18.52876 1.000 47.49791 236 ARG C CA 1
ATOM 6351 C C . ARG C 1 237 ? 36.47370 20.24853 19.64662 1.000 47.58237 236 ARG C C 1
ATOM 6352 O O . ARG C 1 237 ? 35.47395 20.97471 19.65685 1.000 51.28325 236 ARG C O 1
ATOM 6360 N N . GLU C 1 238 ? 36.73424 19.34482 20.59508 1.000 43.06260 237 GLU C N 1
ATOM 6361 C CA . GLU C 1 238 ? 35.92356 19.23978 21.80282 1.000 35.73426 237 GLU C CA 1
ATOM 6362 C C . GLU C 1 238 ? 36.19125 20.43647 22.72101 1.000 32.86057 237 GLU C C 1
ATOM 6363 O O . GLU C 1 238 ? 37.09698 21.24442 22.48969 1.000 31.99902 237 GLU C O 1
ATOM 6369 N N . ASP C 1 239 ? 35.35878 20.56729 23.75456 1.000 29.65640 238 ASP C N 1
ATOM 6370 C CA . ASP C 1 239 ? 35.58810 21.60151 24.75877 1.000 37.22913 238 ASP C CA 1
ATOM 6371 C C . ASP C 1 239 ? 36.92966 21.36927 25.44277 1.000 34.37498 238 ASP C C 1
ATOM 6372 O O . ASP C 1 239 ? 37.31384 20.22259 25.70693 1.000 30.04452 238 ASP C O 1
ATOM 6377 N N . ARG C 1 240 ? 37.64464 22.46114 25.71798 1.000 30.27539 239 ARG C N 1
ATOM 6378 C CA . ARG C 1 240 ? 38.92792 22.35325 26.40018 1.000 31.39694 239 ARG C CA 1
ATOM 6379 C C . ARG C 1 240 ? 38.73461 21.91224 27.84332 1.000 26.34189 239 ARG C C 1
ATOM 6380 O O . ARG C 1 240 ? 37.80882 22.35042 28.52743 1.000 23.83393 239 ARG C O 1
ATOM 6388 N N . PHE C 1 241 ? 39.60775 21.01706 28.30097 1.000 21.05749 240 PHE C N 1
ATOM 6389 C CA . PHE C 1 241 ? 39.60952 20.58305 29.68245 1.000 17.59217 240 PHE C CA 1
ATOM 6390 C C . PHE C 1 241 ? 41.05584 20.52361 30.15840 1.000 21.79963 240 PHE C C 1
ATOM 6391 O O . PHE C 1 241 ? 41.99783 20.69661 29.38617 1.000 20.67292 240 PHE C O 1
ATOM 6399 N N . SER C 1 242 ? 41.22139 20.30033 31.45202 1.000 21.31336 241 SER C N 1
ATOM 6400 C CA . SER C 1 242 ? 42.53832 20.00998 32.00244 1.000 18.80358 241 SER C CA 1
ATOM 6401 C C . SER C 1 242 ? 42.29125 19.34303 33.33986 1.000 18.39287 241 SER C C 1
ATOM 6402 O O . SER C 1 242 ? 41.20911 19.47160 33.91801 1.000 19.45883 241 SER C O 1
ATOM 6405 N N . PHE C 1 243 ? 43.26925 18.57569 33.80916 1.000 16.94599 242 PHE C N 1
ATOM 6406 C CA . PHE C 1 243 ? 43.20429 18.09410 35.17837 1.000 10.42874 242 PHE C CA 1
ATOM 6407 C C . PHE C 1 243 ? 44.60507 18.11352 35.77011 1.000 12.86332 242 PHE C C 1
ATOM 6408 O O . PHE C 1 243 ? 45.59593 18.01180 35.04838 1.000 11.80505 242 PHE C O 1
ATOM 6416 N N . ALA C 1 244 ? 44.68403 18.29778 37.08840 1.000 13.13008 243 ALA C N 1
ATOM 6417 C CA . ALA C 1 244 ? 45.98545 18.45708 37.73317 1.000 10.97065 243 ALA C CA 1
ATOM 6418 C C . ALA C 1 244 ? 45.89677 17.99764 39.17829 1.000 13.14081 243 ALA C C 1
ATOM 6419 O O . ALA C 1 244 ? 44.81014 17.93603 39.76614 1.000 11.07394 243 ALA C O 1
ATOM 6421 N N . VAL C 1 245 ? 47.06290 17.67530 39.74737 1.000 10.77610 244 VAL C N 1
ATOM 6422 C CA . VAL C 1 245 ? 47.18385 17.49208 41.18610 1.000 10.36209 244 VAL C CA 1
ATOM 6423 C C . VAL C 1 245 ? 48.16069 18.53680 41.71185 1.000 10.96315 244 VAL C C 1
ATOM 6424 O O . VAL C 1 245 ? 48.99221 19.06505 40.98064 1.000 9.54928 244 VAL C O 1
ATOM 6428 N N . PHE C 1 246 ? 48.04675 18.83132 43.00587 1.000 10.63646 245 PHE C N 1
ATOM 6429 C CA . PHE C 1 246 ? 48.83118 19.87803 43.64880 1.000 11.74843 245 PHE C CA 1
ATOM 6430 C C . PHE C 1 246 ? 49.19443 19.39348 45.04609 1.000 9.31978 245 PHE C C 1
ATOM 6431 O O . PHE C 1 246 ? 48.34601 18.84763 45.74963 1.000 12.42759 245 PHE C O 1
ATOM 6439 N N . ALA C 1 247 ? 50.45596 19.54850 45.42191 1.000 9.06204 246 ALA C N 1
ATOM 6440 C CA . ALA C 1 247 ? 50.92883 19.25771 46.77230 1.000 9.14097 246 ALA C CA 1
ATOM 6441 C C . ALA C 1 247 ? 50.98450 20.58507 47.51637 1.000 8.57494 246 ALA C C 1
ATOM 6442 O O . ALA C 1 247 ? 51.82633 21.44395 47.21787 1.000 12.48867 246 ALA C O 1
ATOM 6444 N N . ASN C 1 248 ? 50.11273 20.73519 48.50536 1.000 11.66539 247 ASN C N 1
ATOM 6445 C CA . ASN C 1 248 ? 49.85721 21.97706 49.19983 1.000 12.87725 247 ASN C CA 1
ATOM 6446 C C . ASN C 1 248 ? 50.09453 21.82217 50.69730 1.000 11.87075 247 ASN C C 1
ATOM 6447 O O . ASN C 1 248 ? 49.87144 20.74696 51.26532 1.000 14.66883 247 ASN C O 1
ATOM 6452 N N . PRO C 1 249 ? 50.54796 22.88003 51.35917 1.000 15.88972 248 PRO C N 1
ATOM 6453 C CA . PRO C 1 249 ? 50.52001 22.88120 52.81904 1.000 17.93784 248 PRO C CA 1
ATOM 6454 C C . PRO C 1 249 ? 49.08434 22.97481 53.30146 1.000 17.17850 248 PRO C C 1
ATOM 6455 O O . PRO C 1 249 ? 48.22678 23.55843 52.61861 1.000 20.33085 248 PRO C O 1
ATOM 6459 N N . PRO C 1 250 ? 48.76654 22.39764 54.46260 1.000 20.07792 249 PRO C N 1
ATOM 6460 C CA . PRO C 1 250 ? 47.37959 22.43741 54.93894 1.000 19.78872 249 PRO C CA 1
ATOM 6461 C C . PRO C 1 250 ? 46.96900 23.84316 55.36703 1.000 17.06705 249 PRO C C 1
ATOM 6462 O O . PRO C 1 250 ? 47.75339 24.59558 55.94968 1.000 19.35389 249 PRO C O 1
ATOM 6466 N N . ALA C 1 251 ? 45.71642 24.18683 55.06878 1.000 20.17851 250 ALA C N 1
ATOM 6467 C CA . ALA C 1 251 ? 45.18960 25.49921 55.41439 1.000 21.88697 250 ALA C CA 1
ATOM 6468 C C . ALA C 1 251 ? 45.31543 25.79602 56.90445 1.000 26.33372 250 ALA C C 1
ATOM 6469 O O . ALA C 1 251 ? 45.44596 26.96428 57.28031 1.000 28.00788 250 ALA C O 1
ATOM 6471 N N . THR C 1 252 ? 45.31649 24.76722 57.75703 1.000 26.26835 251 THR C N 1
ATOM 6472 C CA . THR C 1 252 ? 45.47524 24.97422 59.19281 1.000 27.70566 251 THR C CA 1
ATOM 6473 C C . THR C 1 252 ? 46.90584 25.31518 59.59840 1.000 35.02100 251 THR C C 1
ATOM 6474 O O . THR C 1 252 ? 47.12551 25.70521 60.75088 1.000 36.07577 251 THR C O 1
ATOM 6478 N N . GLY C 1 253 ? 47.87310 25.19491 58.69349 1.000 24.00476 252 GLY C N 1
ATOM 6479 C CA . GLY C 1 253 ? 49.27468 25.33004 59.02352 1.000 22.96710 252 GLY C CA 1
ATOM 6480 C C . GLY C 1 253 ? 49.80399 26.73616 58.84050 1.000 24.18309 252 GLY C C 1
ATOM 6481 O O . GLY C 1 253 ? 49.04813 27.70913 58.74152 1.000 26.50672 252 GLY C O 1
ATOM 6482 N N . ASP C 1 254 ? 51.13586 26.84175 58.81942 1.000 30.22850 253 ASP C N 1
ATOM 6483 C CA . ASP C 1 254 ? 51.86637 28.08063 58.59760 1.000 24.73905 253 ASP C CA 1
ATOM 6484 C C . ASP C 1 254 ? 52.77315 27.94928 57.37923 1.000 25.75281 253 ASP C C 1
ATOM 6485 O O . ASP C 1 254 ? 53.26102 26.86132 57.06153 1.000 24.69687 253 ASP C O 1
ATOM 6490 N N . LEU C 1 255 ? 53.02422 29.07554 56.71614 1.000 20.97103 254 LEU C N 1
ATOM 6491 C CA . LEU C 1 255 ? 53.98392 29.12101 55.62082 1.000 25.26353 254 LEU C CA 1
ATOM 6492 C C . LEU C 1 255 ? 55.36358 29.48772 56.15174 1.000 31.11148 254 LEU C C 1
ATOM 6493 O O . LEU C 1 255 ? 55.50645 30.41192 56.95597 1.000 31.12403 254 LEU C O 1
ATOM 6498 N N . TYR C 1 256 ? 56.38059 28.76896 55.68736 1.000 25.72129 255 TYR C N 1
ATOM 6499 C CA . TYR C 1 256 ? 57.74776 28.97715 56.13810 1.000 29.53187 255 TYR C CA 1
ATOM 6500 C C . TYR C 1 256 ? 58.59724 29.60869 55.04434 1.000 36.30962 255 TYR C C 1
ATOM 6501 O O . TYR C 1 256 ? 58.27623 29.54206 53.85214 1.000 31.91937 255 TYR C O 1
ATOM 6510 N N . GLN C 1 257 ? 59.69441 30.23446 55.47437 1.000 32.05022 256 GLN C N 1
ATOM 6511 C CA . GLN C 1 257 ? 60.66117 30.83639 54.56945 1.000 31.05964 256 GLN C CA 1
ATOM 6512 C C . GLN C 1 257 ? 62.06500 30.58645 55.10380 1.000 43.40462 256 GLN C C 1
ATOM 6513 O O . GLN C 1 257 ? 62.30185 30.71501 56.31018 1.000 40.99607 256 GLN C O 1
ATOM 6519 N N . MET C 1 258 ? 62.98580 30.21636 54.21147 1.000 38.16186 257 MET C N 1
ATOM 6520 C CA . MET C 1 258 ? 64.36316 29.96927 54.61847 1.000 41.38329 257 MET C CA 1
ATOM 6521 C C . MET C 1 258 ? 65.09229 31.29229 54.81420 1.000 42.61873 257 MET C C 1
ATOM 6522 O O . MET C 1 258 ? 65.00484 32.19305 53.97236 1.000 41.82723 257 MET C O 1
ATOM 6527 N N . SER C 1 259 ? 65.83815 31.38855 55.91928 1.000 46.32701 258 SER C N 1
ATOM 6528 C CA . SER C 1 259 ? 66.39378 32.66619 56.35562 1.000 56.68879 258 SER C CA 1
ATOM 6529 C C . SER C 1 259 ? 67.45944 33.20404 55.41117 1.000 61.87910 258 SER C C 1
ATOM 6530 O O . SER C 1 259 ? 67.62106 34.42755 55.32527 1.000 59.33886 258 SER C O 1
ATOM 6533 N N . GLU C 1 260 ? 68.17770 32.30322 54.71823 1.000 56.43362 259 GLU C N 1
ATOM 6534 C CA . GLU C 1 260 ? 69.38873 32.48720 53.90658 1.000 66.13593 259 GLU C CA 1
ATOM 6535 C C . GLU C 1 260 ? 70.59058 32.00321 54.71197 1.000 66.97057 259 GLU C C 1
ATOM 6536 O O . GLU C 1 260 ? 71.59405 31.55954 54.13980 1.000 69.73574 259 GLU C O 1
ATOM 6542 N N . SER C 1 261 ? 70.49624 32.08516 56.03827 1.000 63.82409 260 SER C N 1
ATOM 6543 C CA . SER C 1 261 ? 71.40625 31.39508 56.93808 1.000 62.19253 260 SER C CA 1
ATOM 6544 C C . SER C 1 261 ? 70.89114 30.00840 57.31802 1.000 64.02586 260 SER C C 1
ATOM 6545 O O . SER C 1 261 ? 71.23915 29.49616 58.38959 1.000 64.68467 260 SER C O 1
ATOM 6548 N N . GLY C 1 262 ? 70.04400 29.41266 56.47731 1.000 64.45341 261 GLY C N 1
ATOM 6549 C CA . GLY C 1 262 ? 69.56183 28.06149 56.68485 1.000 59.51736 261 GLY C CA 1
ATOM 6550 C C . GLY C 1 262 ? 68.52095 27.89337 57.76453 1.000 57.33728 261 GLY C C 1
ATOM 6551 O O . GLY C 1 262 ? 68.31689 26.77587 58.24812 1.000 61.17630 261 GLY C O 1
ATOM 6552 N N . GLU C 1 263 ? 67.83627 28.96609 58.14631 1.000 51.67412 262 GLU C N 1
ATOM 6553 C CA . GLU C 1 263 ? 66.90648 28.92795 59.25964 1.000 56.42809 262 GLU C CA 1
ATOM 6554 C C . GLU C 1 263 ? 65.47663 29.00218 58.74586 1.000 52.51091 262 GLU C C 1
ATOM 6555 O O . GLU C 1 263 ? 65.11823 29.97949 58.07354 1.000 53.23158 262 GLU C O 1
ATOM 6561 N N . PRO C 1 264 ? 64.63880 27.99664 59.00449 1.000 48.35694 263 PRO C N 1
ATOM 6562 C CA . PRO C 1 264 ? 63.21883 28.10374 58.64246 1.000 47.65235 263 PRO C CA 1
ATOM 6563 C C . PRO C 1 264 ? 62.47629 28.95059 59.66438 1.000 49.77395 263 PRO C C 1
ATOM 6564 O O . PRO C 1 264 ? 62.54515 28.69490 60.86790 1.000 52.01506 263 PRO C O 1
ATOM 6568 N N . VAL C 1 265 ? 61.77043 29.96730 59.18089 1.000 46.43761 264 VAL C N 1
ATOM 6569 C CA . VAL C 1 265 ? 60.96346 30.83453 60.02830 1.000 48.26135 264 VAL C CA 1
ATOM 6570 C C . VAL C 1 265 ? 59.52608 30.80310 59.52408 1.000 44.66336 264 VAL C C 1
ATOM 6571 O O . VAL C 1 265 ? 59.26897 31.05779 58.34217 1.000 38.75933 264 VAL C O 1
ATOM 6575 N N . ALA C 1 266 ? 58.59810 30.45809 60.41175 1.000 44.94766 265 ALA C N 1
ATOM 6576 C CA . ALA C 1 266 ? 57.18364 30.58766 60.09760 1.000 38.74313 265 ALA C CA 1
ATOM 6577 C C . ALA C 1 266 ? 56.87716 32.05316 59.84700 1.000 40.39036 265 ALA C C 1
ATOM 6578 O O . ALA C 1 266 ? 57.04675 32.89411 60.73654 1.000 46.63380 265 ALA C O 1
ATOM 6580 N N . VAL C 1 267 ? 56.44567 32.36333 58.63001 1.000 32.79231 266 VAL C N 1
ATOM 6581 C CA . VAL C 1 267 ? 56.25614 33.73685 58.21303 1.000 36.54030 266 VAL C CA 1
ATOM 6582 C C . VAL C 1 267 ? 54.78643 34.13574 58.18852 1.000 40.64434 266 VAL C C 1
ATOM 6583 O O . VAL C 1 267 ? 54.47284 35.30951 58.41768 1.000 37.59025 266 VAL C O 1
ATOM 6587 N N . ARG C 1 268 ? 53.87398 33.18551 58.00306 1.000 36.91122 267 ARG C N 1
ATOM 6588 C CA . ARG C 1 268 ? 52.51850 33.53955 57.62173 1.000 31.84146 267 ARG C CA 1
ATOM 6589 C C . ARG C 1 268 ? 51.60316 32.34378 57.82371 1.000 31.94104 267 ARG C C 1
ATOM 6590 O O . ARG C 1 268 ? 52.03013 31.19550 57.69058 1.000 32.79345 267 ARG C O 1
ATOM 6598 N N . GLY C 1 269 ? 50.34325 32.61922 58.15916 1.000 30.47899 268 GLY C N 1
ATOM 6599 C CA . GLY C 1 269 ? 49.35118 31.55911 58.22679 1.000 27.49791 268 GLY C CA 1
ATOM 6600 C C . GLY C 1 269 ? 48.89490 31.16302 56.82598 1.000 24.51494 268 GLY C C 1
ATOM 6601 O O . GLY C 1 269 ? 48.74727 32.00430 55.94088 1.000 19.71020 268 GLY C O 1
ATOM 6602 N N . VAL C 1 270 ? 48.68168 29.85653 56.62802 1.000 22.37415 269 VAL C N 1
ATOM 6603 C CA . VAL C 1 270 ? 48.26841 29.38328 55.30636 1.000 23.11074 269 VAL C CA 1
ATOM 6604 C C . VAL C 1 270 ? 46.88249 29.91116 54.96540 1.000 19.42517 269 VAL C C 1
ATOM 6605 O O . VAL C 1 270 ? 46.65153 30.40546 53.85900 1.000 16.04561 269 VAL C O 1
ATOM 6609 N N . GLU C 1 271 ? 45.94514 29.82882 55.91484 1.000 19.46353 270 GLU C N 1
ATOM 6610 C CA . GLU C 1 271 ? 44.55794 30.17429 55.61007 1.000 18.53993 270 GLU C CA 1
ATOM 6611 C C . GLU C 1 271 ? 44.42063 31.62257 55.14541 1.000 20.06556 270 GLU C C 1
ATOM 6612 O O . GLU C 1 271 ? 43.70483 31.89773 54.17816 1.000 17.96791 270 GLU C O 1
ATOM 6618 N N . GLU C 1 272 ? 45.07742 32.56930 55.82790 1.000 21.73006 271 GLU C N 1
ATOM 6619 C CA . GLU C 1 272 ? 44.93634 33.96790 55.42101 1.000 22.46104 271 GLU C CA 1
ATOM 6620 C C . GLU C 1 272 ? 45.57723 34.20729 54.05777 1.000 20.00665 271 GLU C C 1
ATOM 6621 O O . GLU C 1 272 ? 45.08017 35.00814 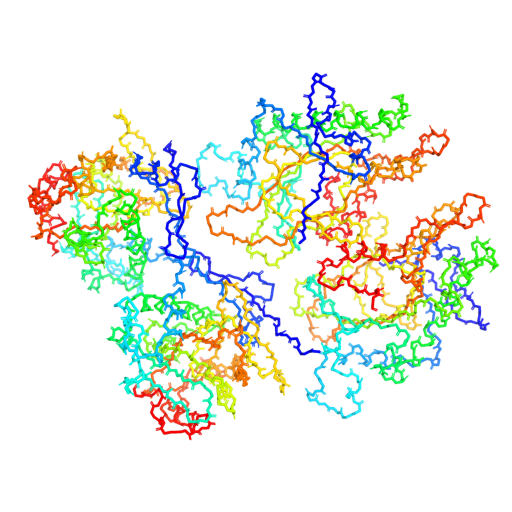53.25568 1.000 18.74447 271 GLU C O 1
ATOM 6627 N N . PHE C 1 273 ? 46.68693 33.52480 53.78575 1.000 17.43402 272 PHE C N 1
ATOM 6628 C CA . PHE C 1 273 ? 47.26322 33.53681 52.44450 1.000 20.42903 272 PHE C CA 1
ATOM 6629 C C . PHE C 1 273 ? 46.24728 33.08103 51.39712 1.000 14.11302 272 PHE C C 1
ATOM 6630 O O . PHE C 1 273 ? 46.08302 33.72372 50.35472 1.000 15.72692 272 PHE C O 1
ATOM 6638 N N . LEU C 1 274 ? 45.56980 31.95808 51.65006 1.000 14.25486 273 LEU C N 1
ATOM 6639 C CA . LEU C 1 274 ? 44.61254 31.42308 50.68021 1.000 11.44463 273 LEU C CA 1
ATOM 6640 C C . LEU C 1 274 ? 43.39626 32.33120 50.53495 1.000 15.66974 273 LEU C C 1
ATOM 6641 O O . LEU C 1 274 ? 42.85576 32.48846 49.43201 1.000 13.32371 273 LEU C O 1
ATOM 6646 N N . ARG C 1 275 ? 42.93377 32.92846 51.63650 1.000 15.49278 274 ARG C N 1
ATOM 6647 C CA . ARG C 1 275 ? 41.80440 33.84057 51.51663 1.000 14.28744 274 ARG C CA 1
ATOM 6648 C C . ARG C 1 275 ? 42.18233 35.08088 50.71524 1.000 12.79522 274 ARG C C 1
ATOM 6649 O O . ARG C 1 275 ? 41.38041 35.56480 49.91007 1.000 14.90281 274 ARG C O 1
ATOM 6657 N N . ASP C 1 276 ? 43.39319 35.61518 50.91555 1.000 16.80479 275 ASP C N 1
ATOM 6658 C CA . ASP C 1 276 ? 43.82803 36.73683 50.08704 1.000 15.89111 275 ASP C CA 1
ATOM 6659 C C . ASP C 1 276 ? 43.90890 36.31541 48.62633 1.000 17.91152 275 ASP C C 1
ATOM 6660 O O . ASP C 1 276 ? 43.56586 37.09003 47.72265 1.000 17.24590 275 ASP C O 1
ATOM 6665 N N . PHE C 1 277 ? 44.39746 35.09780 48.38496 1.000 12.12580 276 PHE C N 1
ATOM 6666 C CA . PHE C 1 277 ? 44.47435 34.58097 47.02575 1.000 12.92112 276 PHE C CA 1
ATOM 6667 C C . PHE C 1 277 ? 43.09664 34.52535 46.38205 1.000 10.95567 276 PHE C C 1
ATOM 6668 O O . PHE C 1 277 ? 42.90878 35.01674 45.26760 1.000 15.17469 276 PHE C O 1
ATOM 6676 N N . ASN C 1 278 ? 42.12498 33.90895 47.05838 1.000 11.77105 277 ASN C N 1
ATOM 6677 C CA . ASN C 1 278 ? 40.78672 33.80244 46.48194 1.000 12.56559 277 ASN C CA 1
ATOM 6678 C C . ASN C 1 278 ? 40.21023 35.16862 46.15894 1.000 14.63099 277 ASN C C 1
ATOM 6679 O O . ASN C 1 278 ? 39.57331 35.34603 45.11649 1.000 14.24232 277 ASN C O 1
ATOM 6684 N N . ASN C 1 279 ? 40.41121 36.14101 47.05402 1.000 15.52946 278 ASN C N 1
ATOM 6685 C CA . ASN C 1 279 ? 39.83534 37.46923 46.85632 1.000 14.72196 278 ASN C CA 1
ATOM 6686 C C . ASN C 1 279 ? 40.43518 38.17422 45.65118 1.000 14.56667 278 ASN C C 1
ATOM 6687 O O . ASN C 1 279 ? 39.72197 38.85865 44.91276 1.000 18.35965 278 ASN C O 1
ATOM 6692 N N . GLU C 1 280 ? 41.73896 38.05520 45.44298 1.000 15.21637 279 GLU C N 1
ATOM 6693 C CA . GLU C 1 280 ? 42.30104 38.75332 44.30328 1.000 16.87931 279 GLU C CA 1
ATOM 6694 C C . GLU C 1 280 ? 42.16974 37.98023 43.00287 1.000 18.74918 279 GLU C C 1
ATOM 6695 O O . GLU C 1 280 ? 42.17999 38.60391 41.93699 1.000 20.92480 279 GLU C O 1
ATOM 6701 N N . THR C 1 281 ? 42.03307 36.65321 43.06221 1.000 15.68020 280 THR C N 1
ATOM 6702 C CA . THR C 1 281 ? 42.07864 35.80822 41.86837 1.000 14.62661 280 THR C CA 1
ATOM 6703 C C . THR C 1 281 ? 40.69389 35.53099 41.29897 1.000 14.22093 280 THR C C 1
ATOM 6704 O O . THR C 1 281 ? 40.43487 35.78753 40.12044 1.000 19.94983 280 THR C O 1
ATOM 6708 N N . TRP C 1 282 ? 39.81631 34.94918 42.10816 1.000 14.03769 281 TRP C N 1
ATOM 6709 C CA . TRP C 1 282 ? 38.47397 34.60064 41.68250 1.000 15.80319 281 TRP C CA 1
ATOM 6710 C C . TRP C 1 282 ? 37.44360 35.65631 42.05985 1.000 19.06962 281 TRP C C 1
ATOM 6711 O O . TRP C 1 282 ? 36.57652 35.97875 41.24674 1.000 20.03382 281 TRP C O 1
ATOM 6722 N N . SER C 1 283 ? 37.51639 36.19363 43.27740 1.000 18.99758 282 SER C N 1
ATOM 6723 C CA . SER C 1 283 ? 36.65378 37.28809 43.70973 1.000 19.52465 282 SER C CA 1
ATOM 6724 C C . SER C 1 283 ? 35.16764 36.96763 43.53636 1.000 19.73790 282 SER C C 1
ATOM 6725 O O . SER C 1 283 ? 34.35978 37.86353 43.28261 1.000 24.64346 282 SER C O 1
ATOM 6728 N N . ASP C 1 284 ? 34.77724 35.70789 43.68508 1.000 19.00034 283 ASP C N 1
ATOM 6729 C CA . ASP C 1 284 ? 33.37024 35.33485 43.57155 1.000 18.45262 283 ASP C CA 1
ATOM 6730 C C . ASP C 1 284 ? 32.88739 34.78800 44.90103 1.000 18.20220 283 ASP C C 1
ATOM 6731 O O . ASP C 1 284 ? 33.54979 34.92809 45.93354 1.000 19.16210 283 ASP C O 1
ATOM 6736 N N . ARG C 1 285 ? 31.71791 34.14893 44.85983 1.000 23.05911 284 ARG C N 1
ATOM 6737 C CA . ARG C 1 285 ? 31.06029 33.70433 46.08094 1.000 23.09892 284 ARG C CA 1
ATOM 6738 C C . ARG C 1 285 ? 31.76546 32.53335 46.74491 1.000 24.72989 284 ARG C C 1
ATOM 6739 O O . ARG C 1 285 ? 31.48430 32.24529 47.91381 1.000 20.28806 284 ARG C O 1
ATOM 6747 N N . HIS C 1 286 ? 32.65302 31.83491 46.03087 1.000 18.64910 285 HIS C N 1
ATOM 6748 C CA . HIS C 1 286 ? 33.26857 30.61421 46.55633 1.000 16.50670 285 HIS C CA 1
ATOM 6749 C C . HIS C 1 286 ? 34.45091 30.95306 47.46407 1.000 22.18799 285 HIS C C 1
ATOM 6750 O O . HIS C 1 286 ? 35.60272 30.63446 47.17730 1.000 16.05058 285 HIS C O 1
ATOM 6757 N N . THR C 1 287 ? 34.14962 31.61791 48.58413 1.000 21.46263 286 THR C N 1
ATOM 6758 C CA . THR C 1 287 ? 35.22600 32.17138 49.39853 1.000 21.11128 286 THR C CA 1
ATOM 6759 C C . THR C 1 287 ? 35.98997 31.11284 50.18694 1.000 19.43473 286 THR C C 1
ATOM 6760 O O . THR C 1 287 ? 37.08761 31.40529 50.68110 1.000 20.98459 286 THR C O 1
ATOM 6764 N N . ASP C 1 288 ? 35.45828 29.90096 50.31475 1.000 18.55225 287 ASP C N 1
ATOM 6765 C CA . ASP C 1 288 ? 36.15853 28.83088 51.00348 1.000 18.54755 287 ASP C CA 1
ATOM 6766 C C . ASP C 1 288 ? 36.84800 27.86511 50.03790 1.000 14.43215 287 ASP C C 1
ATOM 6767 O O . ASP C 1 288 ? 37.28515 26.79288 50.45757 1.000 19.83531 287 ASP C O 1
ATOM 6772 N N . PHE C 1 289 ? 36.94797 28.22842 48.76083 1.000 19.40616 288 PHE C N 1
ATOM 6773 C CA . PHE C 1 289 ? 37.61310 27.39658 47.75474 1.000 17.20120 288 PHE C CA 1
ATOM 6774 C C . PHE C 1 289 ? 39.05408 27.07526 48.15677 1.000 13.61064 288 PHE C C 1
ATOM 6775 O O . PHE C 1 289 ? 39.83133 27.97118 48.48540 1.000 13.36556 288 PHE C O 1
ATOM 6783 N N . GLY C 1 290 ? 39.40703 25.77945 48.13740 1.000 13.66231 289 GLY C N 1
ATOM 6784 C CA . GLY C 1 290 ? 40.76509 25.37165 48.46089 1.000 14.42507 289 GLY C CA 1
ATOM 6785 C C . GLY C 1 290 ? 41.15595 25.54877 49.90342 1.000 17.06734 289 GLY C C 1
ATOM 6786 O O . GLY C 1 290 ? 42.34657 25.49322 50.22955 1.000 16.16258 289 GLY C O 1
ATOM 6787 N N . ILE C 1 291 ? 40.18749 25.76542 50.78662 1.000 17.19608 290 ILE C N 1
ATOM 6788 C CA . ILE C 1 291 ? 40.43831 25.91064 52.21371 1.000 19.87372 290 ILE C CA 1
ATOM 6789 C C . ILE C 1 291 ? 39.73086 24.82039 53.00309 1.000 22.76807 290 ILE C C 1
ATOM 6790 O O . ILE C 1 291 ? 40.36448 24.05973 53.73949 1.000 25.55202 290 ILE C O 1
ATOM 6795 N N . THR C 1 292 ? 38.42420 24.69972 52.82003 1.000 21.22166 291 THR C N 1
ATOM 6796 C CA . THR C 1 292 ? 37.61867 23.61106 53.33764 1.000 36.26326 291 THR C CA 1
ATOM 6797 C C . THR C 1 292 ? 37.20116 22.69723 52.17983 1.000 36.70530 291 THR C C 1
ATOM 6798 O O . THR C 1 292 ? 37.64443 22.86348 51.03755 1.000 34.23926 291 THR C O 1
ATOM 6802 N N . THR C 1 293 ? 36.35647 21.71271 52.48320 1.000 42.11035 292 THR C N 1
ATOM 6803 C CA . THR C 1 293 ? 35.80998 20.81737 51.45988 1.000 39.48621 292 THR C CA 1
ATOM 6804 C C . THR C 1 293 ? 34.28823 20.93817 51.38697 1.000 41.81519 292 THR C C 1
ATOM 6805 O O . THR C 1 293 ? 33.58599 20.65642 52.36118 1.000 47.78517 292 THR C O 1
ATOM 6809 N N . GLU D 1 6 ? 57.81197 -20.69787 -11.26450 1.000 42.60687 5 GLU D N 1
ATOM 6810 C CA . GLU D 1 6 ? 58.92059 -21.59339 -10.93801 1.000 39.90830 5 GLU D CA 1
ATOM 6811 C C . GLU D 1 6 ? 59.96689 -21.67055 -12.05699 1.000 33.91409 5 GLU D C 1
ATOM 6812 O O . GLU D 1 6 ? 59.65083 -21.48888 -13.23503 1.000 32.53909 5 GLU D O 1
ATOM 6818 N N . MET D 1 7 ? 61.21310 -21.95219 -11.67278 1.000 41.73114 6 MET D N 1
ATOM 6819 C CA . MET D 1 7 ? 62.29905 -22.10717 -12.63701 1.000 39.58504 6 MET D CA 1
ATOM 6820 C C . MET D 1 7 ? 62.08803 -23.35052 -13.50131 1.000 39.67901 6 MET D C 1
ATOM 6821 O O . MET D 1 7 ? 61.45319 -24.32622 -13.08329 1.000 40.99332 6 MET D O 1
ATOM 6826 N N . THR D 1 8 ? 62.63088 -23.31002 -14.71949 1.000 35.22002 7 THR D N 1
ATOM 6827 C CA . THR D 1 8 ? 62.64147 -24.45859 -15.62503 1.000 37.14022 7 THR D CA 1
ATOM 6828 C C . THR D 1 8 ? 64.07146 -24.99507 -15.65762 1.000 30.93663 7 THR D C 1
ATOM 6829 O O . THR D 1 8 ? 64.87524 -24.63343 -16.51772 1.000 35.29261 7 THR D O 1
ATOM 6833 N N . LEU D 1 9 ? 64.37715 -25.87166 -14.71509 1.000 27.81685 8 LEU D N 1
ATOM 6834 C CA . LEU D 1 9 ? 65.73502 -26.33010 -14.47897 1.000 23.08930 8 LEU D CA 1
ATOM 6835 C C . LEU D 1 9 ? 66.03709 -27.59477 -15.26873 1.000 22.18435 8 LEU D C 1
ATOM 6836 O O . LEU D 1 9 ? 65.13933 -28.33291 -15.67281 1.000 20.09332 8 LEU D O 1
ATOM 6841 N N . GLN D 1 10 ? 67.32434 -27.84775 -15.46991 1.000 25.02235 9 GLN D N 1
ATOM 6842 C CA . GLN D 1 10 ? 67.72276 -29.10304 -16.09315 1.000 22.35872 9 GLN D CA 1
ATOM 6843 C C . GLN D 1 10 ? 67.46152 -30.26923 -15.13942 1.000 22.20019 9 GLN D C 1
ATOM 6844 O O . GLN D 1 10 ? 67.41400 -30.10205 -13.91487 1.000 15.99347 9 GLN D O 1
ATOM 6850 N N . ARG D 1 11 ? 67.28593 -31.46199 -15.71278 1.000 26.79097 10 ARG D N 1
ATOM 6851 C CA . ARG D 1 11 ? 67.13533 -32.69657 -14.94495 1.000 24.00748 10 ARG D CA 1
ATOM 6852 C C . ARG D 1 11 ? 68.20070 -33.69104 -15.38013 1.000 25.76586 10 ARG D C 1
ATOM 6853 O O . ARG D 1 11 ? 68.44410 -33.86159 -16.58399 1.000 22.02244 10 ARG D O 1
ATOM 6861 N N . ALA D 1 12 ? 68.83143 -34.33951 -14.39922 1.000 21.34950 11 ALA D N 1
ATOM 6862 C CA . ALA D 1 12 ? 69.84653 -35.35239 -14.64687 1.000 20.22558 11 ALA D CA 1
ATOM 6863 C C . ALA D 1 12 ? 69.52184 -36.59200 -13.82585 1.000 26.10648 11 ALA D C 1
ATOM 6864 O O . ALA D 1 12 ? 68.73169 -36.53872 -12.87786 1.000 21.75256 11 ALA D O 1
ATOM 6866 N N . ARG D 1 13 ? 70.11673 -37.71871 -14.21744 1.000 26.75393 12 ARG D N 1
ATOM 6867 C CA . ARG D 1 13 ? 69.95323 -38.96368 -13.47062 1.000 23.63988 12 ARG D CA 1
ATOM 6868 C C . ARG D 1 13 ? 71.27786 -39.70658 -13.43430 1.000 28.04366 12 ARG D C 1
ATOM 6869 O O . ARG D 1 13 ? 72.18723 -39.42179 -14.21978 1.000 28.20666 12 ARG D O 1
ATOM 6877 N N . THR D 1 14 ? 71.38818 -40.64679 -12.49977 0.791 24.64000 13 THR D N 1
ATOM 6878 C CA . THR D 1 14 ? 72.62837 -41.40347 -12.33623 0.791 30.50391 13 THR D CA 1
ATOM 6879 C C . THR D 1 14 ? 72.73373 -42.53180 -13.34433 0.791 29.86108 13 THR D C 1
ATOM 6880 O O . THR D 1 14 ? 71.72531 -43.11665 -13.76584 0.791 31.61000 13 THR D O 1
ATOM 6884 N N . ALA D 1 15 ? 73.98044 -42.84466 -13.71118 1.000 31.69550 14 ALA D N 1
ATOM 6885 C CA . ALA D 1 15 ? 74.26659 -43.92806 -14.66789 1.000 33.25080 14 ALA D CA 1
ATOM 6886 C C . ALA D 1 15 ? 75.75286 -44.27883 -14.51140 1.000 33.18298 14 ALA D C 1
ATOM 6887 O O . ALA D 1 15 ? 76.61738 -43.60760 -15.07582 1.000 29.83495 14 ALA D O 1
ATOM 6889 N N . SER D 1 16 ? 76.02471 -45.29090 -13.68244 1.000 29.40970 15 SER D N 1
ATOM 6890 C CA . SER D 1 16 ? 77.36131 -45.88105 -13.51578 1.000 27.81804 15 SER D CA 1
ATOM 6891 C C . SER D 1 16 ? 78.42247 -44.84561 -13.12439 1.000 32.78980 15 SER D C 1
ATOM 6892 O O . SER D 1 16 ? 79.54151 -44.83029 -13.66312 1.000 28.54939 15 SER D O 1
ATOM 6895 N N . GLY D 1 17 ? 78.10040 -44.00131 -12.15897 1.000 23.51796 16 GLY D N 1
ATOM 6896 C CA . GLY D 1 17 ? 79.06286 -43.02180 -11.74155 1.000 24.81157 16 GLY D CA 1
ATOM 6897 C C . GLY D 1 17 ? 79.31335 -41.93311 -12.76191 1.000 30.32973 16 GLY D C 1
ATOM 6898 O O . GLY D 1 17 ? 80.34528 -41.26047 -12.69211 1.000 31.66759 16 GLY D O 1
ATOM 6899 N N . GLU D 1 18 ? 78.40448 -41.77307 -13.71367 1.000 30.97873 17 GLU D N 1
ATOM 6900 C CA . GLU D 1 18 ? 78.39136 -40.64307 -14.62932 1.000 35.63720 17 GLU D CA 1
ATOM 6901 C C . GLU D 1 18 ? 77.11263 -39.84930 -14.43642 1.000 26.01742 17 GLU D C 1
ATOM 6902 O O . GLU D 1 18 ? 76.04702 -40.41763 -14.20360 1.000 28.06262 17 GLU D O 1
ATOM 6908 N N . LEU D 1 19 ? 77.23117 -38.53901 -14.60293 1.000 31.60010 18 LEU D N 1
ATOM 6909 C CA . LEU D 1 19 ? 76.07469 -37.65720 -14.62969 1.000 29.28559 18 LEU D CA 1
ATOM 6910 C C . LEU D 1 19 ? 75.50432 -37.62232 -16.04531 1.000 25.40084 18 LEU D C 1
ATOM 6911 O O . LEU D 1 19 ? 76.16689 -37.12862 -16.96360 1.000 27.82990 18 LEU D O 1
ATOM 6916 N N . VAL D 1 20 ? 74.28534 -38.12679 -16.22113 1.000 23.47688 19 VAL D N 1
ATOM 6917 C CA . VAL D 1 20 ? 73.59584 -38.11684 -17.50795 1.000 31.86299 19 VAL D CA 1
ATOM 6918 C C . VAL D 1 20 ? 72.40587 -37.16372 -17.43724 1.000 27.70386 19 VAL D C 1
ATOM 6919 O O . VAL D 1 20 ? 71.54314 -37.30517 -16.56408 1.000 20.89033 19 VAL D O 1
ATOM 6923 N N . PHE D 1 21 ? 72.33577 -36.21451 -18.37271 1.000 24.44911 20 PHE D N 1
ATOM 6924 C CA . PHE D 1 21 ? 71.25769 -35.22851 -18.38455 1.000 22.30026 20 PHE D CA 1
ATOM 6925 C C . PHE D 1 21 ? 70.09224 -35.68097 -19.26016 1.000 28.48584 20 PHE D C 1
ATOM 6926 O O . PHE D 1 21 ? 70.28767 -36.11225 -20.40345 1.000 30.35285 20 PHE D O 1
ATOM 6934 N N . GLU D 1 22 ? 68.88073 -35.58881 -18.70678 1.000 21.46945 21 GLU D N 1
ATOM 6935 C CA . GLU D 1 22 ? 67.66199 -35.93033 -19.42913 1.000 29.52715 21 GLU D CA 1
ATOM 6936 C C . GLU D 1 22 ? 67.21344 -34.81104 -20.35524 1.000 33.08687 21 GLU D C 1
ATOM 6937 O O . GLU D 1 22 ? 66.57155 -35.07677 -21.37755 1.000 36.86534 21 GLU D O 1
ATOM 6943 N N . THR D 1 23 ? 67.54403 -33.57262 -20.01537 1.000 30.74751 22 THR D N 1
ATOM 6944 C CA . THR D 1 23 ? 67.08329 -32.37663 -20.70476 1.000 31.12703 22 THR D CA 1
ATOM 6945 C C . THR D 1 23 ? 68.19178 -31.83520 -21.60732 1.000 29.91383 22 THR D C 1
ATOM 6946 O O . THR D 1 23 ? 69.37626 -32.10945 -21.40412 1.000 26.25975 22 THR D O 1
ATOM 6950 N N . GLY D 1 24 ? 67.79313 -31.03523 -22.60361 1.000 35.30479 23 GLY D N 1
ATOM 6951 C CA . GLY D 1 24 ? 68.70571 -30.68073 -23.68461 1.000 31.51866 23 GLY D CA 1
ATOM 6952 C C . GLY D 1 24 ? 69.83269 -29.72776 -23.33253 1.000 31.78041 23 GLY D C 1
ATOM 6953 O O . GLY D 1 24 ? 70.90641 -29.79113 -23.94161 1.000 23.62362 23 GLY D O 1
ATOM 6954 N N . GLY D 1 25 ? 69.61762 -28.82661 -22.37014 1.000 26.57778 24 GLY D N 1
ATOM 6955 C CA . GLY D 1 25 ? 70.66874 -27.88346 -22.01994 1.000 22.58732 24 GLY D CA 1
ATOM 6956 C C . GLY D 1 25 ? 71.89802 -28.54850 -21.43152 1.000 28.89234 24 GLY D C 1
ATOM 6957 O O . GLY D 1 25 ? 73.01068 -28.01233 -21.52798 1.000 25.12371 24 GLY D O 1
ATOM 6958 N N . GLY D 1 26 ? 71.71964 -29.71908 -20.81172 1.000 29.91450 25 GLY D N 1
ATOM 6959 C CA . GLY D 1 26 ? 72.82796 -30.47832 -20.27913 1.000 26.24538 25 GLY D CA 1
ATOM 6960 C C . GLY D 1 26 ? 73.56413 -29.73924 -19.17644 1.000 24.71253 25 GLY D C 1
ATOM 6961 O O . GLY D 1 26 ? 73.08478 -28.75340 -18.60393 1.000 26.01331 25 GLY D O 1
ATOM 6962 N N . LEU D 1 27 ? 74.77558 -30.23244 -18.90541 1.000 22.84219 26 LEU D N 1
ATOM 6963 C CA . LEU D 1 27 ? 75.58923 -29.69149 -17.82419 1.000 26.02641 26 LEU D CA 1
ATOM 6964 C C . LEU D 1 27 ? 75.91283 -28.22655 -18.05485 1.000 29.46409 26 LEU D C 1
ATOM 6965 O O . LEU D 1 27 ? 75.98688 -27.43973 -17.10355 1.000 23.93328 26 LEU D O 1
ATOM 6970 N N . SER D 1 28 ? 76.14662 -27.84799 -19.31114 1.000 26.14872 27 SER D N 1
ATOM 6971 C CA . SER D 1 28 ? 76.44134 -26.45400 -19.60819 1.000 25.73175 27 SER D CA 1
ATOM 6972 C C . SER D 1 28 ? 75.33876 -25.54505 -19.08662 1.000 21.16195 27 SER D C 1
ATOM 6973 O O . SER D 1 28 ? 75.60419 -24.55761 -18.38727 1.000 23.68702 27 SER D O 1
ATOM 6976 N N . GLN D 1 29 ? 74.08510 -25.87035 -19.40273 1.000 24.27619 28 GLN D N 1
ATOM 6977 C CA . GLN D 1 29 ? 72.99151 -25.01423 -18.96030 1.000 20.78696 28 GLN D CA 1
ATOM 6978 C C . GLN D 1 29 ? 72.83393 -25.05812 -17.44538 1.000 28.36843 28 GLN D C 1
ATOM 6979 O O . GLN D 1 29 ? 72.59613 -24.02264 -16.80947 1.000 26.72558 28 GLN D O 1
ATOM 6985 N N . ALA D 1 30 ? 72.96040 -26.24686 -16.84731 1.000 24.13010 29 ALA D N 1
ATOM 6986 C CA . ALA D 1 30 ? 72.85331 -26.34988 -15.39431 1.000 24.57617 29 ALA D CA 1
ATOM 6987 C C . ALA D 1 30 ? 73.91031 -25.49809 -14.70737 1.000 21.99059 29 ALA D C 1
ATOM 6988 O O . ALA D 1 30 ? 73.62594 -24.82891 -13.70565 1.000 23.11710 29 ALA D O 1
ATOM 6990 N N . LEU D 1 31 ? 75.13911 -25.50360 -15.23142 1.000 20.13344 30 LEU D N 1
ATOM 6991 C CA . LEU D 1 31 ? 76.17436 -24.66072 -14.64198 1.000 25.96022 30 LEU D CA 1
ATOM 6992 C C . LEU D 1 31 ? 75.84425 -23.18324 -14.80639 1.000 28.14882 30 LEU D C 1
ATOM 6993 O O . LEU D 1 31 ? 76.16929 -22.37689 -13.92900 1.000 27.60539 30 LEU D O 1
ATOM 6998 N N . GLN D 1 32 ? 75.19140 -22.81751 -15.91381 1.000 29.36938 31 GLN D N 1
ATOM 6999 C CA . GLN D 1 32 ? 74.74226 -21.44025 -16.10197 1.000 30.97706 31 GLN D CA 1
ATOM 7000 C C . GLN D 1 32 ? 73.63911 -21.07806 -15.10751 1.000 30.46048 31 GLN D C 1
ATOM 7001 O O . GLN D 1 32 ? 73.65922 -19.98819 -14.52227 1.000 25.82796 31 GLN D O 1
ATOM 7007 N N . ASP D 1 33 ? 72.66557 -21.97589 -14.90715 1.000 25.51417 32 ASP D N 1
ATOM 7008 C CA . ASP D 1 33 ? 71.58771 -21.71797 -13.94941 1.000 24.78121 32 ASP D CA 1
ATOM 7009 C C . ASP D 1 33 ? 72.08690 -21.76501 -12.51278 1.000 25.67103 32 ASP D C 1
ATOM 7010 O O . ASP D 1 33 ? 71.50352 -21.12979 -11.62523 1.000 24.79144 32 ASP D O 1
ATOM 7015 N N . GLY D 1 34 ? 73.15837 -22.50073 -12.26193 1.000 21.61590 33 GLY D N 1
ATOM 7016 C CA . GLY D 1 34 ? 73.61828 -22.70870 -10.91581 1.000 24.81430 33 GLY D CA 1
ATOM 7017 C C . GLY D 1 34 ? 72.84289 -23.74921 -10.14489 1.000 22.77574 33 GLY D C 1
ATOM 7018 O O . GLY D 1 34 ? 73.14837 -23.97519 -8.97212 1.000 25.83914 33 GLY D O 1
ATOM 7019 N N . CYS D 1 35 ? 71.86651 -24.40725 -10.76344 1.000 24.67655 34 CYS D N 1
ATOM 7020 C CA . CYS D 1 35 ? 71.11319 -25.43965 -10.06753 1.000 20.24220 34 CYS D CA 1
ATOM 7021 C C . CYS D 1 35 ? 70.43897 -26.34317 -11.08785 1.000 23.07102 34 CYS D C 1
ATOM 7022 O O . CYS D 1 35 ? 70.25653 -25.97576 -12.25325 1.000 22.67338 34 CYS D O 1
ATOM 7025 N N . PHE D 1 36 ? 70.09252 -27.54638 -10.63718 1.000 16.76384 35 PHE D N 1
ATOM 7026 C CA . PHE D 1 36 ? 69.37257 -28.50109 -11.47115 1.000 14.37984 35 PHE D CA 1
ATOM 7027 C C . PHE D 1 36 ? 68.82110 -29.60107 -10.57645 1.000 18.66479 35 PHE D C 1
ATOM 7028 O O . PHE D 1 36 ? 69.18088 -29.71371 -9.40583 1.000 17.11282 35 PHE D O 1
ATOM 7036 N N . TYR D 1 37 ? 67.93301 -30.40308 -11.14753 1.000 17.67168 36 TYR D N 1
ATOM 7037 C CA . TYR D 1 37 ? 67.34998 -31.54131 -10.45434 1.000 18.34431 36 TYR D CA 1
ATOM 7038 C C . TYR D 1 37 ? 68.14235 -32.79909 -10.77692 1.000 23.15443 36 TYR D C 1
ATOM 7039 O O . TYR D 1 37 ? 68.54088 -33.01447 -11.92831 1.000 19.88420 36 TYR D O 1
ATOM 7048 N N . LEU D 1 38 ? 68.37329 -33.62285 -9.75156 1.000 17.25603 37 LEU D N 1
ATOM 7049 C CA . LEU D 1 38 ? 69.09553 -34.88457 -9.89536 1.000 19.21205 37 LEU D CA 1
ATOM 7050 C C . LEU D 1 38 ? 68.20386 -36.00820 -9.38868 1.000 22.17827 37 LEU D C 1
ATOM 7051 O O . LEU D 1 38 ? 67.74990 -35.97233 -8.23840 1.000 21.74981 37 LEU D O 1
ATOM 7056 N N . ALA D 1 39 ? 67.93331 -36.98289 -10.24968 1.000 19.59454 38 ALA D N 1
ATOM 7057 C CA . ALA D 1 39 ? 67.06598 -38.08575 -9.86966 1.000 21.14041 38 ALA D CA 1
ATOM 7058 C C . ALA D 1 39 ? 67.65212 -38.80889 -8.66944 1.000 18.71432 38 ALA D C 1
ATOM 7059 O O . ALA D 1 39 ? 68.86584 -38.99549 -8.56674 1.000 19.50394 38 ALA D O 1
ATOM 7061 N N . ILE D 1 40 ? 66.78683 -39.14632 -7.72072 1.000 17.81981 39 ILE D N 1
ATOM 7062 C CA . ILE D 1 40 ? 67.19847 -39.86493 -6.52034 1.000 18.80327 39 ILE D CA 1
ATOM 7063 C C . ILE D 1 40 ? 67.32326 -41.33460 -6.89837 1.000 16.45797 39 ILE D C 1
ATOM 7064 O O . ILE D 1 40 ? 66.35121 -41.91951 -7.38958 1.000 16.79017 39 ILE D O 1
ATOM 7069 N N . PRO D 1 41 ? 68.48530 -41.94651 -6.72945 1.000 11.82123 40 PRO D N 1
ATOM 7070 C CA . PRO D 1 41 ? 68.61636 -43.38150 -7.01856 1.000 25.80434 40 PRO D CA 1
ATOM 7071 C C . PRO D 1 41 ? 67.50627 -44.19761 -6.36594 1.000 25.40320 40 PRO D C 1
ATOM 7072 O O . PRO D 1 41 ? 67.18970 -44.01711 -5.18420 1.000 21.60927 40 PRO D O 1
ATOM 7076 N N . GLU D 1 42 ? 66.92418 -45.11479 -7.15105 0.988 23.06238 41 GLU D N 1
ATOM 7077 C CA . GLU D 1 42 ? 65.66776 -45.75368 -6.77084 0.988 25.06886 41 GLU D CA 1
ATOM 7078 C C . GLU D 1 42 ? 65.78509 -46.57762 -5.49753 0.988 27.63795 41 GLU D C 1
ATOM 7079 O O . GLU D 1 42 ? 64.78447 -46.78299 -4.80466 0.988 31.83595 41 GLU D O 1
ATOM 7085 N N . ASP D 1 43 ? 66.97418 -47.06646 -5.17357 0.924 21.80714 42 ASP D N 1
ATOM 7086 C CA . ASP D 1 43 ? 67.09720 -47.91866 -4.00144 0.924 23.96281 42 ASP D CA 1
ATOM 7087 C C . ASP D 1 43 ? 67.22970 -47.13759 -2.70306 0.924 31.04283 42 ASP D C 1
ATOM 7088 O O . ASP D 1 43 ? 67.09265 -47.73899 -1.62707 0.924 26.41695 42 ASP D O 1
ATOM 7093 N N . ILE D 1 44 ? 67.50606 -45.83227 -2.77334 1.000 23.28265 43 ILE D N 1
ATOM 7094 C CA . ILE D 1 44 ? 67.72696 -45.04585 -1.56312 1.000 24.00022 43 ILE D CA 1
ATOM 7095 C C . ILE D 1 44 ? 66.44033 -44.98949 -0.75420 1.000 15.38054 43 ILE D C 1
ATOM 7096 O O . ILE D 1 44 ? 65.36379 -44.70328 -1.29078 1.000 22.89023 43 ILE D O 1
ATOM 7101 N N . ASP D 1 45 ? 66.54581 -45.21434 0.54805 1.000 24.46466 44 ASP D N 1
ATOM 7102 C CA . ASP D 1 45 ? 65.42648 -44.99564 1.45768 1.000 22.63860 44 ASP D CA 1
ATOM 7103 C C . ASP D 1 45 ? 65.56881 -43.59584 2.05454 1.000 15.39305 44 ASP D C 1
ATOM 7104 O O . ASP D 1 45 ? 66.53944 -43.31560 2.75622 1.000 18.95860 44 ASP D O 1
ATOM 7109 N N . LEU D 1 46 ? 64.61271 -42.72093 1.75678 1.000 25.25053 45 LEU D N 1
ATOM 7110 C CA . LEU D 1 46 ? 64.61051 -41.34979 2.26929 1.000 22.70613 45 LEU D CA 1
ATOM 7111 C C . LEU D 1 46 ? 63.99055 -41.23879 3.66135 1.000 26.69009 45 LEU D C 1
ATOM 7112 O O . LEU D 1 46 ? 64.16085 -40.20856 4.32945 1.000 22.86165 45 LEU D O 1
ATOM 7117 N N . GLU D 1 47 ? 63.29200 -42.27765 4.11412 1.000 25.48149 46 GLU D N 1
ATOM 7118 C CA . GLU D 1 47 ? 62.54124 -42.18747 5.36681 1.000 25.01870 46 GLU D CA 1
ATOM 7119 C C . GLU D 1 47 ? 63.38937 -41.88068 6.60108 1.000 22.54655 46 GLU D C 1
ATOM 7120 O O . GLU D 1 47 ? 62.91199 -41.11084 7.45423 1.000 25.28349 46 GLU D O 1
ATOM 7126 N N . PRO D 1 48 ? 64.60226 -42.42322 6.78135 1.00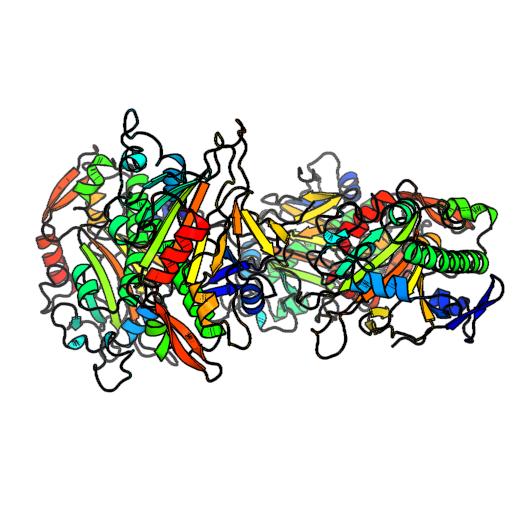0 17.15197 47 PRO D N 1
ATOM 7127 C CA . PRO D 1 48 ? 65.40760 -41.98158 7.93795 1.000 23.23894 47 PRO D CA 1
ATOM 7128 C C . PRO D 1 48 ? 65.63085 -40.47441 7.98606 1.000 26.25158 47 PRO D C 1
ATOM 7129 O O . PRO D 1 48 ? 65.65783 -39.88590 9.07702 1.000 21.89218 47 PRO D O 1
ATOM 7133 N N . GLY D 1 49 ? 65.79687 -39.82925 6.83088 1.000 25.02273 48 GLY D N 1
ATOM 7134 C CA . GLY D 1 49 ? 65.98820 -38.38596 6.82702 1.000 21.66009 48 GLY D CA 1
ATOM 7135 C C . GLY D 1 49 ? 64.70514 -37.63958 7.12564 1.000 23.47484 48 GLY D C 1
ATOM 7136 O O . GLY D 1 49 ? 64.69991 -36.66371 7.88705 1.000 21.49983 48 GLY D O 1
ATOM 7137 N N . LYS D 1 50 ? 63.60033 -38.08596 6.53258 1.000 21.96947 49 LYS D N 1
ATOM 7138 C CA . LYS D 1 50 ? 62.31529 -37.46610 6.81339 1.000 27.80256 49 LYS D CA 1
ATOM 7139 C C . LYS D 1 50 ? 61.92385 -37.67071 8.26837 1.000 24.37060 49 LYS D C 1
ATOM 7140 O O . LYS D 1 50 ? 61.30834 -36.78769 8.87969 1.000 22.29310 49 LYS D O 1
ATOM 7146 N N . LEU D 1 51 ? 62.27033 -38.83686 8.82995 1.000 24.95601 50 LEU D N 1
ATOM 7147 C CA . LEU D 1 51 ? 62.00081 -39.11687 10.23737 1.000 24.82096 50 LEU D CA 1
ATOM 7148 C C . LEU D 1 51 ? 62.79458 -38.18910 11.13916 1.000 23.28271 50 LEU D C 1
ATOM 7149 O O . LEU D 1 51 ? 62.24659 -37.60646 12.08052 1.000 27.17830 50 LEU D O 1
ATOM 7154 N N . LEU D 1 52 ? 64.09884 -38.05161 10.88195 1.000 20.99908 51 LEU D N 1
ATOM 7155 C CA . LEU D 1 52 ? 64.89199 -37.13895 11.69474 1.000 25.13205 51 LEU D CA 1
ATOM 7156 C C . LEU D 1 52 ? 64.33696 -35.72334 11.60788 1.000 20.68017 51 LEU D C 1
ATOM 7157 O O . LEU D 1 52 ? 64.26092 -35.01140 12.61996 1.000 18.59011 51 LEU D O 1
ATOM 7162 N N . CYS D 1 53 ? 63.88941 -35.31590 10.41599 1.000 19.85532 52 CYS D N 1
ATOM 7163 C CA . CYS D 1 53 ? 63.38270 -33.95836 10.23809 1.000 22.54918 52 CYS D CA 1
ATOM 7164 C C . CYS D 1 53 ? 62.05562 -33.72791 10.94097 1.000 27.82211 52 CYS D C 1
ATOM 7165 O O . CYS D 1 53 ? 61.67273 -32.57049 11.15511 1.000 23.10133 52 CYS D O 1
ATOM 7168 N N . ARG D 1 54 ? 61.33315 -34.79992 11.26539 1.000 27.51776 53 ARG D N 1
ATOM 7169 C CA . ARG D 1 54 ? 60.07313 -34.70870 11.98787 1.000 22.54339 53 ARG D CA 1
ATOM 7170 C C . ARG D 1 54 ? 60.23279 -34.92740 13.48695 1.000 22.47167 53 ARG D C 1
ATOM 7171 O O . ARG D 1 54 ? 59.27325 -34.70526 14.23919 1.000 28.25264 53 ARG D O 1
ATOM 7179 N N . GLN D 1 55 ? 61.41522 -35.34021 13.94217 1.000 21.81178 54 GLN D N 1
ATOM 7180 C CA . GLN D 1 55 ? 61.61618 -35.75017 15.33075 1.000 27.03515 54 GLN D CA 1
ATOM 7181 C C . GLN D 1 55 ? 62.74041 -35.03621 16.07226 1.000 27.14101 54 GLN D C 1
ATOM 7182 O O . GLN D 1 55 ? 62.70333 -35.02336 17.31277 1.000 23.34252 54 GLN D O 1
ATOM 7188 N N . PHE D 1 56 ? 63.72980 -34.44054 15.38414 1.000 18.57987 55 PHE D N 1
ATOM 7189 C CA . PHE D 1 56 ? 64.94614 -34.05122 16.09438 1.000 19.22145 55 PHE D CA 1
ATOM 7190 C C . PHE D 1 56 ? 64.67179 -32.95490 17.11854 1.000 21.15111 55 PHE D C 1
ATOM 7191 O O . PHE D 1 56 ? 65.34131 -32.89902 18.15596 1.000 22.45001 55 PHE D O 1
ATOM 7199 N N . TYR D 1 57 ? 63.68886 -32.10702 16.85616 1.000 19.91579 56 TYR D N 1
ATOM 7200 C CA . TYR D 1 57 ? 63.36767 -30.97363 17.71692 1.000 26.91905 56 TYR D CA 1
ATOM 7201 C C . TYR D 1 57 ? 62.37424 -31.34140 18.81075 1.000 29.22780 56 TYR D C 1
ATOM 7202 O O . TYR D 1 57 ? 61.95393 -30.46946 19.57793 1.000 31.08464 56 TYR D O 1
ATOM 7211 N N . ARG D 1 58 ? 62.02414 -32.54174 18.90132 1.000 26.82691 57 ARG D N 1
ATOM 7212 C CA . ARG D 1 58 ? 61.10974 -32.97352 19.94355 1.000 29.17592 57 ARG D CA 1
ATOM 7213 C C . ARG D 1 58 ? 61.88092 -33.40574 21.17927 1.000 29.85208 57 ARG D C 1
ATOM 7214 O O . ARG D 1 58 ? 63.03295 -33.83861 21.07972 1.000 28.61580 57 ARG D O 1
ATOM 7222 N N . PRO D 1 59 ? 61.27307 -33.28322 22.35839 1.000 32.34254 58 PRO D N 1
ATOM 7223 C CA . PRO D 1 59 ? 61.93106 -33.76109 23.57641 1.000 27.54223 58 PRO D CA 1
ATOM 7224 C C . PRO D 1 59 ? 62.14039 -35.26086 23.52157 1.000 29.74833 58 PRO D C 1
ATOM 7225 O O . PRO D 1 59 ? 61.45019 -35.98798 22.80449 1.000 32.16760 58 PRO D O 1
ATOM 7229 N N . ALA D 1 60 ? 63.12592 -35.72360 24.29211 1.000 27.91320 59 ALA D N 1
ATOM 7230 C CA . ALA D 1 60 ? 63.39942 -37.15500 24.33733 1.000 31.86142 59 ALA D CA 1
ATOM 7231 C C . ALA D 1 60 ? 62.14808 -37.95333 24.67702 1.000 42.58099 59 ALA D C 1
ATOM 7232 O O . ALA D 1 60 ? 61.96257 -39.06913 24.17439 1.000 43.98257 59 ALA D O 1
ATOM 7234 N N . HIS D 1 61 ? 61.27418 -37.39238 25.50456 1.000 46.45007 60 HIS D N 1
ATOM 7235 C CA . HIS D 1 61 ? 60.07127 -38.04701 25.98432 1.000 43.98334 60 HIS D CA 1
ATOM 7236 C C . HIS D 1 61 ? 58.91483 -37.06179 25.95008 1.000 39.81575 60 HIS D C 1
ATOM 7237 O O . HIS D 1 61 ? 59.12107 -35.85822 26.13450 1.000 44.14807 60 HIS D O 1
ATOM 7244 N N . PRO D 1 62 ? 57.68195 -37.53780 25.71898 1.000 41.95577 61 PRO D N 1
ATOM 7245 C CA . PRO D 1 62 ? 57.25118 -38.93520 25.61967 1.000 42.54611 61 PRO D CA 1
ATOM 7246 C C . PRO D 1 62 ? 57.40292 -39.51914 24.22248 1.000 48.30979 61 PRO D C 1
ATOM 7247 O O . PRO D 1 62 ? 57.47022 -38.75633 23.25988 1.000 47.63799 61 PRO D O 1
ATOM 7251 N N . GLY D 1 63 ? 57.46662 -40.83882 24.11018 1.000 46.48982 62 GLY D N 1
ATOM 7252 C CA . GLY D 1 63 ? 57.44836 -41.46714 22.80314 1.000 43.20276 62 GLY D CA 1
ATOM 7253 C C . GLY D 1 63 ? 58.14627 -42.80671 22.79677 1.000 45.25067 62 GLY D C 1
ATOM 7254 O O . GLY D 1 63 ? 58.79410 -43.21631 23.76427 1.000 44.17197 62 GLY D O 1
ATOM 7255 N N . SER D 1 64 ? 58.01966 -43.47759 21.65191 1.000 46.57488 63 SER D N 1
ATOM 7256 C CA . SER D 1 64 ? 58.44925 -44.85970 21.52508 1.000 43.79145 63 SER D CA 1
ATOM 7257 C C . SER D 1 64 ? 59.96043 -44.97912 21.69795 1.000 47.17301 63 SER D C 1
ATOM 7258 O O . SER D 1 64 ? 60.70635 -44.04149 21.39235 1.000 46.08282 63 SER D O 1
ATOM 7261 N N . PRO D 1 65 ? 60.44170 -46.12330 22.18895 1.000 48.17667 64 PRO D N 1
ATOM 7262 C CA . PRO D 1 65 ? 61.89303 -46.32714 22.25756 1.000 48.20872 64 PRO D CA 1
ATOM 7263 C C . PRO D 1 65 ? 62.54879 -46.41738 20.88828 1.000 47.82678 64 PRO D C 1
ATOM 7264 O O . PRO D 1 65 ? 63.76465 -46.20585 20.79022 1.000 42.66559 64 PRO D O 1
ATOM 7268 N N . GLU D 1 66 ? 61.78279 -46.72274 19.83115 1.000 50.17760 65 GLU D N 1
ATOM 7269 C CA . GLU D 1 66 ? 62.35431 -46.77788 18.48800 1.000 46.35003 65 GLU D CA 1
ATOM 7270 C C . GLU D 1 66 ? 62.68858 -45.38535 17.96875 1.000 47.68954 65 GLU D C 1
ATOM 7271 O O . GLU D 1 66 ? 63.68409 -45.20626 17.25695 1.000 45.75924 65 GLU D O 1
ATOM 7277 N N . LEU D 1 67 ? 61.87218 -44.39004 18.31230 1.000 45.95212 66 LEU D N 1
ATOM 7278 C CA . LEU D 1 67 ? 62.09442 -43.03180 17.84069 1.000 39.51196 66 LEU D CA 1
ATOM 7279 C C . LEU D 1 67 ? 63.04932 -42.23690 18.72172 1.000 41.18987 66 LEU D C 1
ATOM 7280 O O . LEU D 1 67 ? 63.49753 -41.16489 18.30262 1.000 36.95653 66 LEU D O 1
ATOM 7285 N N . ARG D 1 68 ? 63.38098 -42.73125 19.91334 1.000 38.45280 67 ARG D N 1
ATOM 7286 C CA . ARG D 1 68 ? 64.25147 -41.98661 20.82370 1.000 40.12577 67 ARG D CA 1
ATOM 7287 C C . ARG D 1 68 ? 65.54775 -41.49412 20.17656 1.000 39.35905 67 ARG D C 1
ATOM 7288 O O . ARG D 1 68 ? 65.87730 -40.30754 20.34541 1.000 36.56176 67 ARG D O 1
ATOM 7296 N N . PRO D 1 69 ? 66.31279 -42.30512 19.43133 1.000 32.14105 68 PRO D N 1
ATOM 7297 C CA . PRO D 1 69 ? 67.54374 -41.77465 18.82175 1.000 28.27090 68 PRO D CA 1
ATOM 7298 C C . PRO D 1 69 ? 67.29834 -40.71763 17.75365 1.000 23.79202 68 PRO D C 1
ATOM 7299 O O . PRO D 1 69 ? 68.27198 -40.10784 17.29221 1.000 25.02935 68 PRO D O 1
ATOM 7303 N N . TYR D 1 70 ? 66.05244 -40.51202 17.32226 1.000 21.97364 69 TYR D N 1
ATOM 7304 C CA . TYR D 1 70 ? 65.69844 -39.46204 16.38139 1.000 27.43212 69 TYR D CA 1
ATOM 7305 C C . TYR D 1 70 ? 65.25740 -38.18657 17.08237 1.000 29.86942 69 TYR D C 1
ATOM 7306 O O . TYR D 1 70 ? 64.91434 -37.22289 16.39794 1.000 24.34752 69 TYR D O 1
ATOM 7315 N N . ARG D 1 71 ? 65.27933 -38.15714 18.41721 1.000 30.11705 70 ARG D N 1
ATOM 7316 C CA . ARG D 1 71 ? 64.72630 -37.06290 19.20888 1.000 28.82283 70 ARG D CA 1
ATOM 7317 C C . ARG D 1 71 ? 65.77546 -36.47002 20.13902 1.000 25.55402 70 ARG D C 1
ATOM 7318 O O . ARG D 1 71 ? 66.86943 -37.01823 20.33099 1.000 23.80880 70 ARG D O 1
ATOM 7326 N N . GLY D 1 72 ? 65.39800 -35.33703 20.74516 1.000 24.35835 71 GLY D N 1
ATOM 7327 C CA . GLY D 1 72 ? 66.15817 -34.75286 21.82790 1.000 22.53041 71 GLY D CA 1
ATOM 7328 C C . GLY D 1 72 ? 67.38609 -33.97793 21.42683 1.000 25.62571 71 GLY D C 1
ATOM 7329 O O . GLY D 1 72 ? 68.27905 -33.78674 22.26050 1.000 23.39364 71 GLY D O 1
ATOM 7330 N N . PHE D 1 73 ? 67.47025 -33.52597 20.17222 1.000 22.73636 72 PHE D N 1
ATOM 7331 C CA . PHE D 1 73 ? 68.68423 -32.86297 19.71428 1.000 25.53062 72 PHE D CA 1
ATOM 7332 C C . PHE D 1 73 ? 68.76597 -31.39799 20.11710 1.000 20.66313 72 PHE D C 1
ATOM 7333 O O . PHE D 1 73 ? 69.84119 -30.81049 19.98539 1.000 20.50109 72 PHE D O 1
ATOM 7341 N N . ARG D 1 74 ? 67.69518 -30.80785 20.65666 1.000 20.05214 73 ARG D N 1
ATOM 7342 C CA . ARG D 1 74 ? 67.78863 -29.42905 21.12541 1.000 25.09722 73 ARG D CA 1
ATOM 7343 C C . ARG D 1 74 ? 68.77101 -29.27287 22.27710 1.000 27.36837 73 ARG D C 1
ATOM 7344 O O . ARG D 1 74 ? 69.15516 -28.14513 22.59810 1.000 27.98056 73 ARG D O 1
ATOM 7352 N N . ARG D 1 75 ? 69.20801 -30.36691 22.89172 0.893 28.44143 74 ARG D N 1
ATOM 7353 C CA . ARG D 1 75 ? 70.17454 -30.28025 23.97493 0.893 27.20398 74 ARG D CA 1
ATOM 7354 C C . ARG D 1 75 ? 71.60811 -30.49860 23.52315 0.893 30.98013 74 ARG D C 1
ATOM 7355 O O . ARG D 1 75 ? 72.52083 -30.38167 24.34394 0.893 34.50686 74 ARG 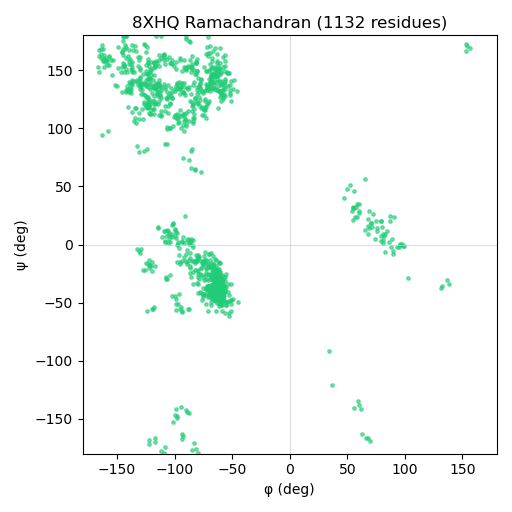D O 1
ATOM 7363 N N . ASN D 1 76 ? 71.83494 -30.80472 22.25047 1.000 32.45764 75 ASN D N 1
ATOM 7364 C CA . ASN D 1 76 ? 73.18683 -31.03322 21.74802 1.000 28.19462 75 ASN D CA 1
ATOM 7365 C C . ASN D 1 76 ? 73.73035 -29.69189 21.27080 1.000 32.82033 75 ASN D C 1
ATOM 7366 O O . ASN D 1 76 ? 73.38741 -29.21740 20.18326 1.000 32.18951 75 ASN D O 1
ATOM 7371 N N . ASP D 1 77 ? 74.58847 -29.07589 22.08695 1.000 31.57977 76 ASP D N 1
ATOM 7372 C CA . ASP D 1 77 ? 75.11522 -27.75821 21.75012 1.000 34.84284 76 ASP D CA 1
ATOM 7373 C C . ASP D 1 77 ? 76.04537 -27.78692 20.54936 1.000 31.76495 76 ASP D C 1
ATOM 7374 O O . ASP D 1 77 ? 76.27989 -26.73757 19.94123 1.000 37.04179 76 ASP D O 1
ATOM 7379 N N . GLY D 1 78 ? 76.58299 -28.95584 20.20090 1.000 35.11070 77 GLY D N 1
ATOM 7380 C CA . GLY D 1 78 ? 77.54294 -29.03316 19.11312 1.000 30.81688 77 GLY D CA 1
ATOM 7381 C C . GLY D 1 78 ? 76.93793 -29.01142 17.72610 1.000 25.44373 77 GLY D C 1
ATOM 7382 O O . GLY D 1 78 ? 77.57929 -28.53639 16.78414 1.000 26.48465 77 GLY D O 1
ATOM 7383 N N . ILE D 1 79 ? 75.71146 -29.51337 17.56486 1.000 25.05703 78 ILE D N 1
ATOM 7384 C CA . ILE D 1 79 ? 75.15328 -29.67365 16.22351 1.000 22.57045 78 ILE D CA 1
ATOM 7385 C C . ILE D 1 79 ? 73.75913 -29.07540 16.06775 1.000 21.33338 78 ILE D C 1
ATOM 7386 O O . ILE D 1 79 ? 73.20137 -29.08591 14.96852 1.000 18.60944 78 ILE D O 1
ATOM 7391 N N . TYR D 1 80 ? 73.16369 -28.56362 17.13854 1.000 19.85468 79 TYR D N 1
ATOM 7392 C CA . TYR D 1 80 ? 71.81232 -28.02586 17.04796 1.000 16.84952 79 TYR D CA 1
ATOM 7393 C C . TYR D 1 80 ? 71.86142 -26.50647 17.14842 1.000 21.32644 79 TYR D C 1
ATOM 7394 O O . TYR D 1 80 ? 72.56188 -25.96184 18.00837 1.000 22.70647 79 TYR D O 1
ATOM 7403 N N . PHE D 1 81 ? 71.11427 -25.82958 16.28080 1.000 21.02369 80 PHE D N 1
ATOM 7404 C CA . PHE D 1 81 ? 71.17375 -24.37294 16.18065 1.000 21.77310 80 PHE D CA 1
ATOM 7405 C C . PHE D 1 81 ? 69.76965 -23.81073 16.10017 1.000 19.91513 80 PHE D C 1
ATOM 7406 O O . PHE D 1 81 ? 69.10413 -23.92041 15.06749 1.000 18.95405 80 PHE D O 1
ATOM 7414 N N . ASP D 1 82 ? 69.33483 -23.19930 17.19877 1.000 19.35178 81 ASP D N 1
ATOM 7415 C CA . ASP D 1 82 ? 68.04414 -22.53122 17.29198 1.000 19.44982 81 ASP D CA 1
ATOM 7416 C C . ASP D 1 82 ? 68.25464 -21.09468 16.83211 1.000 20.79289 81 ASP D C 1
ATOM 7417 O O . ASP D 1 82 ? 68.97825 -20.33481 17.47726 1.000 23.19351 81 ASP D O 1
ATOM 7422 N N . ARG D 1 83 ? 67.62824 -20.72912 15.71979 1.000 20.13687 82 ARG D N 1
ATOM 7423 C CA . ARG D 1 83 ? 67.85518 -19.42403 15.11991 1.000 25.59055 82 ARG D CA 1
ATOM 7424 C C . ARG D 1 83 ? 66.95841 -18.37865 15.75372 1.000 26.67477 82 ARG D C 1
ATOM 7425 O O . ARG D 1 83 ? 65.73254 -18.54179 15.80675 1.000 24.46412 82 ARG D O 1
ATOM 7433 N N A GLU D 1 84 ? 67.55414 -17.25489 16.15912 0.500 31.11352 83 GLU D N 1
ATOM 7434 N N B GLU D 1 84 ? 67.59574 -17.35819 16.31937 0.500 31.02723 83 GLU D N 1
ATOM 7435 C CA A GLU D 1 84 ? 66.78444 -16.20337 16.81940 0.500 30.43991 83 GLU D CA 1
ATOM 7436 C CA B GLU D 1 84 ? 66.91217 -16.10661 16.57707 0.500 30.31248 83 GLU D CA 1
ATOM 7437 C C A GLU D 1 84 ? 65.80374 -15.52446 15.86028 0.500 27.90377 83 GLU D C 1
ATOM 7438 C C B GLU D 1 84 ? 66.69056 -15.41027 15.24271 0.500 27.87262 83 GLU D C 1
ATOM 7439 O O A GLU D 1 84 ? 64.62929 -15.33239 16.19829 0.500 25.35562 83 GLU D O 1
ATOM 7440 O O B GLU D 1 84 ? 67.61542 -15.30922 14.42564 0.500 23.22980 83 GLU D O 1
ATOM 7451 N N A TYR D 1 85 ? 66.25684 -15.18166 14.65052 0.500 27.57242 84 TYR D N 1
ATOM 7452 N N B TYR D 1 85 ? 65.43607 -15.02821 14.99501 0.500 27.75873 84 TYR D N 1
ATOM 7453 C CA A TYR D 1 85 ? 65.52807 -14.28304 13.75972 0.500 28.62084 84 TYR D CA 1
ATOM 7454 C CA B TYR D 1 85 ? 65.01131 -14.19691 13.87112 0.500 28.58823 84 TYR D CA 1
ATOM 7455 C C A TYR D 1 85 ? 64.73692 -14.99371 12.65906 0.500 28.10373 84 TYR D C 1
ATOM 7456 C C B TYR D 1 85 ? 64.68555 -14.99185 12.61208 0.500 28.07720 84 TYR D C 1
ATOM 7457 O O A TYR D 1 85 ? 64.19250 -14.32007 11.78054 0.500 26.45400 84 TYR D O 1
ATOM 7458 O O B TYR D 1 85 ? 64.40948 -14.38468 11.57259 0.500 26.78866 84 TYR D O 1
ATOM 7475 N N . TYR D 1 86 ? 64.63946 -16.32550 12.69603 1.000 29.68344 85 TYR D N 1
ATOM 7476 C CA . TYR D 1 86 ? 64.12068 -17.12459 11.58167 1.000 22.10710 85 TYR D CA 1
ATOM 7477 C C . TYR D 1 86 ? 63.36706 -18.35053 12.08166 1.000 22.88566 85 TYR D C 1
ATOM 7478 O O . TYR D 1 86 ? 63.68524 -18.91303 13.13375 1.000 23.26092 85 TYR D O 1
ATOM 7487 N N . GLN D 1 87 ? 62.36804 -18.76592 11.29411 1.000 22.52447 86 GLN D N 1
ATOM 7488 C CA . GLN D 1 87 ? 61.61152 -19.97227 11.62027 1.000 24.68793 86 GLN D CA 1
ATOM 7489 C C . GLN D 1 87 ? 62.49856 -21.20465 11.71439 1.000 21.97814 86 GLN D C 1
ATOM 7490 O O . GLN D 1 87 ? 62.20320 -22.11474 12.50169 1.000 20.41959 86 GLN D O 1
ATOM 7496 N N . THR D 1 88 ? 63.58120 -21.26311 10.93301 1.000 20.58579 87 THR D N 1
ATOM 7497 C CA . THR D 1 88 ? 64.36510 -22.49448 10.86178 1.000 16.98712 87 THR D CA 1
ATOM 7498 C C . THR D 1 88 ? 65.06697 -22.77867 12.19145 1.000 22.86653 87 THR D C 1
ATOM 7499 O O . THR D 1 88 ? 65.60087 -21.87428 12.84029 1.000 22.34379 87 THR D O 1
ATOM 7503 N N . GLU D 1 89 ? 65.00225 -24.03079 12.63225 1.000 20.35817 88 GLU D N 1
ATOM 7504 C CA . GLU D 1 89 ? 65.95168 -24.58560 13.58619 1.000 18.81584 88 GLU D CA 1
ATOM 7505 C C . GLU D 1 89 ? 66.57502 -25.77834 12.88956 1.000 19.94013 88 GLU D C 1
ATOM 7506 O O . GLU D 1 89 ? 65.89041 -26.48107 12.14267 1.000 17.22649 88 GLU D O 1
ATOM 7512 N N . HIS D 1 90 ? 67.86800 -25.99893 13.08912 1.000 18.96996 89 HIS D N 1
ATOM 7513 C CA . HIS D 1 90 ? 68.46530 -27.03802 12.27821 1.000 19.80765 89 HIS D CA 1
ATOM 7514 C C . HIS D 1 90 ? 69.60412 -27.73623 12.99357 1.000 17.48876 89 HIS D C 1
ATOM 7515 O O . HIS D 1 90 ? 70.27527 -27.16996 13.86346 1.000 18.84772 89 HIS D O 1
ATOM 7522 N N . ILE D 1 91 ? 69.79040 -28.98953 12.60660 1.000 14.70560 90 ILE D N 1
ATOM 7523 C CA . ILE D 1 91 ? 71.01214 -29.72778 12.87183 1.000 15.50746 90 ILE D CA 1
ATOM 7524 C C . ILE D 1 91 ? 72.01082 -29.38096 11.77807 1.000 14.84110 90 ILE D C 1
ATOM 7525 O O . ILE D 1 91 ? 71.65143 -29.31653 10.59922 1.000 14.15708 90 ILE D O 1
ATOM 7530 N N . LEU D 1 92 ? 73.26010 -29.15386 12.16764 1.000 16.95296 91 LEU D N 1
ATOM 7531 C CA . LEU D 1 92 ? 74.37610 -29.09435 11.23051 1.000 16.05518 91 LEU D CA 1
ATOM 7532 C C . LEU D 1 92 ? 75.49512 -29.92942 11.82273 1.000 17.83621 91 LEU D C 1
ATOM 7533 O O . LEU D 1 92 ? 76.00392 -29.61384 12.90033 1.000 19.70738 91 LEU D O 1
ATOM 7538 N N . ALA D 1 93 ? 75.87131 -30.99357 11.12291 1.000 19.97060 92 ALA D N 1
ATOM 7539 C CA . ALA D 1 93 ? 76.82561 -31.95668 11.64194 1.000 18.35145 92 ALA D CA 1
ATOM 7540 C C . ALA D 1 93 ? 77.77367 -32.34998 10.53008 1.000 16.79057 92 ALA D C 1
ATOM 7541 O O . ALA D 1 93 ? 77.33763 -32.60475 9.40443 1.000 18.53728 92 ALA D O 1
ATOM 7543 N N . ASP D 1 94 ? 79.06019 -32.39033 10.83955 1.000 17.44896 93 ASP D N 1
ATOM 7544 C CA . ASP D 1 94 ? 80.03846 -32.87965 9.88537 1.000 20.61854 93 ASP D CA 1
ATOM 7545 C C . ASP D 1 94 ? 80.07896 -34.41255 9.96218 1.000 25.05813 93 ASP D C 1
ATOM 7546 O O . ASP D 1 94 ? 79.22993 -35.05237 10.59436 1.000 19.61845 93 ASP D O 1
ATOM 7551 N N . GLY D 1 95 ? 81.05409 -35.01683 9.28268 1.000 21.58174 94 GLY D N 1
ATOM 7552 C CA . GLY D 1 95 ? 81.18139 -36.45717 9.22558 1.000 23.42256 94 GLY D CA 1
ATOM 7553 C C . GLY D 1 95 ? 81.27206 -37.10400 10.59640 1.000 25.59022 94 GLY D C 1
ATOM 7554 O O . GLY D 1 95 ? 80.45448 -37.95677 10.96199 1.000 26.71325 94 GLY D O 1
ATOM 7555 N N . PRO D 1 96 ? 82.27905 -36.71257 11.38216 1.000 27.52033 95 PRO D N 1
ATOM 7556 C CA . PRO D 1 96 ? 82.42298 -37.31831 12.71649 1.000 31.59799 95 PRO D CA 1
ATOM 7557 C C . PRO D 1 96 ? 81.20004 -37.12959 13.58926 1.000 30.86540 95 PRO D C 1
ATOM 7558 O O . PRO D 1 96 ? 80.78306 -38.07155 14.27660 1.000 27.77068 95 PRO D O 1
ATOM 7562 N N . ALA D 1 97 ? 80.59578 -35.93800 13.56976 1.000 24.44699 96 ALA D N 1
ATOM 7563 C CA . ALA D 1 97 ? 79.44322 -35.69933 14.43185 1.000 26.31449 96 ALA D CA 1
ATOM 7564 C C . ALA D 1 97 ? 78.26186 -36.57855 14.03561 1.000 26.56301 96 ALA D C 1
ATOM 7565 O O . ALA D 1 97 ? 77.53465 -37.07520 14.90364 1.000 26.40646 96 ALA D O 1
ATOM 7567 N N . ARG D 1 98 ? 78.04999 -36.78201 12.73154 1.000 23.31524 97 ARG D N 1
ATOM 7568 C CA . ARG D 1 98 ? 76.99889 -37.69247 12.27964 1.000 24.48513 97 ARG D CA 1
ATOM 7569 C C . ARG D 1 98 ? 77.22706 -39.09301 12.82816 1.000 27.74412 97 ARG D C 1
ATOM 7570 O O . ARG D 1 98 ? 76.30540 -39.72749 13.36052 1.000 22.55892 97 ARG D O 1
ATOM 7578 N N . GLU D 1 99 ? 78.45600 -39.59083 12.67274 1.000 27.51272 98 GLU D N 1
ATOM 7579 C CA . GLU D 1 99 ? 78.86584 -40.87169 13.23714 1.000 32.25154 98 GLU D CA 1
ATOM 7580 C C . GLU D 1 99 ? 78.49382 -40.95438 14.71251 1.000 33.36576 98 GLU D C 1
ATOM 7581 O O . GLU D 1 99 ? 77.89245 -41.93394 15.17510 1.000 32.05764 98 GLU D O 1
ATOM 7587 N N . LYS D 1 100 ? 78.80852 -39.89117 15.44850 1.000 31.57597 99 LYS D N 1
ATOM 7588 C CA . LYS D 1 100 ? 78.73732 -39.87795 16.89854 1.000 31.42256 99 LYS D CA 1
ATOM 7589 C C . LYS D 1 100 ? 77.32133 -39.64924 17.41914 1.000 33.84115 99 LYS D C 1
ATOM 7590 O O . LYS D 1 100 ? 76.96713 -40.20254 18.46493 1.000 38.18023 99 LYS D O 1
ATOM 7596 N N . TYR D 1 101 ? 76.48694 -38.87394 16.71472 1.000 27.88765 100 TYR D N 1
ATOM 7597 C CA . TYR D 1 101 ? 75.21497 -38.44484 17.28090 1.000 23.41072 100 TYR D CA 1
ATOM 7598 C C . TYR D 1 101 ? 73.97058 -38.87892 16.52361 1.000 24.11333 100 TYR D C 1
ATOM 7599 O O . TYR D 1 101 ? 72.87707 -38.77666 17.08786 1.000 25.15935 100 TYR D O 1
ATOM 7608 N N . LEU D 1 102 ? 74.07974 -39.33763 15.27843 1.000 22.22567 101 LEU D N 1
ATOM 7609 C CA . LEU D 1 102 ? 72.88603 -39.61306 14.48542 1.000 21.71008 101 LEU D CA 1
ATOM 7610 C C . LEU D 1 102 ? 72.66873 -41.11636 14.30148 1.000 17.99065 101 LEU D C 1
ATOM 7611 O O . LEU D 1 102 ? 73.61751 -41.90275 14.37286 1.000 22.35359 101 LEU D O 1
ATOM 7616 N N . PRO D 1 103 ? 71.42973 -41.54875 14.06699 1.000 22.23562 102 PRO D N 1
ATOM 7617 C CA . PRO D 1 103 ? 71.17796 -42.97792 13.88781 1.000 23.60590 102 PRO D CA 1
ATOM 7618 C C . PRO D 1 103 ? 71.87237 -43.49478 12.64027 1.000 29.10667 102 PRO D C 1
ATOM 7619 O O . PRO D 1 103 ? 72.01505 -42.76575 11.64155 1.000 26.09242 102 PRO D O 1
ATOM 7623 N N . PRO D 1 104 ? 72.32803 -44.74940 12.66008 1.000 33.19960 103 PRO D N 1
ATOM 7624 C CA . PRO D 1 104 ? 73.04773 -45.28862 11.48698 1.000 27.63398 103 PRO D CA 1
ATOM 7625 C C . PRO D 1 104 ? 72.25390 -45.23038 10.19208 1.000 23.52689 103 PRO D C 1
ATOM 7626 O O . PRO D 1 104 ? 72.84461 -44.98277 9.13484 1.000 29.12116 103 PRO D O 1
ATOM 7630 N N . ASP D 1 105 ? 70.93446 -45.43160 10.23973 1.000 23.61088 104 ASP D N 1
ATOM 7631 C CA . ASP D 1 105 ? 70.10910 -45.29720 9.04244 1.000 26.58267 104 ASP D CA 1
ATOM 7632 C C . ASP D 1 105 ? 70.22436 -43.90650 8.42139 1.000 26.99316 104 ASP D C 1
ATOM 7633 O O . ASP D 1 105 ? 70.14015 -43.75904 7.19619 1.000 21.97674 104 ASP D O 1
ATOM 7638 N N . VAL D 1 106 ? 70.37958 -42.87586 9.24611 1.000 22.78037 105 VAL D N 1
ATOM 7639 C CA . VAL D 1 106 ? 70.54003 -41.52278 8.71822 1.000 20.70040 105 VAL D CA 1
ATOM 7640 C C . VAL D 1 106 ? 71.94163 -41.32505 8.15478 1.000 21.22625 105 VAL D C 1
ATOM 7641 O O . VAL D 1 106 ? 72.10969 -40.74107 7.07269 1.000 25.16823 105 VAL D O 1
ATOM 7645 N N . VAL D 1 107 ? 72.96141 -41.80444 8.87944 1.000 22.10325 106 VAL D N 1
ATOM 7646 C CA . VAL D 1 107 ? 74.34770 -41.75239 8.41132 1.000 24.96209 106 VAL D CA 1
ATOM 7647 C C . VAL D 1 107 ? 74.49591 -42.45461 7.06478 1.000 27.46021 106 VAL D C 1
ATOM 7648 O O . VAL D 1 107 ? 75.30606 -42.05083 6.21263 1.000 22.61505 106 VAL D O 1
ATOM 7652 N N . ALA D 1 108 ? 73.73602 -43.52842 6.86054 1.000 28.72436 107 ALA D N 1
ATOM 7653 C CA . ALA D 1 108 ? 73.84355 -44.27056 5.61165 1.000 30.27060 107 ALA D CA 1
ATOM 7654 C C . ALA D 1 108 ? 73.22078 -43.49016 4.46970 1.000 25.28551 107 ALA D C 1
ATOM 7655 O O . ALA D 1 108 ? 73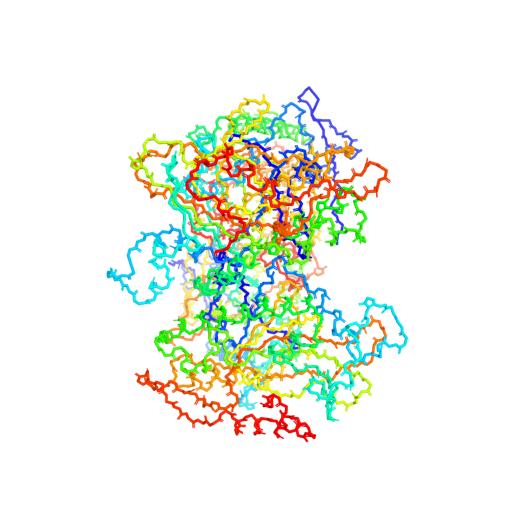.71563 -43.52851 3.33606 1.000 23.91501 107 ALA D O 1
ATOM 7657 N N . LEU D 1 109 ? 72.11206 -42.80691 4.74696 1.000 21.55921 108 LEU D N 1
ATOM 7658 C CA . LEU D 1 109 ? 71.48063 -41.97981 3.73362 1.000 21.48660 108 LEU D CA 1
ATOM 7659 C C . LEU D 1 109 ? 72.35370 -40.78262 3.39742 1.000 21.54048 108 LEU D C 1
ATOM 7660 O O . LEU D 1 109 ? 72.43389 -40.37817 2.23196 1.000 19.74140 108 LEU D O 1
ATOM 7665 N N . CYS D 1 110 ? 73.01691 -40.20333 4.40820 1.000 25.16465 109 CYS D N 1
ATOM 7666 C CA . CYS D 1 110 ? 73.91895 -39.07915 4.16715 1.000 21.14844 109 CYS D CA 1
ATOM 7667 C C . CYS D 1 110 ? 75.08876 -39.49266 3.28945 1.000 26.10537 109 CYS D C 1
ATOM 7668 O O . CYS D 1 110 ? 75.50288 -38.73737 2.40195 1.000 18.81574 109 CYS D O 1
ATOM 7671 N N . GLU D 1 111 ? 75.65162 -40.67933 3.54161 1.000 18.69454 110 GLU D N 1
ATOM 7672 C CA . GLU D 1 111 ? 76.74770 -41.16871 2.70924 1.000 23.02413 110 GLU D CA 1
ATOM 7673 C C . GLU D 1 111 ? 76.32071 -41.30676 1.25004 1.000 15.49741 110 GLU D C 1
ATOM 7674 O O . GLU D 1 111 ? 77.10163 -40.99531 0.34527 1.000 25.53944 110 GLU D O 1
ATOM 7680 N N . ARG D 1 112 ? 75.08578 -41.75653 0.99581 1.000 20.71252 111 ARG D N 1
ATOM 7681 C CA . ARG D 1 112 ? 74.61131 -41.88629 -0.38660 1.000 19.69797 111 ARG D CA 1
ATOM 7682 C C . ARG D 1 112 ? 74.41732 -40.52342 -1.04551 1.000 21.98248 111 ARG D C 1
ATOM 7683 O O . ARG D 1 112 ? 74.71073 -40.34782 -2.23871 1.000 18.15177 111 ARG D O 1
ATOM 7691 N N . MET D 1 113 ? 73.91672 -39.55040 -0.28982 1.000 18.43836 112 MET D N 1
ATOM 7692 C CA . MET D 1 113 ? 73.78840 -38.20036 -0.83132 1.000 17.09315 112 MET D CA 1
ATOM 7693 C C . MET D 1 113 ? 75.15164 -37.55603 -1.04941 1.000 17.22305 112 MET D C 1
ATOM 7694 O O . MET D 1 113 ? 75.37554 -36.89047 -2.07034 1.000 20.11422 112 MET D O 1
ATOM 7699 N N . THR D 1 114 ? 76.07937 -37.73998 -0.11346 1.000 15.22502 113 THR D N 1
ATOM 7700 C CA . THR D 1 114 ? 77.40401 -37.16649 -0.29262 1.000 14.72800 113 THR D CA 1
ATOM 7701 C C . THR D 1 114 ? 78.06954 -37.70335 -1.55876 1.000 21.60235 113 THR D C 1
ATOM 7702 O O . THR D 1 114 ? 78.73140 -36.94937 -2.29118 1.000 19.47245 113 THR D O 1
ATOM 7706 N N . SER D 1 115 ? 77.88643 -38.99680 -1.85048 1.000 20.47709 114 SER D N 1
ATOM 7707 C CA . SER D 1 115 ? 78.47391 -39.55211 -3.07165 1.000 26.08465 114 SER D CA 1
ATOM 7708 C C . SER D 1 115 ? 77.94150 -38.84149 -4.31151 1.000 18.50709 114 SER D C 1
ATOM 7709 O O . SER D 1 115 ? 78.69307 -38.58982 -5.26348 1.000 23.50847 114 SER D O 1
ATOM 7712 N N . LEU D 1 116 ? 76.65601 -38.49200 -4.30990 1.000 18.51868 115 LEU D N 1
ATOM 7713 C CA . LEU D 1 116 ? 76.08906 -37.75716 -5.43407 1.000 17.05771 115 LEU D CA 1
ATOM 7714 C C . LEU D 1 116 ? 76.69862 -36.36748 -5.54509 1.000 24.32928 115 LEU D C 1
ATOM 7715 O O . LEU D 1 116 ? 77.01606 -35.91166 -6.65335 1.000 22.44013 115 LEU D O 1
ATOM 7720 N N . ALA D 1 117 ? 76.87287 -35.68266 -4.40575 1.000 21.30980 116 ALA D N 1
ATOM 7721 C CA . ALA D 1 117 ? 77.51745 -34.37120 -4.39679 1.000 19.10306 116 ALA D CA 1
ATOM 7722 C C . ALA D 1 117 ? 78.92202 -34.42689 -4.99720 1.000 25.76707 116 ALA D C 1
ATOM 7723 O O . ALA D 1 117 ? 79.32279 -33.52327 -5.74409 1.000 19.33599 116 ALA D O 1
ATOM 7725 N N . LEU D 1 118 ? 79.68637 -35.48245 -4.68578 1.000 24.23625 117 LEU D N 1
ATOM 7726 C CA . LEU D 1 118 ? 81.02189 -35.62023 -5.26861 1.000 24.35765 117 LEU D CA 1
ATOM 7727 C C . LEU D 1 118 ? 80.95469 -35.97195 -6.75391 1.000 19.22227 117 LEU D C 1
ATOM 7728 O O . LEU D 1 118 ? 81.79556 -35.52295 -7.53922 1.000 24.79514 117 LEU D O 1
ATOM 7733 N N . LEU D 1 119 ? 79.97835 -36.78218 -7.16263 1.000 21.94996 118 LEU D N 1
ATOM 7734 C CA . LEU D 1 119 ? 79.79101 -37.01020 -8.59131 1.000 22.61682 118 LEU D CA 1
ATOM 7735 C C . LEU D 1 119 ? 79.53734 -35.69000 -9.31180 1.000 28.29967 118 LEU D C 1
ATOM 7736 O O . LEU D 1 119 ? 80.10184 -35.43809 -10.38160 1.000 26.06161 118 LEU D O 1
ATOM 7741 N N . VAL D 1 120 ? 78.67425 -34.84028 -8.74890 1.000 23.22260 119 VAL D N 1
ATOM 7742 C CA . VAL D 1 120 ? 78.41450 -33.54514 -9.37020 1.000 23.60001 119 VAL D CA 1
ATOM 7743 C C . VAL D 1 120 ? 79.68844 -32.71382 -9.41992 1.000 24.15472 119 VAL D C 1
ATOM 7744 O O . VAL D 1 120 ? 80.01713 -32.10780 -10.45126 1.000 28.32583 119 VAL D O 1
ATOM 7748 N N . LEU D 1 121 ? 80.44552 -32.69861 -8.32449 1.000 23.11895 120 LEU D N 1
ATOM 7749 C CA . LEU D 1 121 ? 81.62787 -31.84696 -8.24797 1.000 23.43829 120 LEU D CA 1
ATOM 7750 C C . LEU D 1 121 ? 82.67598 -32.23400 -9.28861 1.000 27.37925 120 LEU D C 1
ATOM 7751 O O . LEU D 1 121 ? 83.27600 -31.36119 -9.93332 1.000 25.22045 120 LEU D O 1
ATOM 7756 N N . THR D 1 122 ? 82.92534 -33.53836 -9.45044 1.000 27.74628 121 THR D N 1
ATOM 7757 C CA . THR D 1 122 ? 83.91810 -33.98625 -10.42863 1.000 28.85770 121 THR D CA 1
ATOM 7758 C C . THR D 1 122 ? 83.43078 -33.75842 -11.85240 1.000 27.13375 121 THR D C 1
ATOM 7759 O O . THR D 1 122 ? 84.22933 -33.44877 -12.74561 1.000 31.00669 121 THR D O 1
ATOM 7763 N N . SER D 1 123 ? 82.12860 -33.92581 -12.08886 1.000 29.71358 122 SER D N 1
ATOM 7764 C CA . SER D 1 123 ? 81.57932 -33.64211 -13.40933 1.000 27.83518 122 SER D CA 1
ATOM 7765 C C . SER D 1 123 ? 81.71641 -32.16736 -13.74701 1.000 31.85338 122 SER D C 1
ATOM 7766 O O . SER D 1 123 ? 81.93490 -31.80370 -14.91189 1.000 28.76345 122 SER D O 1
ATOM 7769 N N . THR D 1 124 ? 81.59330 -31.30586 -12.73285 1.000 28.52633 123 THR D N 1
ATOM 7770 C CA . THR D 1 124 ? 81.69094 -29.86920 -12.93193 1.000 26.28579 123 THR D CA 1
ATOM 7771 C C . THR D 1 124 ? 83.12994 -29.44157 -13.13891 1.000 31.98638 123 THR D C 1
ATOM 7772 O O . THR D 1 124 ? 83.41476 -28.60821 -14.00689 1.000 31.08425 123 THR D O 1
ATOM 7776 N N . LEU D 1 125 ? 84.05231 -29.98653 -12.34859 1.000 28.25997 124 LEU D N 1
ATOM 7777 C CA . LEU D 1 125 ? 85.45602 -29.65032 -12.55942 1.000 30.73291 124 LEU D CA 1
ATOM 7778 C C . LEU D 1 125 ? 85.93592 -30.15341 -13.92001 1.000 31.06776 124 LEU D C 1
ATOM 7779 O O . LEU D 1 125 ? 86.68886 -29.46102 -14.61187 1.000 34.89202 124 LEU D O 1
ATOM 7784 N N . THR D 1 126 ? 85.48306 -31.33812 -14.33762 1.000 33.73397 125 THR D N 1
ATOM 7785 C CA . THR D 1 126 ? 85.84307 -31.83038 -15.66545 1.000 33.99240 125 THR D CA 1
ATOM 7786 C C . THR D 1 126 ? 85.25591 -30.93649 -16.75290 1.000 39.23555 125 THR D C 1
ATOM 7787 O O . THR D 1 126 ? 85.96058 -30.51739 -17.67978 1.000 38.44929 125 THR D O 1
ATOM 7791 N N . GLY D 1 127 ? 83.96833 -30.61415 -16.63862 1.000 33.42297 126 GLY D N 1
ATOM 7792 C CA . GLY D 1 127 ? 83.31397 -29.79636 -17.64370 1.000 30.62429 126 GLY D CA 1
ATOM 7793 C C . GLY D 1 127 ? 83.89129 -28.39911 -17.78032 1.000 37.61546 126 GLY D C 1
ATOM 7794 O O . GLY D 1 127 ? 83.78249 -27.78318 -18.84261 1.000 37.55279 126 GLY D O 1
ATOM 7795 N N . LEU D 1 128 ? 84.50017 -27.87291 -16.72045 1.000 30.30705 127 LEU D N 1
ATOM 7796 C CA . LEU D 1 128 ? 85.14495 -26.56694 -16.80337 1.000 35.77501 127 LEU D CA 1
ATOM 7797 C C . LEU D 1 128 ? 86.58304 -26.64298 -17.29775 1.000 36.39695 127 LEU D C 1
ATOM 7798 O O . LEU D 1 128 ? 87.25653 -25.60698 -17.34957 1.000 38.74845 127 LEU D O 1
ATOM 7803 N N . GLY D 1 129 ? 87.06829 -27.83057 -17.65216 1.000 35.09624 128 GLY D N 1
ATOM 7804 C CA . GLY D 1 129 ? 88.43436 -27.96938 -18.10822 1.000 36.28522 128 GLY D CA 1
ATOM 7805 C C . GLY D 1 129 ? 89.48163 -27.71946 -17.05045 1.000 41.55630 128 GLY D C 1
ATOM 7806 O O . GLY D 1 129 ? 90.62517 -27.40350 -17.38430 1.000 40.01044 128 GLY D O 1
ATOM 7807 N N . ILE D 1 130 ? 89.13180 -27.84379 -15.77815 1.000 36.91800 129 ILE D N 1
ATOM 7808 C CA . ILE D 1 130 ? 90.11977 -27.68669 -14.71862 1.000 34.05933 129 ILE D CA 1
ATOM 7809 C C . ILE D 1 130 ? 90.93240 -28.96915 -14.61382 1.000 36.64716 129 ILE D C 1
ATOM 7810 O O . ILE D 1 130 ? 90.37254 -30.07102 -14.57046 1.000 38.49933 129 ILE D O 1
ATOM 7815 N N . ASP D 1 131 ? 92.25669 -28.82484 -14.58799 1.000 42.40832 130 ASP D N 1
ATOM 7816 C CA . ASP D 1 131 ? 93.15483 -29.97283 -14.55920 1.000 38.26352 130 ASP D CA 1
ATOM 7817 C C . ASP D 1 131 ? 92.90528 -30.83460 -13.32516 1.000 42.06793 130 ASP D C 1
ATOM 7818 O O . ASP D 1 131 ? 92.89170 -30.33621 -12.19395 1.000 39.74685 130 ASP D O 1
ATOM 7823 N N . GLU D 1 132 ? 92.72610 -32.13932 -13.55444 1.000 42.60724 131 GLU D N 1
ATOM 7824 C CA . GLU D 1 132 ? 92.47157 -33.07466 -12.46300 1.000 44.81784 131 GLU D CA 1
ATOM 7825 C C . GLU D 1 132 ? 93.59707 -33.06844 -11.43449 1.000 42.76991 131 GLU D C 1
ATOM 7826 O O . GLU D 1 132 ? 93.36637 -33.37092 -10.25816 1.000 43.91324 131 GLU D O 1
ATOM 7832 N N . ALA D 1 133 ? 94.81229 -32.70438 -11.84563 1.000 45.37527 132 ALA D N 1
ATOM 7833 C CA . ALA D 1 133 ? 95.94073 -32.69273 -10.92109 1.000 43.26395 132 ALA D CA 1
ATOM 7834 C C . ALA D 1 133 ? 95.79408 -31.64502 -9.82539 1.000 43.90703 132 ALA D C 1
ATOM 7835 O O . ALA D 1 133 ? 96.49800 -31.72316 -8.81126 1.000 43.01818 132 ALA D O 1
ATOM 7837 N N . VAL D 1 134 ? 94.90459 -30.66947 -9.99539 1.000 40.33269 133 VAL D N 1
ATOM 7838 C CA . VAL D 1 134 ? 94.75128 -29.60368 -9.01566 1.000 41.19724 133 VAL D CA 1
ATOM 7839 C C . VAL D 1 134 ? 93.45696 -29.72264 -8.22324 1.000 35.84557 133 VAL D C 1
ATOM 7840 O O . VAL D 1 134 ? 93.19471 -28.88177 -7.35372 1.000 32.05853 133 VAL D O 1
ATOM 7844 N N . TRP D 1 135 ? 92.66659 -30.77010 -8.46200 1.000 41.11748 134 TRP D N 1
ATOM 7845 C CA . TRP D 1 135 ? 91.37218 -30.90525 -7.80179 1.000 30.47332 134 TRP D CA 1
ATOM 7846 C C . TRP D 1 135 ? 91.51294 -30.93173 -6.28662 1.000 32.29623 134 TRP D C 1
ATOM 7847 O O . TRP D 1 135 ? 90.80286 -30.21103 -5.57796 1.000 37.89462 134 TRP D O 1
ATOM 7858 N N . GLU D 1 136 ? 92.42579 -31.75338 -5.76331 1.000 35.51710 135 GLU D N 1
ATOM 7859 C CA . GLU D 1 136 ? 92.52955 -31.86290 -4.30960 1.000 37.30898 135 GLU D CA 1
ATOM 7860 C C . GLU D 1 136 ? 92.99987 -30.56219 -3.67730 1.000 35.82659 135 GLU D C 1
ATOM 7861 O O . GLU D 1 136 ? 92.65459 -30.27778 -2.52774 1.000 36.17752 135 GLU D O 1
ATOM 7867 N N . LYS D 1 137 ? 93.76696 -29.75252 -4.40963 1.000 32.57112 136 LYS D N 1
ATOM 7868 C CA . LYS D 1 137 ? 94.27904 -28.51460 -3.83165 1.000 36.85159 136 LYS D CA 1
ATOM 7869 C C . LYS D 1 137 ? 93.19382 -27.44602 -3.75305 1.000 33.73389 136 LYS D C 1
ATOM 7870 O O . LYS D 1 137 ? 93.02959 -26.78955 -2.71840 1.000 35.31998 136 LYS D O 1
ATOM 7876 N N . VAL D 1 138 ? 92.44930 -27.24685 -4.84211 1.000 34.59296 137 VAL D N 1
ATOM 7877 C CA . VAL D 1 138 ? 91.48158 -26.15414 -4.87630 1.000 36.67975 137 VAL D CA 1
ATOM 7878 C C . VAL D 1 138 ? 90.21027 -26.46731 -4.09892 1.000 35.23631 137 VAL D C 1
ATOM 7879 O O . VAL D 1 138 ? 89.49130 -25.53673 -3.70952 1.000 40.71537 137 VAL D O 1
ATOM 7883 N N . THR D 1 139 ? 89.91503 -27.74037 -3.84424 1.000 31.68121 138 THR D N 1
ATOM 7884 C CA . THR D 1 139 ? 88.75316 -28.10261 -3.04755 1.000 32.12317 138 THR D CA 1
ATOM 7885 C C . THR D 1 139 ? 89.10102 -28.40961 -1.59445 1.000 32.80399 138 THR D C 1
ATOM 7886 O O . THR D 1 139 ? 88.21479 -28.80406 -0.82667 1.000 30.02208 138 THR D O 1
ATOM 7890 N N . GLY D 1 140 ? 90.35437 -28.21083 -1.19082 1.000 31.72105 139 GLY D N 1
ATOM 7891 C CA . GLY D 1 140 ? 90.75900 -28.56066 0.16070 1.000 32.76082 139 GLY D CA 1
ATOM 7892 C C . GLY D 1 140 ? 90.48740 -30.00086 0.52724 1.000 30.57970 139 GLY D C 1
ATOM 7893 O O . GLY D 1 140 ? 90.21078 -30.29554 1.69290 1.000 32.42679 139 GLY D O 1
ATOM 7894 N N . GLY D 1 141 ? 90.53822 -30.90675 -0.44754 1.000 30.40747 140 GLY D N 1
ATOM 7895 C CA . GLY D 1 141 ? 90.30010 -32.31473 -0.21892 1.000 32.74722 140 GLY D CA 1
ATOM 7896 C C . GLY D 1 141 ? 88.85914 -32.75531 -0.35437 1.000 32.45753 140 GLY D C 1
ATOM 7897 O O . GLY D 1 141 ? 88.58637 -33.96405 -0.28298 1.000 31.08713 140 GLY D O 1
ATOM 7898 N N . ALA D 1 142 ? 87.92793 -31.81902 -0.55333 1.000 30.87292 141 ALA D N 1
ATOM 7899 C CA . ALA D 1 142 ? 86.51618 -32.18101 -0.59818 1.000 27.99465 141 ALA D CA 1
ATOM 7900 C C . ALA D 1 142 ? 86.18691 -33.03988 -1.81015 1.000 30.67195 141 ALA D C 1
ATOM 7901 O O . ALA D 1 142 ? 85.28707 -33.88514 -1.74321 1.000 24.93141 141 ALA D O 1
ATOM 7903 N N . VAL D 1 143 ? 86.90035 -32.85224 -2.92306 1.000 30.72518 142 VAL D N 1
ATOM 7904 C CA . VAL D 1 143 ? 86.54002 -33.58825 -4.12991 1.000 30.30089 142 VAL D CA 1
ATOM 7905 C C . VAL D 1 143 ? 86.60574 -35.09527 -3.89894 1.000 26.51091 142 VAL D C 1
ATOM 7906 O O . VAL D 1 143 ? 85.78643 -35.84581 -4.43916 1.000 27.42810 142 VAL D O 1
ATOM 7910 N N . GLY D 1 144 ? 87.53166 -35.56145 -3.06580 1.000 31.18768 143 GLY D N 1
ATOM 7911 C CA . GLY D 1 144 ? 87.66894 -36.99075 -2.86115 1.000 31.56499 143 GLY D CA 1
ATOM 7912 C C . GLY D 1 144 ? 87.05459 -37.50088 -1.57097 1.000 37.80539 143 GLY D C 1
ATOM 7913 O O . GLY D 1 144 ? 87.35610 -38.61428 -1.13065 1.000 34.47062 143 GLY D O 1
ATOM 7914 N N . GLY D 1 145 ? 86.18781 -36.70305 -0.95350 1.000 32.06440 144 GLY D N 1
ATOM 7915 C CA . GLY D 1 145 ? 85.54387 -37.08746 0.28304 1.000 29.10505 144 GLY D CA 1
ATOM 7916 C C . GLY D 1 145 ? 86.19081 -36.52970 1.52653 1.000 30.35759 144 GLY D C 1
ATOM 7917 O O . GLY D 1 145 ? 85.72342 -36.82507 2.63199 1.000 39.24715 144 GLY D O 1
ATOM 7918 N N . GLY D 1 146 ? 87.25558 -35.74801 1.38499 1.000 31.22454 145 GLY D N 1
ATOM 7919 C CA . GLY D 1 146 ? 87.85166 -35.06336 2.51111 1.000 30.31574 145 GLY D CA 1
ATOM 7920 C C . GLY D 1 146 ? 87.21648 -33.70800 2.72044 1.000 29.38117 145 GLY D C 1
ATOM 7921 O O . GLY D 1 146 ? 86.01015 -33.54872 2.50393 1.000 29.36148 145 GLY D O 1
ATOM 7922 N N . GLY D 1 147 ? 88.01396 -32.72537 3.12789 1.000 28.80336 146 GLY D N 1
ATOM 7923 C CA . GLY D 1 147 ? 87.45891 -31.42640 3.47055 1.000 28.02734 146 GLY D CA 1
ATOM 7924 C C . GLY D 1 147 ? 86.44671 -31.54569 4.59581 1.000 34.29605 146 GLY D C 1
ATOM 7925 O O . GLY D 1 147 ? 86.66796 -32.23772 5.59573 1.000 30.33956 146 GLY D O 1
ATOM 7926 N N . THR D 1 148 ? 85.30834 -30.87285 4.43782 1.000 29.76597 147 THR D N 1
ATOM 7927 C CA . THR D 1 148 ? 84.22089 -30.97627 5.40525 1.000 27.91585 147 THR D CA 1
ATOM 7928 C C . THR D 1 148 ? 82.95054 -31.34589 4.66311 1.000 24.18686 147 THR D C 1
ATOM 7929 O O . THR D 1 148 ? 82.51266 -30.61179 3.76969 1.000 20.36785 147 THR D O 1
ATOM 7933 N N . GLN D 1 149 ? 82.35822 -32.47582 5.02383 1.000 17.86647 148 GLN D N 1
ATOM 7934 C CA . GLN D 1 149 ? 81.13613 -32.93862 4.36915 1.000 23.89307 148 GLN D CA 1
ATOM 7935 C C . GLN D 1 149 ? 79.99504 -32.72166 5.35033 1.000 24.78278 148 GLN D C 1
ATOM 7936 O O . GLN D 1 149 ? 79.81011 -33.51403 6.28050 1.000 19.00790 148 GLN D O 1
ATOM 7942 N N . TRP D 1 150 ? 79.22699 -31.64821 5.13181 1.000 20.41664 149 TRP D N 1
ATOM 7943 C CA . TRP D 1 150 ? 78.19747 -31.21545 6.06696 1.000 18.08735 149 TRP D CA 1
ATOM 7944 C C . TRP D 1 150 ? 76.87489 -31.89020 5.77142 1.000 16.63328 149 TRP D C 1
ATOM 7945 O O . TRP D 1 150 ? 76.57402 -32.26006 4.63233 1.000 13.82586 149 TRP D O 1
ATOM 7956 N N . PHE D 1 151 ? 76.06668 -32.01585 6.82109 1.000 16.12851 150 PHE D N 1
ATOM 7957 C CA . PHE D 1 151 ? 74.68716 -32.45193 6.72657 1.000 18.18175 150 PHE D CA 1
ATOM 7958 C C . PHE D 1 151 ? 73.83652 -31.44667 7.49277 1.000 16.29525 150 PHE D C 1
ATOM 7959 O O . PHE D 1 151 ? 74.21516 -31.02420 8.58748 1.000 16.70741 150 PHE D O 1
ATOM 7967 N N . ALA D 1 152 ? 72.70720 -31.05068 6.91771 1.000 15.75545 151 ALA D N 1
ATOM 7968 C CA . ALA D 1 152 ? 71.76293 -30.19479 7.61795 1.000 16.40377 151 ALA D CA 1
ATOM 7969 C C . ALA D 1 152 ? 70.38502 -30.84338 7.64201 1.000 17.80647 151 ALA D C 1
ATOM 7970 O O . ALA D 1 152 ? 69.92992 -31.39856 6.63968 1.000 16.73265 151 ALA D O 1
ATOM 7972 N N . ALA D 1 153 ? 69.72489 -30.77372 8.79584 1.000 16.70680 152 ALA D N 1
ATOM 7973 C CA . ALA D 1 153 ? 68.32403 -31.14493 8.92505 1.000 16.98121 152 ALA D CA 1
ATOM 7974 C C . ALA D 1 153 ? 67.59658 -29.92646 9.46621 1.000 15.75771 152 ALA D C 1
ATOM 7975 O O . ALA D 1 153 ? 67.90786 -29.46651 10.56582 1.000 18.31344 152 ALA D O 1
ATOM 7977 N N . SER D 1 154 ? 66.65499 -29.40614 8.69566 1.000 17.44708 153 SER D N 1
ATOM 7978 C CA . SER D 1 154 ? 66.00257 -28.14012 8.99240 1.000 19.66758 153 SER D CA 1
ATOM 7979 C C . SER D 1 154 ? 64.53400 -28.37209 9.29245 1.000 19.45820 153 SER D C 1
ATOM 7980 O O . SER D 1 154 ? 63.86317 -29.13569 8.59300 1.000 18.52124 153 SER D O 1
ATOM 7983 N N . HIS D 1 155 ? 64.04278 -27.70254 10.33405 1.000 17.22501 154 HIS D N 1
ATOM 7984 C CA . HIS D 1 155 ? 62.62424 -27.66218 10.66268 1.000 17.61958 154 HIS D CA 1
ATOM 7985 C C . HIS D 1 155 ? 62.18346 -26.20868 10.74781 1.000 19.31463 154 HIS D C 1
ATOM 7986 O O . HIS D 1 155 ? 62.79758 -25.41450 11.46853 1.000 18.60619 154 HIS D O 1
ATOM 7993 N N . TYR D 1 156 ? 61.12764 -25.87229 10.01583 1.000 18.62369 155 TYR D N 1
ATOM 7994 C CA . TYR D 1 156 ? 60.59752 -24.51567 9.96089 1.000 21.86389 155 TYR D CA 1
ATOM 7995 C C . TYR D 1 156 ? 59.44249 -24.40782 10.95632 1.000 23.90651 155 TYR D C 1
ATOM 7996 O O . TYR D 1 156 ? 58.36193 -24.95470 10.72804 1.000 24.33747 155 TYR D O 1
ATOM 8005 N N . ARG D 1 157 ? 59.69176 -23.72976 12.08181 1.000 25.00542 156 ARG D N 1
ATOM 8006 C CA . ARG D 1 157 ? 58.71971 -23.54557 13.15382 1.000 25.91141 156 ARG D CA 1
ATOM 8007 C C . ARG D 1 157 ? 57.65978 -22.53123 12.74807 1.000 30.36927 156 ARG D C 1
ATOM 8008 O O . ARG D 1 157 ? 57.96306 -21.33837 12.59916 1.000 32.73536 156 ARG D O 1
ATOM 8016 N N . PRO D 1 158 ? 56.40901 -22.96156 12.54781 1.000 29.29394 157 PRO D N 1
ATOM 8017 C CA . PRO D 1 158 ? 55.39753 -22.03572 12.03229 1.000 30.16633 157 PRO D CA 1
ATOM 8018 C C . PRO D 1 158 ? 54.87759 -21.06866 13.08171 1.000 35.59523 157 PRO D C 1
ATOM 8019 O O . PRO D 1 158 ? 54.33910 -20.01718 12.70672 1.000 39.52051 157 PRO D O 1
ATOM 8023 N N . GLU D 1 159 ? 55.03885 -21.37610 14.37584 1.000 35.41055 158 GLU D N 1
ATOM 8024 C CA . GLU D 1 159 ? 54.64856 -20.45060 15.43933 1.000 38.30825 158 GLU D CA 1
ATOM 8025 C C . GLU D 1 159 ? 55.51182 -19.19592 15.46658 1.000 37.39903 158 GLU D C 1
ATOM 8026 O O . GLU D 1 159 ? 55.12438 -18.21178 16.10405 1.000 36.03395 158 GLU D O 1
ATOM 8032 N N . ARG D 1 160 ? 56.66626 -19.21531 14.80432 1.000 37.28227 159 ARG D N 1
ATOM 8033 C CA . ARG D 1 160 ? 57.52152 -18.04555 14.65815 1.000 33.48811 159 ARG D CA 1
ATOM 8034 C C . ARG D 1 160 ? 57.04023 -17.22827 13.46305 1.000 35.51553 159 ARG D C 1
ATOM 8035 O O . ARG D 1 160 ? 56.96666 -17.74626 12.34359 1.000 33.06850 159 ARG D O 1
ATOM 8043 N N . HIS D 1 161 ? 56.71098 -15.95712 13.69493 1.000 37.77589 160 HIS D N 1
ATOM 8044 C CA . HIS D 1 161 ? 56.25187 -15.07501 12.61671 1.000 36.96870 160 HIS D CA 1
ATOM 8045 C C . HIS D 1 161 ? 57.45771 -14.33376 12.03808 1.000 34.64221 160 HIS D C 1
ATOM 8046 O O . HIS D 1 161 ? 57.68392 -13.14643 12.27264 1.000 31.99573 160 HIS D O 1
ATOM 8053 N N . GLN D 1 162 ? 58.25361 -15.08553 11.27131 1.000 34.91925 161 GLN D N 1
ATOM 8054 C CA . GLN D 1 162 ? 59.50133 -14.60005 10.68727 1.000 29.11517 161 GLN D CA 1
ATOM 8055 C C . GLN D 1 162 ? 59.68857 -15.23157 9.31376 1.000 27.37895 161 GLN D C 1
ATOM 8056 O O . GLN D 1 162 ? 58.91143 -16.08982 8.89374 1.000 22.46159 161 GLN D O 1
ATOM 8062 N N . LEU D 1 163 ? 60.73712 -14.80722 8.61336 1.000 23.17320 162 LEU D N 1
ATOM 8063 C CA . LEU D 1 163 ? 61.15966 -15.52970 7.42204 1.000 28.92756 162 LEU D CA 1
ATOM 8064 C C . LEU D 1 163 ? 61.47506 -16.97742 7.77565 1.000 23.17868 162 LEU D C 1
ATOM 8065 O O . LEU D 1 163 ? 61.87657 -17.29242 8.89994 1.000 24.68379 162 LEU D O 1
ATOM 8070 N N . GLY D 1 164 ? 61.32826 -17.86366 6.79187 1.000 26.29881 163 GLY D N 1
ATOM 8071 C CA . GLY D 1 164 ? 61.62334 -19.25828 7.04338 1.000 20.30654 163 GLY D CA 1
ATOM 8072 C C . GLY D 1 164 ? 63.10618 -19.48966 7.20504 1.000 17.14397 163 GLY D C 1
ATOM 8073 O O . GLY D 1 164 ? 63.56823 -19.98576 8.23438 1.000 19.83802 163 GLY D O 1
ATOM 8074 N N . CYS D 1 165 ? 63.86305 -19.10277 6.18753 1.000 20.55969 164 CYS D N 1
ATOM 8075 C CA . CYS D 1 165 ? 65.30903 -19.24667 6.17339 1.000 21.36402 164 CYS D CA 1
ATOM 8076 C C . CYS D 1 165 ? 65.92589 -17.93192 5.72135 1.000 19.84637 164 CYS D C 1
ATOM 8077 O O . CYS D 1 165 ? 65.40368 -17.29040 4.80827 1.000 22.96698 164 CYS D O 1
ATOM 8080 N N . ALA D 1 166 ? 67.03039 -17.53520 6.35902 1.000 20.64588 165 ALA D N 1
ATOM 8081 C CA . ALA D 1 166 ? 67.75119 -16.34886 5.91517 1.000 18.93685 165 ALA D CA 1
ATOM 8082 C C . ALA D 1 166 ? 68.15073 -16.49651 4.45197 1.000 22.54133 165 ALA D C 1
ATOM 8083 O O . ALA D 1 166 ? 68.54065 -17.58886 4.02229 1.000 21.38947 165 ALA D O 1
ATOM 8085 N N . PRO D 1 167 ? 68.05191 -15.43308 3.66049 1.000 20.31357 166 PRO D N 1
ATOM 8086 C CA . PRO D 1 167 ? 68.60351 -15.48248 2.30522 1.000 16.03614 166 PRO D CA 1
ATOM 8087 C C . PRO D 1 167 ? 70.10809 -15.68341 2.37131 1.000 17.52162 166 PRO D C 1
ATOM 8088 O O . PRO D 1 167 ? 70.80290 -15.04073 3.16014 1.000 16.66277 166 PRO D O 1
ATOM 8092 N N . HIS D 1 168 ? 70.60662 -16.61614 1.56176 1.000 12.74986 167 HIS D N 1
ATOM 8093 C CA . HIS D 1 168 ? 72.03233 -16.90893 1.58645 1.000 17.30442 167 HIS D CA 1
ATOM 8094 C C . HIS D 1 168 ? 72.44357 -17.62409 0.31169 1.000 13.77346 167 HIS D C 1
ATOM 8095 O O . HIS D 1 168 ? 71.61768 -18.17951 -0.42094 1.000 16.12672 167 HIS D O 1
ATOM 8102 N N . LYS D 1 169 ? 73.74302 -17.62715 0.07974 1.000 16.52987 168 LYS D N 1
ATOM 8103 C CA . LYS D 1 169 ? 74.37283 -18.53253 -0.85692 1.000 14.45902 168 LYS D CA 1
ATOM 8104 C C . LYS D 1 169 ? 75.03581 -19.62301 -0.03841 1.000 14.69225 168 LYS D C 1
ATOM 8105 O O . LYS D 1 169 ? 75.72185 -19.32267 0.94331 1.000 19.15669 168 LYS D O 1
ATOM 8111 N N . ASP D 1 170 ? 74.86928 -20.88078 -0.44863 1.000 18.24974 169 ASP D N 1
ATOM 8112 C CA . ASP D 1 170 ? 75.59057 -21.93136 0.26401 1.000 16.17735 169 ASP D CA 1
ATOM 8113 C C . ASP D 1 170 ? 77.08168 -21.60772 0.23232 1.000 19.95075 169 ASP D C 1
ATOM 8114 O O . ASP D 1 170 ? 77.53933 -20.81220 -0.58706 1.000 21.35629 169 ASP D O 1
ATOM 8119 N N . THR D 1 171 ? 77.83630 -22.15634 1.17765 1.000 18.22722 170 THR D N 1
ATOM 8120 C CA . THR D 1 171 ? 79.21603 -21.69818 1.33570 1.000 18.24230 170 THR D CA 1
ATOM 8121 C C . THR D 1 171 ? 80.23949 -22.59012 0.65076 1.000 21.65389 170 THR D C 1
ATOM 8122 O O . THR D 1 171 ? 81.38897 -22.16147 0.47800 1.000 21.62136 170 THR D O 1
ATOM 8126 N N . GLY D 1 172 ? 79.86535 -23.80205 0.26651 1.000 16.06358 171 GLY D N 1
ATOM 8127 C CA . GLY D 1 172 ? 80.81135 -24.80150 -0.18412 1.000 16.15042 171 GLY D CA 1
ATOM 8128 C C . GLY D 1 172 ? 80.88796 -24.91455 -1.69156 1.000 20.46862 171 GLY D C 1
ATOM 8129 O O . GLY D 1 172 ? 80.75632 -23.92519 -2.42586 1.000 18.24609 171 GLY D O 1
ATOM 8130 N N . PHE D 1 173 ? 81.12939 -26.13552 -2.16303 1.000 21.37107 172 PHE D N 1
ATOM 8131 C CA . PHE D 1 173 ? 81.22062 -26.40229 -3.59132 1.000 18.97365 172 PHE D CA 1
ATOM 8132 C C . PHE D 1 173 ? 79.90458 -26.86485 -4.18637 1.000 19.88485 172 PHE D C 1
ATOM 8133 O O . PHE D 1 173 ? 79.43539 -26.26842 -5.15477 1.000 20.62479 172 PHE D O 1
ATOM 8141 N N . VAL D 1 174 ? 79.29546 -27.91200 -3.62530 1.000 18.02317 173 VAL D N 1
ATOM 8142 C CA . VAL D 1 174 ? 78.10212 -28.52942 -4.18843 1.000 16.88015 173 VAL D CA 1
ATOM 8143 C C . VAL D 1 174 ? 77.13437 -28.86048 -3.05610 1.000 18.61373 173 VAL D C 1
ATOM 8144 O O . VAL D 1 174 ? 77.54789 -29.37299 -2.01288 1.000 14.01754 173 VAL D O 1
ATOM 8148 N N . THR D 1 175 ? 75.84162 -28.61229 -3.28878 1.000 19.06832 174 THR D N 1
ATOM 8149 C CA . THR D 1 175 ? 74.77571 -28.94746 -2.34997 1.000 18.56076 174 THR D CA 1
ATOM 8150 C C . THR D 1 175 ? 73.80843 -29.94125 -2.97668 1.000 17.30044 174 THR D C 1
ATOM 8151 O O . THR D 1 175 ? 73.38505 -29.77330 -4.12242 1.000 17.82848 174 THR D O 1
ATOM 8155 N N . VAL D 1 176 ? 73.40976 -30.94970 -2.21030 1.000 14.37987 175 VAL D N 1
ATOM 8156 C CA . VAL D 1 176 ? 72.36664 -31.87440 -2.62978 1.000 15.37383 175 VAL D CA 1
ATOM 8157 C C . VAL D 1 176 ? 71.25768 -31.77697 -1.59160 1.000 14.28403 175 VAL D C 1
ATOM 8158 O O . VAL D 1 176 ? 71.46966 -32.15118 -0.43645 1.000 14.56634 175 VAL D O 1
ATOM 8162 N N . LEU D 1 177 ? 70.08119 -31.30349 -2.00411 1.000 15.00162 176 LEU D N 1
ATOM 8163 C CA . LEU D 1 177 ? 69.01483 -30.89673 -1.08799 1.000 16.04093 176 LEU D CA 1
ATOM 8164 C C . LEU D 1 177 ? 67.74865 -31.70042 -1.34440 1.000 16.18880 176 LEU D C 1
ATOM 8165 O O . LEU D 1 177 ? 67.32110 -31.83833 -2.49358 1.000 16.68634 176 LEU D O 1
ATOM 8170 N N . TYR D 1 178 ? 67.12804 -32.19920 -0.27308 1.000 15.59136 177 TYR D N 1
ATOM 8171 C CA . TYR D 1 178 ? 65.82200 -32.83581 -0.37565 1.000 14.40819 177 TYR D CA 1
ATOM 8172 C C . TYR D 1 178 ? 64.74918 -31.87106 0.11776 1.000 15.14561 177 TYR D C 1
ATOM 8173 O O . TYR D 1 178 ? 64.82114 -31.37965 1.25107 1.000 17.26567 177 TYR D O 1
ATOM 8182 N N . ILE D 1 179 ? 63.74693 -31.62763 -0.72038 1.000 17.25938 178 ILE D N 1
ATOM 8183 C CA . ILE D 1 179 ? 62.56351 -30.86551 -0.33597 1.000 20.95857 178 ILE D CA 1
ATOM 8184 C C . ILE D 1 179 ? 61.31480 -31.57008 -0.85204 1.000 22.64082 178 ILE D C 1
ATOM 8185 O O . ILE D 1 179 ? 61.32371 -32.19259 -1.91871 1.000 22.88657 178 ILE D O 1
ATOM 8190 N N . GLU D 1 180 ? 60.22168 -31.42501 -0.09934 1.000 17.17837 179 GLU D N 1
ATOM 8191 C CA . GLU D 1 180 ? 58.90736 -31.91974 -0.47812 1.000 27.07806 179 GLU D CA 1
ATOM 8192 C C . GLU D 1 180 ? 57.83191 -30.85229 -0.54172 1.000 31.62523 179 GLU D C 1
ATOM 8193 O O . GLU D 1 180 ? 56.74232 -31.13202 -1.05482 1.000 28.08018 179 GLU D O 1
ATOM 8199 N N . GLN D 1 181 ? 58.08122 -29.66350 -0.01095 1.000 25.14492 180 GLN D N 1
ATOM 8200 C CA . GLN D 1 181 ? 57.06462 -28.63652 0.09532 1.000 26.54206 180 GLN D CA 1
ATOM 8201 C C . GLN D 1 181 ? 57.55619 -27.36268 -0.57402 1.000 27.00372 180 GLN D C 1
ATOM 8202 O O . GLN D 1 181 ? 58.76319 -27.13563 -0.70638 1.000 25.14477 180 GLN D O 1
ATOM 8208 N N . ASP D 1 182 ? 56.60262 -26.54501 -1.01487 1.000 29.80550 181 ASP D N 1
ATOM 8209 C CA . ASP D 1 182 ? 56.91222 -25.21084 -1.51031 1.000 27.04996 181 ASP D CA 1
ATOM 8210 C C . ASP D 1 182 ? 57.57244 -24.38377 -0.41297 1.000 21.15271 181 ASP D C 1
ATOM 8211 O O . ASP D 1 182 ? 57.62674 -24.77991 0.75740 1.000 22.65937 181 ASP D O 1
ATOM 8216 N N . GLY D 1 183 ? 58.10216 -23.23225 -0.81241 1.000 23.59115 182 GLY D N 1
ATOM 8217 C CA . GLY D 1 183 ? 58.71772 -22.32051 0.13536 1.000 25.88030 182 GLY D CA 1
ATOM 8218 C C . GLY D 1 183 ? 60.08377 -21.83658 -0.30470 1.000 27.87713 182 GLY D C 1
ATOM 8219 O O . GLY D 1 183 ? 60.43868 -20.67667 -0.07294 1.000 25.51092 182 GLY D O 1
ATOM 8220 N N . LEU D 1 184 ? 60.85734 -22.71927 -0.93672 1.000 21.54928 183 LEU D N 1
ATOM 8221 C CA . LEU D 1 184 ? 62.19058 -22.36205 -1.40122 1.000 16.44590 183 LEU D CA 1
ATOM 8222 C C . LEU D 1 184 ? 62.10927 -21.42190 -2.59612 1.000 17.23674 183 LEU D C 1
ATOM 8223 O O . LEU D 1 184 ? 61.33379 -21.64448 -3.52718 1.000 22.41225 183 LEU D O 1
ATOM 8228 N N . GLU D 1 185 ? 62.92739 -20.37185 -2.58069 1.000 21.94322 184 GLU D N 1
ATOM 8229 C CA . GLU D 1 185 ? 62.95022 -19.40189 -3.66735 1.000 18.53413 184 GLU D CA 1
ATOM 8230 C C . GLU D 1 185 ? 64.38435 -19.04829 -4.01426 1.000 15.49630 184 GLU D C 1
ATOM 8231 O O . GLU D 1 185 ? 65.27148 -19.09839 -3.16345 1.000 16.95930 184 GLU D O 1
ATOM 8237 N N . SER D 1 186 ? 64.59278 -18.66039 -5.26855 1.000 18.92752 185 SER D N 1
ATOM 8238 C CA . SER D 1 186 ? 65.89876 -18.28842 -5.78050 1.000 17.94921 185 SER D CA 1
ATOM 8239 C C . SER D 1 186 ? 65.82444 -16.89583 -6.38825 1.000 21.06308 185 SER D C 1
ATOM 8240 O O . SER D 1 186 ? 64.78719 -16.49201 -6.91976 1.000 21.70555 185 SER D O 1
ATOM 8243 N N . SER D 1 187 ? 66.93651 -16.17046 -6.32477 1.000 21.42086 186 SER D N 1
ATOM 8244 C CA . SER D 1 187 ? 66.99880 -14.81713 -6.88104 1.000 23.43502 186 SER D CA 1
ATOM 8245 C C . SER D 1 187 ? 67.51731 -14.89764 -8.31465 1.000 22.88603 186 SER D C 1
ATOM 8246 O O . SER D 1 187 ? 68.71678 -15.05980 -8.54687 1.000 24.54637 186 SER D O 1
ATOM 8249 N N . VAL D 1 188 ? 66.61431 -14.77709 -9.28731 1.000 22.44552 187 VAL D N 1
ATOM 8250 C CA . VAL D 1 188 ? 66.96090 -14.92805 -10.70073 1.000 22.94791 187 VAL D CA 1
ATOM 8251 C C . VAL D 1 188 ? 66.69945 -13.60913 -11.40405 1.000 23.44065 187 VAL D C 1
ATOM 8252 O O . VAL D 1 188 ? 65.55803 -13.13093 -11.42574 1.000 21.78877 187 VAL D O 1
ATOM 8256 N N . GLY D 1 189 ? 67.74447 -13.04428 -12.00827 1.000 24.26353 188 GLY D N 1
ATOM 8257 C CA . GLY D 1 189 ? 67.63149 -11.73428 -12.61872 1.000 30.29342 188 GLY D CA 1
ATOM 8258 C C . GLY D 1 189 ? 67.17480 -10.64579 -11.67154 1.000 29.55998 188 GLY D C 1
ATOM 8259 O O . GLY D 1 189 ? 66.61980 -9.63866 -12.12269 1.000 30.72107 188 GLY D O 1
ATOM 8260 N N . GLY D 1 190 ? 67.37579 -10.82844 -10.36090 1.000 27.32693 189 GLY D N 1
ATOM 8261 C CA . GLY D 1 190 ? 66.93932 -9.87271 -9.36824 1.000 23.53232 189 GLY D CA 1
ATOM 8262 C C . GLY D 1 190 ? 65.57582 -10.13573 -8.77190 1.000 29.42919 189 GLY D C 1
ATOM 8263 O O . GLY D 1 190 ? 65.15971 -9.39414 -7.86392 1.000 26.01415 189 GLY D O 1
ATOM 8264 N N . GLU D 1 191 ? 64.87417 -11.17263 -9.22992 1.000 24.70688 190 GLU D N 1
ATOM 8265 C CA . GLU D 1 191 ? 63.53310 -11.48926 -8.75897 1.000 23.52345 190 GLU D CA 1
ATOM 8266 C C . GLU D 1 191 ? 63.54216 -12.81191 -8.00685 1.000 23.55858 190 GLU D C 1
ATOM 8267 O O . GLU D 1 191 ? 64.22637 -13.75314 -8.41092 1.000 28.98887 190 GLU D O 1
ATOM 8273 N N . TRP D 1 192 ? 62.77046 -12.88519 -6.92438 1.000 20.90613 191 TRP D N 1
ATOM 8274 C CA . TRP D 1 192 ? 62.59182 -14.14341 -6.20160 1.000 28.09182 191 TRP D CA 1
ATOM 8275 C C . TRP D 1 192 ? 61.69583 -15.08729 -7.00218 1.000 26.83881 191 TRP D C 1
ATOM 8276 O O . TRP D 1 192 ? 60.51296 -14.79939 -7.20283 1.000 27.70100 191 TRP D O 1
ATOM 8287 N N . ILE D 1 193 ? 62.24073 -16.21685 -7.44240 1.000 26.57169 192 ILE D N 1
ATOM 8288 C CA . ILE D 1 193 ? 61.51450 -17.19251 -8.24878 1.000 25.33013 192 ILE D CA 1
ATOM 8289 C C . ILE D 1 193 ? 61.39124 -18.47426 -7.43485 1.000 23.26847 192 ILE D C 1
ATOM 8290 O O . ILE D 1 193 ? 62.39358 -18.96008 -6.91135 1.000 18.29910 192 ILE D O 1
ATOM 8295 N N . PRO D 1 194 ? 60.20943 -19.05522 -7.29391 1.000 22.59258 193 PRO D N 1
ATOM 8296 C CA . PRO D 1 194 ? 60.10973 -20.27786 -6.49627 1.000 23.44746 193 PRO D CA 1
ATOM 8297 C C . PRO D 1 194 ? 60.82333 -21.43032 -7.18734 1.000 25.91711 193 PRO D C 1
ATOM 8298 O O . PRO D 1 194 ? 60.88563 -21.50906 -8.41714 1.000 25.29301 193 PRO D O 1
ATOM 8302 N N . ILE D 1 195 ? 61.43791 -22.28028 -6.37207 1.000 24.34357 194 ILE D N 1
ATOM 8303 C CA . ILE D 1 195 ? 61.97324 -23.56898 -6.80651 1.000 20.36236 194 ILE D CA 1
ATOM 8304 C C . ILE D 1 195 ? 61.01965 -24.62615 -6.27662 1.000 21.60795 194 ILE D C 1
ATOM 8305 O O . ILE D 1 195 ? 60.89278 -24.79538 -5.05791 1.000 21.40597 194 ILE D O 1
ATOM 8310 N N . ALA D 1 196 ? 60.32482 -25.31411 -7.17349 1.000 21.00137 195 ALA D N 1
ATOM 8311 C CA . ALA D 1 196 ? 59.30649 -26.25013 -6.71328 1.000 24.39296 195 ALA D CA 1
ATOM 8312 C C . ALA D 1 196 ? 59.92524 -27.59661 -6.34529 1.000 23.71900 195 ALA D C 1
ATOM 8313 O O . ALA D 1 196 ? 60.95284 -27.99611 -6.90974 1.000 22.20307 195 ALA D O 1
ATOM 8315 N N . PRO D 1 197 ? 59.32749 -28.30897 -5.38742 1.000 23.87684 196 PRO D N 1
ATOM 8316 C CA . PRO D 1 197 ? 59.76127 -29.68523 -5.12416 1.000 24.15002 196 PRO D CA 1
ATOM 8317 C C . PRO D 1 197 ? 59.37072 -30.57975 -6.28909 1.000 22.58733 196 PRO D C 1
ATOM 8318 O O . PRO D 1 197 ? 58.23607 -30.53254 -6.76748 1.000 24.68703 196 PRO D O 1
ATOM 8322 N N . LEU D 1 198 ? 60.32302 -31.37808 -6.75775 1.000 21.68416 197 LEU D N 1
ATOM 8323 C CA . LEU D 1 198 ? 60.05656 -32.32902 -7.83679 1.000 20.89921 197 LEU D CA 1
ATOM 8324 C C . LEU D 1 198 ? 60.14245 -33.75229 -7.28971 1.000 23.12740 197 LEU D C 1
ATOM 8325 O O . LEU D 1 198 ? 61.23899 -34.20073 -6.92187 1.000 21.69570 197 LEU D O 1
ATOM 8330 N N . PRO D 1 199 ? 59.02938 -34.48112 -7.19204 1.000 21.82329 198 PRO D N 1
ATOM 8331 C CA . PRO D 1 199 ? 59.06280 -35.82361 -6.58850 1.000 25.42082 198 PRO D CA 1
ATOM 8332 C C . PRO D 1 199 ? 60.07085 -36.72822 -7.28856 1.000 22.11008 198 PRO D C 1
ATOM 8333 O O . PRO D 1 199 ? 60.13967 -36.76398 -8.52097 1.000 22.05984 198 PRO D O 1
ATOM 8337 N N . GLY D 1 200 ? 60.87431 -37.43505 -6.48665 1.000 20.22901 199 GLY D N 1
ATOM 8338 C CA . GLY D 1 200 ? 61.92408 -38.31750 -6.97825 1.000 21.20557 199 GLY D CA 1
ATOM 8339 C C . GLY D 1 200 ? 63.22441 -37.64531 -7.37315 1.000 25.42048 199 GLY D C 1
ATOM 8340 O O . GLY D 1 200 ? 64.09298 -38.30017 -7.95553 1.000 19.74732 199 GLY D O 1
ATOM 8341 N N . TYR D 1 201 ? 63.40413 -36.36304 -7.07957 1.000 19.45401 200 TYR D N 1
ATOM 8342 C CA . TYR D 1 201 ? 64.62781 -35.67460 -7.46094 1.000 20.54453 200 TYR D CA 1
ATOM 8343 C C . TYR D 1 201 ? 65.17069 -34.89339 -6.27730 1.000 19.04710 200 TYR D C 1
ATOM 8344 O O . TYR D 1 201 ? 64.39909 -34.31009 -5.51023 1.000 20.94958 200 TYR D O 1
ATOM 8353 N N . PHE D 1 202 ? 66.49436 -34.88169 -6.13481 1.000 16.08496 201 PHE D N 1
ATOM 8354 C CA . PHE D 1 202 ? 67.13487 -33.88938 -5.29266 1.000 17.53657 201 PHE D CA 1
ATOM 8355 C C . PHE D 1 202 ? 67.27643 -32.58106 -6.06518 1.000 19.34729 201 PHE D C 1
ATOM 8356 O O . PHE D 1 202 ? 67.27283 -32.56606 -7.30109 1.000 18.76375 201 PHE D O 1
ATOM 8364 N N . LEU D 1 203 ? 67.38975 -31.47146 -5.32506 1.000 18.11956 202 LEU D N 1
ATOM 8365 C CA . LEU D 1 203 ? 67.85615 -30.20323 -5.88447 1.000 15.66216 202 LEU D CA 1
ATOM 8366 C C . LEU D 1 203 ? 69.36234 -30.10851 -5.67769 1.000 15.66197 202 LEU D C 1
ATOM 8367 O O . LEU D 1 203 ? 69.85113 -30.32229 -4.56567 1.000 17.02546 202 LEU D O 1
ATOM 8372 N N . VAL D 1 204 ? 70.09610 -29.76372 -6.73164 1.000 16.76574 203 VAL D N 1
ATOM 8373 C CA . VAL D 1 204 ? 71.53841 -29.57307 -6.63107 1.000 14.69356 203 VAL D CA 1
ATOM 8374 C C . VAL D 1 204 ? 71.84463 -28.11802 -6.95072 1.000 19.33949 203 VAL D C 1
ATOM 8375 O O . VAL D 1 204 ? 71.30324 -27.57133 -7.91561 1.000 19.39205 203 VAL D O 1
ATOM 8379 N N . ASN D 1 205 ? 72.69597 -27.48621 -6.14184 1.000 20.11344 204 ASN D N 1
ATOM 8380 C CA . ASN D 1 205 ? 73.21834 -26.17191 -6.49616 1.000 22.38830 204 ASN D CA 1
ATOM 8381 C C . ASN D 1 205 ? 74.66435 -26.06928 -6.03019 1.000 22.69087 204 ASN D C 1
ATOM 8382 O O . ASN D 1 205 ? 75.22886 -27.00668 -5.46332 1.000 20.62913 204 ASN D O 1
ATOM 8387 N N . PHE D 1 206 ? 75.27925 -24.92394 -6.30223 1.000 19.20455 205 PHE D N 1
ATOM 8388 C CA . PHE D 1 206 ? 76.67137 -24.68437 -5.96595 1.000 20.06806 205 PHE D CA 1
ATOM 8389 C C . PHE D 1 206 ? 76.76586 -23.60011 -4.90103 1.000 21.30363 205 PHE D C 1
ATOM 8390 O O . PHE D 1 206 ? 75.81276 -22.86041 -4.64755 1.000 23.98773 205 PHE D O 1
ATOM 8398 N N . GLY D 1 207 ? 77.92584 -23.52756 -4.25111 1.000 18.29418 206 GLY D N 1
ATOM 8399 C CA . GLY D 1 207 ? 78.12975 -22.62611 -3.14311 1.000 22.95391 206 GLY D CA 1
ATOM 8400 C C . GLY D 1 207 ? 79.18114 -21.56777 -3.44001 1.000 23.97005 206 GLY D C 1
ATOM 8401 O O . GLY D 1 207 ? 79.78682 -21.53398 -4.50543 1.000 22.56623 206 GLY D O 1
ATOM 8402 N N . GLY D 1 208 ? 79.39275 -20.70550 -2.44056 1.000 21.41279 207 GLY D N 1
ATOM 8403 C CA . GLY D 1 208 ? 80.35425 -19.62231 -2.58216 1.000 23.18282 207 GLY D CA 1
ATOM 8404 C C . GLY D 1 208 ? 81.71679 -20.08276 -3.06432 1.000 29.67710 207 GLY D C 1
ATOM 8405 O O . GLY D 1 208 ? 82.38888 -19.36773 -3.81388 1.000 21.03464 207 GLY D O 1
ATOM 8406 N N . ALA D 1 209 ? 82.13852 -21.28368 -2.65832 1.000 24.38918 208 ALA D N 1
ATOM 8407 C CA . ALA D 1 209 ? 83.48152 -21.74464 -2.99946 1.000 25.39412 208 ALA D CA 1
ATOM 8408 C C . ALA D 1 209 ? 83.59146 -22.08075 -4.48022 1.000 27.50229 208 ALA D C 1
ATOM 8409 O O . ALA D 1 209 ? 84.63688 -21.84175 -5.10196 1.000 27.81938 208 ALA D O 1
ATOM 8411 N N . THR D 1 210 ? 82.52455 -22.62465 -5.06648 1.000 25.77675 209 THR D N 1
ATOM 8412 C CA . THR D 1 210 ? 82.51593 -22.84958 -6.50987 1.000 26.84807 209 THR D CA 1
ATOM 8413 C C . THR D 1 210 ? 82.44134 -21.52295 -7.25897 1.000 32.51201 209 THR D C 1
ATOM 8414 O O . THR D 1 210 ? 83.09270 -21.34707 -8.29811 1.000 29.33977 209 THR D O 1
ATOM 8418 N N . GLU D 1 211 ? 81.67212 -20.56580 -6.73245 1.000 28.68186 210 GLU D N 1
ATOM 8419 C CA . GLU D 1 211 ? 81.56497 -19.26738 -7.39145 1.000 29.62445 210 GLU D CA 1
ATOM 8420 C C . GLU D 1 211 ? 82.91888 -18.57189 -7.41593 1.000 31.13328 210 GLU D C 1
ATOM 8421 O O . GLU D 1 211 ? 83.39290 -18.13747 -8.47561 1.000 32.30498 210 GLU D O 1
ATOM 8427 N N . LEU D 1 212 ? 83.57677 -18.49924 -6.25654 1.000 26.56697 211 LEU D N 1
ATOM 8428 C CA . LEU D 1 212 ? 84.87732 -17.84693 -6.17768 1.000 33.91723 211 LEU D CA 1
ATOM 8429 C C . LEU D 1 212 ? 85.90960 -18.55935 -7.04601 1.000 35.76358 211 LEU D C 1
ATOM 8430 O O . LEU D 1 212 ? 86.71389 -17.90694 -7.72364 1.000 35.78794 211 LEU D O 1
ATOM 8435 N N . LEU D 1 213 ? 85.88306 -19.89847 -7.06458 1.000 33.89693 212 LEU D N 1
ATOM 8436 C CA . LEU D 1 213 ? 86.86519 -20.65295 -7.83982 1.000 34.77937 212 LEU D CA 1
ATOM 8437 C C . LEU D 1 213 ? 86.77614 -20.34330 -9.33138 1.000 35.05895 212 LEU D C 1
ATOM 8438 O O . LEU D 1 213 ? 87.79785 -20.30086 -10.02288 1.000 31.49048 212 LEU D O 1
ATOM 8443 N N . THR D 1 214 ? 85.56996 -20.12537 -9.84887 1.000 30.77914 213 THR D N 1
ATOM 8444 C CA . THR D 1 214 ? 85.36567 -20.02198 -11.28608 1.000 29.74665 213 THR D CA 1
ATOM 8445 C C . THR D 1 214 ? 85.04151 -18.60471 -11.74727 1.000 30.08567 213 THR D C 1
ATOM 8446 O O . THR D 1 214 ? 84.66870 -18.41448 -12.90670 1.000 35.00587 213 THR D O 1
ATOM 8450 N N . ALA D 1 215 ? 85.20077 -17.60513 -10.87981 1.000 26.12273 214 ALA D N 1
ATOM 8451 C CA . ALA D 1 215 ? 84.65390 -16.28506 -11.17195 1.000 31.93616 214 ALA D CA 1
ATOM 8452 C C . ALA D 1 215 ? 85.32309 -15.63695 -12.37921 1.000 39.80192 214 ALA D C 1
ATOM 8453 O O . ALA D 1 215 ? 84.70494 -14.80802 -13.06034 1.000 38.78320 214 ALA D O 1
ATOM 8455 N N . ARG D 1 216 ? 86.56451 -16.00965 -12.67989 1.000 34.69872 215 ARG D N 1
ATOM 8456 C CA . ARG D 1 216 ? 87.32116 -15.33939 -13.72876 1.000 42.57003 215 ARG D CA 1
ATOM 8457 C C . ARG D 1 216 ? 87.61947 -16.24689 -14.91201 1.000 40.45622 215 ARG D C 1
ATOM 8458 O O . ARG D 1 216 ? 88.45802 -15.90506 -15.75331 1.000 38.59774 215 ARG D O 1
ATOM 8466 N N . MET D 1 217 ? 86.93117 -17.38025 -15.00480 1.000 34.47751 216 MET D N 1
ATOM 8467 C CA . MET D 1 217 ? 87.01031 -18.27610 -16.14320 1.000 36.29831 216 MET D CA 1
ATOM 8468 C C . MET D 1 217 ? 85.99691 -17.84930 -17.20597 1.000 36.88568 216 MET D C 1
ATOM 8469 O O . MET D 1 217 ? 85.20698 -16.92305 -17.01342 1.000 44.88521 216 MET D O 1
ATOM 8474 N N . GLY D 1 218 ? 86.02704 -18.52661 -18.35331 1.000 42.61553 217 GLY D N 1
ATOM 8475 C CA . GLY D 1 218 ? 85.15600 -18.14512 -19.45022 1.000 43.68815 217 GLY D CA 1
ATOM 8476 C C . GLY D 1 218 ? 83.68659 -18.35618 -19.15508 1.000 43.38503 217 GLY D C 1
ATOM 8477 O O . GLY D 1 218 ? 82.83772 -17.63379 -19.68254 1.000 40.18755 217 GLY D O 1
ATOM 8478 N N . ARG D 1 219 ? 83.36417 -19.34135 -18.31794 1.000 43.32400 218 ARG D N 1
ATOM 8479 C CA . ARG D 1 219 ? 81.98615 -19.67339 -17.96000 1.000 38.06059 218 ARG D CA 1
ATOM 8480 C C . ARG D 1 219 ? 81.89535 -19.78856 -16.44310 1.000 36.31005 218 ARG D C 1
ATOM 8481 O O . ARG D 1 219 ? 81.90184 -20.89616 -15.89452 1.000 33.98700 218 ARG D O 1
ATOM 8489 N N . PRO D 1 220 ? 81.81530 -18.66275 -15.73333 1.000 35.74883 219 PRO D N 1
ATOM 8490 C CA . PRO D 1 220 ? 81.75238 -18.72016 -14.26856 1.000 33.16370 219 PRO D CA 1
ATOM 8491 C C . PRO D 1 220 ? 80.48228 -19.40879 -13.79041 1.000 28.88530 219 PRO D C 1
ATOM 8492 O O . PRO D 1 220 ? 79.41283 -19.28067 -14.38862 1.000 29.00774 219 PRO D O 1
ATOM 8496 N N . VAL D 1 221 ? 80.60330 -20.13707 -12.68792 1.000 28.39130 220 VAL D N 1
ATOM 8497 C CA . VAL D 1 221 ? 79.46122 -20.79570 -12.06937 1.000 28.98149 220 VAL D CA 1
ATOM 8498 C C . VAL D 1 221 ? 79.04351 -19.97610 -10.85617 1.000 26.78465 220 VAL D C 1
ATOM 8499 O O . VAL D 1 221 ? 79.86621 -19.67913 -9.98422 1.000 26.63207 220 VAL D O 1
ATOM 8503 N N . GLN D 1 222 ? 77.77747 -19.59134 -10.80173 1.000 24.35731 221 GLN D N 1
ATOM 8504 C CA . GLN D 1 222 ? 77.31144 -18.75930 -9.70675 1.000 29.38298 221 GLN D CA 1
ATOM 8505 C C . GLN D 1 222 ? 76.72752 -19.62370 -8.59908 1.000 28.59882 221 GLN D C 1
ATOM 8506 O O . GLN D 1 222 ? 76.18358 -20.70306 -8.84859 1.000 25.40247 221 GLN D O 1
ATOM 8512 N N . ALA D 1 223 ? 76.86136 -19.13998 -7.36627 1.000 31.59553 222 ALA D N 1
ATOM 8513 C CA . ALA D 1 223 ? 76.17147 -19.71661 -6.21717 1.000 26.73629 222 ALA D CA 1
ATOM 8514 C C . ALA D 1 223 ? 74.82706 -19.01030 -6.08468 1.000 27.73118 222 ALA D C 1
ATOM 8515 O O . ALA D 1 223 ? 74.78417 -17.80721 -5.79855 1.000 22.03107 222 ALA D O 1
ATOM 8517 N N . ILE D 1 224 ? 73.72955 -19.74544 -6.31072 1.000 21.65831 223 ILE D N 1
ATOM 8518 C CA . ILE D 1 224 ? 72.41823 -19.10832 -6.31929 1.000 19.77581 223 ILE D CA 1
ATOM 8519 C C . ILE D 1 224 ? 72.07881 -18.58497 -4.93494 1.000 19.02143 223 ILE D C 1
ATOM 8520 O O . ILE D 1 224 ? 72.25629 -19.27034 -3.92004 1.000 16.52599 223 ILE D O 1
ATOM 8525 N N . LEU D 1 225 ? 71.58165 -17.35613 -4.89517 1.000 19.24280 224 LEU D N 1
ATOM 8526 C CA . LEU D 1 225 ? 71.03621 -16.76221 -3.68156 1.000 18.43990 224 LEU D CA 1
ATOM 8527 C C . LEU D 1 225 ? 69.63547 -17.31651 -3.45016 1.000 14.15042 224 LEU D C 1
ATOM 8528 O O . LEU D 1 225 ? 68.77629 -17.19443 -4.32756 1.000 18.36073 224 LEU D O 1
ATOM 8533 N N . HIS D 1 226 ? 69.38084 -17.89628 -2.27621 1.000 15.22703 225 HIS D N 1
ATOM 8534 C CA . HIS D 1 226 ? 68.07273 -18.48930 -2.03099 1.000 14.55519 225 HIS D CA 1
ATOM 8535 C C . HIS D 1 226 ? 67.61460 -18.25886 -0.59979 1.000 15.13282 225 HIS D C 1
ATOM 8536 O O . HIS D 1 226 ? 68.40497 -17.95469 0.29372 1.000 17.86061 225 HIS D O 1
ATOM 8543 N N . ARG D 1 227 ? 66.30543 -18.40172 -0.40128 1.000 14.84919 226 ARG D N 1
ATOM 8544 C CA . ARG D 1 227 ? 65.70226 -18.24302 0.91277 1.000 17.69708 226 ARG D CA 1
ATOM 8545 C C . ARG D 1 227 ? 64.48803 -19.16051 1.00066 1.000 14.73055 226 ARG D C 1
ATOM 8546 O O . ARG D 1 227 ? 64.03172 -19.72244 0.00363 1.000 17.14212 226 ARG D O 1
ATOM 8554 N N . VAL D 1 228 ? 63.94381 -19.29443 2.20322 1.000 14.44621 227 VAL D N 1
ATOM 8555 C CA . VAL D 1 228 ? 62.66778 -19.97175 2.39388 1.000 18.87654 227 VAL D CA 1
ATOM 8556 C C . VAL D 1 228 ? 61.68410 -18.93664 2.93574 1.000 23.17249 227 VAL D C 1
ATOM 8557 O O . VAL D 1 228 ? 61.93891 -18.31479 3.97328 1.000 19.76336 227 VAL D O 1
ATOM 8561 N N . ARG D 1 229 ? 60.58987 -18.72759 2.21527 1.000 22.31210 228 ARG D N 1
ATOM 8562 C CA . ARG D 1 229 ? 59.56080 -17.80488 2.67352 1.000 24.47254 228 ARG D CA 1
ATOM 8563 C C . ARG D 1 229 ? 59.07254 -18.19136 4.05901 1.000 27.27566 228 ARG D C 1
ATOM 8564 O O . ARG D 1 229 ? 59.24533 -19.32386 4.51842 1.000 24.85076 228 ARG D O 1
ATOM 8572 N N . SER D 1 230 ? 58.41111 -17.23637 4.70978 1.000 22.89145 229 SER D N 1
ATOM 8573 C CA . SER D 1 230 ? 57.69920 -17.53696 5.93888 1.000 23.26919 229 SER D CA 1
ATOM 8574 C C . SER D 1 230 ? 56.66338 -18.62384 5.67954 1.000 27.30695 229 SER D C 1
ATOM 8575 O O . SER D 1 230 ? 55.83025 -18.50100 4.77524 1.000 30.60198 229 SER D O 1
ATOM 8578 N N . CYS D 1 231 ? 56.73213 -19.69960 6.45824 1.000 25.45173 230 CYS D N 1
ATOM 8579 C CA . CYS D 1 231 ? 55.81830 -20.82574 6.30896 1.000 35.61649 230 CYS D CA 1
ATOM 8580 C C . CYS D 1 231 ? 54.52475 -20.56044 7.07026 1.000 42.05136 230 CYS D C 1
ATOM 8581 O O . CYS D 1 231 ? 54.54591 -20.35309 8.29024 1.000 35.59810 230 CYS D O 1
ATOM 8584 N N . VAL D 1 232 ? 53.40351 -20.57357 6.34259 1.000 44.08452 231 VAL D N 1
ATOM 8585 C CA . VAL D 1 232 ? 52.10286 -20.35076 6.95980 1.000 51.78152 231 VAL D CA 1
ATOM 8586 C C . VAL D 1 232 ? 51.82448 -21.46390 7.95883 1.000 54.10368 231 VAL D C 1
ATOM 8587 O O . VAL D 1 232 ? 52.18168 -22.63101 7.74307 1.000 51.75037 231 VAL D O 1
ATOM 8591 N N . THR D 1 233 ? 51.19843 -21.10438 9.07342 1.000 61.42047 232 THR D N 1
ATOM 8592 C CA . THR D 1 233 ? 50.91839 -22.09138 10.10743 1.000 62.81133 232 THR D CA 1
ATOM 8593 C C . THR D 1 233 ? 49.86687 -23.08910 9.62285 1.000 68.04132 232 THR D C 1
ATOM 8594 O O . THR D 1 233 ? 48.93164 -22.72057 8.91094 1.000 70.03062 232 THR D O 1
ATOM 8598 N N . GLU D 1 234 ? 50.10310 -24.37905 9.95150 1.000 70.09956 233 GLU D N 1
ATOM 8599 C CA . GLU D 1 234 ? 49.36577 -25.66006 9.94730 1.000 77.63475 233 GLU D CA 1
ATOM 8600 C C . GLU D 1 234 ? 48.32350 -25.97673 8.86310 1.000 74.87975 233 GLU D C 1
ATOM 8601 O O . GLU D 1 234 ? 48.69305 -26.51787 7.81190 1.000 69.18616 233 GLU D O 1
ATOM 8607 N N . PRO D 1 235 ? 47.00655 -25.65808 9.06288 1.000 78.62600 234 PRO D N 1
ATOM 8608 C CA . PRO D 1 235 ? 45.93640 -26.50471 8.51086 1.000 74.17649 234 PRO D CA 1
ATOM 8609 C C . PRO D 1 235 ? 46.19100 -28.01043 8.50547 1.000 70.80947 234 PRO D C 1
ATOM 8610 O O . PRO D 1 235 ? 46.34661 -28.59978 9.57566 1.000 71.08134 234 PRO D O 1
ATOM 8614 N N . ALA D 1 236 ? 46.17258 -28.66738 7.34734 1.000 69.20012 235 ALA D N 1
ATOM 8615 C CA . ALA D 1 236 ? 46.32931 -30.12184 7.33819 1.000 65.01788 235 ALA D CA 1
ATOM 8616 C C . ALA D 1 236 ? 47.80168 -30.52956 7.27574 1.000 68.80905 235 ALA D C 1
ATOM 8617 O O . ALA D 1 236 ? 48.28734 -31.26186 8.14578 1.000 67.28630 235 ALA D O 1
ATOM 8619 N N . ARG D 1 237 ? 48.51941 -30.04049 6.26003 1.000 67.05158 236 ARG D N 1
ATOM 8620 C CA . ARG D 1 237 ? 49.90523 -30.42349 6.00147 1.000 53.83321 236 ARG D CA 1
ATOM 8621 C C . ARG D 1 237 ? 50.80183 -30.22219 7.21981 1.000 47.65236 236 ARG D C 1
ATOM 8622 O O . ARG D 1 237 ? 50.59619 -29.31141 8.02501 1.000 52.40961 236 ARG D O 1
ATOM 8630 N N . GLU D 1 238 ? 51.81461 -31.08014 7.32840 1.000 33.29199 237 GLU D N 1
ATOM 8631 C CA . GLU D 1 238 ? 52.82039 -31.00729 8.37947 1.000 33.28501 237 GLU D CA 1
ATOM 8632 C C . GLU D 1 238 ? 53.71923 -29.77514 8.19817 1.000 30.31030 237 GLU D C 1
ATOM 8633 O O . GLU D 1 238 ? 53.67934 -29.07517 7.17975 1.000 30.77503 237 GLU D O 1
ATOM 8639 N N . ASP D 1 239 ? 54.54744 -29.51501 9.20803 1.000 27.77241 238 ASP D N 1
ATOM 8640 C CA . ASP D 1 239 ? 55.52604 -28.43626 9.11353 1.000 27.04947 238 ASP D CA 1
ATOM 8641 C C . ASP D 1 239 ? 56.50194 -28.69866 7.97256 1.000 26.78613 238 ASP D C 1
ATOM 8642 O O . ASP D 1 239 ? 56.82573 -29.84530 7.65550 1.000 26.53215 238 ASP D O 1
ATOM 8647 N N . ARG D 1 240 ? 56.99965 -27.62084 7.37431 1.000 29.94715 239 ARG D N 1
ATOM 8648 C CA . ARG D 1 240 ? 58.04104 -27.75634 6.36308 1.000 26.57634 239 ARG D CA 1
ATOM 8649 C C . ARG D 1 240 ? 59.34834 -28.22464 6.99764 1.000 24.57869 239 ARG D C 1
ATOM 8650 O O . ARG D 1 240 ? 59.69153 -27.84405 8.12125 1.000 25.61371 239 ARG D O 1
ATOM 8658 N N . PHE D 1 241 ? 60.06691 -29.07892 6.26872 1.000 21.89807 240 PHE D N 1
ATOM 8659 C CA . PHE D 1 241 ? 61.40068 -29.52315 6.63014 1.000 23.72397 240 PHE D CA 1
ATOM 8660 C C . PHE D 1 241 ? 62.21593 -29.66694 5.35334 1.000 17.98871 240 PHE D C 1
ATOM 8661 O O . PHE D 1 241 ? 61.68104 -29.64898 4.24506 1.000 18.16488 240 PHE D O 1
ATOM 8669 N N . SER D 1 242 ? 63.51786 -29.82830 5.52685 1.000 16.73227 241 SER D N 1
ATOM 8670 C CA . SER D 1 242 ? 64.40442 -30.15132 4.41866 1.000 16.33155 241 SER D CA 1
ATOM 8671 C C . SER D 1 242 ? 65.66275 -30.76784 5.01286 1.000 16.91524 241 SER D C 1
ATOM 8672 O O . SER D 1 242 ? 65.97265 -30.56350 6.18947 1.000 17.67059 241 SER D O 1
ATOM 8675 N N . PHE D 1 243 ? 66.39012 -31.54158 4.20232 1.000 14.39088 242 PHE D N 1
ATOM 8676 C CA . PHE D 1 243 ? 67.70022 -32.00040 4.63548 1.000 12.47639 242 PHE D CA 1
ATOM 8677 C C . PHE D 1 243 ? 68.62768 -32.03038 3.42876 1.000 13.98028 242 PHE D C 1
ATOM 8678 O O . PHE D 1 243 ? 68.17945 -32.16969 2.29115 1.000 15.88467 242 PHE D O 1
ATOM 8686 N N . ALA D 1 244 ? 69.91967 -31.89170 3.68937 1.000 12.69111 243 ALA D N 1
ATOM 8687 C CA . ALA D 1 244 ? 70.84063 -31.70205 2.58009 1.000 15.12571 243 ALA D CA 1
ATOM 8688 C C . ALA D 1 244 ? 72.24514 -32.04231 3.03436 1.000 14.39506 243 ALA D C 1
ATOM 8689 O O . ALA D 1 244 ? 72.55545 -32.04031 4.22962 1.000 14.31847 243 ALA D O 1
ATOM 8691 N N . VAL D 1 245 ? 73.09798 -32.33507 2.05132 1.000 13.66222 244 VAL D N 1
ATOM 8692 C CA . VAL D 1 245 ? 74.51894 -32.50315 2.29894 1.000 13.58262 244 VAL D CA 1
ATOM 8693 C C . VAL D 1 245 ? 75.26683 -31.47039 1.46497 1.000 12.09912 244 VAL D C 1
ATOM 8694 O O . VAL D 1 245 ? 74.77079 -30.96594 0.45491 1.000 15.15554 244 VAL D O 1
ATOM 8698 N N . PHE D 1 246 ? 76.47565 -31.15632 1.91172 1.000 15.96202 245 PHE D N 1
ATOM 8699 C CA . PHE D 1 246 ? 77.28639 -30.12241 1.29238 1.000 17.10236 245 PHE D CA 1
ATOM 8700 C C . PHE D 1 246 ? 78.72047 -30.60904 1.29048 1.000 17.44464 245 PHE D C 1
ATOM 8701 O O . PHE D 1 246 ? 79.20772 -31.10396 2.30953 1.000 17.13093 245 PHE D O 1
ATOM 8709 N N . ALA D 1 247 ? 79.39094 -30.45928 0.16083 1.000 17.87723 246 ALA D N 1
ATOM 8710 C CA . ALA D 1 247 ? 80.82388 -30.70195 0.07227 1.000 22.42730 246 ALA D CA 1
ATOM 8711 C C . ALA D 1 247 ? 81.53695 -29.35990 0.19402 1.000 19.52079 246 ALA D C 1
ATOM 8712 O O . ALA D 1 247 ? 81.48232 -28.53610 -0.72528 1.000 20.14327 246 ALA D O 1
ATOM 8714 N N . ASN D 1 248 ? 82.21193 -29.14145 1.32708 1.000 20.21198 247 ASN D N 1
ATOM 8715 C CA . ASN D 1 248 ? 82.82417 -27.86707 1.67339 1.000 20.72068 247 ASN D CA 1
ATOM 8716 C C . ASN D 1 248 ? 84.33757 -27.98699 1.79802 1.000 26.05531 247 ASN D C 1
ATOM 8717 O O . ASN D 1 248 ? 84.85754 -29.06285 2.10910 1.000 27.76016 247 ASN D O 1
ATOM 8722 N N . PRO D 1 249 ? 85.07155 -26.89264 1.57611 1.000 26.96066 248 PRO D N 1
ATOM 8723 C CA . PRO D 1 249 ? 86.46759 -26.86917 1.98340 1.000 26.72045 248 PRO D CA 1
ATOM 8724 C C . PRO D 1 249 ? 86.55920 -26.77939 3.49425 1.000 25.68529 248 PRO D C 1
ATOM 8725 O O . PRO D 1 249 ? 85.67536 -26.20253 4.14767 1.000 26.53424 248 PRO D O 1
ATOM 8729 N N . PRO D 1 250 ? 87.59910 -27.34291 4.09462 1.000 29.97024 249 PRO D N 1
ATOM 8730 C CA . PRO D 1 250 ? 87.73832 -27.25528 5.55127 1.000 30.63401 249 PRO D CA 1
ATOM 8731 C C . PRO D 1 250 ? 88.01859 -25.82647 5.99151 1.000 29.78537 249 PRO D C 1
ATOM 8732 O O . PRO D 1 250 ? 88.68139 -25.05557 5.29469 1.000 28.97655 249 PRO D O 1
ATOM 8736 N N . ALA D 1 251 ? 87.49810 -25.48078 7.17312 1.000 25.43195 250 ALA D N 1
ATOM 8737 C CA . ALA D 1 251 ? 87.59672 -24.11274 7.67426 1.000 30.62299 250 ALA D CA 1
ATOM 8738 C C . ALA D 1 251 ? 89.03565 -23.66764 7.87837 1.000 35.79138 250 ALA D C 1
ATOM 8739 O O . ALA D 1 251 ? 89.31174 -22.46402 7.85074 1.000 36.95278 250 ALA D O 1
ATOM 8741 N N . THR D 1 252 ? 89.95285 -24.60817 8.08108 1.000 29.99541 251 THR D N 1
ATOM 8742 C CA . THR D 1 252 ? 91.35125 -24.29461 8.32821 1.000 35.38576 251 THR D CA 1
ATOM 8743 C C . THR D 1 252 ? 92.12746 -23.96902 7.05966 1.000 40.24233 251 THR D C 1
ATOM 8744 O O . THR D 1 252 ? 93.26615 -23.49930 7.15558 1.000 43.83987 251 THR D O 1
ATOM 8748 N N . GLY D 1 253 ? 91.55473 -24.20673 5.88536 1.000 32.17604 252 GLY D N 1
ATOM 8749 C CA . GLY D 1 253 ? 92.25382 -24.05118 4.63246 1.000 35.66017 252 GLY D CA 1
ATOM 8750 C C . GLY D 1 253 ? 92.05225 -22.69054 4.00063 1.000 36.07420 252 GLY D C 1
ATOM 8751 O O . GLY D 1 253 ? 91.63167 -21.72272 4.64657 1.000 39.14443 252 GLY D O 1
ATOM 8752 N N . ASP D 1 254 ? 92.36735 -22.61641 2.71030 1.000 38.60507 253 ASP D N 1
ATOM 8753 C CA . ASP D 1 254 ? 92.22263 -21.39957 1.92875 1.000 38.93720 253 ASP D CA 1
ATOM 8754 C C . ASP D 1 254 ? 91.28013 -21.64668 0.76268 1.000 32.23290 253 ASP D C 1
ATOM 8755 O O . ASP D 1 254 ? 91.17778 -22.76524 0.25186 1.000 38.85156 253 ASP D O 1
ATOM 8760 N N . LEU D 1 255 ? 90.58984 -20.58680 0.35360 1.000 32.69868 254 LEU D N 1
ATOM 8761 C CA . LEU D 1 255 ? 89.78189 -20.59583 -0.85537 1.000 30.17812 254 LEU D CA 1
ATOM 8762 C C . LEU D 1 255 ? 90.64590 -20.20780 -2.05177 1.000 37.29764 254 LEU D C 1
ATOM 8763 O O . LEU D 1 255 ? 91.44270 -19.26830 -1.97322 1.000 33.54828 254 LEU D O 1
ATOM 8768 N N . TYR D 1 256 ? 90.49537 -20.94758 -3.15085 1.000 38.00762 255 TYR D N 1
ATOM 8769 C CA . TYR D 1 256 ? 91.26990 -20.74281 -4.36924 1.000 40.36689 255 TYR D CA 1
ATOM 8770 C C . TYR D 1 256 ? 90.40038 -20.15543 -5.47474 1.000 41.37353 255 TYR D C 1
ATOM 8771 O O . TYR D 1 256 ? 89.16762 -20.18875 -5.41479 1.000 36.60255 255 TYR D O 1
ATOM 8780 N N . GLN D 1 257 ? 91.07006 -19.62046 -6.49781 1.000 42.58492 256 GLN D N 1
ATOM 8781 C CA . GLN D 1 257 ? 90.42685 -19.05832 -7.68127 1.000 39.99155 256 GLN D CA 1
ATOM 8782 C C . GLN D 1 257 ? 91.31165 -19.31872 -8.89122 1.000 42.39308 256 GLN D C 1
ATOM 8783 O O . GLN D 1 257 ? 92.51710 -19.06462 -8.83749 1.000 46.19009 256 GLN D O 1
ATOM 8789 N N . MET D 1 258 ? 90.72887 -19.83619 -9.97094 1.000 38.92176 257 MET D N 1
ATOM 8790 C CA . MET D 1 258 ? 91.51275 -20.08204 -11.17632 1.000 43.68569 257 MET D CA 1
ATOM 8791 C C . MET D 1 258 ? 91.83541 -18.76066 -11.86456 1.000 45.87776 257 MET D C 1
ATOM 8792 O O . MET D 1 258 ? 90.93236 -17.97556 -12.17815 1.000 41.33898 257 MET D O 1
ATOM 8797 N N . SER D 1 259 ? 93.12583 -18.52368 -12.10524 1.000 47.56486 258 SER D N 1
ATOM 8798 C CA . SER D 1 259 ? 93.59605 -17.26994 -12.68127 1.000 48.10177 258 SER D CA 1
ATOM 8799 C C . SER D 1 259 ? 93.19082 -17.15874 -14.14998 1.000 47.53914 258 SER D C 1
ATOM 8800 O O . SER D 1 259 ? 92.58407 -18.05856 -14.73447 1.000 43.59497 258 SER D O 1
ATOM 8803 N N . GLU D 1 260 ? 93.54683 -16.02222 -14.75338 1.000 55.10773 259 GLU D N 1
ATOM 8804 C CA . GLU D 1 260 ? 93.27094 -15.80856 -16.17130 1.000 59.86237 259 GLU D CA 1
ATOM 8805 C C . GLU D 1 260 ? 93.98803 -16.83249 -17.04782 1.000 59.75703 259 GLU D C 1
ATOM 8806 O O . GLU D 1 260 ? 93.51188 -17.15306 -18.14161 1.000 65.82505 259 GLU D O 1
ATOM 8812 N N . SER D 1 261 ? 95.12388 -17.35809 -16.58808 1.000 61.55631 260 SER D N 1
ATOM 8813 C CA . SER D 1 261 ? 95.90601 -18.33744 -17.33344 1.000 59.73869 260 SER D CA 1
ATOM 8814 C C . SER D 1 261 ? 95.64006 -19.77237 -16.90026 1.000 63.36702 260 SER D C 1
ATOM 8815 O O . SER D 1 261 ? 96.25495 -20.69510 -17.44884 1.000 60.74873 260 SER D O 1
ATOM 8818 N N . GLY D 1 262 ? 94.75879 -19.98001 -15.92405 1.000 64.52559 261 GLY D N 1
ATOM 8819 C CA . GLY D 1 262 ? 94.38621 -21.31434 -15.50575 1.000 54.42774 261 GLY D CA 1
ATOM 8820 C C . GLY D 1 262 ? 95.21624 -21.90891 -14.39096 1.000 55.25653 261 GLY D C 1
ATOM 8821 O O . GLY D 1 262 ? 95.27313 -23.13850 -14.27306 1.000 51.53651 261 GLY D O 1
ATOM 8822 N N . GLU D 1 263 ? 95.86643 -21.08712 -13.56990 1.000 45.79542 262 GLU D N 1
ATOM 8823 C CA . GLU D 1 263 ? 96.59527 -21.68246 -12.46920 1.000 46.18673 262 GLU D CA 1
ATOM 8824 C C . GLU D 1 263 ? 95.97615 -21.27098 -11.13603 1.000 54.57226 262 GLU D C 1
ATOM 8825 O O . GLU D 1 263 ? 95.58076 -20.10864 -10.97190 1.000 52.02273 262 GLU D O 1
ATOM 8831 N N . PRO D 1 264 ? 95.84989 -22.19028 -10.17767 1.000 51.77239 263 PRO D N 1
ATOM 8832 C CA . PRO D 1 264 ? 95.13126 -21.87000 -8.93687 1.000 51.13502 263 PRO D CA 1
ATOM 8833 C C . PRO D 1 264 ? 95.91113 -20.91382 -8.04491 1.000 43.21811 263 PRO D C 1
ATOM 8834 O O . PRO D 1 264 ? 97.10581 -21.10017 -7.80433 1.000 50.73920 263 PRO D O 1
ATOM 8838 N N . VAL D 1 265 ? 95.21805 -19.90186 -7.53124 1.000 42.57993 264 VAL D N 1
ATOM 8839 C CA . VAL D 1 265 ? 95.78811 -18.96772 -6.56786 1.000 45.67223 264 VAL D CA 1
ATOM 8840 C C . VAL D 1 265 ? 94.89811 -18.92872 -5.33006 1.000 49.00211 264 VAL D C 1
ATOM 8841 O O . VAL D 1 265 ? 93.67846 -18.73786 -5.43576 1.000 43.51579 264 VAL D O 1
ATOM 8845 N N . ALA D 1 266 ? 95.51023 -19.11230 -4.16192 1.000 42.91966 265 ALA D N 1
ATOM 8846 C CA . ALA D 1 266 ? 94.80113 -18.94570 -2.90194 1.000 41.73222 265 ALA D CA 1
ATOM 8847 C C . ALA D 1 266 ? 94.50607 -17.46741 -2.67844 1.000 44.68172 265 ALA D C 1
ATOM 8848 O O . ALA D 1 266 ? 95.42734 -16.64496 -2.63852 1.000 43.84339 265 ALA D O 1
ATOM 8850 N N . VAL D 1 267 ? 93.22290 -17.12721 -2.52963 1.000 41.34951 266 VAL D N 1
ATOM 8851 C CA . VAL D 1 267 ? 92.80500 -15.73707 -2.46463 1.000 39.32395 266 VAL D CA 1
ATOM 8852 C C . VAL D 1 267 ? 92.39824 -15.29777 -1.06054 1.000 44.65451 266 VAL D C 1
ATOM 8853 O O . VAL D 1 267 ? 92.54905 -14.11365 -0.73474 1.000 45.91214 266 VAL D O 1
ATOM 8857 N N . ARG D 1 268 ? 91.87854 -16.19676 -0.22422 1.000 43.00765 267 ARG D N 1
ATOM 8858 C CA . ARG D 1 268 ? 91.49912 -15.81940 1.13456 1.000 37.92008 267 ARG D CA 1
ATOM 8859 C C . ARG D 1 268 ? 91.31913 -17.07646 1.97106 1.000 34.87429 267 ARG D C 1
ATOM 8860 O O . ARG D 1 268 ? 91.21417 -18.18683 1.44497 1.000 34.18831 267 ARG D O 1
ATOM 8868 N N . GLY D 1 269 ? 91.30301 -16.88516 3.28679 1.000 34.33809 268 GLY D N 1
ATOM 8869 C CA . GLY D 1 269 ? 91.14584 -18.00517 4.19035 1.000 32.83960 268 GLY D CA 1
ATOM 8870 C C . GLY D 1 269 ? 89.68401 -18.39512 4.33218 1.000 30.83252 268 GLY D C 1
ATOM 8871 O O . GLY D 1 269 ? 88.78717 -17.55287 4.29816 1.000 31.81880 268 GLY D O 1
ATOM 8872 N N . VAL D 1 270 ? 89.45393 -19.69815 4.51113 1.000 33.07379 269 VAL D N 1
ATOM 8873 C CA . VAL D 1 270 ? 88.08903 -20.21120 4.57463 1.000 26.66535 269 VAL D CA 1
ATOM 8874 C C . VAL D 1 270 ? 87.38657 -19.71649 5.82963 1.000 26.88149 269 VAL D C 1
ATOM 8875 O O . VAL D 1 270 ? 86.21781 -19.31493 5.78339 1.000 26.84965 269 VAL D O 1
ATOM 8879 N N . GLU D 1 271 ? 88.08144 -19.74628 6.97105 1.000 26.60863 270 GLU D N 1
ATOM 8880 C CA . GLU D 1 271 ? 87.43230 -19.42017 8.23548 1.000 27.00221 270 GLU D CA 1
ATOM 8881 C C . GLU D 1 271 ? 86.94440 -17.98117 8.24998 1.000 27.31506 270 GLU D C 1
ATOM 8882 O O . GLU D 1 271 ? 85.80937 -17.70492 8.65297 1.000 26.35527 270 GLU D O 1
ATOM 8888 N N . GLU D 1 272 ? 87.79432 -17.04175 7.82478 1.000 29.13636 271 GLU D N 1
ATOM 8889 C CA . GLU D 1 272 ? 87.35446 -15.65376 7.78563 1.000 29.64165 271 GLU D CA 1
ATOM 8890 C C . GLU D 1 272 ? 86.20519 -15.47665 6.80571 1.000 29.28990 271 GLU D C 1
ATOM 8891 O O . GLU D 1 272 ? 85.29136 -14.67556 7.04470 1.000 29.05635 271 GLU D O 1
ATOM 8897 N N . PHE D 1 273 ? 86.22995 -16.22346 5.70131 1.000 22.80895 272 PHE D N 1
ATOM 8898 C CA . PHE D 1 273 ? 85.09309 -16.23142 4.78474 1.000 25.14567 272 PHE D CA 1
ATOM 8899 C C . PHE D 1 273 ? 83.82961 -16.68978 5.49636 1.000 22.47262 272 PHE D C 1
ATOM 8900 O O . PHE D 1 273 ? 82.76226 -16.08926 5.34266 1.000 22.97524 272 PHE D O 1
ATOM 8908 N N . LEU D 1 274 ? 83.93166 -17.76985 6.26967 1.000 25.32867 273 LEU D N 1
ATOM 8909 C CA . LEU D 1 274 ? 82.75675 -18.30502 6.94429 1.000 22.49815 273 LEU D CA 1
ATOM 8910 C C . LEU D 1 274 ? 82.26249 -17.36754 8.03582 1.000 20.27907 273 LEU D C 1
ATOM 8911 O O . LEU D 1 274 ? 81.05200 -17.25393 8.25925 1.000 18.66356 273 LEU D O 1
ATOM 8916 N N . ARG D 1 275 ? 83.17717 -16.70722 8.74506 1.000 23.43862 274 ARG D N 1
ATOM 8917 C CA . ARG D 1 275 ? 82.75159 -15.79949 9.80195 1.000 23.87978 274 ARG D CA 1
ATOM 8918 C C . ARG D 1 275 ? 81.99910 -14.60910 9.22753 1.000 22.64538 274 ARG D C 1
ATOM 8919 O O . ARG D 1 275 ? 80.97168 -14.20412 9.77485 1.000 24.42074 274 ARG D O 1
ATOM 8927 N N . ASP D 1 276 ? 82.48168 -14.05957 8.11231 1.000 23.79189 275 ASP D N 1
ATOM 8928 C CA . ASP D 1 276 ? 81.75190 -12.99584 7.42412 1.000 28.18308 275 ASP D CA 1
ATOM 8929 C C . ASP D 1 276 ? 80.37781 -13.47057 6.97859 1.000 23.64563 275 ASP D C 1
ATOM 8930 O O . ASP D 1 276 ? 79.37423 -12.77000 7.17938 1.000 22.15124 275 ASP D O 1
ATOM 8935 N N . PHE D 1 277 ? 80.32147 -14.65647 6.36252 1.000 24.09090 276 PHE D N 1
ATOM 8936 C CA . PHE D 1 277 ? 79.04768 -15.26593 5.99845 1.000 21.34694 276 PHE D CA 1
ATOM 8937 C C . PHE D 1 277 ? 78.09091 -15.31106 7.18297 1.000 17.24932 276 PHE D C 1
ATOM 8938 O O . PHE D 1 277 ? 76.92847 -14.89852 7.06436 1.000 18.06865 276 PHE D O 1
ATOM 8946 N N . ASN D 1 278 ? 78.54814 -15.83618 8.33363 1.000 19.50820 277 ASN D N 1
ATOM 8947 C CA . ASN D 1 278 ? 77.65678 -15.97278 9.49034 1.000 17.28591 277 ASN D CA 1
ATOM 8948 C C . ASN D 1 278 ? 77.16623 -14.61425 9.96703 1.000 20.52351 277 ASN D C 1
ATOM 8949 O O . ASN D 1 278 ? 75.98634 -14.44254 10.29611 1.000 18.34189 277 ASN D O 1
ATOM 8954 N N . ASN D 1 279 ? 78.07294 -13.64151 10.00806 1.000 21.19144 278 ASN D N 1
ATOM 8955 C CA . ASN D 1 279 ? 77.73836 -12.30367 10.46824 1.000 20.40032 278 ASN D CA 1
ATOM 8956 C C . ASN D 1 279 ? 76.66793 -11.65690 9.59805 1.000 19.67764 278 ASN D C 1
ATOM 8957 O O . ASN D 1 279 ? 75.74770 -11.00912 10.12031 1.000 29.09724 278 ASN D O 1
ATOM 8962 N N . GLU D 1 280 ? 76.76859 -11.80139 8.27086 1.000 21.66226 279 GLU D N 1
ATOM 8963 C CA . GLU D 1 280 ? 75.77352 -11.16693 7.41503 1.000 21.12710 279 GLU D CA 1
ATOM 8964 C C . GLU D 1 280 ? 74.52739 -12.01145 7.18133 1.000 23.08031 279 GLU D C 1
ATOM 8965 O O . GLU D 1 280 ? 73.46547 -11.43786 6.92095 1.000 22.02033 279 GLU D O 1
ATOM 8971 N N . THR D 1 281 ? 74.61416 -13.34143 7.30276 1.000 21.58766 280 THR D N 1
ATOM 8972 C CA . THR D 1 281 ? 73.48100 -14.23166 7.04144 1.000 17.64893 280 THR D CA 1
ATOM 8973 C C . THR D 1 281 ? 72.61321 -14.42235 8.28132 1.000 20.47926 280 THR D C 1
ATOM 8974 O O . THR D 1 281 ? 71.39983 -14.19352 8.25013 1.000 23.77165 280 THR D O 1
ATOM 8978 N N . TRP D 1 282 ? 73.22179 -14.86228 9.37152 1.000 16.49724 281 TRP D N 1
ATOM 8979 C CA . TRP D 1 282 ? 72.48739 -15.19818 10.58132 1.000 20.08022 281 TRP D CA 1
ATOM 8980 C C . TRP D 1 282 ? 72.58004 -14.11430 11.64374 1.000 17.35504 281 TRP D C 1
ATOM 8981 O O . TRP D 1 282 ? 71.56680 -13.76117 12.24616 1.000 22.85247 281 TRP D O 1
ATOM 8992 N N . SER D 1 283 ? 73.77389 -13.56903 11.87036 1.000 20.69772 282 SER D N 1
ATOM 8993 C CA . SER D 1 283 ? 73.95984 -12.41760 12.75089 1.000 19.92714 282 SER D CA 1
ATOM 8994 C C . SER D 1 283 ? 73.45640 -12.69408 14.16317 1.000 28.02004 282 SER D C 1
ATOM 8995 O O . SER D 1 283 ? 72.93113 -11.79199 14.82563 1.000 20.20753 282 SER D O 1
ATOM 8998 N N . ASP D 1 284 ? 73.59965 -13.94083 14.62988 1.000 24.11292 283 ASP D N 1
ATOM 8999 C CA . ASP D 1 284 ? 73.17164 -14.32905 15.96905 1.000 21.48594 283 ASP D CA 1
ATOM 9000 C C . ASP D 1 284 ? 74.36535 -14.89151 16.73928 1.000 21.29400 283 ASP D C 1
ATOM 9001 O O . ASP D 1 284 ? 75.50670 -14.83407 16.28621 1.000 21.86711 283 ASP D O 1
ATOM 9006 N N . ARG D 1 285 ? 74.09340 -15.45316 17.91402 1.000 24.97355 284 ARG D N 1
ATOM 9007 C CA . ARG D 1 285 ? 75.18726 -15.83355 18.79587 1.000 26.91478 284 ARG D CA 1
ATOM 9008 C C . ARG D 1 285 ? 75.94295 -17.07039 18.32325 1.000 26.63398 284 ARG D C 1
ATOM 9009 O O . ARG D 1 285 ? 77.03126 -17.33537 18.84214 1.000 28.61788 284 ARG D O 1
ATOM 9017 N N . HIS D 1 286 ? 75.41562 -17.83052 17.36340 1.000 24.72124 285 HIS D N 1
ATOM 9018 C CA . HIS D 1 286 ? 76.09016 -19.05373 16.90993 1.000 25.90700 285 HIS D CA 1
ATOM 9019 C C . HIS D 1 286 ? 77.26586 -18.73604 15.97869 1.000 25.08480 285 HIS D C 1
ATOM 9020 O O . HIS D 1 286 ? 77.31563 -19.14093 14.81572 1.000 21.76085 285 HIS D O 1
ATOM 9027 N N . THR D 1 287 ? 78.25055 -18.02696 16.52605 1.000 24.45709 286 THR D N 1
ATOM 9028 C CA . THR D 1 287 ? 79.29885 -17.44862 15.69316 1.000 29.82960 286 THR D CA 1
ATOM 9029 C C . THR D 1 287 ? 80.27916 -18.48334 15.15191 1.000 22.92898 286 THR D C 1
ATOM 9030 O O . THR D 1 287 ? 81.03301 -18.16245 14.23008 1.000 28.07856 286 THR D O 1
ATOM 9034 N N . ASP D 1 288 ? 80.27100 -19.70838 15.67368 1.000 29.01976 287 ASP D N 1
ATOM 9035 C CA . ASP D 1 288 ? 81.10564 -20.78959 15.16162 1.000 29.07358 287 ASP D CA 1
ATOM 9036 C C . ASP D 1 288 ? 80.33525 -21.77452 14.28955 1.000 26.60996 287 ASP D C 1
ATOM 9037 O O . ASP D 1 288 ? 80.87871 -22.83490 13.94304 1.000 28.39091 287 ASP D O 1
ATOM 9042 N N . PHE D 1 289 ? 79.08850 -21.45170 13.93751 1.000 19.43121 288 PHE D N 1
ATOM 9043 C CA . PHE D 1 289 ? 78.27960 -22.29327 13.05691 1.000 21.89743 288 PHE D CA 1
ATOM 9044 C C . PHE D 1 289 ? 79.02648 -22.62913 11.76649 1.000 21.24002 288 PHE D C 1
ATOM 9045 O O . PHE D 1 289 ? 79.53325 -21.73544 11.08384 1.000 20.32103 288 PHE D O 1
ATOM 9053 N N . GLY D 1 290 ? 79.09058 -23.92736 11.43613 1.000 19.95364 289 GLY D N 1
ATOM 9054 C CA . GLY D 1 290 ? 79.75352 -24.40074 10.22872 1.000 16.79341 289 GLY D CA 1
ATOM 9055 C C . GLY D 1 290 ? 81.24295 -24.17191 10.20660 1.000 24.81659 289 GLY D C 1
ATOM 9056 O O . GLY D 1 290 ? 81.86906 -24.27812 9.14468 1.000 24.04872 289 GLY D O 1
ATOM 9057 N N . ILE D 1 291 ? 81.81671 -23.82265 11.35195 1.000 24.68882 290 ILE D N 1
ATOM 9058 C CA . ILE D 1 291 ? 83.25329 -23.66795 11.52965 1.000 27.54673 290 ILE D CA 1
ATOM 9059 C C . ILE D 1 291 ? 83.77806 -24.65952 12.55958 1.000 35.90386 290 ILE D C 1
ATOM 9060 O O . ILE D 1 291 ? 84.70652 -25.42711 12.28966 1.000 38.81121 290 ILE D O 1
ATOM 9065 N N . THR D 1 292 ? 83.17633 -24.66303 13.74502 1.000 41.67746 291 THR D N 1
ATOM 9066 C CA . THR D 1 292 ? 83.49371 -25.57436 14.83298 1.000 48.21908 291 THR D CA 1
ATOM 9067 C C . THR D 1 292 ? 82.42184 -26.65592 14.95216 1.000 51.75449 291 THR D C 1
ATOM 9068 O O . THR D 1 292 ? 82.31963 -27.54576 14.10310 1.000 52.66761 291 THR D O 1
#

Secondary structure (DSSP, 8-state):
-PPPP---EEEEETTEEEESSTTHHHHHHHHTEEEEEPPTT---HHHHHHHHHTTS-SSSS-TTTGGGS-GGG-TTTEEE-SSSSEEEEEE-HHHHHHHS-HHHHHHHHHHHHHHHHHHHHHHHHTT--GGGHHHHTTTGGGT-SEEEEEEEEE-TTS-S-SEEEE--SSSEEEEEE-SS-EEEEETTEEEE----TTEEEEEE-HHHHHHHTTSSS------EEEPPPPP-TTSPPPEEEEEEEE--TTSEEEEE-TTS-EEEEEEHHHHHHHHHHHHT-SS-TTTTT-/-PPP---EEEEETTEEEESSTTHHHHHHHHTEEEEEPPTT---HHHHHHHHHTTS-SSSS-TTTGGGS-GGG-TTTEEE-TTSSEEEEEE-HHHHHHHS-HHHHHHHHHHHHHHHHHHHHHHHHTT--GGGHHHHTTTGGGT-SEEEEEEEEE-TTS-S-SEEEEE-SSSEEEEEE-SS-EEEEETTEEEE----TTEEEEEE-HHHHHHHTTSSSPPP--EEEEPPP---TTPPPPEEEEEEEE--TTSEEEEE-TTS-EEEEEEHHHHHHHHHHHHT-SS-TTTTT-/-----EEEEETTEEEESSTTHHHHHHHHTEEEEEPPTT---HHHHHHHHHTTS-SSSS-TTTGGG--GGG-TTTEEE-SSSSEEEEEE-HHHHHHHS-HHHHHHHHHHHHHHHHHHHHHHHHTT--GGGHHHHTTTGGGT-SEEEEEEEEE-TTS-S-SEEEE--SSSEEEEE--SS-EEEEETTEEEE----TTEEEEEE-HHHHHHTTTSSS------EEEPPP---SS-PPPEEEEEEEE--TTSEEEEE-SSS-EEEEEEHHHHHHHHHHHHT-SS-TTTTT--/----EEEEEETTEEEESSTTHHHHHHHHTEEEEEPPTT---HHHHHHHHHTTS-S-SS-TTTGGGS-GGG-TTTEEE-SSSSEEEEEE-HHHHHHHS-HHHHHHHHHHHHHHHHHHHHHHHHTT--GGGHHHHTTTGGGT-SEEEEEEEEE-TTS-S-SEEEE--SSSEEEEEE-SS-EEEEETTEEEE----TTEEEEEE-HHHHHHHTTSSSPPP---EEEPPPPP-SSSPPPEEEEEEEE--TTSEEEEE-TTS-EEEEEEHHHHHHHHHHHHT-SS-TTTTT-

B-factor: mean 24.78, std 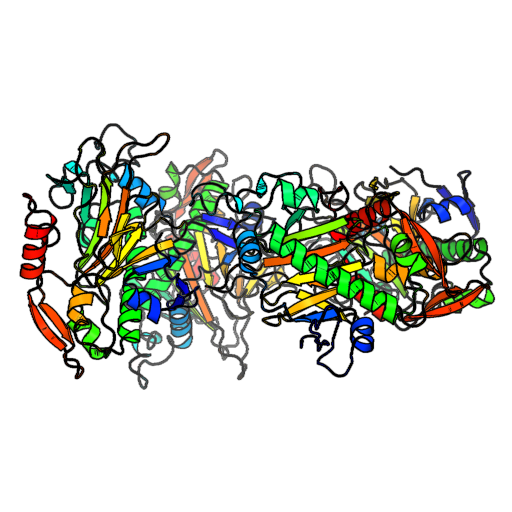11.07, range [6.26, 82.76]

Radius of gyration: 34.97 Å; Cα contacts (8 Å, |Δi|>4): 2644; chains: 4; bounding box: 79×89×90 Å

Solvent-accessible surface area: 47758 Å² total; per-residue (Å²): 136,159,76,30,120,11,21,95,0,121,41,35,122,59,97,27,54,39,84,47,88,34,15,42,75,67,0,10,129,32,0,0,0,16,0,22,21,19,170,103,22,86,30,91,10,1,28,53,0,1,70,21,0,23,95,94,21,112,100,38,46,80,121,47,107,67,15,34,18,14,116,200,29,133,58,6,22,19,43,1,87,50,24,1,1,0,10,0,16,0,42,18,98,16,15,122,155,92,9,9,114,65,0,18,51,6,0,98,90,0,17,67,15,0,29,30,0,3,39,22,2,3,88,34,16,69,9,88,124,88,22,27,100,100,3,0,28,20,0,12,60,39,34,36,25,16,36,0,15,0,13,7,8,10,22,67,60,61,40,8,0,12,0,12,29,77,11,24,3,2,1,5,0,24,18,9,62,25,90,4,6,16,0,16,66,47,4,87,36,32,27,2,24,30,36,120,46,38,0,2,0,2,0,0,9,2,5,51,44,3,0,51,79,43,80,146,70,2,79,2,7,12,14,30,6,84,36,18,112,57,104,42,19,97,69,48,7,5,9,1,2,1,35,0,5,5,35,15,134,29,68,5,42,22,7,30,137,94,45,111,22,71,52,62,95,30,2,69,82,37,12,32,36,27,8,7,85,12,16,8,19,153,31,68,69,27,13,24,130,107,40,66,90,32,94,15,23,53,0,61,4,38,96,14,88,17,63,41,17,28,58,15,17,43,78,37,0,9,133,31,0,0,0,15,0,19,21,3,42,14,12,52,32,88,9,1,30,54,0,2,74,26,0,24,108,93,26,118,125,38,42,79,125,45,99,68,16,43,20,14,122,218,30,133,59,5,24,20,45,0,79,109,36,0,1,0,9,0,16,0,43,19,99,18,15,119,153,86,9,9,115,66,0,20,52,5,0,96,37,0,17,66,5,0,29,33,0,3,39,15,3,4,87,31,17,65,9,92,126,88,29,27,101,122,4,0,29,19,0,12,59,37,34,34,25,18,26,0,15,0,13,8,8,14,27,114,57,186,48,57,0,12,0,53,28,82,11,23,2,3,1,5,0,22,17,12,63,27,89,4,7,16,0,35,64,53,77,42,72,26,28,1,15,30,36,122,46,35,0,2,0,3,0,0,11,2,6,50,43,3,2,50,114,46,80,132,71,2,76,3,5,61,14,54,6,91,50,15,96,97,79,139,107,77,76,51,4,6,8,2,4,0,37,0,6,7,35,18,132,24,68,5,42,11,9,25,153,99,44,113,31,72,51,67,100,31,2,75,119,37,12,83,61,24,7,91,140,10,13,73,15,156,32,71,66,26,15,26,134,154,40,120,4,21,76,0,57,8,14,62,39,116,22,52,37,56,44,86,34,15,45,58,59,0,10,126,30,0,0,0,10,0,2,16,8,50,22,6,65,29,86,15,1,32,59,0,1,69,23,0,24,94,75,36,117,122,44,56,82,133,41,121,66,18,44,16,12,96,155,30,129,26,0,22,18,48,0,84,112,38,1,0,0,9,0,16,0,26,25,102,3,17,132,154,81,11,6,110,84,0,19,52,8,1,110,45,0,16,69,8,0,30,34,0,2,39,23,3,3,89,50,30,66,11,87,125,88,28,28,101,122,3,0,27,11,0,12,63,36,35,36,24,16,22,1,14,0,12,8,8,14,39,135,59,170,43,57,0,13,0,52,27,82,11,24,3,4,1,5,0,23,16,10,60,31,70,4,7,16,0,33,67,88,70,118,86,40,47,1,41,30,44,86,44,35,0,3,0,3,1,0,8,2,5,48,44,4,0,45,154,39,80,149,76,1,79,2,5,64,14,54,6,92,34,20,105,106,84,124,109,108,79,55,10,6,8,1,3,1,36,0,5,6,30,16,139,25,70,4,42,30,9,30,129,93,57,101,37,65,52,70,82,31,2,76,114,39,12,81,65,27,8,93,143,12,14,75,17,170,24,70,66,25,10,29,79,76,141,34,130,12,20,94,0,98,48,43,116,65,112,26,66,40,79,47,87,35,15,40,70,55,0,6,122,29,0,0,0,18,0,4,15,20,171,110,19,84,34,86,15,0,32,50,0,2,67,13,0,34,96,58,18,121,105,44,44,110,126,45,98,72,21,24,20,13,75,110,28,94,52,5,13,19,27,1,76,62,22,1,2,0,10,0,15,0,40,25,97,15,19,127,150,84,11,10,110,85,0,17,52,8,1,107,92,0,17,67,11,0,30,24,0,3,42,27,2,3,87,34,17,68,10,92,124,92,16,28,100,111,3,0,28,19,0,11,59,38,34,36,22,17,24,0,15,0,14,7,8,9,18,81,43,124,39,9,0,12,0,12,29,76,11,22,3,2,2,5,0,24,18,9,60,26,82,5,6,13,0,18,64,48,5,91,42,50,51,2,34,30,38,121,45,31,0,3,0,3,0,0,10,3,5,48,44,4,0,45,99,43,83,115,72,1,87,2,7,11,15,31,6,85,52,22,122,77,93,116,98,164,76,39,13,2,9,1,3,1,34,0,5,7,32,16,133,26,67,5,48,11,7,34,119,107,47,122,29,71,51,63,94,28,2,69,83,39,13,36,33,28,8,7,79,12,15,9,26,200,24,63,61,25,12,27,131

Nearest PDB structures (foldseek):
  7v3e-assembly2_B  TM=8.876E-01  e=5.467E-28  Streptomyces ossamyceticus
  7v3n-assembly1_A  TM=8.640E-01  e=3.058E-27  Streptomyces ossamyceticus
  7v3o-assembly1_A  TM=8.867E-01  e=9.043E-27  Streptomyces ossamyceticus
  8hiv-assembly1_A  TM=8.969E-01  e=8.425E-26  Streptomyces ossamyceticus
  8cv9-assembly1_A  TM=7.272E-01  e=5.289E-14  Atropa belladonna

Sequence (1154 aa):
TKEMTLQRARTTASGELVFETGGGLSQALQDGCFYLAIPEDIDLEPGKLLCRQFYRPAHPGSPELRPYRGFRRNDGIYFDREYYQTEHILADGPAREKYLPPDDVVALCERMTSLALLVLTSTLTGLGIDEAVWEKVTGGAVGGGGTQWFAASHYRPERHQLGCAPHKDTGFVTVLYIEQDGLESSVGGEWIPIAPLPGYFLVNFGGATELLTARMGRPVQAILHRVRSCVTEPAREDRFSFAVFANPPATGDLYQMSESGEPVAVRGVEEFLRDFNNETWSDRHTDFGITTTKEMTTLQRARTASGELVFETGGGLSQALQDGCFYLAIPEDIDLEPGKLLCRQFYRPAHPGSPELRPYRGFRRNDGIYFDREYYQTEHILADGPAREEKYLPPDVVALCERMTSLALLVLTSTLTGLGIDEAVWEKVTGGAVGGGGTQWFAASHYRPERHQLGCAPHKDTGFVTVLYIEQDGLESSVGGEWIPIAPLPGYFLVNFGGATELLTARMGRPVQAILHRVRSCVTEPAREDRFSFAVFANPPATGDLYQMSESGEPVAVRGVEEFLRDFNNETWSDRHTDFGITEMTLQRRARTASGELVFETGGGLSQALQDGCFYLAIPEDIDLEPGKLLCRQFYRPAHPGSPELRPYRGFRRNDGIYFDREYYQTEHILADGPAREKYLPPDVVALCERMTSLALLVLTSTLTGLGIDEAVWEKVTGGAVGGGGTQWFAASHYRPERHQLGCAPHKDTGFVTVLYIEQDGLESSVGGEWIPIAPLPGYFLVNFGGATELLTARMGRPVQAILHRVRSSCVTEPAREDRFSFAVFANPPATGDLYQMSESGEPVAVRGVEEFLRDFNNETWSDRHTDFGITTEMTLQRARTASGELVFETGGGLSQALQDGCFYLAIPEDIDLEPGKLLCRQFYRPAHPGSPELRPYRGFRRNDGIYFDREEYYYQTEHILADGPAREKYLPPDVVALCERMTSLALLVLTSTLTGLGIDEAVWEKVTGGAVGGGGTQWFAASHYRPERHQLGCAPHKDTGFVTVLYIEQDGLESSVGGEWIPIAPLPGYFLVNFGGATELLTARMGRPVQAILHRVRSCVTEPAREDRFSFAVFANPPATGDLYQMSESGEPVAVRGVEEFLRDFNNETWSDRHTDFGIT